Protein AF-A0A2P7YS26-F1 (afdb_monomer)

Structure (mmCIF, N/CA/C/O backbone):
data_AF-A0A2P7YS26-F1
#
_entry.id   AF-A0A2P7YS26-F1
#
loop_
_atom_site.group_PDB
_atom_site.id
_atom_site.type_symbol
_atom_site.label_atom_id
_atom_site.label_alt_id
_atom_site.label_comp_id
_atom_site.label_asym_id
_atom_site.label_entity_id
_atom_site.label_seq_id
_atom_site.pdbx_PDB_ins_code
_atom_site.Cartn_x
_atom_site.Cartn_y
_atom_site.Cartn_z
_atom_site.occupancy
_atom_site.B_iso_or_equiv
_atom_site.auth_seq_id
_atom_site.auth_comp_id
_atom_site.auth_asym_id
_atom_site.auth_atom_id
_atom_site.pdbx_PDB_model_num
ATOM 1 N N . MET A 1 1 ? 27.475 -9.876 -41.219 1.00 90.25 1 MET A N 1
ATOM 2 C CA . MET A 1 1 ? 27.388 -9.195 -39.901 1.00 90.25 1 MET A CA 1
ATOM 3 C C . MET A 1 1 ? 28.555 -8.264 -39.616 1.00 90.25 1 MET A C 1
ATOM 5 O O . MET A 1 1 ? 28.301 -7.140 -39.209 1.00 90.25 1 MET A O 1
ATOM 9 N N . GLU A 1 2 ? 29.809 -8.667 -39.846 1.00 91.75 2 GLU A N 1
ATOM 10 C CA . GLU A 1 2 ? 30.966 -7.761 -39.679 1.00 91.75 2 GLU A CA 1
ATOM 11 C C . GLU A 1 2 ? 30.831 -6.458 -40.487 1.00 91.75 2 GLU A C 1
ATOM 13 O O . GLU A 1 2 ? 31.121 -5.376 -39.980 1.00 91.75 2 GLU A O 1
ATOM 18 N N . ASP A 1 3 ? 30.278 -6.529 -41.701 1.00 93.00 3 ASP A N 1
ATOM 19 C CA . ASP A 1 3 ? 29.995 -5.335 -42.507 1.00 93.00 3 ASP A CA 1
ATOM 20 C C . ASP A 1 3 ? 28.925 -4.424 -41.893 1.00 93.00 3 ASP A C 1
ATOM 22 O O . ASP A 1 3 ? 29.061 -3.208 -41.960 1.00 93.00 3 ASP A O 1
ATOM 26 N N . LEU A 1 4 ? 27.909 -4.983 -41.224 1.00 94.69 4 LEU A N 1
ATOM 27 C CA . LEU A 1 4 ? 26.895 -4.199 -40.513 1.00 94.69 4 LEU A CA 1
ATOM 28 C C . LEU A 1 4 ? 27.519 -3.430 -39.348 1.00 94.69 4 LEU A C 1
ATOM 30 O O . LEU A 1 4 ? 27.274 -2.235 -39.209 1.00 94.69 4 LEU A O 1
ATOM 34 N N . LYS A 1 5 ? 28.352 -4.092 -38.536 1.00 95.00 5 LYS A N 1
ATOM 35 C CA . LYS A 1 5 ? 29.053 -3.449 -37.412 1.00 95.00 5 LYS A CA 1
ATOM 36 C C . LYS A 1 5 ? 29.907 -2.275 -37.891 1.00 95.00 5 LYS A C 1
ATOM 38 O O . LYS A 1 5 ? 29.814 -1.184 -37.332 1.00 95.00 5 LYS A O 1
ATOM 43 N N . ARG A 1 6 ? 30.674 -2.492 -38.962 1.00 94.56 6 ARG A N 1
ATOM 44 C CA . ARG A 1 6 ? 31.517 -1.471 -39.593 1.00 94.56 6 ARG A CA 1
ATOM 45 C C . ARG A 1 6 ? 30.693 -0.314 -40.142 1.00 94.56 6 ARG A C 1
ATOM 47 O O . ARG A 1 6 ? 30.973 0.843 -39.838 1.00 94.56 6 ARG A O 1
ATOM 54 N N . PHE A 1 7 ? 29.621 -0.635 -40.865 1.00 94.56 7 PHE A N 1
ATOM 55 C CA . PHE A 1 7 ? 28.717 0.338 -41.465 1.00 94.56 7 PHE A CA 1
ATOM 56 C C . PHE A 1 7 ? 28.117 1.294 -40.431 1.00 94.56 7 PHE A C 1
ATOM 58 O O . PHE A 1 7 ? 28.030 2.490 -40.689 1.00 94.56 7 PHE A O 1
ATOM 65 N N . LEU A 1 8 ? 27.735 0.807 -39.245 1.00 94.25 8 LEU A N 1
ATOM 66 C CA . LEU A 1 8 ? 27.178 1.665 -38.191 1.00 94.25 8 LEU A CA 1
ATOM 67 C C . LEU A 1 8 ? 28.176 2.721 -37.688 1.00 94.25 8 LEU A C 1
ATOM 69 O O . LEU A 1 8 ? 27.759 3.823 -37.330 1.00 94.25 8 LEU A O 1
ATOM 73 N N . VAL A 1 9 ? 29.478 2.415 -37.698 1.00 92.56 9 VAL A N 1
ATOM 74 C CA . VAL A 1 9 ? 30.546 3.353 -37.310 1.00 92.56 9 VAL A CA 1
ATOM 75 C C . VAL A 1 9 ? 30.916 4.301 -38.458 1.00 92.56 9 VAL A C 1
ATOM 77 O O . VAL A 1 9 ? 31.158 5.481 -38.214 1.00 92.56 9 VAL A O 1
ATOM 80 N N . GLU A 1 10 ? 30.917 3.821 -39.705 1.00 90.69 10 GLU A N 1
ATOM 81 C CA . GLU A 1 10 ? 31.282 4.602 -40.903 1.00 90.69 10 GLU A CA 1
ATOM 82 C C . GLU A 1 10 ? 30.142 5.489 -41.442 1.00 90.69 10 GLU A C 1
ATOM 84 O O . GLU A 1 10 ? 30.386 6.454 -42.174 1.00 90.69 10 GLU A O 1
ATOM 89 N N . LEU A 1 11 ? 28.891 5.205 -41.066 1.00 89.06 11 LEU A N 1
ATOM 90 C CA . LEU A 1 11 ? 27.712 5.932 -41.540 1.00 89.06 11 LEU A CA 1
ATOM 91 C C . LEU A 1 11 ? 27.694 7.419 -41.122 1.00 89.06 11 LEU A C 1
ATOM 93 O O . LEU A 1 11 ? 27.442 8.264 -41.986 1.00 89.06 11 LEU A O 1
ATOM 97 N N . PRO A 1 12 ? 27.945 7.795 -39.850 1.00 85.19 12 PRO A N 1
ATOM 98 C CA . PRO A 1 12 ? 27.931 9.200 -39.442 1.00 85.19 12 PRO A CA 1
ATOM 99 C C . PRO A 1 12 ? 28.948 10.113 -40.162 1.00 85.19 12 PRO A C 1
ATOM 101 O O . PRO A 1 12 ? 28.523 11.184 -40.617 1.00 85.19 12 PRO A O 1
ATOM 104 N N . PRO A 1 13 ? 30.238 9.731 -40.338 1.00 83.50 13 PRO A N 1
ATOM 105 C CA . PRO A 1 13 ? 31.194 10.513 -41.128 1.00 83.50 13 PRO A CA 1
ATOM 106 C C . PRO A 1 13 ? 30.707 10.860 -42.538 1.00 83.50 13 PRO A C 1
ATOM 108 O O . PRO A 1 13 ? 30.924 11.982 -42.996 1.00 83.50 13 PRO A O 1
ATOM 111 N N . HIS A 1 14 ? 30.012 9.934 -43.207 1.00 83.12 14 HIS A N 1
ATOM 112 C CA . HIS A 1 14 ? 29.580 10.101 -44.597 1.00 83.12 14 HIS A CA 1
ATOM 113 C C . HIS A 1 14 ? 28.658 11.311 -44.802 1.00 83.12 14 HIS A C 1
ATOM 115 O O . HIS A 1 14 ? 28.789 12.034 -45.784 1.00 83.12 14 HIS A O 1
ATOM 121 N N . PHE A 1 15 ? 27.763 11.581 -43.849 1.00 80.88 15 PHE A N 1
ATOM 122 C CA . PHE A 1 15 ? 26.837 12.722 -43.901 1.00 80.88 15 PHE A CA 1
ATOM 123 C C . PHE A 1 15 ? 27.327 13.927 -43.090 1.00 80.88 15 PHE A C 1
ATOM 125 O O . PHE A 1 15 ? 26.518 14.743 -42.634 1.00 80.88 15 PHE A O 1
ATOM 132 N N . CYS A 1 16 ? 28.640 14.003 -42.837 1.00 75.94 16 CYS A N 1
ATOM 133 C CA . CYS A 1 16 ? 29.271 14.992 -41.959 1.00 75.94 16 CYS A CA 1
ATOM 134 C C . CYS A 1 16 ? 28.554 15.129 -40.607 1.00 75.94 16 CYS A C 1
ATOM 136 O O . CYS A 1 16 ? 28.551 16.210 -40.012 1.00 75.94 16 CYS A O 1
ATOM 138 N N . TYR A 1 17 ? 27.920 14.047 -40.142 1.00 74.50 17 TYR A N 1
ATOM 139 C CA . TYR A 1 17 ? 27.129 14.008 -38.922 1.00 74.50 17 TYR A CA 1
ATOM 140 C C . TYR A 1 17 ? 25.959 15.029 -38.868 1.00 74.50 17 TYR A C 1
ATOM 142 O O . TYR A 1 17 ? 25.634 15.527 -37.792 1.00 74.50 17 TYR A O 1
ATOM 150 N N . LYS A 1 18 ? 25.328 15.380 -40.005 1.00 74.38 18 LYS A N 1
ATOM 151 C CA . LYS A 1 18 ? 24.234 16.383 -40.065 1.00 74.38 18 LYS A CA 1
ATOM 152 C C . LYS A 1 18 ? 22.886 15.868 -40.576 1.00 74.38 18 LYS A C 1
ATOM 154 O O . LYS A 1 18 ? 21.846 16.382 -40.160 1.00 74.38 18 LYS A O 1
ATOM 159 N N . ASP A 1 19 ? 22.868 14.901 -41.495 1.00 70.44 19 ASP A N 1
ATOM 160 C CA . ASP A 1 19 ? 21.625 14.500 -42.169 1.00 70.44 19 ASP A CA 1
ATOM 161 C C . ASP A 1 19 ? 20.873 13.372 -41.441 1.00 70.44 19 ASP A C 1
ATOM 163 O O . ASP A 1 19 ? 20.936 12.186 -41.772 1.00 70.44 19 ASP A O 1
ATOM 167 N N . ASN A 1 20 ? 20.099 13.785 -40.442 1.00 70.75 20 ASN A N 1
ATOM 168 C CA . ASN A 1 20 ? 19.317 12.918 -39.562 1.00 70.75 20 ASN A CA 1
ATOM 169 C C . ASN A 1 20 ? 18.334 11.994 -40.292 1.00 70.75 20 ASN A C 1
ATOM 171 O O . ASN A 1 20 ? 18.094 10.860 -39.865 1.00 70.75 20 ASN A O 1
ATOM 175 N N . ARG A 1 21 ? 17.728 12.477 -41.382 1.00 79.50 21 ARG A N 1
ATOM 176 C CA . ARG A 1 21 ? 16.767 11.682 -42.152 1.00 79.50 21 ARG A CA 1
ATOM 177 C C . ARG A 1 21 ? 17.502 10.588 -42.916 1.00 79.50 21 ARG A C 1
ATOM 179 O O . ARG A 1 21 ? 17.028 9.451 -42.932 1.00 79.50 21 ARG A O 1
ATOM 186 N N . GLN A 1 22 ? 18.649 10.921 -43.503 1.00 83.25 22 GLN A N 1
ATOM 187 C CA . GLN A 1 22 ? 19.462 9.959 -44.241 1.00 83.25 22 GLN A CA 1
ATOM 188 C C . GLN A 1 22 ? 20.074 8.906 -43.323 1.00 83.25 22 GLN A C 1
ATOM 190 O O . GLN A 1 22 ? 20.073 7.731 -43.689 1.00 83.25 22 GLN A O 1
ATOM 195 N N . VAL A 1 23 ? 20.493 9.276 -42.107 1.00 86.06 23 VAL A N 1
ATOM 196 C CA . VAL A 1 23 ? 20.963 8.308 -41.102 1.00 86.06 23 VAL A CA 1
ATOM 197 C C . VAL A 1 23 ? 19.888 7.256 -40.829 1.00 86.06 23 VAL A C 1
ATOM 199 O O . VAL A 1 23 ? 20.151 6.067 -40.991 1.00 86.06 23 VAL A O 1
ATOM 202 N N . LYS A 1 24 ? 18.648 7.664 -40.512 1.00 87.12 24 LYS A N 1
ATOM 203 C CA . LYS A 1 24 ? 17.555 6.707 -40.253 1.00 87.12 24 LYS A CA 1
ATOM 204 C C . LYS A 1 24 ? 17.304 5.780 -41.446 1.00 87.12 24 LYS A C 1
ATOM 206 O O . LYS A 1 24 ? 17.198 4.572 -41.263 1.00 87.12 24 LYS A O 1
ATOM 211 N N . VAL A 1 25 ? 17.201 6.328 -42.658 1.00 86.88 25 VAL A N 1
ATOM 212 C CA . VAL A 1 25 ? 16.907 5.529 -43.860 1.00 86.88 25 VAL A CA 1
ATOM 213 C C . VAL A 1 25 ? 18.011 4.508 -44.138 1.00 86.88 25 VAL A C 1
ATOM 215 O O . VAL A 1 25 ? 17.705 3.359 -44.447 1.00 86.88 25 VAL A O 1
ATOM 218 N N . ASN A 1 26 ? 19.279 4.896 -44.002 1.00 89.19 26 ASN A N 1
ATOM 219 C CA . ASN A 1 26 ? 20.409 4.003 -44.254 1.00 89.19 26 ASN A CA 1
ATOM 220 C C . ASN A 1 26 ? 20.576 2.942 -43.157 1.00 89.19 26 ASN A C 1
ATOM 222 O O . ASN A 1 26 ? 20.860 1.795 -43.490 1.00 89.19 26 ASN A O 1
ATOM 226 N N . VAL A 1 27 ? 20.314 3.275 -41.885 1.00 92.81 27 VAL A N 1
ATOM 227 C CA . VAL A 1 27 ? 20.227 2.278 -40.799 1.00 92.81 27 VAL A CA 1
ATOM 228 C C . VAL A 1 27 ? 19.171 1.225 -41.144 1.00 92.81 27 VAL A C 1
ATOM 230 O O . VAL A 1 27 ? 19.463 0.035 -41.132 1.00 92.81 27 VAL A O 1
ATOM 233 N N . TYR A 1 28 ? 17.971 1.649 -41.543 1.00 91.38 28 TYR A N 1
ATOM 234 C CA . TYR A 1 28 ? 16.895 0.733 -41.930 1.00 91.38 28 TYR A CA 1
ATOM 235 C C . TYR A 1 28 ? 17.271 -0.154 -43.118 1.00 91.38 28 TYR A C 1
ATOM 237 O O . TYR A 1 28 ? 17.035 -1.357 -43.070 1.00 91.38 28 TYR A O 1
ATOM 245 N N . LYS A 1 29 ? 17.873 0.414 -44.173 1.00 88.94 29 LYS A N 1
ATOM 246 C CA . LYS A 1 29 ? 18.364 -0.370 -45.318 1.00 88.94 29 LYS A CA 1
ATOM 247 C C . LYS A 1 29 ? 19.366 -1.434 -44.873 1.00 88.94 29 LYS A C 1
ATOM 249 O O . LYS A 1 29 ? 19.206 -2.591 -45.242 1.00 88.94 29 LYS A O 1
ATOM 254 N N . ALA A 1 30 ? 20.348 -1.056 -44.054 1.00 92.31 30 ALA A N 1
ATOM 255 C CA . ALA A 1 30 ? 21.383 -1.965 -43.577 1.00 92.31 30 ALA A CA 1
ATOM 256 C C . ALA A 1 30 ? 20.810 -3.110 -42.732 1.00 92.31 30 ALA A C 1
ATOM 258 O O . ALA A 1 30 ? 21.154 -4.267 -42.958 1.00 92.31 30 ALA A O 1
ATOM 259 N N . PHE A 1 31 ? 19.901 -2.809 -41.802 1.00 94.56 31 PHE A N 1
ATOM 260 C CA . PHE A 1 31 ? 19.289 -3.833 -40.959 1.00 94.56 31 PHE A CA 1
ATOM 261 C C . PHE A 1 31 ? 18.305 -4.727 -41.718 1.00 94.56 31 PHE A C 1
ATOM 263 O O . PHE A 1 31 ? 18.340 -5.936 -41.515 1.00 94.56 31 PHE A O 1
ATOM 270 N N . TYR A 1 32 ? 17.479 -4.190 -42.625 1.00 91.31 32 TYR A N 1
ATOM 271 C CA . TYR A 1 32 ? 16.607 -5.030 -43.456 1.00 91.31 32 TYR A CA 1
ATOM 272 C C . TYR A 1 32 ? 17.395 -5.888 -44.453 1.00 91.31 32 TYR A C 1
ATOM 274 O O . TYR A 1 32 ? 17.013 -7.027 -44.698 1.00 91.31 32 TYR A O 1
ATOM 282 N N . TRP A 1 33 ? 18.515 -5.394 -44.984 1.00 90.44 33 TRP A N 1
ATOM 283 C CA . TRP A 1 33 ? 19.430 -6.200 -45.796 1.00 90.44 33 TRP A CA 1
ATOM 284 C C . TRP A 1 33 ? 20.072 -7.329 -44.979 1.00 90.44 33 TRP A C 1
ATOM 286 O O . TRP A 1 33 ? 20.105 -8.477 -45.412 1.00 90.44 33 TRP A O 1
ATOM 296 N N . ALA A 1 34 ? 20.534 -7.019 -43.766 1.00 92.81 34 ALA A N 1
ATOM 297 C CA . ALA A 1 34 ? 21.171 -7.981 -42.874 1.00 92.81 34 ALA A CA 1
ATOM 298 C C . ALA A 1 34 ? 20.199 -9.060 -42.369 1.00 92.81 34 ALA A C 1
ATOM 300 O O . ALA A 1 34 ? 20.526 -10.243 -42.417 1.00 92.81 34 ALA A O 1
ATOM 301 N N . ILE A 1 35 ? 19.008 -8.661 -41.905 1.00 93.06 35 ILE A N 1
ATOM 302 C CA . ILE A 1 35 ? 18.021 -9.579 -41.320 1.00 93.06 35 ILE A CA 1
ATOM 303 C C . ILE A 1 35 ? 17.432 -10.538 -42.357 1.00 93.06 35 ILE A C 1
ATOM 305 O O . ILE A 1 35 ? 17.007 -11.628 -42.000 1.00 93.06 35 ILE A O 1
ATOM 309 N N . THR A 1 36 ? 17.434 -10.153 -43.636 1.00 90.88 36 THR A N 1
ATOM 310 C CA . THR A 1 36 ? 16.919 -10.971 -44.744 1.00 90.88 36 THR A CA 1
ATOM 311 C C . THR A 1 36 ? 17.998 -11.807 -45.430 1.00 90.88 36 THR A C 1
ATOM 313 O O . THR A 1 36 ? 17.754 -12.293 -46.528 1.00 90.88 36 THR A O 1
ATOM 316 N N . GLY A 1 37 ? 19.181 -11.974 -44.828 1.00 88.81 37 GLY A N 1
ATOM 317 C CA . GLY A 1 37 ? 20.246 -12.791 -45.418 1.00 88.81 37 GLY A CA 1
ATOM 318 C C . GLY A 1 37 ? 20.765 -12.219 -46.737 1.00 88.81 37 GLY A C 1
ATOM 319 O O . GLY A 1 37 ? 20.808 -12.916 -47.740 1.00 88.81 37 GLY A O 1
ATOM 320 N N . GLU A 1 38 ? 21.102 -10.926 -46.759 1.00 86.88 38 GLU A N 1
ATOM 321 C CA . GLU A 1 38 ? 21.525 -10.219 -47.981 1.00 86.88 38 GLU A CA 1
ATOM 322 C C . GLU A 1 38 ? 20.430 -10.180 -49.065 1.00 86.88 38 GLU A C 1
ATOM 324 O O . GLU A 1 38 ? 20.694 -10.249 -50.265 1.00 86.88 38 GLU A O 1
ATOM 329 N N . GLY A 1 39 ? 19.175 -10.042 -48.627 1.00 82.50 39 GLY A N 1
ATOM 330 C CA . GLY A 1 39 ? 18.010 -9.903 -49.497 1.00 82.50 39 GLY A CA 1
ATOM 331 C C . GLY A 1 39 ? 17.324 -11.214 -49.894 1.00 82.50 39 GLY A C 1
ATOM 332 O O . GLY A 1 39 ? 16.272 -11.142 -50.529 1.00 82.50 39 GLY A O 1
ATOM 333 N N . GLU A 1 40 ? 17.852 -12.378 -49.498 1.00 86.69 40 GLU A N 1
ATOM 334 C CA . GLU A 1 40 ? 17.263 -13.707 -49.746 1.00 86.69 40 GLU A CA 1
ATOM 335 C C . GLU A 1 40 ? 15.785 -13.775 -49.315 1.00 86.69 40 GLU A C 1
ATOM 337 O O . GLU A 1 40 ? 14.917 -14.115 -50.118 1.00 86.69 40 GLU A O 1
ATOM 342 N N . TYR A 1 41 ? 15.478 -13.334 -48.091 1.00 88.62 41 TYR A N 1
ATOM 343 C CA . TYR A 1 41 ? 14.130 -13.388 -47.499 1.00 88.62 41 TYR A CA 1
ATOM 344 C C . TYR A 1 41 ? 13.321 -12.092 -47.686 1.00 88.62 41 TYR A C 1
ATOM 346 O O . TYR A 1 41 ? 12.280 -11.895 -47.062 1.00 88.62 41 TYR A O 1
ATOM 354 N N . PHE A 1 42 ? 13.770 -11.158 -48.533 1.00 84.31 42 PHE A N 1
ATOM 355 C CA . PHE A 1 42 ? 13.113 -9.848 -48.656 1.00 84.31 42 PHE A CA 1
ATOM 356 C C . PHE A 1 42 ? 11.676 -9.948 -49.192 1.00 84.31 42 PHE A C 1
ATOM 358 O O . PHE A 1 42 ? 10.783 -9.231 -48.735 1.00 84.31 42 PHE A O 1
ATOM 365 N N . SER A 1 43 ? 11.448 -10.880 -50.123 1.00 80.44 43 SER A N 1
ATOM 366 C CA . SER A 1 43 ? 10.127 -11.138 -50.710 1.00 80.44 43 SER A CA 1
ATOM 367 C C . SER A 1 43 ? 9.106 -11.723 -49.724 1.00 80.44 43 SER A C 1
ATOM 369 O O . SER A 1 43 ? 7.907 -11.622 -49.970 1.00 80.44 43 SER A O 1
ATOM 371 N N . GLU A 1 44 ? 9.555 -12.271 -48.588 1.00 82.00 44 GLU A N 1
ATOM 372 C CA . GLU A 1 44 ? 8.673 -12.770 -47.522 1.00 82.00 44 GLU A CA 1
ATOM 373 C C . GLU A 1 44 ? 8.148 -11.658 -46.602 1.00 82.00 44 GLU A C 1
ATOM 375 O O . GLU A 1 44 ? 7.178 -11.859 -45.863 1.00 82.00 44 GLU A O 1
ATOM 380 N N . LEU A 1 45 ? 8.791 -10.485 -46.621 1.00 83.81 45 LEU A N 1
ATOM 381 C CA . LEU A 1 45 ? 8.456 -9.352 -45.754 1.00 83.81 45 LEU A CA 1
ATOM 382 C C . LEU A 1 45 ? 7.719 -8.237 -46.495 1.00 83.81 45 LEU A C 1
ATOM 384 O O . LEU A 1 45 ? 6.814 -7.621 -45.930 1.00 83.81 45 LEU A O 1
ATOM 388 N N . PHE A 1 46 ? 8.095 -7.966 -47.744 1.00 79.38 46 PHE A N 1
ATOM 389 C CA . PHE A 1 46 ? 7.541 -6.869 -48.533 1.00 79.38 46 PHE A CA 1
ATOM 390 C C . PHE A 1 46 ? 6.840 -7.396 -49.786 1.00 79.38 46 PHE A C 1
ATOM 392 O O . PHE A 1 46 ? 7.334 -8.288 -50.472 1.00 79.38 46 PHE A O 1
ATOM 399 N N . THR A 1 47 ? 5.660 -6.839 -50.071 1.00 66.88 47 THR A N 1
ATOM 400 C CA . THR A 1 47 ? 4.849 -7.206 -51.239 1.00 66.88 47 THR A CA 1
ATOM 401 C C . THR A 1 47 ? 5.167 -6.258 -52.399 1.00 66.88 47 THR A C 1
ATOM 403 O O . THR A 1 47 ? 4.991 -5.046 -52.284 1.00 66.88 47 THR A O 1
ATOM 406 N N . GLY A 1 48 ? 5.664 -6.801 -53.512 1.00 63.19 48 GLY A N 1
ATOM 407 C CA . GLY A 1 48 ? 6.126 -6.045 -54.682 1.00 63.19 48 GLY A CA 1
ATOM 408 C C . GLY A 1 48 ? 6.742 -6.967 -55.739 1.00 63.19 48 GLY A C 1
ATOM 409 O O . GLY A 1 48 ? 7.017 -8.137 -55.457 1.00 63.19 48 GLY A O 1
ATOM 410 N N . SER A 1 49 ? 6.924 -6.483 -56.973 1.00 55.53 49 SER A N 1
ATOM 411 C CA . SER A 1 49 ? 7.638 -7.260 -57.995 1.00 55.53 49 SER A CA 1
ATOM 412 C C . SER A 1 49 ? 9.131 -7.367 -57.646 1.00 55.53 49 SER A C 1
ATOM 414 O O . SER A 1 49 ? 9.676 -6.529 -56.926 1.00 55.53 49 SER A O 1
ATOM 416 N N . ALA A 1 50 ? 9.829 -8.384 -58.163 1.00 54.06 50 ALA A N 1
ATOM 417 C CA . ALA A 1 50 ? 11.276 -8.519 -57.956 1.00 54.06 50 ALA A CA 1
ATOM 418 C C . ALA A 1 50 ? 12.067 -7.284 -58.451 1.00 54.06 50 ALA A C 1
ATOM 420 O O . ALA A 1 50 ? 13.123 -6.975 -57.901 1.00 54.06 50 ALA A O 1
ATOM 421 N N . GLU A 1 51 ? 11.536 -6.556 -59.441 1.00 51.97 51 GLU A N 1
ATOM 422 C CA . GLU A 1 51 ? 12.097 -5.300 -59.957 1.00 51.97 51 GLU A CA 1
ATOM 423 C C . GLU A 1 51 ? 11.910 -4.135 -58.967 1.00 51.97 51 GLU A C 1
ATOM 425 O O . GLU A 1 51 ? 12.871 -3.412 -58.713 1.00 51.97 51 GLU A O 1
ATOM 430 N N . ASP A 1 52 ? 10.748 -4.016 -58.309 1.00 58.41 52 ASP A N 1
ATOM 431 C CA . ASP A 1 52 ? 10.512 -3.018 -57.247 1.00 58.41 52 ASP A CA 1
ATOM 432 C C . ASP A 1 52 ? 11.427 -3.259 -56.030 1.00 58.41 52 ASP A C 1
ATOM 434 O O . ASP A 1 52 ? 11.988 -2.330 -55.445 1.00 58.41 52 ASP A O 1
ATOM 438 N N . HIS A 1 53 ? 11.626 -4.527 -55.653 1.00 60.03 53 HIS A N 1
ATOM 439 C CA . HIS A 1 53 ? 12.523 -4.919 -54.560 1.00 60.03 53 HIS A CA 1
ATOM 440 C C . HIS A 1 53 ? 13.995 -4.612 -54.882 1.00 60.03 53 HIS A C 1
ATOM 442 O O . HIS A 1 53 ? 14.737 -4.108 -54.028 1.00 60.03 53 HIS A O 1
ATOM 448 N N . ALA A 1 54 ? 14.401 -4.849 -56.133 1.00 53.66 54 ALA A N 1
ATOM 449 C CA . ALA A 1 54 ? 15.715 -4.487 -56.648 1.00 53.66 54 ALA A CA 1
ATOM 450 C C . ALA A 1 54 ? 15.897 -2.968 -56.828 1.00 53.66 54 ALA A C 1
ATOM 452 O O . ALA A 1 54 ? 17.026 -2.502 -56.806 1.00 53.66 54 ALA A O 1
ATOM 453 N N . GLU A 1 55 ? 14.847 -2.161 -56.955 1.00 57.62 55 GLU A N 1
ATOM 454 C CA . GLU A 1 55 ? 14.971 -0.694 -56.983 1.00 57.62 55 GLU A CA 1
ATOM 455 C C . GLU A 1 55 ? 15.072 -0.095 -55.561 1.00 57.62 55 GLU A C 1
ATOM 457 O O . GLU A 1 55 ? 15.778 0.888 -55.327 1.00 57.62 55 GLU A O 1
ATOM 462 N N . ILE A 1 56 ? 14.419 -0.727 -54.578 1.00 60.81 56 ILE A N 1
ATOM 463 C CA . ILE A 1 56 ? 14.339 -0.270 -53.181 1.00 60.81 56 ILE A CA 1
ATOM 464 C C . ILE A 1 56 ? 15.631 -0.520 -52.378 1.00 60.81 56 ILE A C 1
ATOM 466 O O . ILE A 1 56 ? 16.121 0.387 -51.688 1.00 60.81 56 ILE A O 1
ATOM 470 N N . LEU A 1 57 ? 16.168 -1.746 -52.431 1.00 63.12 57 LEU A N 1
ATOM 471 C CA . LEU A 1 57 ? 17.419 -2.130 -51.755 1.00 63.12 57 LEU A CA 1
ATOM 472 C C . LEU A 1 57 ? 18.597 -2.312 -52.724 1.00 63.12 57 LEU A C 1
ATOM 474 O O . LEU A 1 57 ? 19.734 -2.361 -52.266 1.00 63.12 57 LEU A O 1
ATOM 478 N N . GLY A 1 58 ? 18.329 -2.381 -54.033 1.00 53.38 58 GLY A N 1
ATOM 479 C CA . GLY A 1 58 ? 19.260 -2.342 -55.171 1.00 53.38 58 GLY A CA 1
ATOM 480 C C . GLY A 1 58 ? 20.724 -2.615 -54.924 1.00 53.38 58 GLY A C 1
ATOM 481 O O . GLY A 1 58 ? 21.551 -1.714 -55.054 1.00 53.38 58 GLY A O 1
ATOM 482 N N . GLY A 1 59 ? 21.050 -3.872 -54.614 1.00 60.38 59 GLY A N 1
ATOM 483 C CA . GLY A 1 59 ? 22.434 -4.288 -54.423 1.00 60.38 59 GLY A CA 1
ATOM 484 C C . GLY A 1 59 ? 23.139 -3.419 -53.386 1.00 60.38 59 GLY A C 1
ATOM 485 O O . GLY A 1 59 ? 24.221 -2.901 -53.663 1.00 60.38 59 GLY A O 1
ATOM 486 N N . PHE A 1 60 ? 22.501 -3.204 -52.231 1.00 74.25 60 PHE A N 1
ATOM 487 C CA . PHE A 1 60 ? 23.073 -2.496 -51.094 1.00 74.25 60 PHE A CA 1
ATOM 488 C C . PHE A 1 60 ? 24.447 -3.093 -50.751 1.00 74.25 60 PHE A C 1
ATOM 490 O O . PHE A 1 60 ? 24.563 -4.168 -50.175 1.00 74.25 60 PHE A O 1
ATOM 497 N N . LYS A 1 61 ? 25.513 -2.387 -51.142 1.00 75.56 61 LYS A N 1
ATOM 498 C CA . LYS A 1 61 ? 26.922 -2.790 -50.971 1.00 75.56 61 LYS A CA 1
ATOM 499 C C . LYS A 1 61 ? 27.551 -2.148 -49.736 1.00 75.56 61 LYS A C 1
ATOM 501 O O . LYS A 1 61 ? 28.689 -1.698 -49.810 1.00 75.56 61 LYS A O 1
ATOM 506 N N . TRP A 1 62 ? 26.789 -2.010 -48.649 1.00 86.06 62 TRP A N 1
ATOM 507 C CA . TRP A 1 62 ? 27.262 -1.354 -47.421 1.00 86.06 62 TRP A CA 1
ATOM 508 C C . TRP A 1 62 ? 27.794 0.074 -47.648 1.00 86.06 62 TRP A C 1
ATOM 510 O O . TRP A 1 62 ? 28.659 0.547 -46.924 1.00 86.06 62 TRP A O 1
ATOM 520 N N . ASN A 1 63 ? 27.265 0.778 -48.655 1.00 82.31 63 ASN A N 1
ATOM 521 C CA . ASN A 1 63 ? 27.604 2.171 -48.943 1.00 82.31 63 ASN A CA 1
ATOM 522 C C . ASN A 1 63 ? 26.396 3.061 -48.620 1.00 82.31 63 ASN A C 1
ATOM 524 O O . ASN A 1 63 ? 25.295 2.761 -49.099 1.00 82.31 63 ASN A O 1
ATOM 528 N N . PRO A 1 64 ? 26.561 4.142 -47.836 1.00 80.88 64 PRO A N 1
ATOM 529 C CA . PRO A 1 64 ? 25.468 5.066 -47.574 1.00 80.88 64 PRO A CA 1
ATOM 530 C C . PRO A 1 64 ? 24.967 5.709 -48.872 1.00 80.88 64 PRO A C 1
ATOM 532 O O . PRO A 1 64 ? 25.742 6.022 -49.773 1.00 80.88 64 PRO A O 1
ATOM 535 N N . THR A 1 65 ? 23.654 5.898 -48.973 1.00 77.94 65 THR A N 1
ATOM 536 C CA . THR A 1 65 ? 23.010 6.515 -50.142 1.00 77.94 65 THR A CA 1
ATOM 537 C C . THR A 1 65 ? 22.220 7.747 -49.727 1.00 77.94 65 THR A C 1
ATOM 539 O O . THR A 1 65 ? 21.499 7.715 -48.727 1.00 77.94 65 THR A O 1
ATOM 542 N N . GLU A 1 66 ? 22.318 8.823 -50.508 1.00 73.94 66 GLU A N 1
ATOM 543 C CA . GLU A 1 66 ? 21.425 9.977 -50.390 1.00 73.94 66 GLU A CA 1
ATOM 544 C C . GLU A 1 66 ? 20.055 9.610 -50.972 1.00 73.94 66 GLU A C 1
ATOM 546 O O . GLU A 1 66 ? 19.861 9.492 -52.182 1.00 73.94 66 GLU A O 1
ATOM 551 N N . HIS A 1 67 ? 19.078 9.367 -50.104 1.00 65.62 67 HIS A N 1
ATOM 552 C CA . HIS A 1 67 ? 17.738 8.980 -50.515 1.00 65.62 67 HIS A CA 1
ATOM 553 C C . HIS A 1 67 ? 16.927 10.204 -50.964 1.00 65.62 67 HIS A C 1
ATOM 555 O O . HIS A 1 67 ? 16.549 11.042 -50.143 1.00 65.62 67 HIS A O 1
ATOM 561 N N . LEU A 1 68 ? 16.611 10.274 -52.262 1.00 55.97 68 LEU A N 1
ATOM 562 C CA . LEU A 1 68 ? 15.859 11.372 -52.895 1.00 55.97 68 LEU A CA 1
ATOM 563 C C . LEU A 1 68 ? 14.331 11.145 -52.941 1.00 55.97 68 LEU A C 1
ATOM 565 O O . LEU A 1 68 ? 13.574 12.078 -53.214 1.00 55.97 68 LEU A O 1
ATOM 569 N N . SER A 1 69 ? 13.846 9.925 -52.665 1.00 58.69 69 SER A N 1
ATOM 570 C CA . SER A 1 69 ? 12.406 9.615 -52.695 1.00 58.69 69 SER A CA 1
ATOM 571 C C . SER A 1 69 ? 11.645 10.232 -51.505 1.00 58.69 69 SER A C 1
ATOM 573 O O . SER A 1 69 ? 12.128 10.271 -50.367 1.00 58.69 69 SER A O 1
ATOM 575 N N . LYS A 1 70 ? 10.405 10.688 -51.762 1.00 59.00 70 LYS A N 1
ATOM 576 C CA . LYS A 1 70 ? 9.522 11.297 -50.751 1.00 59.00 70 LYS A CA 1
ATOM 577 C C . LYS A 1 70 ? 9.008 10.298 -49.700 1.00 59.00 70 LYS A C 1
ATOM 579 O O . LYS A 1 70 ? 8.726 10.750 -48.590 1.00 59.00 70 LYS A O 1
ATOM 584 N N . LYS A 1 71 ? 8.919 8.991 -49.997 1.00 66.06 71 LYS A N 1
ATOM 585 C CA . LYS A 1 71 ? 8.408 7.946 -49.081 1.00 66.06 71 LYS A CA 1
ATOM 586 C C . LYS A 1 71 ? 9.413 6.782 -48.930 1.00 66.06 71 LYS A C 1
ATOM 588 O O . LYS A 1 71 ? 9.773 6.187 -49.941 1.00 66.06 71 LYS A O 1
ATOM 593 N N . PRO A 1 72 ? 9.872 6.451 -47.709 1.00 71.25 72 PRO A N 1
ATOM 594 C CA . PRO A 1 72 ? 10.743 5.294 -47.469 1.00 71.25 72 PRO A CA 1
ATOM 595 C C . PRO A 1 72 ? 10.022 3.952 -47.685 1.00 71.25 72 PRO A C 1
ATOM 597 O O . PRO A 1 72 ? 8.821 3.861 -47.434 1.00 71.25 72 PRO A O 1
ATOM 600 N N . PHE A 1 73 ? 10.756 2.904 -48.076 1.00 75.00 73 PHE A N 1
ATOM 601 C CA . PHE A 1 73 ? 10.183 1.581 -48.384 1.00 75.00 73 PHE A CA 1
ATOM 602 C C . PHE A 1 73 ? 9.498 0.897 -47.195 1.00 75.00 73 PHE A C 1
ATOM 604 O O . PHE A 1 73 ? 8.442 0.294 -47.336 1.00 75.00 73 PHE A O 1
ATOM 611 N N . PHE A 1 74 ? 10.058 1.069 -46.001 1.00 76.00 74 PHE A N 1
ATOM 612 C CA . PHE A 1 74 ? 9.568 0.490 -44.749 1.00 76.00 74 PHE A CA 1
ATOM 613 C C . PHE A 1 74 ? 8.294 1.160 -44.202 1.00 76.00 74 PHE A C 1
ATOM 615 O O . PHE A 1 74 ? 7.862 0.839 -43.103 1.00 76.00 74 PHE A O 1
ATOM 622 N N . VAL A 1 75 ? 7.701 2.117 -44.926 1.00 67.44 75 VAL A N 1
ATOM 623 C CA . VAL A 1 75 ? 6.453 2.800 -44.525 1.00 67.44 75 VAL A CA 1
ATOM 624 C C . VAL A 1 75 ? 5.207 2.114 -45.105 1.00 67.44 75 VAL A C 1
ATOM 626 O O . VAL A 1 75 ? 4.097 2.418 -44.683 1.00 67.44 75 VAL A O 1
ATOM 629 N N . ASN A 1 76 ? 5.370 1.190 -46.057 1.00 58.28 76 ASN A N 1
ATOM 630 C CA . ASN A 1 76 ? 4.269 0.574 -46.801 1.00 58.28 76 ASN A CA 1
ATOM 631 C C . ASN A 1 76 ? 4.243 -0.951 -46.592 1.00 58.28 76 ASN A C 1
ATOM 633 O O . ASN A 1 76 ? 4.382 -1.728 -47.532 1.00 58.28 76 ASN A O 1
ATOM 637 N N . THR A 1 77 ? 4.107 -1.390 -45.341 1.00 63.91 77 THR A N 1
ATOM 638 C CA . THR A 1 77 ? 3.853 -2.801 -45.020 1.00 63.91 77 THR A CA 1
ATOM 639 C C . THR A 1 77 ? 2.351 -3.054 -45.152 1.00 63.91 77 THR A C 1
ATOM 641 O O . THR A 1 77 ? 1.548 -2.341 -44.551 1.00 63.91 77 THR A O 1
ATOM 644 N N . GLY A 1 78 ? 1.943 -4.026 -45.970 1.00 63.06 78 GLY A N 1
ATOM 645 C CA . GLY A 1 78 ? 0.531 -4.392 -46.116 1.00 63.06 78 GLY A CA 1
ATOM 646 C C . GLY A 1 78 ? -0.112 -4.814 -44.785 1.00 63.06 78 GLY A C 1
ATOM 647 O O . GLY A 1 78 ? 0.569 -5.134 -43.805 1.00 63.06 78 GLY A O 1
ATOM 648 N N . THR A 1 79 ? -1.439 -4.844 -44.730 1.00 68.56 79 THR A N 1
ATOM 649 C CA . THR A 1 79 ? -2.177 -5.395 -43.584 1.00 68.56 79 THR A CA 1
ATOM 650 C C . THR A 1 79 ? -2.407 -6.889 -43.807 1.00 68.56 79 THR A C 1
ATOM 652 O O . THR A 1 79 ? -3.208 -7.251 -44.668 1.00 68.56 79 THR A O 1
ATOM 655 N N . GLY A 1 80 ? -1.683 -7.744 -43.079 1.00 73.38 80 GLY A N 1
ATOM 656 C CA . GLY A 1 80 ? -1.956 -9.183 -43.018 1.00 73.38 80 GLY A CA 1
ATOM 657 C C . GLY A 1 80 ? -2.962 -9.517 -41.913 1.00 73.38 80 GLY A C 1
ATOM 658 O O . GLY A 1 80 ? -3.235 -8.684 -41.046 1.00 73.38 80 GLY A O 1
ATOM 659 N N . GLU A 1 81 ? -3.511 -10.733 -41.932 1.00 82.75 81 GLU A N 1
ATOM 660 C CA . GLU A 1 81 ? -4.322 -11.239 -40.819 1.00 82.75 81 GLU A CA 1
ATOM 661 C C . GLU A 1 81 ? -3.442 -11.468 -39.578 1.00 82.75 81 GLU A C 1
ATOM 663 O O . GLU A 1 81 ? -2.364 -12.072 -39.647 1.00 82.75 81 GLU A O 1
ATOM 668 N N . TYR A 1 82 ? -3.890 -10.960 -38.427 1.00 89.44 82 TYR A N 1
ATOM 669 C CA . TYR A 1 82 ? -3.190 -11.146 -37.160 1.00 89.44 82 TYR A CA 1
ATOM 670 C C . TYR A 1 82 ? -3.370 -12.583 -36.653 1.00 89.44 82 TYR A C 1
ATOM 672 O O . TYR A 1 82 ? -4.489 -13.083 -36.571 1.00 89.44 82 TYR A O 1
ATOM 680 N N . SER A 1 83 ? -2.268 -13.231 -36.274 1.00 91.50 83 SER A N 1
ATOM 681 C CA . SER A 1 83 ? -2.270 -14.530 -35.594 1.00 91.50 83 SER A CA 1
ATOM 682 C C . SER A 1 83 ? -1.064 -14.677 -34.667 1.00 91.50 83 SER A C 1
ATOM 684 O O . SER A 1 83 ? -0.064 -13.978 -34.847 1.00 91.50 83 SER A O 1
ATOM 686 N N . HIS A 1 84 ? -1.141 -15.580 -33.687 1.00 90.69 84 HIS A N 1
ATOM 687 C CA . HIS A 1 84 ? -0.030 -15.918 -32.784 1.00 90.69 84 HIS A CA 1
ATOM 688 C C . HIS A 1 84 ? 0.029 -17.435 -32.485 1.00 90.69 84 HIS A C 1
ATOM 690 O O . HIS A 1 84 ? -0.937 -18.148 -32.765 1.00 90.69 84 HIS A O 1
ATOM 696 N N . PRO A 1 85 ? 1.139 -17.981 -31.952 1.00 89.06 85 PRO A N 1
ATOM 697 C CA . PRO A 1 85 ? 1.255 -19.412 -31.660 1.00 89.06 85 PRO A CA 1
ATOM 698 C C . PRO A 1 85 ? 0.339 -19.883 -30.520 1.00 89.06 85 PRO A C 1
ATOM 700 O O . PRO A 1 85 ? 0.047 -19.131 -29.592 1.00 89.06 85 PRO A O 1
ATOM 703 N N . LYS A 1 86 ? -0.054 -21.169 -30.549 1.00 82.25 86 LYS A N 1
ATOM 704 C CA . LYS A 1 86 ? -1.008 -21.776 -29.592 1.00 82.25 86 LYS A CA 1
ATOM 705 C C . LYS A 1 86 ? -0.616 -21.713 -28.110 1.00 82.25 86 LYS A C 1
ATOM 707 O O . LYS A 1 86 ? -1.486 -21.726 -27.254 1.00 82.25 86 LYS A O 1
ATOM 712 N N . GLN A 1 87 ? 0.678 -21.698 -27.810 1.00 76.94 87 GLN A N 1
ATOM 713 C CA . GLN A 1 87 ? 1.216 -21.754 -26.440 1.00 76.94 87 GLN A CA 1
ATOM 714 C C . GLN A 1 87 ? 1.929 -20.453 -26.048 1.00 76.94 87 GLN A C 1
ATOM 716 O O . GLN A 1 87 ? 2.840 -20.460 -25.223 1.00 76.94 87 GLN A O 1
ATOM 721 N N . GLN A 1 88 ? 1.581 -19.350 -26.708 1.00 86.88 88 GLN A N 1
ATOM 722 C CA . GLN A 1 88 ? 2.147 -18.039 -26.429 1.00 86.88 88 GLN A CA 1
ATOM 723 C C . GLN A 1 88 ? 1.048 -17.057 -26.055 1.00 86.88 88 GLN A C 1
ATOM 725 O O . GLN A 1 88 ? -0.038 -17.062 -26.643 1.00 86.88 88 GLN A O 1
ATOM 730 N N . ILE A 1 89 ? 1.394 -16.178 -25.122 1.00 89.31 89 ILE A N 1
ATOM 731 C CA . ILE A 1 89 ? 0.635 -14.986 -24.792 1.00 89.31 89 ILE A CA 1
ATOM 732 C C . ILE A 1 89 ? 0.571 -14.124 -26.053 1.00 89.31 89 ILE A C 1
ATOM 734 O O . ILE A 1 89 ? 1.608 -13.758 -26.613 1.00 89.31 89 ILE A O 1
ATOM 738 N N . CYS A 1 90 ? -0.640 -13.783 -26.486 1.00 91.06 90 CYS A N 1
ATOM 739 C CA . CYS A 1 90 ? -0.910 -12.925 -27.634 1.00 91.06 90 CYS A CA 1
ATOM 740 C C . CYS A 1 90 ? -0.085 -11.634 -27.567 1.00 91.06 90 CYS A C 1
ATOM 742 O O . CYS A 1 90 ? 0.603 -11.262 -28.526 1.00 91.06 90 CYS A O 1
ATOM 744 N N . GLY A 1 91 ? -0.145 -10.941 -26.425 1.00 87.00 91 GLY A N 1
ATOM 745 C CA . GLY A 1 91 ? 0.676 -9.764 -26.176 1.00 87.00 91 GLY A CA 1
ATOM 746 C C . GLY A 1 91 ? 0.409 -8.609 -27.146 1.00 87.00 91 GLY A C 1
ATOM 747 O O . GLY A 1 91 ? 1.242 -7.710 -27.278 1.00 87.00 91 GLY A O 1
ATOM 748 N N . TYR A 1 92 ? -0.703 -8.641 -27.891 1.00 88.81 92 TYR A N 1
ATOM 749 C CA . TYR A 1 92 ? -1.034 -7.602 -28.859 1.00 88.81 92 TYR A CA 1
ATOM 750 C C . TYR A 1 92 ? -1.233 -6.275 -28.128 1.00 88.81 92 TYR A C 1
ATOM 752 O O . TYR A 1 92 ? -2.076 -6.166 -27.238 1.00 88.81 92 TYR A O 1
ATOM 760 N N . THR A 1 93 ? -0.433 -5.272 -28.491 1.00 85.12 93 THR A N 1
ATOM 761 C CA . THR A 1 93 ? -0.555 -3.921 -27.942 1.00 85.12 93 THR A CA 1
ATOM 762 C C . THR A 1 93 ? -1.783 -3.247 -28.537 1.00 85.12 93 THR A C 1
ATOM 764 O O . THR A 1 93 ? -1.813 -2.968 -29.738 1.00 85.12 93 THR A O 1
ATOM 767 N N . LEU A 1 94 ? -2.770 -2.982 -27.685 1.00 85.81 94 LEU A N 1
ATOM 768 C CA . LEU A 1 94 ? -4.045 -2.376 -28.047 1.00 85.81 94 LEU A CA 1
ATOM 769 C C . LEU A 1 94 ? -3.826 -0.940 -28.542 1.00 85.81 94 LEU A C 1
ATOM 771 O O . LEU A 1 94 ? -3.100 -0.157 -27.923 1.00 85.81 94 LEU A O 1
ATOM 775 N N . LYS A 1 95 ? -4.447 -0.600 -29.670 1.00 84.94 95 LYS A N 1
ATOM 776 C CA . LYS A 1 95 ? -4.392 0.721 -30.307 1.00 84.94 95 LYS A CA 1
ATOM 777 C C . LYS A 1 95 ? -5.733 1.416 -30.167 1.00 84.94 95 LYS A C 1
ATOM 779 O O . LYS A 1 95 ? -6.760 0.762 -30.051 1.00 84.94 95 LYS A O 1
ATOM 784 N N . GLU A 1 96 ? -5.725 2.743 -30.216 1.00 85.12 96 GLU A N 1
ATOM 785 C CA . GLU A 1 96 ? -6.951 3.543 -30.190 1.00 85.12 96 GLU A CA 1
ATOM 786 C C . GLU A 1 96 ? -7.968 3.041 -31.231 1.00 85.12 96 GLU A C 1
ATOM 788 O O . GLU A 1 96 ? -7.640 2.880 -32.407 1.00 85.12 96 GLU A O 1
ATOM 793 N N . GLY A 1 97 ? -9.196 2.778 -30.778 1.00 86.94 97 GLY A N 1
ATOM 794 C CA . GLY A 1 97 ? -10.274 2.208 -31.584 1.00 86.94 97 GLY A CA 1
ATOM 795 C C . GLY A 1 97 ? -10.329 0.675 -31.634 1.00 86.94 97 GLY A C 1
ATOM 796 O O . GLY A 1 97 ? -11.328 0.147 -32.123 1.00 86.94 97 GLY A O 1
ATOM 797 N N . ASP A 1 98 ? -9.333 -0.048 -31.111 1.00 89.62 98 ASP A N 1
ATOM 798 C CA . ASP A 1 98 ? -9.388 -1.512 -31.022 1.00 89.62 98 ASP A CA 1
ATOM 799 C C . ASP A 1 98 ? -10.497 -1.958 -30.053 1.00 89.62 98 ASP A C 1
ATOM 801 O O . ASP A 1 98 ? -10.715 -1.352 -28.999 1.00 89.62 98 ASP A O 1
ATOM 805 N N . ALA A 1 99 ? -11.196 -3.038 -30.414 1.00 90.62 99 ALA A N 1
ATOM 806 C CA . ALA A 1 99 ? -12.200 -3.672 -29.564 1.00 90.62 99 ALA A CA 1
ATOM 807 C C . ALA A 1 99 ? -11.526 -4.468 -28.436 1.00 90.62 99 ALA A C 1
ATOM 809 O O . ALA A 1 99 ? -10.643 -5.295 -28.697 1.00 90.62 99 ALA A O 1
ATOM 810 N N . ILE A 1 100 ? -11.971 -4.236 -27.200 1.00 91.19 100 ILE A N 1
ATOM 811 C CA . ILE A 1 100 ? -11.476 -4.899 -25.996 1.00 91.19 100 ILE A CA 1
ATOM 812 C C . ILE A 1 100 ? -12.629 -5.599 -25.285 1.00 91.19 100 ILE A C 1
ATOM 814 O O . ILE A 1 100 ? -13.637 -4.979 -24.947 1.00 91.19 100 ILE A O 1
ATOM 818 N N . TYR A 1 101 ? -12.443 -6.887 -25.032 1.00 91.56 101 TYR A N 1
ATOM 819 C CA . TYR A 1 101 ? -13.386 -7.741 -24.331 1.00 91.56 101 TYR A CA 1
ATOM 820 C C . TYR A 1 101 ? -12.868 -8.050 -22.927 1.00 91.56 101 TYR A C 1
ATOM 822 O O . TYR A 1 101 ? -11.686 -8.352 -22.747 1.00 91.56 101 TYR A O 1
ATOM 830 N N . ARG A 1 102 ? -13.765 -8.012 -21.941 1.00 88.44 102 ARG A N 1
ATOM 831 C CA . ARG A 1 102 ? -13.533 -8.485 -20.570 1.00 88.44 102 ARG A CA 1
ATOM 832 C C . ARG A 1 102 ? -14.656 -9.419 -20.168 1.00 88.44 102 ARG A C 1
ATOM 834 O O . ARG A 1 102 ? -15.811 -9.136 -20.464 1.00 88.44 102 ARG A O 1
ATOM 841 N N . CYS A 1 103 ? -14.325 -10.497 -19.473 1.00 85.50 103 CYS A N 1
ATOM 842 C CA . CYS A 1 103 ? -15.297 -11.446 -18.946 1.00 85.50 103 CYS A CA 1
ATOM 843 C C . CYS A 1 103 ? -15.093 -11.569 -17.436 1.00 85.50 103 CYS A C 1
ATOM 845 O O . CYS A 1 103 ? -14.013 -11.984 -17.010 1.00 85.50 103 CYS A O 1
ATOM 847 N N . ALA A 1 104 ? -16.114 -11.208 -16.655 1.00 76.94 104 ALA A N 1
ATOM 848 C CA . ALA A 1 104 ? -16.042 -11.188 -15.191 1.00 76.94 104 ALA A CA 1
ATOM 849 C C . ALA A 1 104 ? -15.827 -12.596 -14.599 1.00 76.94 104 ALA A C 1
ATOM 851 O O . ALA A 1 104 ? -15.169 -12.781 -13.576 1.00 76.94 104 ALA A O 1
ATOM 852 N N . GLU A 1 105 ? -16.344 -13.619 -15.276 1.00 84.50 105 GLU A N 1
ATOM 853 C CA . GLU A 1 105 ? -16.233 -15.008 -14.855 1.00 84.50 105 GLU A CA 1
ATOM 854 C C . GLU A 1 105 ? -14.869 -15.600 -15.217 1.00 84.50 105 GLU A C 1
ATOM 856 O O . GLU A 1 105 ? -14.264 -16.265 -14.376 1.00 84.50 105 GLU A O 1
ATOM 861 N N . CYS A 1 106 ? -14.359 -15.342 -16.428 1.00 86.75 106 CYS A N 1
ATOM 862 C CA . CYS A 1 106 ? -13.100 -15.922 -16.909 1.00 86.75 106 CYS A CA 1
ATOM 863 C C . CYS A 1 106 ? -11.855 -15.227 -16.347 1.00 86.75 106 CYS A C 1
ATOM 865 O O . CYS A 1 106 ? -10.875 -15.909 -16.047 1.00 86.75 106 CYS A O 1
ATOM 867 N N . GLY A 1 107 ? -11.859 -13.894 -16.255 1.00 81.69 107 GLY A N 1
ATOM 868 C CA . GLY A 1 107 ? -10.718 -13.122 -15.760 1.00 81.69 107 GLY A CA 1
ATOM 869 C C . GLY A 1 107 ? -10.512 -13.290 -14.255 1.00 81.69 107 GLY A C 1
ATOM 870 O O . GLY A 1 107 ? -11.465 -13.539 -13.511 1.00 81.69 107 GLY A O 1
ATOM 871 N N . TYR A 1 108 ? -9.267 -13.150 -13.796 1.00 73.94 108 TYR A N 1
ATOM 872 C CA . TYR A 1 108 ? -8.991 -13.003 -12.362 1.00 73.94 108 TYR A CA 1
ATOM 873 C C . TYR A 1 108 ? -9.403 -11.626 -11.821 1.00 73.94 108 TYR A C 1
ATOM 875 O O . TYR A 1 108 ? -9.793 -11.538 -10.660 1.00 73.94 108 TYR A O 1
ATOM 883 N N . ASP A 1 109 ? -9.348 -10.573 -12.645 1.00 69.94 109 ASP A N 1
ATOM 884 C CA . ASP A 1 109 ? -9.806 -9.221 -12.311 1.00 69.94 109 ASP A CA 1
ATOM 885 C C . ASP A 1 109 ? -10.133 -8.376 -13.563 1.00 69.94 109 ASP A C 1
ATOM 887 O O . ASP A 1 109 ? -9.947 -8.808 -14.703 1.00 69.94 109 ASP A O 1
ATOM 891 N N . ASP A 1 110 ? -10.569 -7.132 -13.347 1.00 72.06 110 ASP A N 1
ATOM 892 C CA . ASP A 1 110 ? -10.932 -6.175 -14.400 1.00 72.06 110 ASP A CA 1
ATOM 893 C C . ASP A 1 110 ? -9.755 -5.694 -15.261 1.00 72.06 110 ASP A C 1
ATOM 895 O O . ASP A 1 110 ? -9.954 -4.960 -16.227 1.00 72.06 110 ASP A O 1
ATOM 899 N N . THR A 1 111 ? -8.514 -6.052 -14.936 1.00 76.81 111 THR A N 1
ATOM 900 C CA . THR A 1 111 ? -7.349 -5.732 -15.771 1.00 76.81 111 THR A CA 1
ATOM 901 C C . THR A 1 111 ? -7.110 -6.767 -16.870 1.00 76.81 111 THR A C 1
ATOM 903 O O . THR A 1 111 ? -6.444 -6.435 -17.847 1.00 76.81 111 THR A O 1
ATOM 906 N N . CYS A 1 112 ? -7.724 -7.951 -16.758 1.00 83.88 112 CYS A N 1
ATOM 907 C CA . CYS A 1 112 ? -7.604 -9.063 -17.701 1.00 83.88 112 CYS A CA 1
ATOM 908 C C . CYS A 1 112 ? -8.402 -8.787 -18.984 1.00 83.88 112 CYS A C 1
ATOM 910 O O . CYS A 1 112 ? -9.636 -8.748 -18.967 1.00 83.88 112 CYS A O 1
ATOM 912 N N . VAL A 1 113 ? -7.717 -8.600 -20.115 1.00 89.06 113 VAL A N 1
ATOM 913 C CA . VAL A 1 113 ? -8.337 -8.142 -21.367 1.00 89.06 113 VAL A CA 1
ATOM 914 C C . VAL A 1 113 ? -8.019 -9.025 -22.570 1.00 89.06 113 VAL A C 1
ATOM 916 O O . VAL A 1 113 ? -6.900 -9.492 -22.790 1.00 89.06 113 VAL A O 1
ATOM 919 N N . ILE A 1 114 ? -9.018 -9.197 -23.434 1.00 92.62 114 ILE A N 1
ATOM 920 C CA . ILE A 1 114 ? -8.914 -9.954 -24.683 1.00 92.62 114 ILE A CA 1
ATOM 921 C C . ILE A 1 114 ? -9.122 -8.989 -25.856 1.00 92.62 114 ILE A C 1
ATOM 923 O O . ILE A 1 114 ? -10.107 -8.252 -25.899 1.00 92.62 114 ILE A O 1
ATOM 927 N N . CYS A 1 115 ? -8.199 -8.966 -26.820 1.00 93.19 115 CYS A N 1
ATOM 928 C CA . CYS A 1 115 ? -8.364 -8.150 -28.024 1.00 93.19 115 CYS A CA 1
ATOM 929 C C . CYS A 1 115 ? -9.393 -8.767 -28.979 1.00 93.19 115 CYS A C 1
ATOM 931 O O . CYS A 1 115 ? -9.635 -9.976 -28.964 1.00 93.19 115 CYS A O 1
ATOM 933 N N . GLY A 1 116 ? -9.944 -7.948 -29.875 1.00 92.44 116 GLY A N 1
ATOM 934 C CA . GLY A 1 116 ? -10.918 -8.412 -30.864 1.00 92.44 116 GLY A CA 1
ATOM 935 C C . GLY A 1 116 ? -10.424 -9.488 -31.835 1.00 92.44 116 GLY A C 1
ATOM 936 O O . GLY A 1 116 ? -11.254 -10.161 -32.435 1.00 92.44 116 GLY A O 1
ATOM 937 N N . HIS A 1 117 ? -9.109 -9.694 -31.979 1.00 92.31 117 HIS A N 1
ATOM 938 C CA . HIS A 1 117 ? -8.582 -10.823 -32.754 1.00 92.31 117 HIS A CA 1
ATOM 939 C C . HIS A 1 117 ? -8.709 -12.155 -32.006 1.00 92.31 117 HIS A C 1
ATOM 941 O O . HIS A 1 117 ? -9.024 -13.171 -32.618 1.00 92.31 117 HIS A O 1
ATOM 947 N N . CYS A 1 118 ? -8.470 -12.149 -30.692 1.00 93.69 118 CYS A N 1
ATOM 948 C CA . CYS A 1 118 ? -8.413 -13.362 -29.880 1.00 93.69 118 CYS A CA 1
ATOM 949 C C . CYS A 1 118 ? -9.776 -13.814 -29.354 1.00 93.69 118 CYS A C 1
ATOM 951 O O . CYS A 1 118 ? -9.932 -14.991 -29.034 1.00 93.69 118 CYS A O 1
ATOM 953 N N . PHE A 1 119 ? -10.731 -12.889 -29.218 1.00 94.50 119 PHE A N 1
ATOM 954 C CA . PHE A 1 119 ? -12.017 -13.157 -28.580 1.00 94.50 119 PHE A CA 1
ATOM 955 C C . PHE A 1 119 ? -12.789 -14.278 -29.288 1.00 94.50 119 PHE A C 1
ATOM 957 O O . PHE A 1 119 ? -13.180 -14.148 -30.450 1.00 94.50 119 PHE A O 1
ATOM 964 N N . ASN A 1 120 ? -13.048 -15.361 -28.555 1.00 93.06 120 ASN A N 1
ATOM 965 C CA . ASN A 1 120 ? -13.863 -16.477 -29.004 1.00 93.06 120 ASN A CA 1
ATOM 966 C C . ASN A 1 120 ? -15.175 -16.510 -28.217 1.00 93.06 120 ASN A C 1
ATOM 968 O O . ASN A 1 120 ? -15.205 -16.810 -27.029 1.00 93.06 120 ASN A O 1
ATOM 972 N N . LYS A 1 121 ? -16.289 -16.228 -28.895 1.00 90.62 121 LYS A N 1
ATOM 973 C CA . LYS A 1 121 ? -17.619 -16.192 -28.270 1.00 90.62 121 LYS A CA 1
ATOM 974 C C . LYS A 1 121 ? -18.053 -17.527 -27.643 1.00 90.62 121 LYS A C 1
ATOM 976 O O . LYS A 1 121 ? -18.904 -17.510 -26.760 1.00 90.62 121 LYS A O 1
ATOM 981 N N . GLU A 1 122 ? -17.513 -18.656 -28.107 1.00 91.69 122 GLU A N 1
ATOM 982 C CA . GLU A 1 122 ? -17.902 -19.987 -27.623 1.00 91.69 122 GLU A CA 1
ATOM 983 C C . GLU A 1 122 ? -17.379 -20.263 -26.198 1.00 91.69 122 GLU A C 1
ATOM 985 O O . GLU A 1 122 ? -18.012 -21.015 -25.462 1.00 91.69 122 GLU A O 1
ATOM 990 N N . ASP A 1 123 ? -16.307 -19.587 -25.764 1.00 87.81 123 ASP A N 1
ATOM 991 C CA . ASP A 1 123 ? -15.754 -19.708 -24.401 1.00 87.81 123 ASP A CA 1
ATOM 992 C C . ASP A 1 123 ? -16.572 -18.949 -23.344 1.00 87.81 123 ASP A C 1
ATOM 994 O O . ASP A 1 123 ? -16.369 -19.112 -22.141 1.00 87.81 123 ASP A O 1
ATOM 998 N N . HIS A 1 124 ? -17.490 -18.085 -23.784 1.00 88.00 124 HIS A N 1
ATOM 999 C CA . HIS A 1 124 ? -18.186 -17.127 -22.925 1.00 88.00 124 HIS A CA 1
ATOM 1000 C C . HIS A 1 124 ? -19.711 -17.283 -22.963 1.00 88.00 124 HIS A C 1
ATOM 1002 O O . HIS A 1 124 ? -20.464 -16.333 -22.728 1.00 88.00 124 HIS A O 1
ATOM 1008 N N . VAL A 1 125 ? -20.195 -18.488 -23.268 1.00 85.31 125 VAL A N 1
ATOM 1009 C CA . VAL A 1 125 ? -21.627 -18.792 -23.241 1.00 85.31 125 VAL A CA 1
ATOM 1010 C C . VAL A 1 125 ? -22.124 -18.731 -21.792 1.00 85.31 125 VAL A C 1
ATOM 1012 O O . VAL A 1 125 ? -21.638 -19.457 -20.935 1.00 85.31 125 VAL A O 1
ATOM 1015 N N . HIS A 1 126 ? -23.116 -17.873 -21.529 1.00 84.12 126 HIS A N 1
ATOM 1016 C CA . HIS A 1 126 ? -23.662 -17.579 -20.190 1.00 84.12 126 HIS A CA 1
ATOM 1017 C C . HIS A 1 126 ? -22.733 -16.809 -19.234 1.00 84.12 126 HIS A C 1
ATOM 1019 O O . HIS A 1 126 ? -23.010 -16.771 -18.039 1.00 84.12 126 HIS A O 1
ATOM 1025 N N . HIS A 1 127 ? -21.682 -16.163 -19.741 1.00 83.69 127 HIS A N 1
ATOM 1026 C CA . HIS A 1 127 ? -20.817 -15.280 -18.953 1.00 83.69 127 HIS A CA 1
ATOM 1027 C C . HIS A 1 127 ? -21.183 -13.797 -19.153 1.00 83.69 127 HIS A C 1
ATOM 1029 O O . HIS A 1 127 ? -21.708 -13.406 -20.200 1.00 83.69 127 HIS A O 1
ATOM 1035 N N . ASN A 1 128 ? -20.879 -12.953 -18.170 1.00 80.31 128 ASN A N 1
ATOM 1036 C CA . ASN A 1 128 ? -20.974 -11.504 -18.247 1.00 80.31 128 ASN A CA 1
ATOM 1037 C C . ASN A 1 128 ? -19.736 -10.926 -18.950 1.00 80.31 128 ASN A C 1
ATOM 1039 O O . ASN A 1 128 ? -18.659 -10.756 -18.367 1.00 80.31 128 ASN A O 1
ATOM 1043 N N . VAL A 1 129 ? -19.900 -10.629 -20.240 1.00 85.31 129 VAL A N 1
ATOM 1044 C CA . VAL A 1 129 ? -18.854 -10.044 -21.082 1.00 85.31 129 VAL A CA 1
ATOM 1045 C C . VAL A 1 129 ? -19.145 -8.571 -21.339 1.00 85.31 129 VAL A C 1
ATOM 1047 O O . VAL A 1 129 ? -20.183 -8.221 -21.903 1.00 85.31 129 VAL A O 1
ATOM 1050 N N . SER A 1 130 ? -18.190 -7.708 -21.002 1.00 83.50 130 SER A N 1
ATOM 1051 C CA . SER A 1 130 ? -18.206 -6.294 -21.371 1.00 83.50 130 SER A CA 1
ATOM 1052 C C . SER A 1 130 ? -17.304 -6.032 -22.581 1.00 83.50 130 SER A C 1
ATOM 1054 O O . SER A 1 130 ? -16.230 -6.618 -22.728 1.00 83.50 130 SER A O 1
ATOM 1056 N N . LEU A 1 131 ? -17.766 -5.146 -23.468 1.00 88.62 131 LEU A N 1
ATOM 1057 C CA . LEU A 1 131 ? -17.037 -4.663 -24.639 1.00 88.62 131 LEU A CA 1
ATOM 1058 C C . LEU A 1 131 ? -16.843 -3.157 -24.504 1.00 88.62 131 LEU A C 1
ATOM 1060 O O . LEU A 1 131 ? -17.807 -2.411 -24.333 1.00 88.62 131 LEU A O 1
ATOM 1064 N N . TYR A 1 132 ? -15.608 -2.708 -24.657 1.00 87.69 132 TYR A N 1
ATOM 1065 C CA . TYR A 1 132 ? -15.288 -1.295 -24.801 1.00 87.69 132 TYR A CA 1
ATOM 1066 C C . TYR A 1 132 ? -14.202 -1.108 -25.858 1.00 87.69 132 TYR A C 1
ATOM 1068 O O . TYR A 1 132 ? -13.547 -2.057 -26.288 1.00 87.69 132 TYR A O 1
ATOM 1076 N N . TYR A 1 133 ? -14.032 0.130 -26.307 1.00 86.06 133 TYR A N 1
ATOM 1077 C CA . TYR A 1 133 ? -13.027 0.482 -27.301 1.00 86.06 133 TYR A CA 1
ATOM 1078 C C . TYR A 1 133 ? -11.855 1.176 -26.621 1.00 86.06 133 TYR A C 1
ATOM 1080 O O . TYR A 1 133 ? -12.044 1.996 -25.719 1.00 86.06 133 TYR A O 1
ATOM 1088 N N . ALA A 1 134 ? -10.640 0.853 -27.053 1.00 82.62 134 ALA A N 1
ATOM 1089 C CA . ALA A 1 134 ? -9.440 1.519 -26.571 1.00 82.62 134 ALA A CA 1
ATOM 1090 C C . ALA A 1 134 ? -9.520 3.031 -26.859 1.00 82.62 134 ALA A C 1
ATOM 1092 O O . ALA A 1 134 ? -9.598 3.445 -28.016 1.00 82.62 134 ALA A O 1
ATOM 1093 N N . GLY A 1 135 ? -9.508 3.857 -25.811 1.00 74.88 135 GLY A N 1
ATOM 1094 C CA . GLY A 1 135 ? -9.440 5.317 -25.922 1.00 74.88 135 GLY A CA 1
ATOM 1095 C C . GLY A 1 135 ? -8.001 5.839 -25.937 1.00 74.88 135 GLY A C 1
ATOM 1096 O O . GLY A 1 135 ? -7.057 5.110 -25.620 1.00 74.88 135 GLY A O 1
ATOM 1097 N N . SER A 1 136 ? -7.829 7.126 -26.248 1.00 59.62 136 SER A N 1
ATOM 1098 C CA . SER A 1 136 ? -6.539 7.815 -26.148 1.00 59.62 136 SER A CA 1
ATOM 1099 C C . SER A 1 136 ? -6.022 7.777 -24.699 1.00 59.62 136 SER A C 1
ATOM 1101 O O . SER A 1 136 ? -6.529 8.503 -23.845 1.00 59.62 136 SER A O 1
ATOM 1103 N N . GLY A 1 137 ? -5.038 6.916 -24.416 1.00 52.31 137 GLY A N 1
ATOM 1104 C CA . GLY A 1 137 ? -4.456 6.722 -23.077 1.00 52.31 137 GLY A CA 1
ATOM 1105 C C . GLY A 1 137 ? -4.652 5.327 -22.465 1.00 52.31 137 GLY A C 1
ATOM 1106 O O . GLY A 1 137 ? -3.924 4.987 -21.537 1.00 52.31 137 GLY A O 1
ATOM 1107 N N . ASN A 1 138 ? -5.539 4.486 -23.014 1.00 54.56 138 ASN A N 1
ATOM 1108 C CA . ASN A 1 138 ? -5.767 3.103 -22.556 1.00 54.56 138 ASN A CA 1
ATOM 1109 C C . ASN A 1 138 ? -4.924 2.091 -23.355 1.00 54.56 138 ASN A C 1
ATOM 1111 O O . ASN A 1 138 ? -5.442 1.174 -23.991 1.00 54.56 138 ASN A O 1
ATOM 1115 N N . GLU A 1 139 ? -3.605 2.278 -23.347 1.00 63.91 139 GLU A N 1
ATOM 1116 C CA . GLU A 1 139 ? -2.645 1.414 -24.048 1.00 63.91 139 GLU A CA 1
ATOM 1117 C C . GLU A 1 139 ? -2.334 0.151 -23.216 1.00 63.91 139 GLU A C 1
ATOM 1119 O O . GLU A 1 139 ? -1.340 0.108 -22.485 1.00 63.91 139 GLU A O 1
ATOM 1124 N N . GLY A 1 140 ? -3.205 -0.860 -23.303 1.00 72.75 140 GLY A N 1
ATOM 1125 C CA . GLY A 1 140 ? -3.030 -2.182 -22.682 1.00 72.75 140 GLY A CA 1
ATOM 1126 C C . GLY A 1 140 ? -2.466 -3.249 -23.632 1.00 72.75 140 GLY A C 1
ATOM 1127 O O . GLY A 1 140 ? -2.243 -3.004 -24.821 1.00 72.75 140 GLY A O 1
ATOM 1128 N N . MET A 1 141 ? -2.251 -4.453 -23.105 1.00 86.19 141 MET A N 1
ATOM 1129 C CA . MET A 1 141 ? -1.826 -5.645 -23.845 1.00 86.19 141 MET A CA 1
ATOM 1130 C C . MET A 1 141 ? -2.926 -6.705 -23.763 1.00 86.19 141 MET A C 1
ATOM 1132 O O . MET A 1 141 ? -3.589 -6.806 -22.744 1.00 86.19 141 MET A O 1
ATOM 1136 N N . CYS A 1 142 ? -3.128 -7.483 -24.826 1.00 90.44 142 CYS A N 1
ATOM 1137 C CA . CYS A 1 142 ? -4.008 -8.647 -24.764 1.00 90.44 142 CYS A CA 1
ATOM 1138 C C . CYS A 1 142 ? -3.376 -9.791 -23.960 1.00 90.44 142 CYS A C 1
ATOM 1140 O O . CYS A 1 142 ? -2.292 -10.261 -24.314 1.00 90.44 142 CYS A O 1
ATOM 1142 N N . ASP A 1 143 ? -4.122 -10.301 -22.981 1.00 89.38 143 ASP A N 1
ATOM 1143 C CA . ASP A 1 143 ? -3.694 -11.371 -22.074 1.00 89.38 143 ASP A CA 1
ATOM 1144 C C . ASP A 1 143 ? -4.022 -12.779 -22.590 1.00 89.38 143 ASP A C 1
ATOM 1146 O O . ASP A 1 143 ? -3.769 -13.778 -21.923 1.00 89.38 143 ASP A O 1
ATOM 1150 N N . CYS A 1 144 ? -4.621 -12.904 -23.777 1.00 91.06 144 CYS A N 1
ATOM 1151 C CA . CYS A 1 144 ? -4.992 -14.204 -24.332 1.00 91.06 144 CYS A CA 1
ATOM 1152 C C . CYS A 1 144 ? -3.779 -15.148 -24.400 1.00 91.06 144 CYS A C 1
ATOM 1154 O O . CYS A 1 144 ? -2.742 -14.776 -24.947 1.00 91.06 144 CYS A O 1
ATOM 1156 N N . GLY A 1 145 ? -3.922 -16.371 -23.884 1.00 87.50 145 GLY A N 1
ATOM 1157 C CA . GLY A 1 145 ? -2.830 -17.344 -23.785 1.00 87.50 145 GLY A CA 1
ATOM 1158 C C . GLY A 1 145 ? -1.931 -17.164 -22.557 1.00 87.50 145 GLY A C 1
ATOM 1159 O O . GLY A 1 145 ? -0.973 -17.916 -22.416 1.00 87.50 145 GLY A O 1
ATOM 1160 N N . ASP A 1 146 ? -2.221 -16.197 -21.683 1.00 86.56 146 ASP A N 1
ATOM 1161 C CA . ASP A 1 146 ? -1.585 -16.071 -20.376 1.00 86.56 146 ASP A CA 1
ATOM 1162 C C . ASP A 1 146 ? -2.349 -16.869 -19.317 1.00 86.56 146 ASP A C 1
ATOM 1164 O O . ASP A 1 146 ? -3.403 -16.452 -18.826 1.00 86.56 146 ASP A O 1
ATOM 1168 N N . ASP A 1 147 ? -1.765 -17.995 -18.908 1.00 82.00 147 ASP A N 1
ATOM 1169 C CA . ASP A 1 147 ? -2.295 -18.872 -17.854 1.00 82.00 147 ASP A CA 1
ATOM 1170 C C . ASP A 1 147 ? -2.388 -18.185 -16.477 1.00 82.00 147 ASP A C 1
ATOM 1172 O O . ASP A 1 147 ? -2.843 -18.787 -15.508 1.00 82.00 147 ASP A O 1
ATOM 1176 N N . THR A 1 148 ? -1.893 -16.950 -16.353 1.00 77.38 148 THR A N 1
ATOM 1177 C CA . THR A 1 148 ? -1.956 -16.158 -15.120 1.00 77.38 148 THR A CA 1
ATOM 1178 C C . THR A 1 148 ? -3.011 -15.058 -15.130 1.00 77.38 148 THR A C 1
ATOM 1180 O O . THR A 1 148 ? -3.232 -14.440 -14.092 1.00 77.38 148 THR A O 1
ATOM 1183 N N . ALA A 1 149 ? -3.670 -14.821 -16.266 1.00 81.50 149 ALA A N 1
ATOM 1184 C CA . ALA A 1 149 ? -4.710 -13.800 -16.399 1.00 81.50 149 ALA A CA 1
ATOM 1185 C C . ALA A 1 149 ? -6.137 -14.374 -16.319 1.00 81.50 149 ALA A C 1
ATOM 1187 O O . ALA A 1 149 ? -7.074 -13.663 -15.957 1.00 81.50 149 ALA A O 1
ATOM 1188 N N . PHE A 1 150 ? -6.319 -15.668 -16.595 1.00 86.38 150 PHE A N 1
ATOM 1189 C CA . PHE A 1 150 ? -7.639 -16.303 -16.629 1.00 86.38 150 PHE A CA 1
ATOM 1190 C C . PHE A 1 150 ? -7.714 -17.534 -15.723 1.00 86.38 150 PHE A C 1
ATOM 1192 O O . PHE A 1 150 ? -6.764 -18.308 -15.633 1.00 86.38 150 PHE A O 1
ATOM 1199 N N . LYS A 1 151 ? -8.878 -17.750 -15.093 1.00 82.62 151 LYS A N 1
ATOM 1200 C CA . LYS A 1 151 ? -9.149 -18.883 -14.180 1.00 82.62 151 LYS A CA 1
ATOM 1201 C C . LYS A 1 151 ? -9.109 -20.250 -14.875 1.00 82.62 151 LYS A C 1
ATOM 1203 O O . LYS A 1 151 ? -9.046 -21.284 -14.215 1.00 82.62 151 LYS A O 1
ATOM 1208 N N . GLY A 1 152 ? -9.190 -20.257 -16.202 1.00 83.31 152 GLY A N 1
ATOM 1209 C CA . GLY A 1 152 ? -9.124 -21.440 -17.046 1.00 83.31 152 GLY A CA 1
ATOM 1210 C C . GLY A 1 152 ? -8.560 -21.093 -18.419 1.00 83.31 152 GLY A C 1
ATOM 1211 O O . GLY A 1 152 ? -8.440 -19.922 -18.781 1.00 83.31 152 GLY A O 1
ATOM 1212 N N . GLN A 1 153 ? -8.208 -22.123 -19.183 1.00 84.12 153 GLN A N 1
ATOM 1213 C CA . GLN A 1 153 ? -7.674 -21.955 -20.529 1.00 84.12 153 GLN A CA 1
ATOM 1214 C C . GLN A 1 153 ? -8.779 -21.502 -21.494 1.00 84.12 153 GLN A C 1
ATOM 1216 O O . GLN A 1 153 ? -9.865 -22.078 -21.496 1.00 84.12 153 GLN A O 1
ATOM 1221 N N . LEU A 1 154 ? -8.484 -20.481 -22.304 1.00 87.50 154 LEU A N 1
ATOM 1222 C CA . LEU A 1 154 ? -9.367 -19.970 -23.356 1.00 87.50 154 LEU A CA 1
ATOM 1223 C C . LEU A 1 154 ? -8.922 -20.487 -24.730 1.00 87.50 154 LEU A C 1
ATOM 1225 O O . LEU A 1 154 ? -7.722 -20.517 -25.030 1.00 87.50 154 LEU A O 1
ATOM 1229 N N . ASP A 1 155 ? -9.883 -20.827 -25.583 1.00 89.12 155 ASP A N 1
ATOM 1230 C CA . ASP A 1 155 ? -9.670 -21.274 -26.954 1.00 89.12 155 ASP A CA 1
ATOM 1231 C C . ASP A 1 155 ? -9.618 -20.058 -27.891 1.00 89.12 155 ASP A C 1
ATOM 1233 O O . ASP A 1 155 ? -10.606 -19.637 -28.490 1.00 89.12 155 ASP A O 1
ATOM 1237 N N . CYS A 1 156 ? -8.427 -19.473 -28.031 1.00 90.69 156 CYS A N 1
ATOM 1238 C CA . CYS A 1 156 ? -8.207 -18.276 -28.845 1.00 90.69 156 CYS A CA 1
ATOM 1239 C C . CYS A 1 156 ? -8.662 -18.425 -30.311 1.00 90.69 156 CYS A C 1
ATOM 1241 O O . CYS A 1 156 ? -8.259 -19.356 -31.015 1.00 90.69 156 CYS A O 1
ATOM 1243 N N . ALA A 1 157 ? -9.386 -17.420 -30.816 1.00 90.31 157 ALA A N 1
ATOM 1244 C CA . ALA A 1 157 ? -9.884 -17.383 -32.192 1.00 90.31 157 ALA A CA 1
ATOM 1245 C C . ALA A 1 157 ? -8.799 -17.155 -33.269 1.00 90.31 157 ALA A C 1
ATOM 1247 O O . ALA A 1 157 ? -9.041 -17.439 -34.443 1.00 90.31 157 ALA A O 1
ATOM 1248 N N . CYS A 1 158 ? -7.610 -16.659 -32.903 1.00 88.81 158 CYS A N 1
ATOM 1249 C CA . CYS A 1 158 ? -6.550 -16.285 -33.851 1.00 88.81 158 CYS A CA 1
ATOM 1250 C C . CYS A 1 158 ? -5.217 -17.028 -33.647 1.00 88.81 158 CYS A C 1
ATOM 1252 O O . CYS A 1 158 ? -4.150 -16.521 -34.007 1.00 88.81 158 CYS A O 1
ATOM 1254 N N . GLN A 1 159 ? -5.244 -18.232 -33.072 1.00 87.56 159 GLN A N 1
ATOM 1255 C CA . GLN A 1 159 ? -4.040 -19.057 -32.954 1.00 87.56 159 GLN A CA 1
ATOM 1256 C C . GLN A 1 159 ? -3.702 -19.804 -34.255 1.00 87.56 159 GLN A C 1
ATOM 1258 O O . GLN A 1 159 ? -4.575 -20.373 -34.908 1.00 87.56 159 GLN A O 1
ATOM 1263 N N . GLY A 1 160 ? -2.413 -19.871 -34.603 1.00 86.69 160 GLY A N 1
ATOM 1264 C CA . GLY A 1 160 ? -1.927 -20.553 -35.808 1.00 86.69 160 GLY A CA 1
ATOM 1265 C C . GLY A 1 160 ? -0.584 -21.262 -35.627 1.00 86.69 160 GLY A C 1
ATOM 1266 O O . GLY A 1 160 ? 0.144 -21.028 -34.662 1.00 86.69 160 GLY A O 1
ATOM 1267 N N . THR A 1 161 ? -0.245 -22.145 -36.570 1.00 86.38 161 THR A N 1
ATOM 1268 C CA . THR A 1 161 ? 1.111 -22.699 -36.694 1.00 86.38 161 THR A CA 1
ATOM 1269 C C . THR A 1 161 ? 1.960 -21.699 -37.467 1.00 86.38 161 THR A C 1
ATOM 1271 O O . THR A 1 161 ? 1.785 -21.534 -38.671 1.00 86.38 161 THR A O 1
ATOM 1274 N N . LEU A 1 162 ? 2.848 -21.015 -36.753 1.00 88.56 162 LEU A N 1
ATOM 1275 C CA . LEU A 1 162 ? 3.759 -20.017 -37.297 1.00 88.56 162 LEU A CA 1
ATOM 1276 C C . LEU A 1 162 ? 5.188 -20.536 -37.142 1.00 88.56 162 LEU A C 1
ATOM 1278 O O . LEU A 1 162 ? 5.591 -20.874 -36.031 1.00 88.56 162 LEU A O 1
ATOM 1282 N N . ASP A 1 163 ? 5.932 -20.614 -38.239 1.00 86.38 163 ASP A N 1
ATOM 1283 C CA . ASP A 1 163 ? 7.350 -20.973 -38.233 1.00 86.38 163 ASP A CA 1
ATOM 1284 C C . ASP A 1 163 ? 8.060 -20.239 -39.372 1.00 86.38 163 ASP A C 1
ATOM 1286 O O . ASP A 1 163 ? 7.433 -19.858 -40.364 1.00 86.38 163 ASP A O 1
ATOM 1290 N N . VAL A 1 164 ? 9.362 -20.039 -39.211 1.00 91.31 164 VAL A N 1
ATOM 1291 C CA . VAL A 1 164 ? 10.236 -19.469 -40.237 1.00 91.31 164 VAL A CA 1
ATOM 1292 C C . VAL A 1 164 ? 11.371 -20.439 -40.534 1.00 91.31 164 VAL A C 1
ATOM 1294 O O . VAL A 1 164 ? 11.751 -21.259 -39.693 1.00 91.31 164 VAL A O 1
ATOM 1297 N N . GLU A 1 165 ? 11.951 -20.335 -41.727 1.00 92.81 165 GLU A N 1
ATOM 1298 C CA . GLU A 1 165 ? 13.081 -21.178 -42.102 1.00 92.81 165 GLU A CA 1
ATOM 1299 C C . GLU A 1 165 ? 14.273 -21.010 -41.143 1.00 92.81 165 GLU A C 1
ATOM 1301 O O . GLU A 1 165 ? 14.536 -19.937 -40.594 1.00 92.81 165 GLU A O 1
ATOM 1306 N N . THR A 1 166 ? 15.034 -22.091 -40.937 1.00 92.12 166 THR A N 1
ATOM 1307 C CA . THR A 1 166 ? 16.118 -22.122 -39.935 1.00 92.12 166 THR A CA 1
ATOM 1308 C C . THR A 1 166 ? 17.223 -21.105 -40.235 1.00 92.12 166 THR A C 1
ATOM 1310 O O . THR A 1 166 ? 17.747 -20.483 -39.311 1.00 92.12 166 THR A O 1
ATOM 1313 N N . ASN A 1 167 ? 17.553 -20.897 -41.513 1.00 93.44 167 ASN A N 1
ATOM 1314 C CA . ASN A 1 167 ? 18.533 -19.890 -41.923 1.00 93.44 167 ASN A CA 1
ATOM 1315 C C . ASN A 1 167 ? 18.016 -18.473 -41.645 1.00 93.44 167 ASN A C 1
ATOM 1317 O O . ASN A 1 167 ? 18.741 -17.663 -41.068 1.00 93.44 167 ASN A O 1
ATOM 1321 N N . PHE A 1 168 ? 16.742 -18.201 -41.956 1.00 94.69 168 PHE A N 1
ATOM 1322 C CA . PHE A 1 168 ? 16.118 -16.910 -41.675 1.00 94.69 168 PHE A CA 1
ATOM 1323 C C . PHE A 1 168 ? 16.121 -16.589 -40.175 1.00 94.69 168 PHE A C 1
ATOM 1325 O O . PHE A 1 168 ? 16.529 -15.499 -39.772 1.00 94.69 168 PHE A O 1
ATOM 1332 N N . ARG A 1 169 ? 15.787 -17.571 -39.326 1.00 95.62 169 ARG A N 1
ATOM 1333 C CA . ARG A 1 169 ? 15.918 -17.467 -37.862 1.00 95.62 169 ARG A CA 1
ATOM 1334 C C . ARG A 1 169 ? 17.332 -17.065 -37.428 1.00 95.62 169 ARG A C 1
ATOM 1336 O O . ARG A 1 169 ? 17.477 -16.217 -36.547 1.00 95.62 169 ARG A O 1
ATOM 1343 N N . GLY A 1 170 ? 18.364 -17.650 -38.040 1.00 96.12 170 GLY A N 1
ATOM 1344 C CA . GLY A 1 170 ? 19.763 -17.296 -37.784 1.00 96.12 170 GLY A CA 1
ATOM 1345 C C . GLY A 1 170 ? 20.065 -15.828 -38.102 1.00 96.12 170 GLY A C 1
ATOM 1346 O O . GLY A 1 170 ? 20.610 -15.115 -37.260 1.00 96.12 170 GLY A O 1
ATOM 1347 N N . TYR A 1 171 ? 19.623 -15.340 -39.264 1.00 96.38 171 TYR A N 1
ATOM 1348 C CA . TYR A 1 171 ? 19.794 -13.934 -39.648 1.00 96.38 171 TYR A CA 1
ATOM 1349 C C . TYR A 1 171 ? 19.045 -12.963 -38.721 1.00 96.38 171 TYR A C 1
ATOM 1351 O O . TYR A 1 171 ? 19.581 -11.903 -38.384 1.00 96.38 171 TYR A O 1
ATOM 1359 N N . ILE A 1 172 ? 17.846 -13.334 -38.253 1.00 97.00 172 ILE A N 1
ATOM 1360 C CA . ILE A 1 172 ? 17.088 -12.582 -37.238 1.00 97.00 172 ILE A CA 1
ATOM 1361 C C . ILE A 1 172 ? 17.887 -12.461 -35.939 1.00 97.00 172 ILE A C 1
ATOM 1363 O O . ILE A 1 172 ? 18.053 -11.351 -35.423 1.00 97.00 172 ILE A O 1
ATOM 1367 N N . HIS A 1 173 ? 18.408 -13.581 -35.434 1.00 96.75 173 HIS A N 1
ATOM 1368 C CA . HIS A 1 173 ? 19.209 -13.612 -34.213 1.00 96.75 173 HIS A CA 1
ATOM 1369 C C . HIS A 1 173 ? 20.441 -12.702 -34.314 1.00 96.75 173 HIS A C 1
ATOM 1371 O O . HIS A 1 173 ? 20.660 -11.843 -33.458 1.00 96.75 173 HIS A O 1
ATOM 1377 N N . ASP A 1 174 ? 21.214 -12.842 -35.389 1.00 97.00 174 ASP A N 1
ATOM 1378 C CA . ASP A 1 174 ? 22.470 -12.122 -35.594 1.00 97.00 174 ASP A CA 1
ATOM 1379 C C . ASP A 1 174 ? 22.278 -10.606 -35.779 1.00 97.00 174 ASP A C 1
ATOM 1381 O O . ASP A 1 174 ? 23.058 -9.794 -35.256 1.00 97.00 174 ASP A O 1
ATOM 1385 N N . ALA A 1 175 ? 21.221 -10.204 -36.497 1.00 97.00 175 ALA A N 1
ATOM 1386 C CA . ALA A 1 175 ? 20.873 -8.800 -36.690 1.00 97.00 175 ALA A CA 1
ATOM 1387 C C . ALA A 1 175 ? 20.449 -8.140 -35.367 1.00 97.00 175 ALA A C 1
ATOM 1389 O O . ALA A 1 175 ? 20.932 -7.051 -35.044 1.00 97.00 175 ALA A O 1
ATOM 1390 N N . LEU A 1 176 ? 19.604 -8.810 -34.571 1.00 97.38 176 LEU A N 1
ATOM 1391 C CA . LEU A 1 176 ? 19.205 -8.347 -33.237 1.00 97.38 176 LEU A CA 1
ATOM 1392 C C . LEU A 1 176 ? 20.396 -8.295 -32.271 1.00 97.38 176 LEU A C 1
ATOM 1394 O O . LEU A 1 176 ? 20.541 -7.318 -31.534 1.00 97.38 176 LEU A O 1
ATOM 1398 N N . HIS A 1 177 ? 21.277 -9.298 -32.299 1.00 96.81 177 HIS A N 1
ATOM 1399 C CA . HIS A 1 177 ? 22.491 -9.316 -31.482 1.00 96.81 177 HIS A CA 1
ATOM 1400 C C . HIS A 1 177 ? 23.380 -8.107 -31.792 1.00 96.81 177 HIS A C 1
ATOM 1402 O O . HIS A 1 177 ? 23.807 -7.397 -30.884 1.00 96.81 177 HIS A O 1
ATOM 1408 N N . THR A 1 178 ? 23.625 -7.833 -33.077 1.00 97.12 178 THR A N 1
ATOM 1409 C CA . THR A 1 178 ? 24.416 -6.669 -33.508 1.00 97.12 178 THR A CA 1
ATOM 1410 C C . THR A 1 178 ? 23.743 -5.350 -33.120 1.00 97.12 178 THR A C 1
ATOM 1412 O O . THR A 1 178 ? 24.421 -4.428 -32.665 1.00 97.12 178 THR A O 1
ATOM 1415 N N . ALA A 1 179 ? 22.415 -5.267 -33.256 1.00 97.56 179 ALA A N 1
ATOM 1416 C CA . ALA A 1 179 ? 21.633 -4.100 -32.866 1.00 97.56 179 ALA A CA 1
ATOM 1417 C C . ALA A 1 179 ? 21.810 -3.761 -31.379 1.00 97.56 179 ALA A C 1
ATOM 1419 O O . ALA A 1 179 ? 22.196 -2.639 -31.056 1.00 97.56 179 ALA A O 1
ATOM 1420 N N . PHE A 1 180 ? 21.558 -4.712 -30.474 1.00 97.44 180 PHE A N 1
ATOM 1421 C CA . PHE A 1 180 ? 21.610 -4.440 -29.034 1.00 97.44 180 PHE A CA 1
ATOM 1422 C C . PHE A 1 180 ? 23.028 -4.302 -28.485 1.00 97.44 180 PHE A C 1
ATOM 1424 O O . PHE A 1 180 ? 23.220 -3.526 -27.553 1.00 97.44 180 PHE A O 1
ATOM 1431 N N . ASP A 1 181 ? 24.023 -4.962 -29.081 1.00 95.75 181 ASP A N 1
ATOM 1432 C CA . ASP A 1 181 ? 25.429 -4.703 -28.757 1.00 95.75 181 ASP A CA 1
ATOM 1433 C C . ASP A 1 181 ? 25.811 -3.254 -29.072 1.00 95.75 181 ASP A C 1
ATOM 1435 O O . ASP A 1 181 ? 26.366 -2.574 -28.212 1.00 95.75 181 ASP A O 1
ATOM 1439 N N . TYR A 1 182 ? 25.450 -2.754 -30.261 1.00 96.81 182 TYR A N 1
ATOM 1440 C CA . TYR A 1 182 ? 25.689 -1.356 -30.627 1.00 96.81 182 TYR A CA 1
ATOM 1441 C C . TYR A 1 182 ? 24.925 -0.394 -29.711 1.00 96.81 182 TYR A C 1
ATOM 1443 O O . TYR A 1 182 ? 25.498 0.577 -29.221 1.00 96.81 182 TYR A O 1
ATOM 1451 N N . VAL A 1 183 ? 23.641 -0.668 -29.441 1.00 97.44 183 VAL A N 1
ATOM 1452 C CA . VAL A 1 183 ? 22.820 0.152 -28.536 1.00 97.44 183 VAL A CA 1
ATOM 1453 C C . VAL A 1 183 ? 23.459 0.242 -27.154 1.00 97.44 183 VAL A C 1
ATOM 1455 O O . VAL A 1 183 ? 23.623 1.349 -26.642 1.00 97.44 183 VAL A O 1
ATOM 1458 N N . LEU A 1 184 ? 23.838 -0.885 -26.554 1.00 95.31 184 LEU A N 1
ATOM 1459 C CA . LEU A 1 184 ? 24.403 -0.908 -25.208 1.00 95.31 184 LEU A CA 1
ATOM 1460 C C . LEU A 1 184 ? 25.811 -0.314 -25.162 1.00 95.31 184 LEU A C 1
ATOM 1462 O O . LEU A 1 184 ? 26.077 0.476 -24.263 1.00 95.31 184 LEU A O 1
ATOM 1466 N N . ASP A 1 185 ? 26.684 -0.623 -26.125 1.00 94.56 185 ASP A N 1
ATOM 1467 C CA . ASP A 1 185 ? 28.048 -0.079 -26.167 1.00 94.56 185 ASP A CA 1
ATOM 1468 C C . ASP A 1 185 ? 28.045 1.448 -26.322 1.00 94.56 185 ASP A C 1
ATOM 1470 O O . ASP A 1 185 ? 28.765 2.132 -25.600 1.00 94.56 185 ASP A O 1
ATOM 1474 N N . VAL A 1 186 ? 27.205 2.002 -27.207 1.00 94.62 186 VAL A N 1
ATOM 1475 C CA . VAL A 1 186 ? 27.056 3.461 -27.346 1.00 94.62 186 VAL A CA 1
ATOM 1476 C C . VAL A 1 186 ? 26.484 4.067 -26.066 1.00 94.62 186 VAL A C 1
ATOM 1478 O O . VAL A 1 186 ? 27.038 5.022 -25.522 1.00 94.62 186 VAL A O 1
ATOM 1481 N N . THR A 1 187 ? 25.391 3.500 -25.553 1.00 94.25 187 THR A N 1
ATOM 1482 C CA . THR A 1 187 ? 24.670 4.083 -24.413 1.00 94.25 187 THR A CA 1
ATOM 1483 C C . THR A 1 187 ? 25.457 3.969 -23.105 1.00 94.25 187 THR A C 1
ATOM 1485 O O . THR A 1 187 ? 25.280 4.801 -22.210 1.00 94.25 187 THR A O 1
ATOM 1488 N N . ASN A 1 188 ? 26.379 3.004 -22.994 1.00 92.00 188 ASN A N 1
ATOM 1489 C CA . ASN A 1 188 ? 27.299 2.888 -21.862 1.00 92.00 188 ASN A CA 1
ATOM 1490 C C . ASN A 1 188 ? 28.110 4.179 -21.647 1.00 92.00 188 ASN A C 1
ATOM 1492 O O . ASN A 1 188 ? 28.377 4.542 -20.504 1.00 92.00 188 ASN A O 1
ATOM 1496 N N . PHE A 1 189 ? 28.412 4.906 -22.731 1.00 90.56 189 PHE A N 1
ATOM 1497 C CA . PHE A 1 189 ? 29.164 6.165 -22.721 1.00 90.56 189 PHE A CA 1
ATOM 1498 C C . PHE A 1 189 ? 28.297 7.428 -22.879 1.00 90.56 189 PHE A C 1
ATOM 1500 O O . PHE A 1 189 ? 28.803 8.535 -22.697 1.00 90.56 189 PHE A O 1
ATOM 1507 N N . SER A 1 190 ? 26.988 7.296 -23.122 1.00 90.69 190 SER A N 1
ATOM 1508 C CA . SER A 1 190 ? 26.012 8.404 -23.109 1.00 90.69 190 SER A CA 1
ATOM 1509 C C . SER A 1 190 ? 25.684 8.870 -21.682 1.00 90.69 190 SER A C 1
ATOM 1511 O O . SER A 1 190 ? 24.547 8.788 -21.222 1.00 90.69 190 SER A O 1
ATOM 1513 N N . ILE A 1 191 ? 26.696 9.325 -20.943 1.00 88.38 191 ILE A N 1
ATOM 1514 C CA . ILE A 1 191 ? 26.605 9.601 -19.498 1.00 88.38 191 ILE A CA 1
ATOM 1515 C C . ILE A 1 191 ? 26.538 11.093 -19.159 1.00 88.38 191 ILE A C 1
ATOM 1517 O O . ILE A 1 191 ? 26.310 11.448 -18.006 1.00 88.38 191 ILE A O 1
ATOM 1521 N N . SER A 1 192 ? 26.701 11.978 -20.146 1.00 83.50 192 SER A N 1
ATOM 1522 C CA . SER A 1 192 ? 26.776 13.433 -19.937 1.00 83.50 192 SER A CA 1
ATOM 1523 C C . SER A 1 192 ? 25.514 14.043 -19.322 1.00 83.50 192 SER A C 1
ATOM 1525 O O . SER A 1 192 ? 25.590 15.120 -18.744 1.00 83.50 192 SER A O 1
ATOM 1527 N N . THR A 1 193 ? 24.361 13.379 -19.446 1.00 77.88 193 THR A N 1
ATOM 1528 C CA . THR A 1 193 ? 23.083 13.832 -18.872 1.00 77.88 193 THR A CA 1
ATOM 1529 C C . THR A 1 193 ? 22.842 13.350 -17.445 1.00 77.88 193 THR A C 1
ATOM 1531 O O . THR A 1 193 ? 21.843 13.741 -16.845 1.00 77.88 193 THR A O 1
ATOM 1534 N N . LEU A 1 194 ? 23.682 12.457 -16.913 1.00 86.25 194 LEU A N 1
ATOM 1535 C CA . LEU A 1 194 ? 23.534 11.971 -15.542 1.00 86.25 194 LEU A CA 1
ATOM 1536 C C . LEU A 1 194 ? 23.877 13.115 -14.577 1.00 86.25 194 LEU A C 1
ATOM 1538 O O . LEU A 1 194 ? 24.938 13.717 -14.758 1.00 86.25 194 LEU A O 1
ATOM 1542 N N . PRO A 1 195 ? 23.050 13.415 -13.555 1.00 81.56 195 PRO A N 1
ATOM 1543 C CA . PRO A 1 195 ? 23.238 14.602 -12.714 1.00 81.56 195 PRO A CA 1
ATOM 1544 C C . PRO A 1 195 ? 24.650 14.736 -12.136 1.00 81.56 195 PRO A C 1
ATOM 1546 O O . PRO A 1 195 ? 25.287 15.774 -12.298 1.00 81.56 195 PRO A O 1
ATOM 1549 N N . PHE A 1 196 ? 25.198 13.654 -11.571 1.00 80.06 196 PHE A N 1
ATOM 1550 C CA . PHE A 1 196 ? 26.541 13.684 -10.988 1.00 80.06 196 PHE A CA 1
ATOM 1551 C C . PHE A 1 196 ? 27.647 13.918 -12.034 1.00 80.06 196 PHE A C 1
ATOM 1553 O O . PHE A 1 196 ? 28.657 14.537 -11.710 1.00 80.06 196 PHE A O 1
ATOM 1560 N N . VAL A 1 197 ? 27.490 13.441 -13.278 1.00 83.56 197 VAL A N 1
ATOM 1561 C CA . VAL A 1 197 ? 28.453 13.716 -14.361 1.00 83.56 197 VAL A CA 1
ATOM 1562 C C . VAL A 1 197 ? 28.320 15.172 -14.774 1.00 83.56 197 VAL A C 1
ATOM 1564 O O . VAL A 1 197 ? 29.318 15.887 -14.813 1.00 83.56 197 VAL A O 1
ATOM 1567 N N . HIS A 1 198 ? 27.085 15.611 -15.027 1.00 79.81 198 HIS A N 1
ATOM 1568 C CA . HIS A 1 198 ? 26.757 16.961 -15.476 1.00 79.81 198 HIS A CA 1
ATOM 1569 C C . HIS A 1 198 ? 27.306 18.035 -14.530 1.00 79.81 198 HIS A C 1
ATOM 1571 O O . HIS A 1 198 ? 27.954 18.984 -14.974 1.00 79.81 198 HIS A O 1
ATOM 1577 N N . ASP A 1 199 ? 27.140 17.845 -13.220 1.00 76.81 199 ASP A N 1
ATOM 1578 C CA . ASP A 1 199 ? 27.617 18.786 -12.202 1.00 76.81 199 ASP A CA 1
ATOM 1579 C C . ASP A 1 199 ? 29.148 18.843 -12.064 1.00 76.81 199 ASP A C 1
ATOM 1581 O O . ASP A 1 199 ? 29.679 19.825 -11.546 1.00 76.81 199 ASP A O 1
ATOM 1585 N N . ASN A 1 200 ? 29.868 17.832 -12.560 1.00 76.06 200 ASN A N 1
ATOM 1586 C CA . ASN A 1 200 ? 31.326 17.705 -12.454 1.00 76.06 200 ASN A CA 1
ATOM 1587 C C . ASN A 1 200 ? 32.081 17.960 -13.781 1.00 76.06 200 ASN A C 1
ATOM 1589 O O . ASN A 1 200 ? 33.313 17.861 -13.826 1.00 76.06 200 ASN A O 1
ATOM 1593 N N . LEU A 1 201 ? 31.377 18.316 -14.863 1.00 74.69 201 LEU A N 1
ATOM 1594 C CA . LEU A 1 201 ? 31.984 18.787 -16.118 1.00 74.69 201 LEU A CA 1
ATOM 1595 C C . LEU A 1 201 ? 32.639 20.173 -15.923 1.00 74.69 201 LEU A C 1
ATOM 1597 O O . LEU A 1 201 ? 32.199 20.938 -15.066 1.00 74.69 201 LEU A O 1
ATOM 1601 N N . GLU A 1 202 ? 33.674 20.503 -16.718 1.00 62.50 202 GLU A N 1
ATOM 1602 C CA . GLU A 1 202 ? 34.649 21.630 -16.611 1.00 62.50 202 GLU A CA 1
ATOM 1603 C C . GLU A 1 202 ? 34.171 23.031 -16.114 1.00 62.50 202 GLU A C 1
ATOM 1605 O O . GLU A 1 202 ? 35.003 23.896 -15.826 1.00 62.50 202 GLU A O 1
ATOM 1610 N N . ASN A 1 203 ? 32.872 23.296 -15.966 1.00 58.41 203 ASN A N 1
ATOM 1611 C CA . ASN A 1 203 ? 32.277 24.610 -15.721 1.00 58.41 203 ASN A CA 1
ATOM 1612 C C . ASN A 1 203 ? 31.790 24.925 -14.302 1.00 58.41 203 ASN A C 1
ATOM 1614 O O . ASN A 1 203 ? 31.354 26.061 -14.081 1.00 58.41 203 ASN A O 1
ATOM 1618 N N . ARG A 1 204 ? 31.846 23.989 -13.346 1.00 58.00 204 ARG A N 1
ATOM 1619 C CA . ARG A 1 204 ? 31.141 24.129 -12.052 1.00 58.00 204 ARG A CA 1
ATOM 1620 C C . ARG A 1 204 ? 32.035 24.087 -10.798 1.00 58.00 204 ARG A C 1
ATOM 1622 O O . ARG A 1 204 ? 31.620 23.677 -9.725 1.00 58.00 204 ARG A O 1
ATOM 1629 N N . GLY A 1 205 ? 33.256 24.626 -10.899 1.00 49.22 205 GLY A N 1
ATOM 1630 C CA . GLY A 1 205 ? 34.057 25.064 -9.736 1.00 49.22 205 GLY A CA 1
ATOM 1631 C C . GLY A 1 205 ? 35.035 24.041 -9.144 1.00 49.22 205 GLY A C 1
ATOM 1632 O O . GLY A 1 205 ? 36.036 24.449 -8.557 1.00 49.22 205 GLY A O 1
ATOM 1633 N N . GLN A 1 206 ? 34.843 22.742 -9.377 1.00 52.50 206 GLN A N 1
ATOM 1634 C CA . GLN A 1 206 ? 35.860 21.709 -9.155 1.00 52.50 206 GLN A CA 1
ATOM 1635 C C . GLN A 1 206 ? 36.058 20.967 -10.482 1.00 52.50 206 GLN A C 1
ATOM 1637 O O . GLN A 1 206 ? 35.138 20.346 -10.997 1.00 52.50 206 GLN A O 1
ATOM 1642 N N . ARG A 1 207 ? 37.222 21.132 -11.119 1.00 53.91 207 ARG A N 1
ATOM 1643 C CA . ARG A 1 207 ? 37.506 20.551 -12.442 1.00 53.91 207 ARG A CA 1
ATOM 1644 C C . ARG A 1 207 ? 37.723 19.047 -12.294 1.00 53.91 207 ARG A C 1
ATOM 1646 O O . ARG A 1 207 ? 38.801 18.650 -11.862 1.00 53.91 207 ARG A O 1
ATOM 1653 N N . VAL A 1 208 ? 36.713 18.249 -12.628 1.00 63.47 208 VAL A N 1
ATOM 1654 C CA . VAL A 1 208 ? 36.754 16.793 -12.439 1.00 63.47 208 VAL A CA 1
ATOM 1655 C C . VAL A 1 208 ? 36.727 16.056 -13.784 1.00 63.47 208 VAL A C 1
ATOM 1657 O O . VAL A 1 208 ? 37.580 15.197 -13.984 1.00 63.47 208 VAL A O 1
ATOM 1660 N N . PHE A 1 209 ? 35.862 16.437 -14.739 1.00 73.25 209 PHE A N 1
ATOM 1661 C CA . PHE A 1 209 ? 35.811 15.809 -16.072 1.00 73.25 209 PHE A CA 1
ATOM 1662 C C . PHE A 1 209 ? 35.987 16.792 -17.239 1.00 73.25 209 PHE A C 1
ATOM 1664 O O . PHE A 1 209 ? 35.310 17.822 -17.306 1.00 73.25 209 PHE A O 1
ATOM 1671 N N . ASP A 1 210 ? 36.851 16.434 -18.196 1.00 81.31 210 ASP A N 1
ATOM 1672 C CA . ASP A 1 210 ? 37.008 17.120 -19.484 1.00 81.31 210 ASP A CA 1
ATOM 1673 C C . ASP A 1 210 ? 36.040 16.531 -20.526 1.00 81.31 210 ASP A C 1
ATOM 1675 O O . ASP A 1 210 ? 35.992 15.319 -20.747 1.00 81.31 210 ASP A O 1
ATOM 1679 N N . THR A 1 211 ? 35.248 17.400 -21.164 1.00 85.19 211 THR A N 1
ATOM 1680 C CA . THR A 1 211 ? 34.188 16.985 -22.106 1.00 85.19 211 THR A CA 1
ATOM 1681 C C . THR A 1 211 ? 34.763 16.247 -23.318 1.00 85.19 211 THR A C 1
ATOM 1683 O O . THR A 1 211 ? 34.158 15.294 -23.812 1.00 85.19 211 THR A O 1
ATOM 1686 N N . ARG A 1 212 ? 35.943 16.666 -23.793 1.00 87.69 212 ARG A N 1
ATOM 1687 C CA . ARG A 1 212 ? 36.608 16.049 -24.939 1.00 87.69 212 ARG A CA 1
ATOM 1688 C C . ARG A 1 212 ? 37.179 14.689 -24.565 1.00 87.69 212 ARG A C 1
ATOM 1690 O O . ARG A 1 212 ? 36.904 13.727 -25.267 1.00 87.69 212 ARG A O 1
ATOM 1697 N N . GLN A 1 213 ? 37.853 14.579 -23.423 1.00 86.00 213 GLN A N 1
ATOM 1698 C CA . GLN A 1 213 ? 38.369 13.305 -22.917 1.00 86.00 213 GLN A CA 1
ATOM 1699 C C . GLN A 1 213 ? 37.258 12.276 -22.692 1.00 86.00 213 GLN A C 1
ATOM 1701 O O . GLN A 1 213 ? 37.426 11.120 -23.073 1.00 86.00 213 GLN A O 1
ATOM 1706 N N . LEU A 1 214 ? 36.117 12.680 -22.119 1.00 86.19 214 LEU A N 1
ATOM 1707 C CA . LEU A 1 214 ? 34.962 11.789 -21.960 1.00 86.19 214 LEU A CA 1
ATOM 1708 C C . LEU A 1 214 ? 34.420 11.311 -23.313 1.00 86.19 214 LEU A C 1
ATOM 1710 O O . LEU A 1 214 ? 34.163 10.120 -23.481 1.00 86.19 214 LEU A O 1
ATOM 1714 N N . SER A 1 215 ? 34.292 12.220 -24.285 1.00 89.62 215 SER A N 1
ATOM 1715 C CA . SER A 1 215 ? 33.886 11.871 -25.648 1.00 89.62 215 SER A CA 1
ATOM 1716 C C . SER A 1 215 ? 34.881 10.901 -26.290 1.00 89.62 215 SER A C 1
ATOM 1718 O O . SER A 1 215 ? 34.494 9.828 -26.745 1.00 89.62 215 SER A O 1
ATOM 1720 N N . ASP A 1 216 ? 36.176 11.208 -26.277 1.00 89.19 216 ASP A N 1
ATOM 1721 C CA . ASP A 1 216 ? 37.214 10.366 -26.879 1.00 89.19 216 ASP A CA 1
ATOM 1722 C C . ASP A 1 216 ? 37.277 8.982 -26.210 1.00 89.19 216 ASP A C 1
ATOM 1724 O O . ASP A 1 216 ? 37.424 7.961 -26.887 1.00 89.19 216 ASP A O 1
ATOM 1728 N N . PHE A 1 217 ? 37.058 8.908 -24.894 1.00 87.69 217 PHE A N 1
ATOM 1729 C CA . PHE A 1 217 ? 36.930 7.634 -24.191 1.00 87.69 217 PHE A CA 1
ATOM 1730 C C . PHE A 1 217 ? 35.689 6.842 -24.625 1.00 87.69 217 PHE A C 1
ATOM 1732 O O . PHE A 1 217 ? 35.739 5.615 -24.673 1.00 87.69 217 PHE A O 1
ATOM 1739 N N . GLY A 1 218 ? 34.608 7.511 -25.021 1.00 89.44 218 GLY A N 1
ATOM 1740 C CA . GLY A 1 218 ? 33.420 6.891 -25.611 1.00 89.44 218 GLY A CA 1
ATOM 1741 C C . GLY A 1 218 ? 33.607 6.336 -27.030 1.00 89.44 218 GLY A C 1
ATOM 1742 O O . GLY A 1 218 ? 32.641 5.849 -27.616 1.00 89.44 218 GLY A O 1
ATOM 1743 N N . ALA A 1 219 ? 34.816 6.390 -27.604 1.00 91.81 219 ALA A N 1
ATOM 1744 C CA . ALA A 1 219 ? 35.106 5.747 -28.882 1.00 91.81 219 ALA A CA 1
ATOM 1745 C C . ALA A 1 219 ? 34.907 4.219 -28.808 1.00 91.81 219 ALA A C 1
ATOM 1747 O O . ALA A 1 219 ? 35.509 3.530 -27.969 1.00 91.81 219 ALA A O 1
ATOM 1748 N N . LEU A 1 220 ? 34.084 3.710 -29.723 1.00 93.31 220 LEU A N 1
ATOM 1749 C CA . LEU A 1 220 ? 33.776 2.310 -29.955 1.00 93.31 220 LEU A CA 1
ATOM 1750 C C . LEU A 1 220 ? 35.042 1.536 -30.356 1.00 93.31 220 LEU A C 1
ATOM 1752 O O . LEU A 1 220 ? 35.856 2.017 -31.150 1.00 93.31 220 LEU A O 1
ATOM 1756 N N . PRO A 1 221 ? 35.236 0.320 -29.823 1.00 92.00 221 PRO A N 1
ATOM 1757 C CA . PRO A 1 221 ? 36.468 -0.421 -30.036 1.00 92.00 221 PRO A CA 1
ATOM 1758 C C . PRO A 1 221 ? 36.596 -0.971 -31.463 1.00 92.00 221 PRO A C 1
ATOM 1760 O O . PRO A 1 221 ? 35.759 -1.753 -31.923 1.00 92.00 221 PRO A O 1
ATOM 1763 N N . PHE A 1 222 ? 37.724 -0.667 -32.118 1.00 92.94 222 PHE A N 1
ATOM 1764 C CA . PHE A 1 222 ? 38.054 -1.162 -33.462 1.00 92.94 222 PHE A CA 1
ATOM 1765 C C . PHE A 1 222 ? 37.953 -2.690 -33.572 1.00 92.94 222 PHE A C 1
ATOM 1767 O O . PHE A 1 222 ? 37.426 -3.203 -34.549 1.00 92.94 222 PHE A O 1
ATOM 1774 N N . HIS A 1 223 ? 38.412 -3.433 -32.560 1.00 92.69 223 HIS A N 1
ATOM 1775 C CA . HIS A 1 223 ? 38.404 -4.899 -32.599 1.00 92.69 223 HIS A CA 1
ATOM 1776 C C . HIS A 1 223 ? 36.990 -5.507 -32.655 1.00 92.69 223 HIS A C 1
ATOM 1778 O O . HIS A 1 223 ? 36.848 -6.635 -33.114 1.00 92.69 223 HIS A O 1
ATOM 1784 N N . LYS A 1 224 ? 35.955 -4.786 -32.191 1.00 92.81 224 LYS A N 1
ATOM 1785 C CA . LYS A 1 224 ? 34.559 -5.247 -32.239 1.00 92.81 224 LYS A CA 1
ATOM 1786 C C . LYS A 1 224 ? 33.836 -4.768 -33.494 1.00 92.81 224 LYS A C 1
ATOM 1788 O O . LYS A 1 224 ? 33.024 -5.516 -34.028 1.00 92.81 224 LYS A O 1
ATOM 1793 N N . TYR A 1 225 ? 34.106 -3.539 -33.937 1.00 94.31 225 TYR A N 1
ATOM 1794 C CA . TYR A 1 225 ? 33.349 -2.893 -35.016 1.00 94.31 225 TYR A CA 1
ATOM 1795 C C . TYR A 1 225 ? 34.078 -2.830 -36.364 1.00 94.31 225 TYR A C 1
ATOM 1797 O O . TYR A 1 225 ? 33.456 -2.516 -37.371 1.00 94.31 225 TYR A O 1
ATOM 1805 N N . GLY A 1 226 ? 35.379 -3.116 -36.414 1.00 91.94 226 GLY A N 1
ATOM 1806 C CA . GLY A 1 226 ? 36.169 -3.152 -37.649 1.00 91.94 226 GLY A CA 1
ATOM 1807 C C . GLY A 1 226 ? 36.427 -1.790 -38.307 1.00 91.94 226 GLY A C 1
ATOM 1808 O O . GLY A 1 226 ? 36.986 -1.755 -39.400 1.00 91.94 226 GLY A O 1
ATOM 1809 N N . SER A 1 227 ? 36.040 -0.682 -37.666 1.00 91.44 227 SER A N 1
ATOM 1810 C CA . SER A 1 227 ? 36.282 0.692 -38.124 1.00 91.44 227 SER A CA 1
ATOM 1811 C C . SER A 1 227 ? 36.795 1.560 -36.980 1.00 91.44 227 SER A C 1
ATOM 1813 O O . SER A 1 227 ? 36.470 1.329 -35.813 1.00 91.44 227 SER A O 1
ATOM 1815 N N . VAL A 1 228 ? 37.614 2.555 -37.324 1.00 89.88 228 VAL A N 1
ATOM 1816 C CA . VAL A 1 228 ? 38.118 3.554 -36.379 1.00 89.88 228 VAL A CA 1
ATOM 1817 C C . VAL A 1 228 ? 37.010 4.554 -36.073 1.00 89.88 228 VAL A C 1
ATOM 1819 O O . VAL A 1 228 ? 36.312 5.034 -36.965 1.00 89.88 228 VAL A O 1
ATOM 1822 N N . ASP A 1 229 ? 36.862 4.851 -34.792 1.00 89.50 229 ASP A N 1
ATOM 1823 C CA . ASP A 1 229 ? 35.878 5.771 -34.261 1.00 89.50 229 ASP A CA 1
ATOM 1824 C C . ASP A 1 229 ? 36.579 7.007 -33.687 1.00 89.50 229 ASP A C 1
ATOM 1826 O O . ASP A 1 229 ? 37.016 7.017 -32.536 1.00 89.50 229 ASP A O 1
ATOM 1830 N N . GLU A 1 230 ? 36.657 8.068 -34.485 1.00 81.56 230 GLU A N 1
ATOM 1831 C CA . GLU A 1 230 ? 37.334 9.308 -34.108 1.00 81.56 230 GLU A CA 1
ATOM 1832 C C . GLU A 1 230 ? 36.440 10.540 -34.300 1.00 81.56 230 GLU A C 1
ATOM 1834 O O . GLU A 1 230 ? 35.563 10.593 -35.167 1.00 81.56 230 GLU A O 1
ATOM 1839 N N . ASN A 1 231 ? 36.689 11.568 -33.488 1.00 80.19 231 ASN A N 1
ATOM 1840 C CA . ASN A 1 231 ? 36.051 12.882 -33.570 1.00 80.19 231 ASN A CA 1
ATOM 1841 C C . ASN A 1 231 ? 36.626 13.714 -34.742 1.00 80.19 231 ASN A C 1
ATOM 1843 O O . ASN A 1 231 ? 37.281 14.731 -34.545 1.00 80.19 231 ASN A O 1
ATOM 1847 N N . THR A 1 232 ? 36.377 13.299 -35.988 1.00 71.69 232 THR A N 1
ATOM 1848 C CA . THR A 1 232 ? 37.077 13.808 -37.190 1.00 71.69 232 THR A CA 1
ATOM 1849 C C . THR A 1 232 ? 36.783 15.256 -37.613 1.00 71.69 232 THR A C 1
ATOM 1851 O O . THR A 1 232 ? 37.497 15.787 -38.459 1.00 71.69 232 THR A O 1
ATOM 1854 N N . TYR A 1 233 ? 35.732 15.901 -37.092 1.00 69.06 233 TYR A N 1
ATOM 1855 C CA . TYR A 1 233 ? 35.277 17.224 -37.561 1.00 69.06 233 TYR A CA 1
ATOM 1856 C C . TYR A 1 233 ? 35.416 18.352 -36.532 1.00 69.06 233 TYR A C 1
ATOM 1858 O O . TYR A 1 233 ? 34.886 19.428 -36.804 1.00 69.06 233 TYR A O 1
ATOM 1866 N N . ASP A 1 234 ? 36.052 18.101 -35.374 1.00 80.38 234 ASP A N 1
ATOM 1867 C CA . ASP A 1 234 ? 36.189 19.052 -34.252 1.00 80.38 234 ASP A CA 1
ATOM 1868 C C . ASP A 1 234 ? 34.947 19.940 -34.105 1.00 80.38 234 ASP A C 1
ATOM 1870 O O . ASP A 1 234 ? 34.977 21.140 -34.354 1.00 80.38 234 ASP A O 1
ATOM 1874 N N . SER A 1 235 ? 33.798 19.325 -33.817 1.00 89.88 235 SER A N 1
ATOM 1875 C CA . SER A 1 235 ? 32.525 20.038 -33.751 1.00 89.88 235 SER A CA 1
ATOM 1876 C C . SER A 1 235 ? 31.690 19.571 -32.577 1.00 89.88 235 SER A C 1
ATOM 1878 O O . SER A 1 235 ? 31.515 18.372 -32.347 1.00 89.88 235 SER A O 1
ATOM 1880 N N . TRP A 1 236 ? 31.166 20.554 -31.855 1.00 92.19 236 TRP A N 1
ATOM 1881 C CA . TRP A 1 236 ? 30.541 20.399 -30.556 1.00 92.19 236 TRP A CA 1
ATOM 1882 C C . TRP A 1 236 ? 29.177 21.068 -30.554 1.00 92.19 236 TRP A C 1
ATOM 1884 O O . TRP A 1 236 ? 29.010 22.171 -31.080 1.00 92.19 236 TRP A O 1
ATOM 1894 N N . TYR A 1 237 ? 28.209 20.396 -29.943 1.00 93.62 237 TYR A N 1
ATOM 1895 C CA . TYR A 1 237 ? 26.851 20.875 -29.772 1.00 93.62 237 TYR A CA 1
ATOM 1896 C C . TYR A 1 237 ? 26.578 21.267 -28.336 1.00 93.62 237 TYR A C 1
ATOM 1898 O O . TYR A 1 237 ? 26.875 20.515 -27.412 1.00 93.62 237 TYR A O 1
ATOM 1906 N N . LEU A 1 238 ? 25.930 22.418 -28.174 1.00 93.88 238 LEU A N 1
ATOM 1907 C CA . LEU A 1 238 ? 25.174 22.742 -26.976 1.00 93.88 238 LEU A CA 1
ATOM 1908 C C . LEU A 1 238 ? 23.755 22.210 -27.164 1.00 93.88 238 LEU A C 1
ATOM 1910 O O . LEU A 1 238 ? 23.020 22.702 -28.023 1.00 93.88 238 LEU A O 1
ATOM 1914 N N . VAL A 1 239 ? 23.384 21.205 -26.378 1.00 93.69 239 VAL A N 1
ATOM 1915 C CA . VAL A 1 239 ? 22.085 20.531 -26.450 1.00 93.69 239 VAL A CA 1
ATOM 1916 C C . VAL A 1 239 ? 21.269 20.893 -25.220 1.00 93.69 239 VAL A C 1
ATOM 1918 O O . VAL A 1 239 ? 21.718 20.658 -24.102 1.00 93.69 239 VAL A O 1
ATOM 1921 N N . LEU A 1 240 ? 20.072 21.435 -25.434 1.00 92.19 240 LEU A N 1
ATOM 1922 C CA . LEU A 1 240 ? 19.087 21.672 -24.381 1.00 92.19 240 LEU A CA 1
ATOM 1923 C C . LEU A 1 240 ? 18.133 20.481 -24.302 1.00 92.19 240 LEU A C 1
ATOM 1925 O O . LEU A 1 240 ? 17.635 20.013 -25.334 1.00 92.19 240 LEU A O 1
ATOM 1929 N N . TRP A 1 241 ? 17.892 20.009 -23.083 1.00 89.44 241 TRP A N 1
ATOM 1930 C CA . TRP A 1 241 ? 17.038 18.862 -22.789 1.00 89.44 241 TRP A CA 1
ATOM 1931 C C . TRP A 1 241 ? 15.685 19.306 -22.250 1.00 89.44 241 TRP A C 1
ATOM 1933 O O . TRP A 1 241 ? 15.577 20.341 -21.596 1.00 89.44 241 TRP A O 1
ATOM 1943 N N . ASN A 1 242 ? 14.657 18.514 -22.541 1.00 86.81 242 ASN A N 1
ATOM 1944 C CA . ASN A 1 242 ? 13.364 18.651 -21.895 1.00 86.81 242 ASN A CA 1
ATOM 1945 C C . ASN A 1 242 ? 13.458 18.129 -20.457 1.00 86.81 242 ASN A C 1
ATOM 1947 O O . ASN A 1 242 ? 14.073 17.088 -20.215 1.00 86.81 242 ASN A O 1
ATOM 1951 N N . ASP A 1 243 ? 12.843 18.847 -19.528 1.00 77.50 243 ASP A N 1
ATOM 1952 C CA . ASP A 1 243 ? 12.735 18.455 -18.127 1.00 77.50 243 ASP A CA 1
ATOM 1953 C C . ASP A 1 243 ? 11.284 18.365 -17.636 1.00 77.50 243 ASP A C 1
ATOM 1955 O O . ASP A 1 243 ? 11.084 18.137 -16.447 1.00 77.50 243 ASP A O 1
ATOM 1959 N N . GLU A 1 244 ? 10.293 18.562 -18.521 1.00 77.94 244 GLU A N 1
ATOM 1960 C CA . GLU A 1 244 ? 8.843 18.549 -18.237 1.00 77.94 244 GLU A CA 1
ATOM 1961 C C . GLU A 1 244 ? 8.385 19.531 -17.132 1.00 77.94 244 GLU A C 1
ATOM 1963 O O . GLU A 1 244 ? 7.226 19.509 -16.720 1.00 77.94 244 GLU A O 1
ATOM 1968 N N . ASN A 1 245 ? 9.269 20.416 -16.657 1.00 75.81 245 ASN A N 1
ATOM 1969 C CA . ASN A 1 245 ? 8.998 21.334 -15.550 1.00 75.81 245 ASN A CA 1
ATOM 1970 C C . ASN A 1 245 ? 8.851 22.777 -16.027 1.00 75.81 245 ASN A C 1
ATOM 1972 O O . ASN A 1 245 ? 7.946 23.485 -15.581 1.00 75.81 245 ASN A O 1
ATOM 1976 N N . HIS A 1 246 ? 9.738 23.215 -16.920 1.00 84.56 246 HIS A N 1
ATOM 1977 C CA . HIS A 1 246 ? 9.695 24.572 -17.450 1.00 84.56 246 HIS A CA 1
ATOM 1978 C C . HIS A 1 246 ? 8.620 24.711 -18.526 1.00 84.56 246 HIS A C 1
ATOM 1980 O O . HIS A 1 246 ? 8.465 23.860 -19.407 1.00 84.56 246 HIS A O 1
ATOM 1986 N N . ASN A 1 247 ? 7.887 25.822 -18.491 1.00 88.19 247 ASN A N 1
ATOM 1987 C CA . ASN A 1 247 ? 6.892 26.114 -19.517 1.00 88.19 247 ASN A CA 1
ATOM 1988 C C . ASN A 1 247 ? 7.547 26.617 -20.821 1.00 88.19 247 ASN A C 1
ATOM 1990 O O . ASN A 1 247 ? 8.742 26.918 -20.892 1.00 88.19 247 ASN A O 1
ATOM 1994 N N . TYR A 1 248 ? 6.742 26.732 -21.883 1.00 90.12 248 TYR A N 1
ATOM 1995 C CA . TYR A 1 248 ? 7.227 27.169 -23.193 1.00 90.12 248 TYR A CA 1
ATOM 1996 C C . TYR A 1 248 ? 7.908 28.542 -23.166 1.00 90.12 248 TYR A C 1
ATOM 1998 O O . TYR A 1 248 ? 8.844 28.745 -23.938 1.00 90.12 248 TYR A O 1
ATOM 2006 N N . ASP A 1 249 ? 7.458 29.484 -22.340 1.00 89.69 249 ASP A N 1
ATOM 2007 C CA . ASP A 1 249 ? 7.985 30.852 -22.321 1.00 89.69 249 ASP A CA 1
ATOM 2008 C C . ASP A 1 249 ? 9.339 30.927 -21.602 1.00 89.69 249 ASP A C 1
ATOM 2010 O O . ASP A 1 249 ? 10.256 31.615 -22.064 1.00 89.69 249 ASP A O 1
ATOM 2014 N N . GLU A 1 250 ? 9.503 30.158 -20.526 1.00 89.81 250 GLU A N 1
ATOM 2015 C CA . GLU A 1 250 ? 10.780 29.969 -19.827 1.00 89.81 250 GLU A CA 1
ATOM 2016 C C . GLU A 1 250 ? 11.814 29.327 -20.762 1.00 89.81 250 GLU A C 1
ATOM 2018 O O . GLU A 1 250 ? 12.900 29.877 -20.972 1.00 89.81 250 GLU A O 1
ATOM 2023 N N . ALA A 1 251 ? 11.441 28.234 -21.440 1.00 90.31 251 ALA A N 1
ATOM 2024 C CA . ALA A 1 251 ? 12.302 27.578 -22.421 1.00 90.31 251 ALA A CA 1
ATOM 2025 C C . ALA A 1 251 ? 12.688 28.519 -23.576 1.00 90.31 251 ALA A C 1
ATOM 2027 O O . ALA A 1 251 ? 13.857 28.600 -23.961 1.00 90.31 251 ALA A O 1
ATOM 2028 N N . GLN A 1 252 ? 11.734 29.280 -24.123 1.00 93.69 252 GLN A N 1
ATOM 2029 C CA . GLN A 1 252 ? 12.008 30.273 -25.166 1.00 93.69 252 GLN A CA 1
ATOM 2030 C C . GLN A 1 252 ? 12.979 31.358 -24.690 1.00 93.69 252 GLN A C 1
ATOM 2032 O O . GLN A 1 252 ? 13.862 31.765 -25.448 1.00 93.69 252 GLN A O 1
ATOM 2037 N N . THR A 1 253 ? 12.833 31.825 -23.451 1.00 92.94 253 THR A N 1
ATOM 2038 C CA . THR A 1 253 ? 13.708 32.841 -22.858 1.00 92.94 253 THR A CA 1
ATOM 2039 C C . THR A 1 253 ? 15.140 32.329 -22.752 1.00 92.94 253 THR A C 1
ATOM 2041 O O . THR A 1 253 ? 16.056 32.989 -23.251 1.00 92.94 253 THR A O 1
ATOM 2044 N N . ALA A 1 254 ? 15.327 31.116 -22.231 1.00 91.56 254 ALA A N 1
ATOM 2045 C CA . ALA A 1 254 ? 16.630 30.465 -22.144 1.00 91.56 254 ALA A CA 1
ATOM 2046 C C . ALA A 1 254 ? 17.274 30.233 -23.521 1.00 91.56 254 ALA A C 1
ATOM 2048 O O . ALA A 1 254 ? 18.444 30.562 -23.731 1.00 91.56 254 ALA A O 1
ATOM 2049 N N . ILE A 1 255 ? 16.503 29.747 -24.503 1.00 94.75 255 ILE A N 1
ATOM 2050 C CA . ILE A 1 255 ? 16.984 29.552 -25.881 1.00 94.75 255 ILE A CA 1
ATOM 2051 C C . ILE A 1 255 ? 17.482 30.878 -26.460 1.00 94.75 255 ILE A C 1
ATOM 2053 O O . ILE A 1 255 ? 18.564 30.935 -27.048 1.00 94.75 255 ILE A O 1
ATOM 2057 N N . ARG A 1 256 ? 16.720 31.963 -26.290 1.00 95.50 256 ARG A N 1
ATOM 2058 C CA . ARG A 1 256 ? 17.101 33.291 -26.790 1.00 95.50 256 ARG A CA 1
ATOM 2059 C C . ARG A 1 256 ? 18.338 33.830 -26.087 1.00 95.50 256 ARG A C 1
ATOM 2061 O O . ARG A 1 256 ? 19.211 34.362 -26.768 1.00 95.50 256 ARG A O 1
ATOM 2068 N N . ALA A 1 257 ? 18.433 33.669 -24.770 1.00 92.94 257 ALA A N 1
ATOM 2069 C CA . ALA A 1 257 ? 19.602 34.082 -24.001 1.00 92.94 257 ALA A CA 1
ATOM 2070 C C . ALA A 1 257 ? 20.871 33.355 -24.474 1.00 92.94 257 ALA A C 1
ATOM 2072 O O . ALA A 1 257 ? 21.909 33.980 -24.670 1.00 92.94 257 ALA A O 1
ATOM 2073 N N . ALA A 1 258 ? 20.773 32.052 -24.739 1.00 93.06 258 ALA A N 1
ATOM 2074 C CA . ALA A 1 258 ? 21.905 31.225 -25.145 1.00 93.06 258 ALA A CA 1
ATOM 2075 C C . ALA A 1 258 ? 22.354 31.435 -26.602 1.00 93.06 258 ALA A C 1
ATOM 2077 O O . ALA A 1 258 ? 23.541 31.278 -26.910 1.00 93.06 258 ALA A O 1
ATOM 2078 N N . THR A 1 259 ? 21.417 31.758 -27.502 1.00 93.81 259 THR A N 1
ATOM 2079 C CA . THR A 1 259 ? 21.642 31.745 -28.963 1.00 93.81 259 THR A CA 1
ATOM 2080 C C . THR A 1 259 ? 21.561 33.112 -29.643 1.00 93.81 259 THR A C 1
ATOM 2082 O O . THR A 1 259 ? 22.080 33.269 -30.744 1.00 93.81 259 THR A O 1
ATOM 2085 N N . GLY A 1 260 ? 20.892 34.098 -29.036 1.00 91.75 260 GLY A N 1
ATOM 2086 C CA . GLY A 1 260 ? 20.582 35.386 -29.668 1.00 91.75 260 GLY A CA 1
ATOM 2087 C C . GLY A 1 260 ? 19.502 35.325 -30.762 1.00 91.75 260 GLY A C 1
ATOM 2088 O O . GLY A 1 260 ? 19.301 36.309 -31.473 1.00 91.75 260 GLY A O 1
ATOM 2089 N N . LEU A 1 261 ? 18.808 34.192 -30.924 1.00 93.38 261 LEU A N 1
ATOM 2090 C CA . LEU A 1 261 ? 17.788 34.002 -31.960 1.00 93.38 261 LEU A CA 1
ATOM 2091 C C . LEU A 1 261 ? 16.507 34.837 -31.718 1.00 93.38 261 LEU A C 1
ATOM 2093 O O . LEU A 1 261 ? 16.175 35.167 -30.575 1.00 93.38 261 LEU A O 1
ATOM 2097 N N . PRO A 1 262 ? 15.734 35.157 -32.778 1.00 93.19 262 PRO A N 1
ATOM 2098 C CA . PRO A 1 262 ? 14.422 35.790 -32.633 1.00 93.19 262 PRO A CA 1
ATOM 2099 C C . PRO A 1 262 ? 13.398 34.837 -31.993 1.00 93.19 262 PRO A C 1
ATOM 2101 O O . PRO A 1 262 ? 13.506 33.616 -32.125 1.00 93.19 262 PRO A O 1
ATOM 2104 N N . ILE A 1 263 ? 12.356 35.399 -31.362 1.00 92.44 263 ILE A N 1
ATOM 2105 C CA . ILE A 1 263 ? 11.297 34.649 -30.653 1.00 92.44 263 ILE A CA 1
ATOM 2106 C C . ILE A 1 263 ? 10.684 33.534 -31.516 1.00 92.44 263 ILE A C 1
ATOM 2108 O O . ILE A 1 263 ? 10.620 32.392 -31.084 1.00 92.44 263 ILE A O 1
ATOM 2112 N N . SER A 1 264 ? 10.397 33.804 -32.793 1.00 92.31 264 SER A N 1
ATOM 2113 C CA . SER A 1 264 ? 9.811 32.825 -33.718 1.00 92.31 264 SER A CA 1
ATOM 2114 C C . SER A 1 264 ? 10.701 31.605 -33.989 1.00 92.31 264 SER A C 1
ATOM 2116 O O . SER A 1 264 ? 10.209 30.544 -34.367 1.00 92.31 264 SER A O 1
ATOM 2118 N N . ALA A 1 265 ? 12.026 31.756 -33.882 1.00 92.19 265 ALA A N 1
ATOM 2119 C CA . ALA A 1 265 ? 12.962 30.640 -34.007 1.00 92.19 265 ALA A CA 1
ATOM 2120 C C . ALA A 1 265 ? 13.076 29.878 -32.679 1.00 92.19 265 ALA A C 1
ATOM 2122 O O . ALA A 1 265 ? 13.070 28.648 -32.690 1.00 92.19 265 ALA A O 1
ATOM 2123 N N . ALA A 1 266 ? 13.089 30.593 -31.550 1.00 93.75 266 ALA A N 1
ATOM 2124 C CA . ALA A 1 266 ? 13.064 29.992 -30.220 1.00 93.75 266 ALA A CA 1
ATOM 2125 C C . ALA A 1 266 ? 11.790 29.163 -29.980 1.00 93.75 266 ALA A C 1
ATOM 2127 O O . ALA A 1 266 ? 11.889 28.036 -29.509 1.00 93.75 266 ALA A O 1
ATOM 2128 N N . GLU A 1 267 ? 10.618 29.646 -30.405 1.00 93.44 267 GLU A N 1
ATOM 2129 C CA . GLU A 1 267 ? 9.351 28.900 -30.365 1.00 93.44 267 GLU A CA 1
ATOM 2130 C C . GLU A 1 267 ? 9.438 27.563 -31.115 1.00 93.44 267 GLU A C 1
ATOM 2132 O O . GLU A 1 267 ? 8.975 26.530 -30.629 1.00 93.44 267 GLU A O 1
ATOM 2137 N N . LYS A 1 268 ? 10.051 27.554 -32.307 1.00 93.69 268 LYS A N 1
ATOM 2138 C CA . LYS A 1 268 ? 10.232 26.325 -33.098 1.00 93.69 268 LYS A CA 1
ATOM 2139 C C . LYS A 1 268 ? 11.154 25.333 -32.394 1.00 93.69 268 LYS A C 1
ATOM 2141 O O . LYS A 1 268 ? 10.863 24.139 -32.404 1.00 93.69 268 LYS A O 1
ATOM 2146 N N . ILE A 1 269 ? 12.238 25.820 -31.789 1.00 92.88 269 ILE A N 1
ATOM 2147 C CA . ILE A 1 269 ? 13.177 24.991 -31.024 1.00 92.88 269 ILE A CA 1
ATOM 2148 C C . ILE A 1 269 ? 12.490 24.435 -29.771 1.00 92.88 269 ILE A C 1
ATOM 2150 O O . ILE A 1 269 ? 12.563 23.234 -29.542 1.00 92.88 269 ILE A O 1
ATOM 2154 N N . ALA A 1 270 ? 11.749 25.253 -29.020 1.00 92.75 270 ALA A N 1
ATOM 2155 C CA . ALA A 1 270 ? 11.004 24.811 -27.840 1.00 92.75 270 ALA A CA 1
ATOM 2156 C C . ALA A 1 270 ? 9.971 23.720 -28.186 1.00 92.75 270 ALA A C 1
ATOM 2158 O O . ALA A 1 270 ? 9.918 22.681 -27.531 1.00 92.75 270 ALA A O 1
ATOM 2159 N N . ARG A 1 271 ? 9.216 23.880 -29.285 1.00 92.06 271 ARG A N 1
ATOM 2160 C CA . ARG A 1 271 ? 8.308 22.828 -29.790 1.00 92.06 271 ARG A CA 1
ATOM 2161 C C . ARG A 1 271 ? 9.047 21.554 -30.193 1.00 92.06 271 ARG A C 1
ATOM 2163 O O . ARG A 1 271 ? 8.527 20.459 -29.985 1.00 92.06 271 ARG A O 1
ATOM 2170 N N . LEU A 1 272 ? 10.242 21.673 -30.774 1.00 90.69 272 LEU A N 1
ATOM 2171 C CA . LEU A 1 272 ? 11.068 20.516 -31.115 1.00 90.69 272 LEU A CA 1
ATOM 2172 C C . LEU A 1 272 ? 11.566 19.791 -29.858 1.00 90.69 272 LEU A C 1
ATOM 2174 O O . LEU A 1 272 ? 11.515 18.562 -29.834 1.00 90.69 272 LEU A O 1
ATOM 2178 N N . ILE A 1 273 ? 11.992 20.524 -28.825 1.00 90.88 273 ILE A N 1
ATOM 2179 C CA . ILE A 1 273 ? 12.401 19.966 -27.527 1.00 90.88 273 ILE A CA 1
ATOM 2180 C C . ILE A 1 273 ? 11.237 19.193 -26.913 1.00 90.88 273 ILE A C 1
ATOM 2182 O O . ILE A 1 273 ? 11.390 18.004 -26.663 1.00 90.88 273 ILE A O 1
ATOM 2186 N N . ASN A 1 274 ? 10.052 19.795 -26.810 1.00 89.06 274 ASN A N 1
ATOM 2187 C CA . ASN A 1 274 ? 8.858 19.108 -26.310 1.00 89.06 274 ASN A CA 1
ATOM 2188 C C . ASN A 1 274 ? 8.511 17.851 -27.139 1.00 89.06 274 ASN A C 1
ATOM 2190 O O . ASN A 1 274 ? 8.144 16.811 -26.607 1.00 89.06 274 ASN A O 1
ATOM 2194 N N . ALA A 1 275 ? 8.645 17.906 -28.470 1.00 87.50 275 ALA A N 1
ATOM 2195 C CA . ALA A 1 275 ? 8.282 16.787 -29.347 1.00 87.50 275 ALA A CA 1
ATOM 2196 C C . ALA A 1 275 ? 9.339 15.668 -29.445 1.00 87.50 275 ALA A C 1
ATOM 2198 O O . ALA A 1 275 ? 9.029 14.579 -29.945 1.00 87.50 275 ALA A O 1
ATOM 2199 N N . SER A 1 276 ? 10.598 15.930 -29.088 1.00 86.12 276 SER A N 1
ATOM 2200 C CA . SER A 1 276 ? 11.714 14.987 -29.278 1.00 86.12 276 SER A CA 1
ATOM 2201 C C . SER A 1 276 ? 12.524 14.687 -28.015 1.00 86.12 276 SER A C 1
ATOM 2203 O O . SER A 1 276 ? 13.266 13.707 -28.012 1.00 86.12 276 SER A O 1
ATOM 2205 N N . GLY A 1 277 ? 12.339 15.469 -26.952 1.00 88.94 277 GLY A N 1
ATOM 2206 C CA . GLY A 1 277 ? 13.061 15.412 -25.680 1.00 88.94 277 GLY A CA 1
ATOM 2207 C C . GLY A 1 277 ? 14.308 16.300 -25.627 1.00 88.94 277 GLY A C 1
ATOM 2208 O O . GLY A 1 277 ? 14.858 16.496 -24.550 1.00 88.94 277 GLY A O 1
ATOM 2209 N N . ARG A 1 278 ? 14.789 16.828 -26.765 1.00 91.75 278 ARG A N 1
ATOM 2210 C CA . ARG A 1 278 ? 16.008 17.657 -26.827 1.00 91.75 278 ARG A CA 1
ATOM 2211 C C . ARG A 1 278 ? 16.166 18.419 -28.140 1.00 91.75 278 ARG A C 1
ATOM 2213 O O . ARG A 1 278 ? 15.628 18.005 -29.162 1.00 91.75 278 ARG A O 1
ATOM 2220 N N . ALA A 1 279 ? 16.993 19.462 -28.162 1.00 92.94 279 ALA A N 1
ATOM 2221 C CA . ALA A 1 279 ? 17.416 20.114 -29.403 1.00 92.94 279 ALA A CA 1
ATOM 2222 C C . ALA A 1 279 ? 18.812 20.737 -29.294 1.00 92.94 279 ALA A C 1
ATOM 2224 O O . ALA A 1 279 ? 19.247 21.149 -28.221 1.00 92.94 279 ALA A O 1
ATOM 2225 N N . VAL A 1 280 ? 19.498 20.840 -30.434 1.00 93.50 280 VAL A N 1
ATOM 2226 C CA . VAL A 1 280 ? 20.756 21.588 -30.547 1.00 93.50 280 VAL A CA 1
ATOM 2227 C C . VAL A 1 280 ? 20.439 23.083 -30.558 1.00 93.50 280 VAL A C 1
ATOM 2229 O O . VAL A 1 280 ? 19.682 23.551 -31.407 1.00 93.50 280 VAL A O 1
ATOM 2232 N N . LEU A 1 281 ? 21.033 23.828 -29.629 1.00 94.25 281 LEU A N 1
ATOM 2233 C CA . LEU A 1 281 ? 20.928 25.285 -29.557 1.00 94.25 281 LEU A CA 1
ATOM 2234 C C . LEU A 1 281 ? 22.020 25.977 -30.365 1.00 94.25 281 LEU A C 1
ATOM 2236 O O . LEU A 1 281 ? 21.765 26.974 -31.039 1.00 94.25 281 LEU A O 1
ATOM 2240 N N . LYS A 1 282 ? 23.251 25.469 -30.263 1.00 93.81 282 LYS A N 1
ATOM 2241 C CA . LYS A 1 282 ? 24.435 26.098 -30.846 1.00 93.81 282 LYS A CA 1
ATOM 2242 C C . LYS A 1 282 ? 25.489 25.053 -31.210 1.00 93.81 282 LYS A C 1
ATOM 2244 O O . LYS A 1 282 ? 25.582 24.013 -30.563 1.00 93.81 282 LYS A O 1
ATOM 2249 N N . GLU A 1 283 ? 26.267 25.349 -32.244 1.00 93.56 283 GLU A N 1
ATOM 2250 C CA . GLU A 1 283 ? 27.365 24.531 -32.763 1.00 93.56 283 GLU A CA 1
ATOM 2251 C C . GLU A 1 283 ? 28.649 25.368 -32.776 1.00 93.56 283 GLU A C 1
ATOM 2253 O O . GLU A 1 283 ? 28.613 26.516 -33.214 1.00 93.56 283 GLU A O 1
ATOM 2258 N N . GLU A 1 284 ? 29.760 24.810 -32.301 1.00 94.25 284 GLU A N 1
ATOM 2259 C CA . GLU A 1 284 ? 31.088 25.449 -32.303 1.00 94.25 284 GLU A CA 1
ATOM 2260 C C . GLU A 1 284 ? 32.182 24.408 -32.589 1.00 94.25 284 GLU A C 1
ATOM 2262 O O . GLU A 1 284 ? 31.917 23.202 -32.577 1.00 94.25 284 GLU A O 1
ATOM 2267 N N . THR A 1 285 ? 33.417 24.857 -32.836 1.00 91.12 285 THR A N 1
ATOM 2268 C CA . THR A 1 285 ? 34.557 23.956 -33.089 1.00 91.12 285 THR A CA 1
ATOM 2269 C C . THR A 1 285 ? 35.272 23.477 -31.824 1.00 91.12 285 THR A C 1
ATOM 2271 O O . THR A 1 285 ? 35.977 22.476 -31.842 1.00 91.12 285 THR A O 1
ATOM 2274 N N . GLU A 1 286 ? 35.067 24.161 -30.696 1.00 87.81 286 GLU A N 1
ATOM 2275 C CA . GLU A 1 286 ? 35.657 23.799 -29.405 1.00 87.81 286 GLU A CA 1
ATOM 2276 C C . GLU A 1 286 ? 34.596 23.789 -28.296 1.00 87.81 286 GLU A C 1
ATOM 2278 O O . GLU A 1 286 ? 33.797 24.731 -28.226 1.00 87.81 286 GLU A O 1
ATOM 2283 N N . PRO A 1 287 ? 34.614 22.812 -27.362 1.00 88.50 287 PRO A N 1
ATOM 2284 C CA . PRO A 1 287 ? 33.639 22.748 -26.268 1.00 88.50 287 PRO A CA 1
ATOM 2285 C C . PRO A 1 287 ? 33.637 24.033 -25.431 1.00 88.50 287 PRO A C 1
ATOM 2287 O O . PRO A 1 287 ? 32.591 24.540 -25.027 1.00 88.50 287 PRO A O 1
ATOM 2290 N N . ARG A 1 288 ? 34.826 24.616 -25.221 1.00 86.69 288 ARG A N 1
ATOM 2291 C CA . ARG A 1 288 ? 35.016 25.815 -24.394 1.00 86.69 288 ARG A CA 1
ATOM 2292 C C . ARG A 1 288 ? 34.341 27.071 -24.952 1.00 86.69 288 ARG A C 1
ATOM 2294 O O . ARG A 1 288 ? 34.057 27.996 -24.193 1.00 86.69 288 ARG A O 1
ATOM 2301 N N . ALA A 1 289 ? 34.049 27.113 -26.251 1.00 90.62 289 ALA A N 1
ATOM 2302 C CA . ALA A 1 289 ? 33.341 28.235 -26.868 1.00 90.62 289 ALA A CA 1
ATOM 2303 C C . ALA A 1 289 ? 31.837 28.250 -26.526 1.00 90.62 289 ALA A C 1
ATOM 2305 O O . ALA A 1 289 ? 31.185 29.288 -26.637 1.00 90.62 289 ALA A O 1
ATOM 2306 N N . LEU A 1 290 ? 31.284 27.119 -26.073 1.00 92.00 290 LEU A N 1
ATOM 2307 C CA . LEU A 1 290 ? 29.862 26.965 -25.752 1.00 92.00 290 LEU A CA 1
ATOM 2308 C C . LEU A 1 290 ? 29.531 27.265 -24.282 1.00 92.00 290 LEU A C 1
ATOM 2310 O O . LEU A 1 290 ? 28.359 27.404 -23.943 1.00 92.00 290 LEU A O 1
ATOM 2314 N N . LEU A 1 291 ? 30.538 27.404 -23.413 1.00 88.31 291 LEU A N 1
ATOM 2315 C CA . LEU A 1 291 ? 30.360 27.523 -21.956 1.00 88.31 291 LEU A CA 1
ATOM 2316 C C . LEU A 1 291 ? 29.579 28.784 -21.554 1.00 88.31 291 LEU A C 1
ATOM 2318 O O . LEU A 1 291 ? 28.814 28.762 -20.593 1.00 88.31 291 LEU A O 1
ATOM 2322 N N . SER A 1 292 ? 29.762 29.895 -22.275 1.00 89.44 292 SER A N 1
ATOM 2323 C CA . SER A 1 292 ? 29.015 31.135 -22.027 1.00 89.44 292 SER A CA 1
ATOM 2324 C C . SER A 1 292 ? 27.537 30.974 -22.382 1.00 89.44 292 SER A C 1
ATOM 2326 O O . SER A 1 292 ? 26.678 31.310 -21.572 1.00 89.44 292 SER A O 1
ATOM 2328 N N . SER A 1 293 ? 27.241 30.396 -23.550 1.00 93.00 293 SER A N 1
ATOM 2329 C CA . SER A 1 293 ? 25.879 30.075 -23.987 1.00 93.00 293 SER A CA 1
ATOM 2330 C C . SER A 1 293 ? 25.202 29.058 -23.064 1.00 93.00 293 SER A C 1
ATOM 2332 O O . SER A 1 293 ? 24.029 29.231 -22.751 1.00 93.00 293 SER A O 1
ATOM 2334 N N . GLN A 1 294 ? 25.930 28.045 -22.582 1.00 90.12 294 GLN A N 1
ATOM 2335 C CA . GLN A 1 294 ? 25.427 27.076 -21.603 1.00 90.12 294 GLN A CA 1
ATOM 2336 C C . GLN A 1 294 ? 24.992 27.780 -20.312 1.00 90.12 294 GLN A C 1
ATOM 2338 O O . GLN A 1 294 ? 23.847 27.641 -19.904 1.00 90.12 294 GLN A O 1
ATOM 2343 N N . LYS A 1 295 ? 25.857 28.617 -19.718 1.00 88.62 295 LYS A N 1
ATOM 2344 C CA . LYS A 1 295 ? 25.524 29.370 -18.494 1.00 88.62 295 LYS A CA 1
ATOM 2345 C C . LYS A 1 295 ? 24.289 30.260 -18.650 1.00 88.62 295 LYS A C 1
ATOM 2347 O O . LYS A 1 295 ? 23.549 30.431 -17.690 1.00 88.62 295 LYS A O 1
ATOM 2352 N N . LEU A 1 296 ? 24.082 30.834 -19.835 1.00 91.62 296 LEU A N 1
ATOM 2353 C CA . LEU A 1 296 ? 22.902 31.648 -20.135 1.00 91.62 296 LEU A CA 1
ATOM 2354 C C . LEU A 1 296 ? 21.634 30.799 -20.287 1.00 91.62 296 LEU A C 1
ATOM 2356 O O . LEU A 1 296 ? 20.580 31.219 -19.825 1.00 91.62 296 LEU A O 1
ATOM 2360 N N . ALA A 1 297 ? 21.732 29.619 -20.906 1.00 89.44 297 ALA A N 1
ATOM 2361 C CA . ALA A 1 297 ? 20.606 28.695 -21.042 1.00 89.44 297 ALA A CA 1
ATOM 2362 C C . ALA A 1 297 ? 20.152 28.125 -19.687 1.00 89.44 297 ALA A C 1
ATOM 2364 O O . ALA A 1 297 ? 18.962 27.956 -19.455 1.00 89.44 297 ALA A O 1
ATOM 2365 N N . GLU A 1 298 ? 21.101 27.830 -18.798 1.00 87.06 298 GLU A N 1
ATOM 2366 C CA . GLU A 1 298 ? 20.848 27.192 -17.499 1.00 87.06 298 GLU A CA 1
ATOM 2367 C C . GLU A 1 298 ? 20.543 28.197 -16.372 1.00 87.06 298 GLU A C 1
ATOM 2369 O O . GLU A 1 298 ? 20.369 27.789 -15.225 1.00 87.06 298 GLU A O 1
ATOM 2374 N N . ALA A 1 299 ? 20.494 29.504 -16.662 1.00 84.81 299 ALA A N 1
ATOM 2375 C CA . ALA A 1 299 ? 20.346 30.557 -15.650 1.00 84.81 299 ALA A CA 1
ATOM 2376 C C . ALA A 1 299 ? 19.097 30.381 -14.765 1.00 84.81 299 ALA A C 1
ATOM 2378 O O . ALA A 1 299 ? 19.150 30.686 -13.572 1.00 84.81 299 ALA A O 1
ATOM 2379 N N . ASP A 1 300 ? 18.025 29.832 -15.340 1.00 78.94 300 ASP A N 1
ATOM 2380 C CA . ASP A 1 300 ? 16.749 29.576 -14.666 1.00 78.94 300 ASP A CA 1
ATOM 2381 C C . ASP A 1 300 ? 16.573 28.107 -14.219 1.00 78.94 300 ASP A C 1
ATOM 2383 O O . ASP A 1 300 ? 15.531 27.755 -13.680 1.00 78.94 300 ASP A O 1
ATOM 2387 N N . GLY A 1 301 ? 17.598 27.254 -14.368 1.00 77.38 301 GLY A N 1
ATOM 2388 C CA . GLY A 1 301 ? 17.590 25.864 -13.880 1.00 77.38 301 GLY A CA 1
ATOM 2389 C C . GLY A 1 301 ? 17.378 24.774 -14.938 1.00 77.38 301 GLY A C 1
ATOM 2390 O O . GLY A 1 301 ? 17.376 23.595 -14.589 1.00 77.38 301 GLY A O 1
ATOM 2391 N N . LEU A 1 302 ? 17.249 25.134 -16.219 1.00 82.75 302 LEU A N 1
ATOM 2392 C CA . LEU A 1 302 ? 17.246 24.182 -17.339 1.00 82.75 302 LEU A CA 1
ATOM 2393 C C . LEU A 1 302 ? 18.578 23.423 -17.453 1.00 82.75 302 LEU A C 1
ATOM 2395 O O . LEU A 1 302 ? 19.627 23.925 -17.052 1.00 82.75 302 LEU A O 1
ATOM 2399 N N . VAL A 1 303 ? 18.550 22.233 -18.062 1.00 83.88 303 VAL A N 1
ATOM 2400 C CA . VAL A 1 303 ? 19.735 21.372 -18.230 1.00 83.88 303 VAL A CA 1
ATOM 2401 C C . VAL A 1 303 ? 20.252 21.421 -19.667 1.00 83.88 303 VAL A C 1
ATOM 2403 O O . VAL A 1 303 ? 19.555 21.027 -20.607 1.00 83.88 303 VAL A O 1
ATOM 2406 N N . CYS A 1 304 ? 21.504 21.851 -19.847 1.00 88.81 304 CYS A N 1
ATOM 2407 C CA . CYS A 1 304 ? 22.176 21.869 -21.146 1.00 88.81 304 CYS A CA 1
ATOM 2408 C C . CYS A 1 304 ? 23.482 21.082 -21.120 1.00 88.81 304 CYS A C 1
ATOM 2410 O O . CYS A 1 304 ? 24.378 21.414 -20.358 1.00 88.81 304 CYS A O 1
ATOM 2412 N N . THR A 1 305 ? 23.679 20.139 -22.034 1.00 89.44 305 THR A N 1
ATOM 2413 C CA . THR A 1 305 ? 24.947 19.397 -22.144 1.00 89.44 305 THR A CA 1
ATOM 2414 C C . THR A 1 305 ? 25.750 19.852 -23.352 1.00 89.44 305 THR A C 1
ATOM 2416 O O . THR A 1 305 ? 25.185 20.071 -24.427 1.00 89.44 305 THR A O 1
ATOM 2419 N N . ILE A 1 306 ? 27.073 19.918 -23.206 1.00 89.94 306 ILE A N 1
ATOM 2420 C CA . ILE A 1 306 ? 27.990 20.041 -24.340 1.00 89.94 306 ILE A CA 1
ATOM 2421 C C . ILE A 1 306 ? 28.447 18.637 -24.727 1.00 89.94 306 ILE A C 1
ATOM 2423 O O . ILE A 1 306 ? 28.923 17.891 -23.878 1.00 89.94 306 ILE A O 1
ATOM 2427 N N . MET A 1 307 ? 28.290 18.268 -25.994 1.00 90.88 307 MET A N 1
ATOM 2428 C CA . MET A 1 307 ? 28.690 16.954 -26.505 1.00 90.88 307 MET A CA 1
ATOM 2429 C C . MET A 1 307 ? 29.225 17.054 -27.927 1.00 90.88 307 MET A C 1
ATOM 2431 O O . MET A 1 307 ? 28.933 18.017 -28.640 1.00 90.88 307 MET A O 1
ATOM 2435 N N . SER A 1 308 ? 30.026 16.076 -28.345 1.00 91.94 308 SER A N 1
ATOM 2436 C CA . SER A 1 308 ? 30.535 16.054 -29.713 1.00 91.94 308 SER A CA 1
ATOM 2437 C C . SER A 1 308 ? 29.388 15.810 -30.699 1.00 91.94 308 SER A C 1
ATOM 2439 O O . SER A 1 308 ? 28.408 15.115 -30.403 1.00 91.94 308 SER A O 1
ATOM 2441 N N . ARG A 1 309 ? 29.519 16.349 -31.915 1.00 91.06 309 ARG A N 1
ATOM 2442 C CA . ARG A 1 309 ? 28.588 16.052 -33.012 1.00 91.06 309 ARG A CA 1
ATOM 2443 C C . ARG A 1 309 ? 28.522 14.540 -33.288 1.00 91.06 309 ARG A C 1
ATOM 2445 O O . ARG A 1 309 ? 27.460 14.016 -33.618 1.00 91.06 309 ARG A O 1
ATOM 2452 N N . ARG A 1 310 ? 29.647 13.839 -33.111 1.00 90.94 310 ARG A N 1
ATOM 2453 C CA . ARG A 1 310 ? 29.768 12.386 -33.266 1.00 90.94 310 ARG A CA 1
ATOM 2454 C C . ARG A 1 310 ? 28.852 11.636 -32.302 1.00 90.94 310 ARG A C 1
ATOM 2456 O O . ARG A 1 310 ? 28.037 10.831 -32.751 1.00 90.94 310 ARG A O 1
ATOM 2463 N N . ASP A 1 311 ? 28.941 11.939 -31.009 1.00 92.00 311 ASP A N 1
ATOM 2464 C CA . ASP A 1 311 ? 28.163 11.255 -29.968 1.00 92.00 311 ASP A CA 1
ATOM 2465 C C . ASP A 1 311 ? 26.664 11.551 -30.120 1.00 92.00 311 ASP A C 1
ATOM 2467 O O . ASP A 1 311 ? 25.840 10.637 -30.049 1.00 92.00 311 ASP A O 1
ATOM 2471 N N . TYR A 1 312 ? 26.307 12.795 -30.471 1.00 91.69 312 TYR A N 1
ATOM 2472 C CA . TYR A 1 312 ? 24.917 13.162 -30.759 1.00 91.69 312 TYR A CA 1
ATOM 2473 C C . TYR A 1 312 ? 24.310 12.295 -31.874 1.00 91.69 312 TYR A C 1
ATOM 2475 O O . TYR A 1 312 ? 23.201 11.778 -31.725 1.00 91.69 312 TYR A O 1
ATOM 2483 N N . VAL A 1 313 ? 25.030 12.095 -32.986 1.00 91.25 313 VAL A N 1
ATOM 2484 C CA . VAL A 1 313 ? 24.545 11.272 -34.109 1.00 91.25 313 VAL A CA 1
ATOM 2485 C C . VAL A 1 313 ? 24.542 9.781 -33.778 1.00 91.25 313 VAL A C 1
ATOM 2487 O O . VAL A 1 313 ? 23.657 9.064 -34.248 1.00 91.25 313 VAL A O 1
ATOM 2490 N N . ARG A 1 314 ? 25.450 9.288 -32.931 1.00 91.81 314 ARG A N 1
ATOM 2491 C CA . ARG A 1 314 ? 25.380 7.898 -32.455 1.00 91.81 314 ARG A CA 1
ATOM 2492 C C . ARG A 1 314 ? 24.105 7.603 -31.699 1.00 91.81 314 ARG A C 1
ATOM 2494 O O . ARG A 1 314 ? 23.455 6.599 -31.973 1.00 91.81 314 ARG A O 1
ATOM 2501 N N . GLU A 1 315 ? 23.719 8.489 -30.794 1.00 92.62 315 GLU A N 1
ATOM 2502 C CA . GLU A 1 315 ? 22.463 8.356 -30.059 1.00 92.62 315 GLU A CA 1
ATOM 2503 C C . GLU A 1 315 ? 21.250 8.414 -30.999 1.00 92.62 315 GLU A C 1
ATOM 2505 O O . GLU A 1 315 ? 20.227 7.773 -30.754 1.00 92.62 315 GLU A O 1
ATOM 2510 N N . MET A 1 316 ? 21.365 9.123 -32.127 1.00 90.88 316 MET A N 1
ATOM 2511 C CA . MET A 1 316 ? 20.353 9.080 -33.182 1.00 90.88 316 MET A CA 1
ATOM 2512 C C . MET A 1 316 ? 20.315 7.743 -33.923 1.00 90.88 316 MET A C 1
ATOM 2514 O O . MET A 1 316 ? 19.220 7.265 -34.223 1.00 90.88 316 MET A O 1
ATOM 2518 N N . ILE A 1 317 ? 21.470 7.124 -34.198 1.00 95.06 317 ILE A N 1
ATOM 2519 C CA . ILE A 1 317 ? 21.532 5.755 -34.731 1.00 95.06 317 ILE A CA 1
ATOM 2520 C C . ILE A 1 317 ? 20.873 4.792 -33.746 1.00 95.06 317 ILE A C 1
ATOM 2522 O O . ILE A 1 317 ? 20.030 4.007 -34.166 1.00 95.06 317 ILE A O 1
ATOM 2526 N N . VAL A 1 318 ? 21.170 4.896 -32.448 1.00 96.31 318 VAL A N 1
ATOM 2527 C CA . VAL A 1 318 ? 20.514 4.097 -31.399 1.00 96.31 318 VAL A CA 1
ATOM 2528 C C . VAL A 1 318 ? 18.993 4.259 -31.452 1.00 96.31 318 VAL A C 1
ATOM 2530 O O . VAL A 1 318 ? 18.269 3.266 -31.502 1.00 96.31 318 VAL A O 1
ATOM 2533 N N . GLY A 1 319 ? 18.493 5.495 -31.542 1.00 94.31 319 GLY A N 1
ATOM 2534 C CA . GLY A 1 319 ? 17.062 5.753 -31.718 1.00 94.31 319 GLY A CA 1
ATOM 2535 C C . GLY A 1 319 ? 16.482 5.146 -33.005 1.00 94.31 319 GLY A C 1
ATOM 2536 O O . GLY A 1 319 ? 15.366 4.630 -32.991 1.00 94.31 319 GLY A O 1
ATOM 2537 N N . ALA A 1 320 ? 17.225 5.166 -34.117 1.00 94.75 320 ALA A N 1
ATOM 2538 C CA . ALA A 1 320 ? 16.806 4.543 -35.373 1.00 94.75 320 ALA A CA 1
ATOM 2539 C C . ALA A 1 320 ? 16.775 3.007 -35.283 1.00 94.75 320 ALA A C 1
ATOM 2541 O O . ALA A 1 320 ? 15.823 2.407 -35.776 1.00 94.75 320 ALA A O 1
ATOM 2542 N N . ILE A 1 321 ? 17.760 2.391 -34.621 1.00 97.56 321 ILE A N 1
ATOM 2543 C CA . ILE A 1 321 ? 17.821 0.946 -34.367 1.00 97.56 321 ILE A CA 1
ATOM 2544 C C . ILE A 1 321 ? 16.629 0.508 -33.523 1.00 97.56 321 ILE A C 1
ATOM 2546 O O . ILE A 1 321 ? 15.901 -0.393 -33.922 1.00 97.56 321 ILE A O 1
ATOM 2550 N N . LEU A 1 322 ? 16.376 1.170 -32.392 1.00 96.88 322 LEU A N 1
ATOM 2551 C CA . LEU A 1 322 ? 15.254 0.816 -31.518 1.00 96.88 322 LEU A CA 1
ATOM 2552 C C . LEU A 1 322 ? 13.899 1.037 -32.205 1.00 96.88 322 LEU A C 1
ATOM 2554 O O . LEU A 1 322 ? 12.957 0.285 -31.957 1.00 96.88 322 LEU A O 1
ATOM 2558 N N . ASN A 1 323 ? 13.799 2.018 -33.111 1.00 94.50 323 ASN A N 1
ATOM 2559 C CA . ASN A 1 323 ? 12.593 2.204 -33.919 1.00 94.50 323 ASN A CA 1
ATOM 2560 C C . ASN A 1 323 ? 12.415 1.051 -34.913 1.00 94.50 323 ASN A C 1
ATOM 2562 O O . ASN A 1 323 ? 11.308 0.545 -35.053 1.00 94.50 323 ASN A O 1
ATOM 2566 N N . TRP A 1 324 ? 13.498 0.603 -35.554 1.00 95.38 324 TRP A N 1
ATOM 2567 C CA . TRP A 1 324 ? 13.472 -0.560 -36.440 1.00 95.38 324 TRP A CA 1
ATOM 2568 C C . TRP A 1 324 ? 13.093 -1.839 -35.683 1.00 95.38 324 TRP A C 1
ATOM 2570 O O . TRP A 1 324 ? 12.240 -2.582 -36.158 1.00 95.38 324 TRP A O 1
ATOM 2580 N N . VAL A 1 325 ? 13.635 -2.046 -34.475 1.00 96.75 325 VAL A N 1
ATOM 2581 C CA . VAL A 1 325 ? 13.254 -3.166 -33.596 1.00 96.75 325 VAL A CA 1
ATOM 2582 C C . VAL A 1 325 ? 11.755 -3.127 -33.279 1.00 96.75 325 VAL A C 1
ATOM 2584 O O . VAL A 1 325 ? 11.083 -4.148 -33.389 1.00 96.75 325 VAL A O 1
ATOM 2587 N N . CYS A 1 326 ? 11.203 -1.956 -32.941 1.00 93.25 326 CYS A N 1
ATOM 2588 C CA . CYS A 1 326 ? 9.761 -1.806 -32.718 1.00 93.25 326 CYS A CA 1
ATOM 2589 C C . CYS A 1 326 ? 8.934 -2.167 -33.962 1.00 93.25 326 CYS A C 1
ATOM 2591 O O . CYS A 1 326 ? 7.884 -2.799 -33.832 1.00 93.25 326 CYS A O 1
ATOM 2593 N N . ASP A 1 327 ? 9.397 -1.785 -35.154 1.00 91.25 327 ASP A N 1
ATOM 2594 C CA . ASP A 1 327 ? 8.697 -2.072 -36.408 1.00 91.25 327 ASP A CA 1
ATOM 2595 C C . ASP A 1 327 ? 8.662 -3.588 -36.697 1.00 91.25 327 ASP A C 1
ATOM 2597 O O . ASP A 1 327 ? 7.624 -4.106 -37.104 1.00 91.25 327 ASP A O 1
ATOM 2601 N N . ILE A 1 328 ? 9.746 -4.331 -36.428 1.00 92.69 328 ILE A N 1
ATOM 2602 C CA . ILE A 1 328 ? 9.810 -5.783 -36.705 1.00 92.69 328 ILE A CA 1
ATOM 2603 C C . ILE A 1 328 ? 9.041 -6.625 -35.669 1.00 92.69 328 ILE A C 1
ATOM 2605 O O . ILE A 1 328 ? 8.416 -7.617 -36.030 1.00 92.69 328 ILE A O 1
ATOM 2609 N N . ILE A 1 329 ? 8.984 -6.213 -34.395 1.00 91.38 329 ILE A N 1
ATOM 2610 C CA . ILE A 1 329 ? 8.199 -6.924 -33.358 1.00 91.38 329 ILE A CA 1
ATOM 2611 C C . ILE A 1 329 ? 6.700 -6.598 -33.406 1.00 91.38 329 ILE A C 1
ATOM 2613 O O . ILE A 1 329 ? 5.894 -7.269 -32.761 1.00 91.38 329 ILE A O 1
ATOM 2617 N N . THR A 1 330 ? 6.312 -5.582 -34.181 1.00 88.38 330 THR A N 1
ATOM 2618 C CA . THR A 1 330 ? 4.909 -5.234 -34.461 1.00 88.38 330 THR A CA 1
ATOM 2619 C C . THR A 1 330 ? 4.544 -5.421 -35.935 1.00 88.38 330 THR A C 1
ATOM 2621 O O . THR A 1 330 ? 3.510 -4.927 -36.386 1.00 88.38 330 THR A O 1
ATOM 2624 N N . PHE A 1 331 ? 5.368 -6.166 -36.680 1.00 89.44 331 PHE A N 1
ATOM 2625 C CA . PHE A 1 331 ? 5.248 -6.310 -38.126 1.00 89.44 331 PHE A CA 1
ATOM 2626 C C . PHE A 1 331 ? 3.886 -6.899 -38.526 1.00 89.44 331 PHE A C 1
ATOM 2628 O O . PHE A 1 331 ? 3.530 -8.024 -38.161 1.00 89.44 331 PHE A O 1
ATOM 2635 N N . SER A 1 332 ? 3.095 -6.114 -39.260 1.00 84.06 332 SER A N 1
ATOM 2636 C CA . SER A 1 332 ? 1.688 -6.426 -39.546 1.00 84.06 332 SER A CA 1
ATOM 2637 C C . SER A 1 332 ? 1.486 -7.360 -40.735 1.00 84.06 332 SER A C 1
ATOM 2639 O O . SER A 1 332 ? 0.435 -7.981 -40.842 1.00 84.06 332 SER A O 1
ATOM 2641 N N . SER A 1 333 ? 2.446 -7.432 -41.659 1.00 84.19 333 SER A N 1
ATOM 2642 C CA . SER A 1 333 ? 2.277 -8.186 -42.909 1.00 84.19 333 SER A CA 1
ATOM 2643 C C . SER A 1 333 ? 2.609 -9.672 -42.775 1.00 84.19 333 SER A C 1
ATOM 2645 O O . SER A 1 333 ? 2.129 -10.464 -43.576 1.00 84.19 333 SER A O 1
ATOM 2647 N N . ASN A 1 334 ? 3.422 -10.056 -41.784 1.00 88.94 334 ASN A N 1
ATOM 2648 C CA . ASN A 1 334 ? 3.894 -11.428 -41.604 1.00 88.94 334 ASN A CA 1
ATOM 2649 C C . ASN A 1 334 ? 3.977 -11.770 -40.107 1.00 88.94 334 ASN A C 1
ATOM 2651 O O . ASN A 1 334 ? 4.895 -11.340 -39.405 1.00 88.94 334 ASN A O 1
ATOM 2655 N N . SER A 1 335 ? 2.998 -12.539 -39.618 1.00 90.88 335 SER A N 1
ATOM 2656 C CA . SER A 1 335 ? 2.928 -12.938 -38.208 1.00 90.88 335 SER A CA 1
ATOM 2657 C C . SER A 1 335 ? 4.034 -13.920 -37.809 1.00 90.88 335 SER A C 1
ATOM 2659 O O . SER A 1 335 ? 4.526 -13.820 -36.692 1.00 90.88 335 SER A O 1
ATOM 2661 N N . ALA A 1 336 ? 4.489 -14.807 -38.701 1.00 91.56 336 ALA A N 1
ATOM 2662 C CA . ALA A 1 336 ? 5.571 -15.744 -38.383 1.00 91.56 336 ALA A CA 1
ATOM 2663 C C . ALA A 1 336 ? 6.901 -15.020 -38.133 1.00 91.56 336 ALA A C 1
ATOM 2665 O O . ALA A 1 336 ? 7.543 -15.246 -37.108 1.00 91.56 336 ALA A O 1
ATOM 2666 N N . PHE A 1 337 ? 7.258 -14.075 -39.007 1.00 92.44 337 PHE A N 1
ATOM 2667 C CA . PHE A 1 337 ? 8.429 -13.219 -38.819 1.00 92.44 337 PHE A CA 1
ATOM 2668 C C . PHE A 1 337 ? 8.340 -12.401 -37.525 1.00 92.44 337 PHE A C 1
ATOM 2670 O O . PHE A 1 337 ? 9.280 -12.391 -36.734 1.00 92.44 337 PHE A O 1
ATOM 2677 N N . ARG A 1 338 ? 7.191 -11.757 -37.273 1.00 92.06 338 ARG A N 1
ATOM 2678 C CA . ARG A 1 338 ? 6.971 -10.936 -36.074 1.00 92.06 338 ARG A CA 1
ATOM 2679 C C . ARG A 1 338 ? 7.195 -11.725 -34.782 1.00 92.06 338 ARG A C 1
ATOM 2681 O O . ARG A 1 338 ? 7.899 -11.254 -33.888 1.00 92.06 338 ARG A O 1
ATOM 2688 N N . GLU A 1 339 ? 6.580 -12.900 -34.669 1.00 91.19 339 GLU A N 1
ATOM 2689 C CA . GLU A 1 339 ? 6.663 -13.720 -33.456 1.00 91.19 339 GLU A CA 1
ATOM 2690 C C . GLU A 1 339 ? 8.054 -14.358 -33.295 1.00 91.19 339 GLU A C 1
ATOM 2692 O O . GLU A 1 339 ? 8.568 -14.413 -32.177 1.00 91.19 339 GLU A O 1
ATOM 2697 N N . GLU A 1 340 ? 8.739 -14.729 -34.387 1.00 93.25 340 GLU A N 1
ATOM 2698 C CA . GLU A 1 340 ? 10.145 -15.153 -34.310 1.00 93.25 340 GLU A CA 1
ATOM 2699 C C . GLU A 1 340 ? 11.059 -14.002 -33.852 1.00 93.25 340 GLU A C 1
ATOM 2701 O O . GLU A 1 340 ? 11.922 -14.209 -32.998 1.00 93.25 340 GLU A O 1
ATOM 2706 N N . CYS A 1 341 ? 10.856 -12.771 -34.340 1.00 94.06 341 CYS A N 1
ATOM 2707 C CA . CYS A 1 341 ? 11.608 -11.607 -33.864 1.00 94.06 341 CYS A CA 1
ATOM 2708 C C . CYS A 1 341 ? 11.427 -11.385 -32.357 1.00 94.06 341 CYS A C 1
ATOM 2710 O O . CYS A 1 341 ? 12.421 -11.178 -31.660 1.00 94.06 341 CYS A O 1
ATOM 2712 N N . LYS A 1 342 ? 10.195 -11.467 -31.832 1.00 92.12 342 LYS A N 1
ATOM 2713 C CA . LYS A 1 342 ? 9.937 -11.374 -30.382 1.00 92.12 342 LYS A CA 1
ATOM 2714 C C . LYS A 1 342 ? 10.643 -12.485 -29.605 1.00 92.12 342 LYS A C 1
ATOM 2716 O O . LYS A 1 342 ? 11.275 -12.216 -28.584 1.00 92.12 342 LYS A O 1
ATOM 2721 N N . LYS A 1 343 ? 10.596 -13.721 -30.108 1.00 91.69 343 LYS A N 1
ATOM 2722 C CA . LYS A 1 343 ? 11.262 -14.874 -29.491 1.00 91.69 343 LYS A CA 1
ATOM 2723 C C . LYS A 1 343 ? 12.779 -14.692 -29.412 1.00 91.69 343 LYS A C 1
ATOM 2725 O O . LYS A 1 343 ? 13.361 -14.832 -28.336 1.00 91.69 343 LYS A O 1
ATOM 2730 N N . GLN A 1 344 ? 13.425 -14.342 -30.526 1.00 94.56 344 GLN A N 1
ATOM 2731 C CA . GLN A 1 344 ? 14.874 -14.111 -30.561 1.00 94.56 344 GLN A CA 1
ATOM 2732 C C . GLN A 1 344 ? 15.287 -12.925 -29.688 1.00 94.56 344 GLN A C 1
ATOM 2734 O O . GLN A 1 344 ? 16.319 -12.975 -29.017 1.00 94.56 344 GLN A O 1
ATOM 2739 N N . LEU A 1 345 ? 14.455 -11.885 -29.643 1.00 94.12 345 LEU A N 1
ATOM 2740 C CA . LEU A 1 345 ? 14.645 -10.744 -28.759 1.00 94.12 345 LEU A CA 1
ATOM 2741 C C . LEU A 1 345 ? 14.618 -11.159 -27.279 1.00 94.12 345 LEU A C 1
ATOM 2743 O O . LEU A 1 345 ? 15.501 -10.751 -26.526 1.00 94.12 345 LEU A O 1
ATOM 2747 N N . GLY A 1 346 ? 13.667 -12.009 -26.877 1.00 93.44 346 GLY A N 1
ATOM 2748 C CA . GLY A 1 346 ? 13.601 -12.580 -25.529 1.00 93.44 346 GLY A CA 1
ATOM 2749 C C . GLY A 1 346 ? 14.847 -13.379 -25.165 1.00 93.44 346 GLY A C 1
ATOM 2750 O O . GLY A 1 346 ? 15.468 -13.107 -24.138 1.00 93.44 346 GLY A O 1
ATOM 2751 N N . ILE A 1 347 ? 15.274 -14.290 -26.044 1.00 93.69 347 ILE A N 1
ATOM 2752 C CA . ILE A 1 347 ? 16.498 -15.087 -25.857 1.00 93.69 347 ILE A CA 1
ATOM 2753 C C . ILE A 1 347 ? 17.723 -14.182 -25.669 1.00 93.69 347 ILE A C 1
ATOM 2755 O O . ILE A 1 347 ? 18.546 -14.425 -24.787 1.00 93.69 347 ILE A O 1
ATOM 2759 N N . LEU A 1 348 ? 17.854 -13.138 -26.489 1.00 95.62 348 LEU A N 1
ATOM 2760 C CA . LEU A 1 348 ? 19.000 -12.233 -26.465 1.00 95.62 348 LEU A CA 1
ATOM 2761 C C . LEU A 1 348 ? 19.025 -11.345 -25.215 1.00 95.62 348 LEU A C 1
ATOM 2763 O O . LEU A 1 348 ? 20.081 -11.191 -24.594 1.00 95.62 348 LEU A O 1
ATOM 2767 N N . LEU A 1 349 ? 17.890 -10.725 -24.878 1.00 96.12 349 LEU A N 1
ATOM 2768 C CA . LEU A 1 349 ? 17.820 -9.723 -23.816 1.00 96.12 349 LEU A CA 1
ATOM 2769 C C . LEU A 1 349 ? 17.827 -10.338 -22.418 1.00 96.12 349 LEU A C 1
ATOM 2771 O O . LEU A 1 349 ? 18.430 -9.756 -21.518 1.00 96.12 349 LEU A O 1
ATOM 2775 N N . LEU A 1 350 ? 17.225 -11.518 -22.249 1.00 95.50 350 LEU A N 1
ATOM 2776 C CA . LEU A 1 350 ? 17.177 -12.234 -20.971 1.00 95.50 350 LEU A CA 1
ATOM 2777 C C . LEU A 1 350 ? 18.440 -13.063 -20.699 1.00 95.50 350 LEU A C 1
ATOM 2779 O O . LEU A 1 350 ? 18.607 -13.569 -19.589 1.00 95.50 350 LEU A O 1
ATOM 2783 N N . LYS A 1 351 ? 19.350 -13.207 -21.673 1.00 95.38 351 LYS A N 1
ATOM 2784 C CA . LYS A 1 351 ? 20.600 -13.954 -21.484 1.00 95.38 351 LYS A CA 1
ATOM 2785 C C . LYS A 1 351 ? 21.463 -13.299 -20.388 1.00 95.38 351 LYS A C 1
ATOM 2787 O O . LYS A 1 351 ? 21.798 -12.119 -20.530 1.00 95.38 351 LYS A O 1
ATOM 2792 N N . PRO A 1 352 ? 21.846 -14.037 -19.328 1.00 92.88 352 PRO A N 1
ATOM 2793 C CA . PRO A 1 352 ? 22.683 -13.505 -18.257 1.00 92.88 352 PRO A CA 1
ATOM 2794 C C . PRO A 1 352 ? 24.136 -13.292 -18.695 1.00 92.88 352 PRO A C 1
ATOM 2796 O O . PRO A 1 352 ? 24.581 -13.842 -19.706 1.00 92.88 352 PRO A O 1
ATOM 2799 N N . SER A 1 353 ? 24.871 -12.553 -17.865 1.00 90.25 353 SER A N 1
ATOM 2800 C CA . SER A 1 353 ? 26.313 -12.321 -17.944 1.00 90.25 353 SER A CA 1
ATOM 2801 C C . SER A 1 353 ? 26.728 -11.642 -19.249 1.00 90.25 353 SER A C 1
ATOM 2803 O O . SER A 1 353 ? 27.587 -12.134 -19.980 1.00 90.25 353 SER A O 1
ATOM 2805 N N . TYR A 1 354 ? 26.078 -10.523 -19.570 1.00 92.12 354 TYR A N 1
ATOM 2806 C CA . TYR A 1 354 ? 26.492 -9.666 -20.673 1.00 92.12 354 TYR A CA 1
ATOM 2807 C C . TYR A 1 354 ? 27.775 -8.909 -20.316 1.00 92.12 354 TYR A C 1
ATOM 2809 O O . TYR A 1 354 ? 27.876 -8.309 -19.250 1.00 92.12 354 TYR A O 1
ATOM 2817 N N . GLU A 1 355 ? 28.727 -8.887 -21.245 1.00 90.25 355 GLU A N 1
ATOM 2818 C CA . GLU A 1 355 ? 29.975 -8.142 -21.113 1.00 90.25 355 GLU A CA 1
ATOM 2819 C C . GLU A 1 355 ? 30.025 -7.021 -22.152 1.00 90.25 355 GLU A C 1
ATOM 2821 O O . GLU A 1 355 ? 29.802 -7.236 -23.349 1.00 90.25 355 GLU A O 1
ATOM 2826 N N . PHE A 1 356 ? 30.334 -5.809 -21.693 1.00 90.62 356 PHE A N 1
ATOM 2827 C CA . PHE A 1 356 ? 30.550 -4.673 -22.580 1.00 90.62 356 PHE A CA 1
ATOM 2828 C C . PHE A 1 356 ? 31.851 -4.833 -23.360 1.00 90.62 356 PHE A C 1
ATOM 2830 O O . PHE A 1 356 ? 32.848 -5.349 -22.861 1.00 90.62 356 PHE A O 1
ATOM 2837 N N . SER A 1 357 ? 31.870 -4.303 -24.582 1.00 89.25 357 SER A N 1
ATOM 2838 C CA . SER A 1 357 ? 33.083 -4.298 -25.409 1.00 89.25 357 SER A CA 1
ATOM 2839 C C . SER A 1 357 ? 34.202 -3.414 -24.856 1.00 89.25 357 SER A C 1
ATOM 2841 O O . SER A 1 357 ? 35.379 -3.596 -25.173 1.00 89.25 357 SER A O 1
ATOM 2843 N N . LYS A 1 358 ? 33.813 -2.422 -24.055 1.00 90.38 358 LYS A N 1
ATOM 2844 C CA . LYS A 1 358 ? 34.674 -1.456 -23.392 1.00 90.38 358 LYS A CA 1
ATOM 2845 C C . LYS A 1 358 ? 33.957 -0.945 -22.145 1.00 90.38 358 LYS A C 1
ATOM 2847 O O . LYS A 1 358 ? 32.779 -0.594 -22.214 1.00 90.38 358 LYS A O 1
ATOM 2852 N N . SER A 1 359 ? 34.685 -0.849 -21.038 1.00 85.62 359 SER A N 1
ATOM 2853 C CA . SER A 1 359 ? 34.173 -0.353 -19.756 1.00 85.62 359 SER A CA 1
ATOM 2854 C C . SER A 1 359 ? 34.770 1.009 -19.405 1.00 85.62 359 SER A C 1
ATOM 2856 O O . SER A 1 359 ? 35.894 1.315 -19.804 1.00 85.62 359 SER A O 1
ATOM 2858 N N . LEU A 1 360 ? 34.028 1.821 -18.645 1.00 84.44 360 LEU A N 1
ATOM 2859 C CA . LEU A 1 360 ? 34.563 3.024 -17.998 1.00 84.44 360 LEU A CA 1
ATOM 2860 C C . LEU A 1 360 ? 35.567 2.612 -16.921 1.00 84.44 360 LEU A C 1
ATOM 2862 O O . LEU A 1 360 ? 35.238 1.762 -16.103 1.00 84.44 360 LEU A O 1
ATOM 2866 N N . SER A 1 361 ? 36.763 3.202 -16.919 1.00 84.12 361 SER A N 1
ATOM 2867 C CA . SER A 1 361 ? 37.774 2.913 -15.894 1.00 84.12 361 SER A CA 1
ATOM 2868 C C . SER A 1 361 ? 37.526 3.756 -14.645 1.00 84.12 361 SER A C 1
ATOM 2870 O O . SER A 1 361 ? 37.309 4.966 -14.760 1.00 84.12 361 SER A O 1
ATOM 2872 N N . SER A 1 362 ? 37.609 3.155 -13.455 1.00 82.12 362 SER A N 1
ATOM 2873 C CA . SER A 1 362 ? 37.562 3.907 -12.190 1.00 82.12 362 SER A CA 1
ATOM 2874 C C . SER A 1 362 ? 38.680 4.949 -12.081 1.00 82.12 362 SER A C 1
ATOM 2876 O O . SER A 1 362 ? 38.486 5.981 -11.444 1.00 82.12 362 SER A O 1
ATOM 2878 N N . GLU A 1 363 ? 39.807 4.757 -12.775 1.00 80.56 363 GLU A N 1
ATOM 2879 C CA . GLU A 1 363 ? 40.920 5.717 -12.832 1.00 80.56 363 GLU A CA 1
ATOM 2880 C C . GLU A 1 363 ? 40.540 7.048 -13.500 1.00 80.56 363 GLU A C 1
ATOM 2882 O O . GLU A 1 363 ? 41.200 8.064 -13.281 1.00 80.56 363 GLU A O 1
ATOM 2887 N N . MET A 1 364 ? 39.472 7.067 -14.307 1.00 75.25 364 MET A N 1
ATOM 2888 C CA . MET A 1 364 ? 38.963 8.294 -14.930 1.00 75.25 364 MET A CA 1
ATOM 2889 C C . MET A 1 364 ? 38.274 9.223 -13.930 1.00 75.25 364 MET A C 1
ATOM 2891 O O . MET A 1 364 ? 38.070 10.400 -14.224 1.00 75.25 364 MET A O 1
ATOM 2895 N N . PHE A 1 365 ? 37.879 8.695 -12.772 1.00 76.88 365 PHE A N 1
ATOM 2896 C CA . PHE A 1 365 ? 37.181 9.426 -11.729 1.00 76.88 365 PHE A CA 1
ATOM 2897 C C . PHE A 1 365 ? 38.219 9.955 -10.731 1.00 76.88 365 PHE A C 1
ATOM 2899 O O . PHE A 1 365 ? 38.920 9.168 -10.094 1.00 76.88 365 PHE A O 1
ATOM 2906 N N . PRO A 1 366 ? 38.350 11.283 -10.563 1.00 69.81 366 PRO A N 1
ATOM 2907 C CA . PRO A 1 366 ? 39.287 11.852 -9.604 1.00 69.81 366 PRO A CA 1
ATOM 2908 C C . PRO A 1 366 ? 39.052 11.321 -8.192 1.00 69.81 366 PRO A C 1
ATOM 2910 O O . PRO A 1 366 ? 37.912 11.198 -7.745 1.00 69.81 366 PRO A O 1
ATOM 2913 N N . SER A 1 367 ? 40.133 11.118 -7.435 1.00 69.75 367 SER A N 1
ATOM 2914 C CA . SER A 1 367 ? 40.072 10.650 -6.041 1.00 69.75 367 SER A CA 1
ATOM 2915 C C . SER A 1 367 ? 39.307 11.592 -5.097 1.00 69.75 367 SER A C 1
ATOM 2917 O O . SER A 1 367 ? 39.051 11.238 -3.950 1.00 69.75 367 SER A O 1
ATOM 2919 N N . SER A 1 368 ? 38.967 12.804 -5.551 1.00 68.25 368 SER A N 1
ATOM 2920 C CA . SER A 1 368 ? 38.107 13.753 -4.840 1.00 68.25 368 SER A CA 1
ATOM 2921 C C . SER A 1 368 ? 36.621 13.378 -4.866 1.00 68.25 368 SER A C 1
ATOM 2923 O O . SER A 1 368 ? 35.875 13.886 -4.031 1.00 68.25 368 SER A O 1
ATOM 2925 N N . ILE A 1 369 ? 36.176 12.514 -5.788 1.00 71.19 369 ILE A N 1
ATOM 2926 C CA . ILE A 1 369 ? 34.801 12.000 -5.806 1.00 71.19 369 ILE A CA 1
ATOM 2927 C C . ILE A 1 369 ? 34.653 10.994 -4.662 1.00 71.19 369 ILE A C 1
ATOM 2929 O O . ILE A 1 369 ? 35.109 9.852 -4.736 1.00 71.19 369 ILE A O 1
ATOM 2933 N N . THR A 1 370 ? 34.012 11.419 -3.577 1.00 68.69 370 THR A N 1
ATOM 2934 C CA . THR A 1 370 ? 33.694 10.534 -2.456 1.00 68.69 370 THR A CA 1
ATOM 2935 C C . THR A 1 370 ? 32.524 9.619 -2.821 1.00 68.69 370 THR A C 1
ATOM 2937 O O . THR A 1 370 ? 31.587 10.031 -3.496 1.00 68.69 370 THR A O 1
ATOM 2940 N N . GLN A 1 371 ? 32.572 8.361 -2.367 1.00 76.00 371 GLN A N 1
ATOM 2941 C CA . GLN A 1 371 ? 31.489 7.383 -2.562 1.00 76.00 371 GLN A CA 1
ATOM 2942 C C . GLN A 1 371 ? 31.136 7.129 -4.046 1.00 76.00 371 GLN A C 1
ATOM 2944 O O . GLN A 1 371 ? 29.965 7.013 -4.390 1.00 76.00 371 GLN A O 1
ATOM 2949 N N . LEU A 1 372 ? 32.140 6.997 -4.926 1.00 78.31 372 LEU A N 1
ATOM 2950 C CA . LEU A 1 372 ? 31.941 6.725 -6.361 1.00 78.31 372 LEU A CA 1
ATOM 2951 C C . LEU A 1 372 ? 30.969 5.562 -6.629 1.00 78.31 372 LEU A C 1
ATOM 2953 O O . LEU A 1 372 ? 30.095 5.693 -7.481 1.00 78.31 372 LEU A O 1
ATOM 2957 N N . ALA A 1 373 ? 31.064 4.472 -5.864 1.00 77.69 373 ALA A N 1
ATOM 2958 C CA . ALA A 1 373 ? 30.145 3.337 -5.965 1.00 77.69 373 ALA A CA 1
ATOM 2959 C C . ALA A 1 373 ? 28.668 3.746 -5.766 1.00 77.69 373 ALA A C 1
ATOM 2961 O O . ALA A 1 373 ? 27.802 3.318 -6.523 1.00 77.69 373 ALA A O 1
ATOM 2962 N N . ASP A 1 374 ? 28.373 4.623 -4.795 1.00 76.75 374 ASP A N 1
ATOM 2963 C CA . ASP A 1 374 ? 27.019 5.138 -4.514 1.00 76.75 374 ASP A CA 1
ATOM 2964 C C . ASP A 1 374 ? 26.490 5.994 -5.671 1.00 76.75 374 ASP A C 1
ATOM 2966 O O . ASP A 1 374 ? 25.348 5.825 -6.097 1.00 76.75 374 ASP A O 1
ATOM 2970 N N . GLN A 1 375 ? 27.344 6.837 -6.254 1.00 79.75 375 GLN A N 1
ATOM 2971 C CA . GLN A 1 375 ? 26.999 7.617 -7.448 1.00 79.75 375 GLN A CA 1
ATOM 2972 C C . GLN A 1 375 ? 26.737 6.718 -8.663 1.00 79.75 375 GLN A C 1
ATOM 2974 O O . GLN A 1 375 ? 25.778 6.939 -9.410 1.00 79.75 375 GLN A O 1
ATOM 2979 N N . CYS A 1 376 ? 27.549 5.671 -8.832 1.00 82.94 376 CYS A N 1
ATOM 2980 C CA . CYS A 1 376 ? 27.380 4.694 -9.901 1.00 82.94 376 CYS A CA 1
ATOM 2981 C C . CYS A 1 376 ? 26.068 3.926 -9.750 1.00 82.94 376 CYS A C 1
ATOM 2983 O O . CYS A 1 376 ? 25.310 3.811 -10.712 1.00 82.94 376 CYS A O 1
ATOM 2985 N N . PHE A 1 377 ? 25.745 3.484 -8.534 1.00 82.19 377 PHE A N 1
ATOM 2986 C CA . PHE A 1 377 ? 24.485 2.814 -8.249 1.00 82.19 377 PHE A CA 1
ATOM 2987 C C . PHE A 1 377 ? 23.279 3.711 -8.550 1.00 82.19 377 PHE A C 1
ATOM 2989 O O . PHE A 1 377 ? 22.408 3.307 -9.322 1.00 82.19 377 PHE A O 1
ATOM 2996 N N . ARG A 1 378 ? 23.263 4.947 -8.030 1.00 83.12 378 ARG A N 1
ATOM 2997 C CA . ARG A 1 378 ? 22.163 5.912 -8.236 1.00 83.12 378 ARG A CA 1
ATOM 2998 C C . ARG A 1 378 ? 21.921 6.268 -9.697 1.00 83.12 378 ARG A C 1
ATOM 3000 O O . ARG A 1 378 ? 20.804 6.624 -10.040 1.00 83.12 378 ARG A O 1
ATOM 3007 N N . SER A 1 379 ? 22.944 6.146 -10.539 1.00 84.44 379 SER A N 1
ATOM 3008 C CA . SER A 1 379 ? 22.910 6.598 -11.935 1.00 84.44 379 SER A CA 1
ATOM 3009 C C . SER A 1 379 ? 22.976 5.458 -12.957 1.00 84.44 379 SER A C 1
ATOM 3011 O O . SER A 1 379 ? 23.079 5.705 -14.162 1.00 84.44 379 SER A O 1
ATOM 3013 N N . GLY A 1 380 ? 22.987 4.204 -12.492 1.00 87.50 380 GLY A N 1
ATOM 3014 C CA . GLY A 1 380 ? 23.160 3.035 -13.356 1.00 87.50 380 GLY A CA 1
ATOM 3015 C C . GLY A 1 380 ? 24.501 3.008 -14.098 1.00 87.50 380 GLY A C 1
ATOM 3016 O O . GLY A 1 380 ? 24.560 2.501 -15.214 1.00 87.50 380 GLY A O 1
ATOM 3017 N N . LEU A 1 381 ? 25.559 3.622 -13.560 1.00 87.94 381 LEU A N 1
ATOM 3018 C CA . LEU A 1 381 ? 26.867 3.715 -14.215 1.00 87.94 381 LEU A CA 1
ATOM 3019 C C . LEU A 1 381 ? 27.671 2.425 -14.023 1.00 87.94 381 LEU A C 1
ATOM 3021 O O . LEU A 1 381 ? 27.866 1.986 -12.894 1.00 87.94 381 LEU A O 1
ATOM 3025 N N . VAL A 1 382 ? 28.169 1.850 -15.118 1.00 87.75 382 VAL A N 1
ATOM 3026 C CA . VAL A 1 382 ? 29.000 0.638 -15.097 1.00 87.75 382 VAL A CA 1
ATOM 3027 C C . VAL A 1 382 ? 30.469 1.052 -15.116 1.00 87.75 382 VAL A C 1
ATOM 3029 O O . VAL A 1 382 ? 30.915 1.668 -16.085 1.00 87.75 382 VAL A O 1
ATOM 3032 N N . VAL A 1 383 ? 31.219 0.710 -14.068 1.00 85.50 383 VAL A N 1
ATOM 3033 C CA . VAL A 1 383 ? 32.645 1.047 -13.915 1.00 85.50 383 VAL A CA 1
ATOM 3034 C C . VAL A 1 383 ? 33.446 -0.237 -13.739 1.00 85.50 383 VAL A C 1
ATOM 3036 O O . VAL A 1 383 ? 33.015 -1.160 -13.059 1.00 85.50 383 VAL A O 1
ATOM 3039 N N . ASP A 1 384 ? 34.583 -0.336 -14.422 1.00 85.00 384 ASP A N 1
ATOM 3040 C CA . ASP A 1 384 ? 35.453 -1.518 -14.457 1.00 85.00 384 ASP A CA 1
ATOM 3041 C C . ASP A 1 384 ? 34.714 -2.815 -14.844 1.00 85.00 384 ASP A C 1
ATOM 3043 O O . ASP A 1 384 ? 35.080 -3.917 -14.446 1.00 85.00 384 ASP A O 1
ATOM 3047 N N . GLY A 1 385 ? 33.654 -2.684 -15.652 1.00 78.31 385 GLY A N 1
ATOM 3048 C CA . GLY A 1 385 ? 32.818 -3.799 -16.108 1.00 78.31 385 GLY A CA 1
ATOM 3049 C C . GLY A 1 385 ? 31.835 -4.320 -15.062 1.00 78.31 385 GLY A C 1
ATOM 3050 O O . GLY A 1 385 ? 31.148 -5.302 -15.324 1.00 78.31 385 GLY A O 1
ATOM 3051 N N . VAL A 1 386 ? 31.738 -3.665 -13.906 1.00 72.19 386 VAL A N 1
ATOM 3052 C CA . VAL A 1 386 ? 30.852 -4.059 -12.814 1.00 72.19 386 VAL A CA 1
ATOM 3053 C C . VAL A 1 386 ? 29.848 -2.943 -12.549 1.00 72.19 386 VAL A C 1
ATOM 3055 O O . VAL A 1 386 ? 30.166 -1.754 -12.565 1.00 72.19 386 VAL A O 1
ATOM 3058 N N . LEU A 1 387 ? 28.598 -3.334 -12.320 1.00 75.12 387 LEU A N 1
ATOM 3059 C CA . LEU A 1 387 ? 27.587 -2.445 -11.773 1.00 75.12 387 LEU A CA 1
ATOM 3060 C C . LEU A 1 387 ? 27.427 -2.795 -10.300 1.00 75.12 387 LEU A C 1
ATOM 3062 O O . LEU A 1 387 ? 26.803 -3.805 -9.970 1.00 75.12 387 LEU A O 1
ATOM 3066 N N . ASP A 1 388 ? 28.025 -1.982 -9.430 1.00 68.56 388 ASP A N 1
ATOM 3067 C CA . ASP A 1 388 ? 27.988 -2.226 -7.990 1.00 68.56 388 ASP A CA 1
ATOM 3068 C C . ASP A 1 388 ? 26.538 -2.392 -7.518 1.00 68.56 388 ASP A C 1
ATOM 3070 O O . ASP A 1 388 ? 25.691 -1.514 -7.699 1.00 68.56 388 ASP A O 1
ATOM 3074 N N . ASP A 1 389 ? 26.238 -3.548 -6.922 1.00 65.00 389 ASP A N 1
ATOM 3075 C CA . ASP A 1 389 ? 24.961 -3.794 -6.261 1.00 65.00 389 ASP A CA 1
ATOM 3076 C C . ASP A 1 389 ? 25.009 -3.182 -4.864 1.00 65.00 389 ASP A C 1
ATOM 3078 O O . ASP A 1 389 ? 25.293 -3.830 -3.848 1.00 65.00 389 ASP A O 1
ATOM 3082 N N . LEU A 1 390 ? 24.734 -1.885 -4.835 1.00 57.41 390 LEU A N 1
ATOM 3083 C CA . LEU A 1 390 ? 24.404 -1.199 -3.608 1.00 57.41 390 LEU A CA 1
ATOM 3084 C C . LEU A 1 390 ? 22.904 -1.290 -3.352 1.00 57.41 390 LEU A C 1
ATOM 3086 O O . LEU A 1 390 ? 22.289 -0.309 -2.980 1.00 57.41 390 LEU A O 1
ATOM 3090 N N . SER A 1 391 ? 22.255 -2.438 -3.526 1.00 54.56 391 SER A N 1
ATOM 3091 C CA . SER A 1 391 ? 20.958 -2.640 -2.883 1.00 54.56 391 SER A CA 1
ATOM 3092 C C . SER A 1 391 ? 21.070 -2.262 -1.393 1.00 54.56 391 SER A C 1
ATOM 3094 O O . SER A 1 391 ? 22.145 -2.315 -0.804 1.00 54.56 391 SER A O 1
ATOM 3096 N N . PRO A 1 392 ? 19.994 -1.834 -0.733 1.00 49.00 392 PRO A N 1
ATOM 3097 C CA . PRO A 1 392 ? 20.031 -1.367 0.661 1.00 49.00 392 PRO A CA 1
ATOM 3098 C C . PRO A 1 392 ? 20.440 -2.422 1.697 1.00 49.00 392 PRO A C 1
ATOM 3100 O O . PRO A 1 392 ? 20.626 -2.088 2.861 1.00 49.00 392 PRO A O 1
ATOM 3103 N N . LEU A 1 393 ? 20.662 -3.671 1.280 1.00 48.66 393 LEU A N 1
ATOM 3104 C CA . LEU A 1 393 ? 21.417 -4.659 2.056 1.00 48.66 393 LEU A CA 1
ATOM 3105 C C . LEU A 1 393 ? 22.915 -4.273 2.188 1.00 48.66 393 LEU A C 1
ATOM 3107 O O . LEU A 1 393 ? 23.588 -4.719 3.113 1.00 48.66 393 LEU A O 1
ATOM 3111 N N . SER A 1 394 ? 23.413 -3.413 1.294 1.00 40.66 394 SER A N 1
ATOM 3112 C CA . SER A 1 394 ? 24.774 -2.868 1.179 1.00 40.66 394 SER A CA 1
ATOM 3113 C C . SER A 1 394 ? 24.876 -1.357 1.493 1.00 40.66 394 SER A C 1
ATOM 3115 O O . SER A 1 394 ? 25.945 -0.921 1.913 1.00 40.66 394 SER A O 1
ATOM 3117 N N . ILE A 1 395 ? 23.812 -0.541 1.317 1.00 41.25 395 ILE A N 1
ATOM 3118 C CA . ILE A 1 395 ? 23.809 0.932 1.604 1.00 41.25 395 ILE A CA 1
ATOM 3119 C C . ILE A 1 395 ? 23.616 1.252 3.099 1.00 41.25 395 ILE A C 1
ATOM 3121 O O . ILE A 1 395 ? 23.279 2.367 3.501 1.00 41.25 395 ILE A O 1
ATOM 3125 N N . VAL A 1 396 ? 23.873 0.291 3.976 1.00 43.16 396 VAL A N 1
ATOM 3126 C CA . VAL A 1 396 ? 24.077 0.584 5.392 1.00 43.16 396 VAL A CA 1
ATOM 3127 C C . VAL A 1 396 ? 25.434 1.294 5.496 1.00 43.16 396 VAL A C 1
ATOM 3129 O O . VAL A 1 396 ? 26.488 0.659 5.479 1.00 43.16 396 VAL A O 1
ATOM 3132 N N . LYS A 1 397 ? 25.439 2.637 5.552 1.00 37.06 397 LYS A N 1
ATOM 3133 C CA . LYS A 1 397 ? 26.627 3.402 5.978 1.00 37.06 397 LYS A CA 1
ATOM 3134 C C . LYS A 1 397 ? 27.126 2.835 7.321 1.00 37.06 397 LYS A C 1
ATOM 3136 O O . LYS A 1 397 ? 26.302 2.364 8.099 1.00 37.06 397 LYS A O 1
ATOM 3141 N N . PRO A 1 398 ? 28.417 2.975 7.675 1.00 36.38 398 PRO A N 1
ATOM 3142 C CA . PRO A 1 398 ? 28.895 2.679 9.033 1.00 36.38 398 PRO A CA 1
ATOM 3143 C C . PRO A 1 398 ? 28.073 3.371 10.141 1.00 36.38 398 PRO A C 1
ATOM 3145 O O . PRO A 1 398 ? 28.034 2.885 11.267 1.00 36.38 398 PRO A O 1
ATOM 3148 N N . ASP A 1 399 ? 27.393 4.472 9.789 1.00 37.34 399 ASP A N 1
ATOM 3149 C CA . ASP A 1 399 ? 26.542 5.288 10.660 1.00 37.34 399 ASP A CA 1
ATOM 3150 C C . ASP A 1 399 ? 25.033 5.187 10.340 1.00 37.34 399 ASP A C 1
ATOM 3152 O O . ASP A 1 399 ? 24.238 5.956 10.881 1.00 37.34 399 ASP A O 1
ATOM 3156 N N . PHE A 1 400 ? 24.617 4.274 9.452 1.00 39.44 400 PHE A N 1
ATOM 3157 C CA . PHE A 1 400 ? 23.207 3.901 9.321 1.00 39.44 400 PHE A CA 1
ATOM 3158 C C . PHE A 1 400 ? 22.812 3.218 10.631 1.00 39.44 400 PHE A C 1
ATOM 3160 O O . PHE A 1 400 ? 23.316 2.149 10.961 1.00 39.44 400 PHE A O 1
ATOM 3167 N N . SER A 1 401 ? 22.006 3.906 11.433 1.00 37.97 401 SER A N 1
ATOM 3168 C CA . SER A 1 401 ? 21.675 3.501 12.796 1.00 37.97 401 SER A CA 1
ATOM 3169 C C . SER A 1 401 ? 20.175 3.295 12.871 1.00 37.97 401 SER A C 1
ATOM 3171 O O . SER A 1 401 ? 19.432 4.229 13.190 1.00 37.97 401 SER A O 1
ATOM 3173 N N . LEU A 1 402 ? 19.734 2.056 12.674 1.00 44.94 402 LEU A N 1
ATOM 3174 C CA . LEU A 1 402 ? 18.334 1.678 12.816 1.00 44.94 402 LEU A CA 1
ATOM 3175 C C . LEU A 1 402 ? 17.959 1.478 14.299 1.00 44.94 402 LEU A C 1
ATOM 3177 O O . LEU A 1 402 ? 17.303 0.510 14.648 1.00 44.94 402 LEU A O 1
ATOM 3181 N N . ASP A 1 403 ? 18.380 2.370 15.201 1.00 42.03 403 ASP A N 1
ATOM 3182 C CA . ASP A 1 403 ? 18.660 2.054 16.614 1.00 42.03 403 ASP A CA 1
ATOM 3183 C C . ASP A 1 403 ? 19.624 0.850 16.735 1.00 42.03 403 ASP A C 1
ATOM 3185 O O . ASP A 1 403 ? 19.347 -0.243 16.249 1.00 42.03 403 ASP A O 1
ATOM 3189 N N . ARG A 1 404 ? 20.729 0.994 17.481 1.00 41.38 404 ARG A N 1
ATOM 3190 C CA . ARG A 1 404 ? 21.804 -0.023 17.663 1.00 41.38 404 ARG A CA 1
ATOM 3191 C C . ARG A 1 404 ? 21.357 -1.449 18.071 1.00 41.38 404 ARG A C 1
ATOM 3193 O O . ARG A 1 404 ? 22.191 -2.345 18.211 1.00 41.38 404 ARG A O 1
ATOM 3200 N N . LEU A 1 405 ? 20.070 -1.657 18.344 1.00 41.16 405 LEU A N 1
ATOM 3201 C CA . LEU A 1 405 ? 19.441 -2.929 18.679 1.00 41.16 405 LEU A CA 1
ATOM 3202 C C . LEU A 1 405 ? 18.911 -3.698 17.454 1.00 41.16 405 LEU A C 1
ATOM 3204 O O . LEU A 1 405 ? 18.934 -4.921 17.525 1.00 41.16 405 LEU A O 1
ATOM 3208 N N . ILE A 1 406 ? 18.494 -3.056 16.350 1.00 40.47 406 ILE A N 1
ATOM 3209 C CA . ILE A 1 406 ? 18.013 -3.758 15.133 1.00 40.47 406 ILE A CA 1
ATOM 3210 C C . ILE A 1 406 ? 19.171 -4.128 14.194 1.00 40.47 406 ILE A C 1
ATOM 3212 O O . ILE A 1 406 ? 19.140 -5.198 13.585 1.00 40.47 406 ILE A O 1
ATOM 3216 N N . ASP A 1 407 ? 20.253 -3.345 14.200 1.00 39.41 407 ASP A N 1
ATOM 3217 C CA . ASP A 1 407 ? 21.478 -3.598 13.419 1.00 39.41 407 ASP A CA 1
ATOM 3218 C C . ASP A 1 407 ? 22.151 -4.953 13.743 1.00 39.41 407 ASP A C 1
ATOM 3220 O O . ASP A 1 407 ? 22.975 -5.447 12.980 1.00 39.41 407 ASP A O 1
ATOM 3224 N N . ARG A 1 408 ? 21.805 -5.584 14.879 1.00 38.25 408 ARG A N 1
ATOM 3225 C CA . ARG A 1 408 ? 22.266 -6.938 15.255 1.00 38.25 408 ARG A CA 1
ATOM 3226 C C . ARG A 1 408 ? 21.334 -8.068 14.799 1.00 38.25 408 ARG A C 1
ATOM 3228 O O . ARG A 1 408 ? 21.734 -9.226 14.876 1.00 38.25 408 ARG A O 1
ATOM 3235 N N . PHE A 1 409 ? 20.102 -7.754 14.389 1.00 36.66 409 PHE A N 1
ATOM 3236 C CA . PHE A 1 409 ? 19.115 -8.719 13.879 1.00 36.66 409 PHE A CA 1
ATOM 3237 C C . PHE A 1 409 ? 19.073 -8.771 12.356 1.00 36.66 409 PHE A C 1
ATOM 3239 O O . PHE A 1 409 ? 18.703 -9.802 11.807 1.00 36.66 409 PHE A O 1
ATOM 3246 N N . VAL A 1 410 ? 19.488 -7.694 11.694 1.00 39.72 410 VAL A N 1
ATOM 3247 C CA . VAL A 1 410 ? 19.671 -7.641 10.246 1.00 39.72 410 VAL A CA 1
ATOM 3248 C C . VAL A 1 410 ? 21.152 -7.863 9.974 1.00 39.72 410 VAL A C 1
ATOM 3250 O O . VAL A 1 410 ? 21.945 -6.928 9.946 1.00 39.72 410 VAL A O 1
ATOM 3253 N N . THR A 1 411 ? 21.546 -9.127 9.825 1.00 35.72 411 THR A N 1
ATOM 3254 C CA . THR A 1 411 ? 22.798 -9.421 9.121 1.00 35.72 411 THR A CA 1
ATOM 3255 C C . THR A 1 411 ? 22.383 -9.613 7.670 1.00 35.72 411 THR A C 1
ATOM 3257 O O . THR A 1 411 ? 21.808 -10.660 7.386 1.00 35.72 411 THR A O 1
ATOM 3260 N N . PRO A 1 412 ? 22.581 -8.629 6.776 1.00 40.31 412 PRO A N 1
ATOM 3261 C CA . PRO A 1 412 ? 22.114 -8.750 5.405 1.00 40.31 412 PRO A CA 1
ATOM 3262 C C . PRO A 1 412 ? 22.699 -10.024 4.802 1.00 40.31 412 PRO A C 1
ATOM 3264 O O . PRO A 1 412 ? 23.925 -10.186 4.728 1.00 40.31 412 PRO A O 1
ATOM 3267 N N . TYR A 1 413 ? 21.836 -10.946 4.374 1.00 39.56 413 TYR A N 1
ATOM 3268 C CA . TYR A 1 413 ? 22.300 -11.990 3.477 1.00 39.56 413 TYR A CA 1
ATOM 3269 C C . TYR A 1 413 ? 22.758 -11.273 2.205 1.00 39.56 413 TYR A C 1
ATOM 3271 O O . TYR A 1 413 ? 21.971 -10.584 1.560 1.00 39.56 413 TYR A O 1
ATOM 3279 N N . LYS A 1 414 ? 24.044 -11.382 1.846 1.00 44.72 414 LYS A N 1
ATOM 3280 C CA . LYS A 1 414 ? 24.522 -10.910 0.541 1.00 44.72 414 LYS A CA 1
ATOM 3281 C C . LYS A 1 414 ? 23.749 -11.683 -0.520 1.00 44.72 414 LYS A C 1
ATOM 3283 O O . LYS A 1 414 ? 24.110 -12.824 -0.816 1.00 44.72 414 LYS A O 1
ATOM 3288 N N . VAL A 1 415 ? 22.698 -11.089 -1.081 1.00 49.78 415 VAL A N 1
ATOM 3289 C CA . VAL A 1 415 ? 21.961 -11.680 -2.196 1.00 49.78 415 VAL A CA 1
ATOM 3290 C C . VAL A 1 415 ? 22.870 -11.614 -3.421 1.00 49.78 415 VAL A C 1
ATOM 3292 O O . VAL A 1 415 ? 22.848 -10.691 -4.221 1.00 49.78 415 VAL A O 1
ATOM 3295 N N . LYS A 1 416 ? 23.746 -12.614 -3.533 1.00 52.00 416 LYS A N 1
ATOM 3296 C CA . LYS A 1 416 ? 24.529 -12.899 -4.728 1.00 52.00 416 LYS A CA 1
ATOM 3297 C C . LYS A 1 416 ? 23.584 -13.498 -5.759 1.00 52.00 416 LYS A C 1
ATOM 3299 O O . LYS A 1 416 ? 23.367 -14.706 -5.715 1.00 52.00 416 LYS A O 1
ATOM 3304 N N . ARG A 1 417 ? 23.058 -12.678 -6.667 1.00 59.00 417 ARG A N 1
ATOM 3305 C CA . ARG A 1 417 ? 22.861 -12.996 -8.096 1.00 59.00 417 ARG A CA 1
ATOM 3306 C C . ARG A 1 417 ? 22.023 -11.888 -8.721 1.00 59.00 417 ARG A C 1
ATOM 3308 O O . ARG A 1 417 ? 20.808 -11.864 -8.560 1.00 59.00 417 ARG A O 1
ATOM 3315 N N . ARG A 1 418 ? 22.710 -10.979 -9.406 1.00 73.50 418 ARG A N 1
ATOM 3316 C CA . ARG A 1 418 ? 22.156 -10.279 -10.561 1.00 73.50 418 ARG A CA 1
ATOM 3317 C C . ARG A 1 418 ? 22.436 -11.154 -11.773 1.00 73.50 418 ARG A C 1
ATOM 3319 O O . ARG A 1 418 ? 23.464 -11.837 -11.811 1.00 73.50 418 ARG A O 1
ATOM 3326 N N . HIS A 1 419 ? 21.524 -11.163 -12.731 1.00 88.06 419 HIS A N 1
ATOM 3327 C CA . HIS A 1 419 ? 21.779 -11.823 -14.005 1.00 88.06 419 HIS A CA 1
ATOM 3328 C C . HIS A 1 419 ? 22.768 -11.039 -14.871 1.00 88.06 419 HIS A C 1
ATOM 3330 O O . HIS A 1 419 ? 23.411 -11.653 -15.713 1.00 88.06 419 HIS A O 1
ATOM 3336 N N . ASP A 1 420 ? 22.895 -9.725 -14.676 1.00 88.94 420 ASP A N 1
ATOM 3337 C CA . ASP A 1 420 ? 23.696 -8.813 -15.500 1.00 88.94 420 ASP A CA 1
ATOM 3338 C C . ASP A 1 420 ? 23.398 -9.007 -16.993 1.00 88.94 420 ASP A C 1
ATOM 3340 O O . ASP A 1 420 ? 24.278 -9.179 -17.835 1.00 88.94 420 ASP A O 1
ATOM 3344 N N . SER A 1 421 ? 22.106 -9.073 -17.315 1.00 94.25 421 SER A N 1
ATOM 3345 C CA . SER A 1 421 ? 21.618 -9.286 -18.674 1.00 94.25 421 SER A CA 1
ATOM 3346 C C . SER A 1 421 ? 21.547 -7.980 -19.466 1.00 94.25 421 SER A C 1
ATOM 3348 O O . SER A 1 421 ? 21.516 -6.876 -18.912 1.00 94.25 421 SER A O 1
ATOM 3350 N N . ARG A 1 422 ? 21.436 -8.095 -20.796 1.00 95.31 422 ARG A N 1
ATOM 3351 C CA . ARG A 1 422 ? 21.184 -6.935 -21.668 1.00 95.31 422 ARG A CA 1
ATOM 3352 C C . ARG A 1 422 ? 19.892 -6.206 -21.286 1.00 95.31 422 ARG A C 1
ATOM 3354 O O . ARG A 1 422 ? 19.859 -4.981 -21.364 1.00 95.31 422 ARG A O 1
ATOM 3361 N N . LEU A 1 423 ? 18.859 -6.937 -20.849 1.00 95.69 423 LEU A N 1
ATOM 3362 C CA . LEU A 1 423 ? 17.622 -6.359 -20.320 1.00 95.69 423 LEU A CA 1
ATOM 3363 C C . LEU A 1 423 ? 17.906 -5.446 -19.122 1.00 95.69 423 LEU A C 1
ATOM 3365 O O . LEU A 1 423 ? 17.475 -4.295 -19.129 1.00 95.69 423 LEU A O 1
ATOM 3369 N N . GLN A 1 424 ? 18.635 -5.938 -18.116 1.00 93.44 424 GLN A N 1
ATOM 3370 C CA . GLN A 1 424 ? 18.917 -5.169 -16.902 1.00 93.44 424 GLN A CA 1
ATOM 3371 C C . GLN A 1 424 ? 19.698 -3.890 -17.228 1.00 93.44 424 GLN A C 1
ATOM 3373 O O . GLN A 1 424 ? 19.288 -2.807 -16.812 1.00 93.44 424 GLN A O 1
ATOM 3378 N N . TYR A 1 425 ? 20.743 -3.974 -18.059 1.00 94.06 425 TYR A N 1
ATOM 3379 C CA . TYR A 1 425 ? 21.474 -2.783 -18.504 1.00 94.06 425 TYR A CA 1
ATOM 3380 C C . TYR A 1 425 ? 20.603 -1.803 -19.292 1.00 94.06 425 TYR A C 1
ATOM 3382 O O . TYR A 1 425 ? 20.685 -0.599 -19.057 1.00 94.06 425 TYR A O 1
ATOM 3390 N N . LEU A 1 426 ? 19.735 -2.292 -20.182 1.00 95.06 426 LEU A N 1
ATOM 3391 C CA . LEU A 1 426 ? 18.829 -1.433 -20.943 1.00 95.06 426 LEU A CA 1
ATOM 3392 C C . LEU A 1 426 ? 17.819 -0.707 -20.038 1.00 95.06 426 LEU A C 1
ATOM 3394 O O . LEU A 1 426 ? 17.523 0.459 -20.291 1.00 95.06 426 LEU A O 1
ATOM 3398 N N . LEU A 1 427 ? 17.334 -1.364 -18.976 1.00 94.62 427 LEU A N 1
ATOM 3399 C CA . LEU A 1 427 ? 16.474 -0.747 -17.961 1.00 94.62 427 LEU A CA 1
ATOM 3400 C C . LEU A 1 427 ? 17.217 0.366 -17.201 1.00 94.62 427 LEU A C 1
ATOM 3402 O O . LEU A 1 427 ? 16.689 1.465 -17.068 1.00 94.62 427 LEU A O 1
ATOM 3406 N N . TYR A 1 428 ? 18.461 0.137 -16.759 1.00 92.25 428 TYR A N 1
ATOM 3407 C CA . TYR A 1 428 ? 19.243 1.182 -16.074 1.00 92.25 428 TYR A CA 1
ATOM 3408 C C . TYR A 1 428 ? 19.612 2.347 -16.992 1.00 92.25 428 TYR A C 1
ATOM 3410 O O . TYR A 1 428 ? 19.687 3.493 -16.555 1.00 92.25 428 TYR A O 1
ATOM 3418 N N . PHE A 1 429 ? 19.867 2.061 -18.268 1.00 92.94 429 PHE A N 1
ATOM 3419 C CA . PHE A 1 429 ? 20.278 3.059 -19.250 1.00 92.94 429 PHE A CA 1
ATOM 3420 C C . PHE A 1 429 ? 19.105 3.857 -19.820 1.00 92.94 429 PHE A C 1
ATOM 3422 O O . PHE A 1 429 ? 19.340 4.850 -20.507 1.00 92.94 429 PHE A O 1
ATOM 3429 N N . GLU A 1 430 ? 17.861 3.482 -19.509 1.00 92.69 430 GLU A N 1
ATOM 3430 C CA . GLU A 1 430 ? 16.658 4.150 -20.008 1.00 92.69 430 GLU A CA 1
ATOM 3431 C C . GLU A 1 430 ? 16.698 5.671 -19.780 1.00 92.69 430 GLU A C 1
ATOM 3433 O O . GLU A 1 430 ? 16.376 6.448 -20.681 1.00 92.69 430 GLU A O 1
ATOM 3438 N N . ILE A 1 431 ? 17.197 6.103 -18.617 1.00 90.44 431 ILE A N 1
ATOM 3439 C CA . ILE A 1 431 ? 17.317 7.519 -18.243 1.00 90.44 431 ILE A CA 1
ATOM 3440 C C . ILE A 1 431 ? 18.243 8.328 -19.160 1.00 90.44 431 ILE A C 1
ATOM 3442 O O . ILE A 1 431 ? 18.172 9.554 -19.182 1.00 90.44 431 ILE A O 1
ATOM 3446 N N . ARG A 1 432 ? 19.127 7.679 -19.924 1.00 91.00 432 ARG A N 1
ATOM 3447 C CA . ARG A 1 432 ? 20.082 8.333 -20.838 1.00 91.00 432 ARG A CA 1
ATOM 3448 C C . ARG A 1 432 ? 19.445 8.651 -22.189 1.00 91.00 432 ARG A C 1
ATOM 3450 O O . ARG A 1 432 ? 19.949 9.480 -22.942 1.00 91.00 432 ARG A O 1
ATOM 3457 N N . PHE A 1 433 ? 18.315 8.022 -22.503 1.00 91.56 433 PHE A N 1
ATOM 3458 C CA . PHE A 1 433 ? 17.633 8.198 -23.776 1.00 91.56 433 PHE A CA 1
ATOM 3459 C C . PHE A 1 433 ? 16.738 9.442 -23.799 1.00 91.56 433 PHE A C 1
ATOM 3461 O O . PHE A 1 433 ? 16.130 9.778 -22.784 1.00 91.56 433 PHE A O 1
ATOM 3468 N N . PRO A 1 434 ? 16.586 10.113 -24.957 1.00 89.25 434 PRO A N 1
ATOM 3469 C CA . PRO A 1 434 ? 15.597 11.175 -25.124 1.00 89.25 434 PRO A CA 1
ATOM 3470 C C . PRO A 1 434 ? 14.162 10.617 -25.172 1.00 89.25 434 PRO A C 1
ATOM 3472 O O . PRO A 1 434 ? 13.959 9.456 -25.539 1.00 89.25 434 PRO A O 1
ATOM 3475 N N . LEU A 1 435 ? 13.165 11.471 -24.902 1.00 89.25 435 LEU A N 1
ATOM 3476 C CA . LEU A 1 435 ? 11.718 11.180 -24.902 1.00 89.25 435 LEU A CA 1
ATOM 3477 C C . LEU A 1 435 ? 11.266 10.150 -25.953 1.00 89.25 435 LEU A C 1
ATOM 3479 O O . LEU A 1 435 ? 10.610 9.161 -25.626 1.00 89.25 435 LEU A O 1
ATOM 3483 N N . ARG A 1 436 ? 11.600 10.364 -27.235 1.00 87.31 436 ARG A N 1
ATOM 3484 C CA . ARG A 1 436 ? 11.165 9.458 -28.318 1.00 87.31 436 ARG A CA 1
ATOM 3485 C C . ARG A 1 436 ? 11.736 8.056 -28.173 1.00 87.31 436 ARG A C 1
ATOM 3487 O O . ARG A 1 436 ? 11.024 7.094 -28.427 1.00 87.31 436 ARG A O 1
ATOM 3494 N N . THR A 1 437 ? 12.996 7.948 -27.775 1.00 90.94 437 THR A N 1
ATOM 3495 C CA . THR A 1 437 ? 13.681 6.666 -27.624 1.00 90.94 437 THR A CA 1
ATOM 3496 C C . THR A 1 437 ? 13.183 5.923 -26.384 1.00 90.94 437 THR A C 1
ATOM 3498 O O . THR A 1 437 ? 12.938 4.724 -26.472 1.00 90.94 437 THR A O 1
ATOM 3501 N N . ARG A 1 438 ? 12.892 6.623 -25.277 1.00 91.19 438 ARG A N 1
ATOM 3502 C CA . ARG A 1 438 ? 12.253 6.016 -24.089 1.00 91.19 438 ARG A CA 1
ATOM 3503 C C . ARG A 1 438 ? 10.899 5.380 -24.417 1.00 91.19 438 ARG A C 1
ATOM 3505 O O . ARG A 1 438 ? 10.637 4.238 -24.046 1.00 91.19 438 ARG A O 1
ATOM 3512 N N . LYS A 1 439 ? 10.077 6.063 -25.227 1.00 88.25 439 LYS A N 1
ATOM 3513 C CA . LYS A 1 439 ? 8.802 5.512 -25.728 1.00 88.25 439 LYS A CA 1
ATOM 3514 C C . LYS A 1 439 ? 8.980 4.234 -26.560 1.00 88.25 439 LYS A C 1
ATOM 3516 O O . LYS A 1 439 ? 8.084 3.394 -26.563 1.00 88.25 439 LYS A O 1
ATOM 3521 N N . LEU A 1 440 ? 10.108 4.072 -27.256 1.00 91.31 440 LEU A N 1
ATOM 3522 C CA . LEU A 1 440 ? 10.430 2.842 -27.991 1.00 91.31 440 LEU A CA 1
ATOM 3523 C C . LEU A 1 440 ? 10.852 1.717 -27.038 1.00 91.31 440 LEU A C 1
ATOM 3525 O O . LEU A 1 440 ? 10.365 0.599 -27.185 1.00 91.31 440 LEU A O 1
ATOM 3529 N N . CYS A 1 441 ? 11.671 2.013 -26.020 1.00 91.75 441 CYS A N 1
ATOM 3530 C CA . CYS A 1 441 ? 12.043 1.038 -24.987 1.00 91.75 441 CYS A CA 1
ATOM 3531 C C . CYS A 1 441 ? 10.808 0.434 -24.311 1.00 91.75 441 CYS A C 1
ATOM 3533 O O . CYS A 1 441 ? 10.719 -0.784 -24.187 1.00 91.75 441 CYS A O 1
ATOM 3535 N N . ARG A 1 442 ? 9.805 1.259 -23.976 1.00 88.44 442 ARG A N 1
ATOM 3536 C CA . ARG A 1 442 ? 8.520 0.779 -23.443 1.00 88.44 442 ARG A CA 1
ATOM 3537 C C . ARG A 1 442 ? 7.889 -0.302 -24.331 1.00 88.44 442 ARG A C 1
ATOM 3539 O O . ARG A 1 442 ? 7.497 -1.345 -23.821 1.00 88.44 442 ARG A O 1
ATOM 3546 N N . LYS A 1 443 ? 7.803 -0.077 -25.647 1.00 86.81 443 LYS A N 1
ATOM 3547 C CA . LYS A 1 443 ? 7.224 -1.054 -26.590 1.00 86.81 443 LYS A CA 1
ATOM 3548 C C . LYS A 1 443 ? 8.025 -2.353 -26.632 1.00 86.81 443 LYS A C 1
ATOM 3550 O O . LYS A 1 443 ? 7.437 -3.427 -26.662 1.00 86.81 443 LYS A O 1
ATOM 3555 N N . ILE A 1 444 ? 9.353 -2.245 -26.601 1.00 91.69 444 ILE A N 1
ATOM 3556 C CA . ILE A 1 444 ? 10.268 -3.391 -26.577 1.00 91.69 444 ILE A CA 1
ATOM 3557 C C . ILE A 1 444 ? 10.070 -4.219 -25.303 1.00 91.69 444 ILE A C 1
ATOM 3559 O O . ILE A 1 444 ? 9.914 -5.431 -25.398 1.00 91.69 444 ILE A O 1
ATOM 3563 N N . PHE A 1 445 ? 10.015 -3.587 -24.126 1.00 91.38 445 PHE A N 1
ATOM 3564 C CA . PHE A 1 445 ? 9.806 -4.296 -22.861 1.00 91.38 445 PHE A CA 1
ATOM 3565 C C . PHE A 1 445 ? 8.442 -4.986 -22.799 1.00 91.38 445 PHE A C 1
ATOM 3567 O O . PHE A 1 445 ? 8.368 -6.146 -22.410 1.00 91.38 445 PHE A O 1
ATOM 3574 N N . LEU A 1 446 ? 7.373 -4.318 -23.241 1.00 85.75 446 LEU A N 1
ATOM 3575 C CA . LEU A 1 446 ? 6.043 -4.932 -23.286 1.00 85.75 446 LEU A CA 1
ATOM 3576 C C . LEU A 1 446 ? 6.002 -6.134 -24.241 1.00 85.75 446 LEU A C 1
ATOM 3578 O O . LEU A 1 446 ? 5.408 -7.155 -23.913 1.00 85.75 446 LEU A O 1
ATOM 3582 N N . ALA A 1 447 ? 6.690 -6.066 -25.382 1.00 85.06 447 ALA A N 1
ATOM 3583 C CA . ALA A 1 447 ? 6.769 -7.184 -26.319 1.00 85.06 447 ALA A CA 1
ATOM 3584 C C . ALA A 1 447 ? 7.542 -8.405 -25.787 1.00 85.06 447 ALA A C 1
ATOM 3586 O O . ALA A 1 447 ? 7.380 -9.476 -26.355 1.00 85.06 447 ALA A O 1
ATOM 3587 N N . LEU A 1 448 ? 8.373 -8.253 -24.745 1.00 85.06 448 LEU A N 1
ATOM 3588 C CA . LEU A 1 448 ? 9.048 -9.364 -24.053 1.00 85.06 448 LEU A CA 1
ATOM 3589 C C . LEU A 1 448 ? 8.154 -10.055 -23.020 1.00 85.06 448 LEU A C 1
ATOM 3591 O O . LEU A 1 448 ? 8.370 -11.220 -22.694 1.00 85.06 448 LEU A O 1
ATOM 3595 N N . ILE A 1 449 ? 7.204 -9.302 -22.461 1.00 84.50 449 ILE A N 1
ATOM 3596 C CA . ILE A 1 449 ? 6.202 -9.816 -21.524 1.00 84.50 449 ILE A CA 1
ATOM 3597 C C . ILE A 1 449 ? 5.152 -10.626 -22.297 1.00 84.50 449 ILE A C 1
ATOM 3599 O O . ILE A 1 449 ? 4.715 -11.668 -21.819 1.00 84.50 449 ILE A O 1
ATOM 3603 N N . GLY A 1 450 ? 4.801 -10.182 -23.510 1.00 73.69 450 GLY A N 1
ATOM 3604 C CA . GLY A 1 450 ? 4.053 -10.983 -24.482 1.00 73.69 450 GLY A CA 1
ATOM 3605 C C . GLY A 1 450 ? 4.937 -12.051 -25.140 1.00 73.69 450 GLY A C 1
ATOM 3606 O O . GLY A 1 450 ? 6.127 -11.834 -25.338 1.00 73.69 450 GLY A O 1
ATOM 3607 N N . GLY A 1 451 ? 4.378 -13.205 -25.508 1.00 80.44 451 GLY A N 1
ATOM 3608 C CA . GLY A 1 451 ? 5.133 -14.330 -26.073 1.00 80.44 451 GLY A CA 1
ATOM 3609 C C . GLY A 1 451 ? 5.170 -15.560 -25.161 1.00 80.44 451 GLY A C 1
ATOM 3610 O O . GLY A 1 451 ? 4.138 -16.005 -24.670 1.00 80.44 451 GLY A O 1
ATOM 3611 N N . GLU A 1 452 ? 6.339 -16.184 -24.980 1.00 82.94 452 GLU A N 1
ATOM 3612 C CA . GLU A 1 452 ? 6.455 -17.436 -24.211 1.00 82.94 452 GLU A CA 1
ATOM 3613 C C . GLU A 1 452 ? 6.303 -17.199 -22.696 1.00 82.94 452 GLU A C 1
ATOM 3615 O O . GLU A 1 452 ? 6.974 -16.339 -22.121 1.00 82.94 452 GLU A O 1
ATOM 3620 N N . GLN A 1 453 ? 5.507 -18.034 -22.013 1.00 82.06 453 GLN A N 1
ATOM 3621 C CA . GLN A 1 453 ? 5.289 -17.942 -20.557 1.00 82.06 453 GLN A CA 1
ATOM 3622 C C . GLN A 1 453 ? 6.605 -17.963 -19.757 1.00 82.06 453 GLN A C 1
ATOM 3624 O O . GLN A 1 453 ? 6.766 -17.260 -18.757 1.00 82.06 453 GLN A O 1
ATOM 3629 N N . ALA A 1 454 ? 7.577 -18.758 -20.217 1.00 85.31 454 ALA A N 1
ATOM 3630 C CA . ALA A 1 454 ? 8.902 -18.840 -19.612 1.00 85.31 454 ALA A CA 1
ATOM 3631 C C . ALA A 1 454 ? 9.668 -17.509 -19.706 1.00 85.31 454 ALA A C 1
ATOM 3633 O O . ALA A 1 454 ? 10.349 -17.131 -18.751 1.00 85.31 454 ALA A O 1
ATOM 3634 N N . SER A 1 455 ? 9.527 -16.780 -20.817 1.00 87.50 455 SER A N 1
ATOM 3635 C CA . SER A 1 455 ? 10.145 -15.465 -21.006 1.00 87.50 455 SER A CA 1
ATOM 3636 C C . SER A 1 455 ? 9.535 -14.420 -20.077 1.00 87.50 455 SER A C 1
ATOM 3638 O O . SER A 1 455 ? 10.293 -13.694 -19.438 1.00 87.50 455 SER A O 1
ATOM 3640 N N . LYS A 1 456 ? 8.202 -14.402 -19.902 1.00 87.88 456 LYS A N 1
ATOM 3641 C CA . LYS A 1 456 ? 7.529 -13.524 -18.923 1.00 87.88 456 LYS A CA 1
ATOM 3642 C C . LYS A 1 456 ? 8.051 -13.763 -17.504 1.00 87.88 456 LYS A C 1
ATOM 3644 O O . LYS A 1 456 ? 8.398 -12.818 -16.798 1.00 87.88 456 LYS A O 1
ATOM 3649 N N . ALA A 1 457 ? 8.166 -15.028 -17.101 1.00 88.12 457 ALA A N 1
ATOM 3650 C CA . ALA A 1 457 ? 8.672 -15.399 -15.783 1.00 88.12 457 ALA A CA 1
ATOM 3651 C C . ALA A 1 457 ? 10.144 -14.991 -15.565 1.00 88.12 457 ALA A C 1
ATOM 3653 O O . ALA A 1 457 ? 10.483 -14.441 -14.520 1.00 88.12 457 ALA A O 1
ATOM 3654 N N . GLN A 1 458 ? 11.014 -15.218 -16.556 1.00 91.44 458 GLN A N 1
ATOM 3655 C CA . GLN A 1 458 ? 12.419 -14.789 -16.508 1.00 91.44 458 GLN A CA 1
ATOM 3656 C C . GLN A 1 458 ? 12.561 -13.263 -16.495 1.00 91.44 458 GLN A C 1
ATOM 3658 O O . GLN A 1 458 ? 13.401 -12.729 -15.770 1.00 91.44 458 GLN A O 1
ATOM 3663 N N . PHE A 1 459 ? 11.736 -12.561 -17.277 1.00 93.62 459 PHE A N 1
ATOM 3664 C CA . PHE A 1 459 ? 11.674 -11.103 -17.271 1.00 93.62 459 PHE A CA 1
ATOM 3665 C C . PHE A 1 459 ? 11.305 -10.595 -15.876 1.00 93.62 459 PHE A C 1
ATOM 3667 O O . PHE A 1 459 ? 11.976 -9.703 -15.362 1.00 93.62 459 PHE A O 1
ATOM 3674 N N . ALA A 1 460 ? 10.281 -11.180 -15.244 1.00 92.12 460 ALA A N 1
ATOM 3675 C CA . ALA A 1 460 ? 9.856 -10.802 -13.902 1.00 92.12 460 ALA A CA 1
ATOM 3676 C C . ALA A 1 460 ? 10.980 -10.983 -12.869 1.00 92.12 460 ALA A C 1
ATOM 3678 O O . ALA A 1 460 ? 11.268 -10.044 -12.130 1.00 92.12 460 ALA A O 1
ATOM 3679 N N . ASP A 1 461 ? 11.676 -12.125 -12.865 1.00 90.31 461 ASP A N 1
ATOM 3680 C CA . ASP A 1 461 ? 12.799 -12.357 -11.945 1.00 90.31 461 ASP A CA 1
ATOM 3681 C C . ASP A 1 461 ? 13.906 -11.299 -12.116 1.00 90.31 461 ASP A C 1
ATOM 3683 O O . ASP A 1 461 ? 14.341 -10.676 -11.145 1.00 90.31 461 ASP A O 1
ATOM 3687 N N . GLN A 1 462 ? 14.329 -11.038 -13.358 1.00 92.56 462 GLN A N 1
ATOM 3688 C CA . GLN A 1 462 ? 15.386 -10.062 -13.645 1.00 92.56 462 GLN A CA 1
ATOM 3689 C C . GLN A 1 462 ? 14.956 -8.615 -13.380 1.00 92.56 462 GLN A C 1
ATOM 3691 O O . GLN A 1 462 ? 15.785 -7.795 -12.973 1.00 92.56 462 GLN A O 1
ATOM 3696 N N . TYR A 1 463 ? 13.678 -8.290 -13.588 1.00 93.88 463 TYR A N 1
ATOM 3697 C CA . TYR A 1 463 ? 13.110 -6.987 -13.251 1.00 93.88 463 TYR A CA 1
ATOM 3698 C C . TYR A 1 463 ? 13.100 -6.765 -11.735 1.00 93.88 463 TYR A C 1
ATOM 3700 O O . TYR A 1 463 ? 13.534 -5.712 -11.272 1.00 93.88 463 TYR A O 1
ATOM 3708 N N . ILE A 1 464 ? 12.689 -7.767 -10.951 1.00 90.88 464 ILE A N 1
ATOM 3709 C CA . ILE A 1 464 ? 12.682 -7.700 -9.482 1.00 90.88 464 ILE A CA 1
ATOM 3710 C C . ILE A 1 464 ? 14.107 -7.608 -8.922 1.00 90.88 464 ILE A C 1
ATOM 3712 O O . ILE A 1 464 ? 14.349 -6.874 -7.964 1.00 90.88 464 ILE A O 1
ATOM 3716 N N . GLU A 1 465 ? 15.080 -8.276 -9.546 1.00 88.25 465 GLU A N 1
ATOM 3717 C CA . GLU A 1 465 ? 16.505 -8.074 -9.253 1.00 88.25 465 GLU A CA 1
ATOM 3718 C C . GLU A 1 465 ? 16.971 -6.640 -9.519 1.00 88.25 465 GLU A C 1
ATOM 3720 O O . GLU A 1 465 ? 17.741 -6.086 -8.737 1.00 88.25 465 GLU A O 1
ATOM 3725 N N . ALA A 1 466 ? 16.496 -6.028 -10.605 1.00 89.69 466 ALA A N 1
ATOM 3726 C CA . ALA A 1 466 ? 16.852 -4.666 -10.979 1.00 89.69 466 ALA A CA 1
ATOM 3727 C C . ALA A 1 466 ? 16.107 -3.587 -10.181 1.00 89.69 466 ALA A C 1
ATOM 3729 O O . ALA A 1 466 ? 16.568 -2.443 -10.131 1.00 89.69 466 ALA A O 1
ATOM 3730 N N . TYR A 1 467 ? 14.986 -3.943 -9.554 1.00 90.81 467 TYR A N 1
ATOM 3731 C CA . TYR A 1 467 ? 14.017 -3.011 -8.986 1.00 90.81 467 TYR A CA 1
ATOM 3732 C C . TYR A 1 467 ? 14.640 -2.030 -7.992 1.00 90.81 467 TYR A C 1
ATOM 3734 O O . TYR A 1 467 ? 14.354 -0.836 -8.059 1.00 90.81 467 TYR A O 1
ATOM 3742 N N . SER A 1 468 ? 15.540 -2.492 -7.112 1.00 85.81 468 SER A N 1
ATOM 3743 C CA . SER A 1 468 ? 16.165 -1.607 -6.123 1.00 85.81 468 SER A CA 1
ATOM 3744 C C . SER A 1 468 ? 16.916 -0.451 -6.770 1.00 85.81 468 SER A C 1
ATOM 3746 O O . SER A 1 468 ? 16.770 0.690 -6.345 1.00 85.81 468 SER A O 1
ATOM 3748 N N . GLN A 1 469 ? 17.690 -0.732 -7.816 1.00 87.06 469 GLN A N 1
ATOM 3749 C CA . GLN A 1 469 ? 18.452 0.293 -8.514 1.00 87.06 469 GLN A CA 1
ATOM 3750 C C . GLN A 1 469 ? 17.543 1.182 -9.367 1.00 87.06 469 GLN A C 1
ATOM 3752 O O . GLN A 1 469 ? 17.720 2.397 -9.372 1.00 87.06 469 GLN A O 1
ATOM 3757 N N . LEU A 1 470 ? 16.533 0.604 -10.027 1.00 91.75 470 LEU A N 1
ATOM 3758 C CA . LEU A 1 470 ? 15.562 1.360 -10.824 1.00 91.75 470 LEU A CA 1
ATOM 3759 C C . LEU A 1 470 ? 14.763 2.352 -9.972 1.00 91.75 470 LEU A C 1
ATOM 3761 O O . LEU A 1 470 ? 14.592 3.499 -10.378 1.00 91.75 470 LEU A O 1
ATOM 3765 N N . LEU A 1 471 ? 14.346 1.952 -8.767 1.00 90.25 471 LEU A N 1
ATOM 3766 C CA . LEU A 1 471 ? 13.633 2.833 -7.843 1.00 90.25 471 LEU A CA 1
ATOM 3767 C C . LEU A 1 471 ? 14.498 4.030 -7.421 1.00 90.25 471 LEU A C 1
ATOM 3769 O O . LEU A 1 471 ? 14.020 5.163 -7.403 1.00 90.25 471 LEU A O 1
ATOM 3773 N N . ILE A 1 472 ? 15.777 3.795 -7.113 1.00 88.06 472 ILE A N 1
ATOM 3774 C CA . ILE A 1 472 ? 16.709 4.858 -6.712 1.00 88.06 472 ILE A CA 1
ATOM 3775 C C . ILE A 1 472 ? 17.064 5.771 -7.890 1.00 88.06 472 ILE A C 1
ATOM 3777 O O . ILE A 1 472 ? 17.075 6.990 -7.720 1.00 88.06 472 ILE A O 1
ATOM 3781 N N . ILE A 1 473 ? 17.280 5.206 -9.082 1.00 89.44 473 ILE A N 1
ATOM 3782 C CA . ILE A 1 473 ? 17.450 5.971 -10.322 1.00 89.44 473 ILE A CA 1
ATOM 3783 C C . ILE A 1 473 ? 16.235 6.879 -10.548 1.00 89.44 473 ILE A C 1
ATOM 3785 O O . ILE A 1 473 ? 16.398 8.084 -10.734 1.00 89.44 473 ILE A O 1
ATOM 3789 N N . SER A 1 474 ? 15.020 6.327 -10.476 1.00 89.88 474 SER A N 1
ATOM 3790 C CA . SER A 1 474 ? 13.781 7.084 -10.672 1.00 89.88 474 SER A CA 1
ATOM 3791 C C . SER A 1 474 ? 13.600 8.194 -9.637 1.00 89.88 474 SER A C 1
ATOM 3793 O O . SER A 1 474 ? 13.026 9.228 -9.963 1.00 89.88 474 SER A O 1
ATOM 3795 N N . ALA A 1 475 ? 14.056 7.984 -8.401 1.00 87.31 475 ALA A N 1
ATOM 3796 C CA . ALA A 1 475 ? 13.918 8.960 -7.329 1.00 87.31 475 ALA A CA 1
ATOM 3797 C C . ALA A 1 475 ? 14.944 10.100 -7.422 1.00 87.31 475 ALA A C 1
ATOM 3799 O O . ALA A 1 475 ? 14.612 11.233 -7.088 1.00 87.31 475 ALA A O 1
ATOM 3800 N N . LEU A 1 476 ? 16.189 9.806 -7.820 1.00 85.44 476 LEU A N 1
ATOM 3801 C CA . LEU A 1 476 ? 17.327 10.711 -7.605 1.00 85.44 476 LEU A CA 1
ATOM 3802 C C . LEU A 1 476 ? 18.118 11.080 -8.862 1.00 85.44 476 LEU A C 1
ATOM 3804 O O . LEU A 1 476 ? 19.000 11.931 -8.790 1.00 85.44 476 LEU A O 1
ATOM 3808 N N . SER A 1 477 ? 17.895 10.413 -9.993 1.00 86.19 477 SER A N 1
ATOM 3809 C CA . SER A 1 477 ? 18.712 10.608 -11.201 1.00 86.19 477 SER A CA 1
ATOM 3810 C C . SER A 1 477 ? 17.909 10.781 -12.483 1.00 86.19 477 SER A C 1
ATOM 3812 O O . SER A 1 477 ? 18.408 11.405 -13.421 1.00 86.19 477 SER A O 1
ATOM 3814 N N . ASP A 1 478 ? 16.673 10.285 -12.540 1.00 87.19 478 ASP A N 1
ATOM 3815 C CA . ASP A 1 478 ? 15.811 10.471 -13.702 1.00 87.19 478 ASP A CA 1
ATOM 3816 C C . ASP A 1 478 ? 15.346 11.931 -13.828 1.00 87.19 478 ASP A C 1
ATOM 3818 O O . ASP A 1 478 ? 14.996 12.592 -12.848 1.00 87.19 478 ASP A O 1
ATOM 3822 N N . ARG A 1 479 ? 15.390 12.449 -15.058 1.00 80.50 479 ARG A N 1
ATOM 3823 C CA . ARG A 1 479 ? 14.962 13.808 -15.423 1.00 80.50 479 ARG A CA 1
ATOM 3824 C C . ARG A 1 479 ? 13.568 13.930 -15.975 1.00 80.50 479 ARG A C 1
ATOM 3826 O O . ARG A 1 479 ? 13.030 15.029 -16.001 1.00 80.50 479 ARG A O 1
ATOM 3833 N N . GLU A 1 480 ? 13.030 12.809 -16.411 1.00 81.19 480 GLU A N 1
ATOM 3834 C CA . GLU A 1 480 ? 11.713 12.715 -16.996 1.00 81.19 480 GLU A CA 1
ATOM 3835 C C . GLU A 1 480 ? 11.049 11.483 -16.359 1.00 81.19 480 GLU A C 1
ATOM 3837 O O . GLU A 1 480 ? 10.699 10.531 -17.051 1.00 81.19 480 GLU A O 1
ATOM 3842 N N . GLU A 1 481 ? 10.905 11.456 -15.025 1.00 80.81 481 GLU A N 1
ATOM 3843 C CA . GLU A 1 481 ? 10.405 10.293 -14.266 1.00 80.81 481 GLU A CA 1
ATOM 3844 C C . GLU A 1 481 ? 8.962 9.899 -14.630 1.00 80.81 481 GLU A C 1
ATOM 3846 O O . GLU A 1 481 ? 8.505 8.785 -14.359 1.00 80.81 481 GLU A O 1
ATOM 3851 N N . ALA A 1 482 ? 8.218 10.808 -15.264 1.00 79.69 482 ALA A N 1
ATOM 3852 C CA . ALA A 1 482 ? 6.913 10.532 -15.857 1.00 79.69 482 ALA A CA 1
ATOM 3853 C C . ALA A 1 482 ? 6.991 9.595 -17.078 1.00 79.69 482 ALA A C 1
ATOM 3855 O O . ALA A 1 482 ? 5.986 8.996 -17.448 1.00 79.69 482 ALA A O 1
ATOM 3856 N N . LEU A 1 483 ? 8.168 9.456 -17.694 1.00 82.31 483 LEU A N 1
ATOM 3857 C CA . LEU A 1 483 ? 8.419 8.594 -18.851 1.00 82.31 483 LEU A CA 1
ATOM 3858 C C . LEU A 1 483 ? 9.018 7.236 -18.483 1.00 82.31 483 LEU A C 1
ATOM 3860 O O . LEU A 1 483 ? 9.254 6.437 -19.391 1.00 82.31 483 LEU A O 1
ATOM 3864 N N . SER A 1 484 ? 9.293 6.991 -17.198 1.00 86.38 484 SER A N 1
ATOM 3865 C CA . SER A 1 484 ? 9.863 5.729 -16.724 1.00 86.38 484 SER A CA 1
ATOM 3866 C C . SER A 1 484 ? 9.039 4.540 -17.207 1.00 86.38 484 SER A C 1
ATOM 3868 O O . SER A 1 484 ? 7.818 4.488 -17.034 1.00 86.38 484 SER A O 1
ATOM 3870 N N . CYS A 1 485 ? 9.708 3.539 -17.782 1.00 88.31 485 CYS A N 1
ATOM 3871 C CA . CYS A 1 485 ? 9.025 2.332 -18.238 1.00 88.31 485 CYS A CA 1
ATOM 3872 C C . CYS A 1 485 ? 8.470 1.478 -17.084 1.00 88.31 485 CYS A C 1
ATOM 3874 O O . CYS A 1 485 ? 7.621 0.615 -17.326 1.00 88.31 485 CYS A O 1
ATOM 3876 N N . MET A 1 486 ? 8.902 1.737 -15.840 1.00 90.38 486 MET A N 1
ATOM 3877 C CA . MET A 1 486 ? 8.446 1.017 -14.647 1.00 90.38 486 MET A CA 1
ATOM 3878 C C . MET A 1 486 ? 6.925 1.055 -14.504 1.00 90.38 486 MET A C 1
ATOM 3880 O O . MET A 1 486 ? 6.334 0.023 -14.197 1.00 90.38 486 MET A O 1
ATOM 3884 N N . ASP A 1 487 ? 6.297 2.203 -14.793 1.00 83.19 487 ASP A N 1
ATOM 3885 C CA . ASP A 1 487 ? 4.848 2.388 -14.662 1.00 83.19 487 ASP A CA 1
ATOM 3886 C C . ASP A 1 487 ? 4.054 1.398 -15.526 1.00 83.19 487 ASP A C 1
ATOM 3888 O O . ASP A 1 487 ? 3.008 0.907 -15.112 1.00 83.19 487 ASP A O 1
ATOM 3892 N N . HIS A 1 488 ? 4.589 1.035 -16.691 1.00 83.38 488 HIS A N 1
ATOM 3893 C CA . HIS A 1 488 ? 3.955 0.084 -17.597 1.00 83.38 488 HIS A CA 1
ATOM 3894 C C . HIS A 1 488 ? 4.329 -1.361 -17.283 1.00 83.38 488 HIS A C 1
ATOM 3896 O O . HIS A 1 488 ? 3.473 -2.234 -17.359 1.00 83.38 488 HIS A O 1
ATOM 3902 N N . ILE A 1 489 ? 5.582 -1.620 -16.905 1.00 89.62 489 ILE A N 1
ATOM 3903 C CA . ILE A 1 489 ? 6.045 -2.970 -16.565 1.00 89.62 489 ILE A CA 1
ATOM 3904 C C . ILE A 1 489 ? 5.301 -3.501 -15.334 1.00 89.62 489 ILE A C 1
ATOM 3906 O O . ILE A 1 489 ? 4.775 -4.612 -15.360 1.00 89.62 489 ILE A O 1
ATOM 3910 N N . ARG A 1 490 ? 5.206 -2.703 -14.265 1.00 86.75 490 ARG A N 1
ATOM 3911 C CA . ARG A 1 490 ? 4.592 -3.132 -13.000 1.00 86.75 490 ARG A CA 1
ATOM 3912 C C . ARG A 1 490 ? 3.112 -3.483 -13.142 1.00 86.75 490 ARG A C 1
ATOM 3914 O O . ARG A 1 490 ? 2.676 -4.456 -12.546 1.00 86.75 490 ARG A O 1
ATOM 3921 N N . VAL A 1 491 ? 2.364 -2.768 -13.986 1.00 79.56 491 VAL A N 1
ATOM 3922 C CA . VAL A 1 491 ? 0.940 -3.051 -14.248 1.00 79.56 491 VAL A CA 1
ATOM 3923 C C . VAL A 1 491 ? 0.747 -4.369 -15.003 1.00 79.56 491 VAL A C 1
ATOM 3925 O O . VAL A 1 491 ? -0.314 -4.964 -14.899 1.00 79.56 491 VAL A O 1
ATOM 3928 N N . GLN A 1 492 ? 1.746 -4.842 -15.750 1.00 80.06 492 GLN A N 1
ATOM 3929 C CA . GLN A 1 492 ? 1.675 -6.121 -16.471 1.00 80.06 492 GLN A CA 1
ATOM 3930 C C . GLN A 1 492 ? 2.214 -7.304 -15.651 1.00 80.06 492 GLN A C 1
ATOM 3932 O O . GLN A 1 492 ? 1.903 -8.461 -15.933 1.00 80.06 492 GLN A O 1
ATOM 3937 N N . LEU A 1 493 ? 3.062 -7.027 -14.654 1.00 86.19 493 LEU A N 1
ATOM 3938 C CA . LEU A 1 493 ? 3.708 -8.057 -13.840 1.00 86.19 493 LEU A CA 1
ATOM 3939 C C . LEU A 1 493 ? 3.087 -8.208 -12.454 1.00 86.19 493 LEU A C 1
ATOM 3941 O O . LEU A 1 493 ? 2.802 -9.328 -12.053 1.00 86.19 493 LEU A O 1
ATOM 3945 N N . LEU A 1 494 ? 2.888 -7.109 -11.726 1.00 86.56 494 LEU A N 1
ATOM 3946 C CA . LEU A 1 494 ? 2.474 -7.123 -10.319 1.00 86.56 494 LEU A CA 1
ATOM 3947 C C . LEU A 1 494 ? 0.955 -7.140 -10.136 1.00 86.56 494 LEU A C 1
ATOM 3949 O O . LEU A 1 494 ? 0.468 -7.280 -9.024 1.00 86.56 494 LEU A O 1
ATOM 3953 N N . THR A 1 495 ? 0.178 -7.017 -11.206 1.00 78.75 495 THR A N 1
ATOM 3954 C CA . THR A 1 495 ? -1.263 -7.317 -11.177 1.00 78.75 495 THR A CA 1
ATOM 3955 C C . THR A 1 495 ? -1.531 -8.819 -11.235 1.00 78.75 495 THR A C 1
ATOM 3957 O O . THR A 1 495 ? -2.580 -9.256 -10.782 1.00 78.75 495 THR A O 1
ATOM 3960 N N . CYS A 1 496 ? -0.569 -9.604 -11.732 1.00 79.50 496 CYS A N 1
ATOM 3961 C CA . CYS A 1 496 ? -0.659 -11.051 -11.872 1.00 79.50 496 CYS A CA 1
ATOM 3962 C C . CYS A 1 496 ? -0.410 -11.765 -10.523 1.00 79.50 496 CYS A C 1
ATOM 3964 O O . CYS A 1 496 ? 0.723 -11.737 -10.016 1.00 79.50 496 CYS A O 1
ATOM 3966 N N . PRO A 1 497 ? -1.416 -12.478 -9.972 1.00 82.69 497 PRO A N 1
ATOM 3967 C CA . PRO A 1 497 ? -1.302 -13.165 -8.685 1.00 82.69 497 PRO A CA 1
ATOM 3968 C C . PRO A 1 497 ? -0.159 -14.178 -8.595 1.00 82.69 497 PRO A C 1
ATOM 3970 O O . PRO A 1 497 ? 0.544 -14.251 -7.583 1.00 82.69 497 PRO A O 1
ATOM 3973 N N . ARG A 1 498 ? 0.094 -14.908 -9.685 1.00 84.00 498 ARG A N 1
ATOM 3974 C CA . ARG A 1 498 ? 1.151 -15.922 -9.754 1.00 84.00 498 ARG A CA 1
ATOM 3975 C C . ARG A 1 498 ? 2.558 -15.326 -9.794 1.00 84.00 498 ARG A C 1
ATOM 3977 O O . ARG A 1 498 ? 3.483 -15.889 -9.208 1.00 84.00 498 ARG A O 1
ATOM 3984 N N . THR A 1 499 ? 2.742 -14.188 -10.468 1.00 86.31 499 THR A N 1
ATOM 3985 C CA . THR A 1 499 ? 4.018 -13.453 -10.438 1.00 86.31 499 THR A CA 1
ATOM 3986 C C . THR A 1 499 ? 4.309 -12.981 -9.017 1.00 86.31 499 THR A C 1
ATOM 3988 O O . THR A 1 499 ? 5.428 -13.139 -8.534 1.00 86.31 499 THR A O 1
ATOM 3991 N N . ASN A 1 500 ? 3.297 -12.468 -8.317 1.00 89.81 500 ASN A N 1
ATOM 3992 C CA . ASN A 1 500 ? 3.431 -12.009 -6.938 1.00 89.81 500 ASN A CA 1
ATOM 3993 C C . ASN A 1 500 ? 3.728 -13.153 -5.960 1.00 89.81 500 ASN A C 1
ATOM 3995 O O . ASN A 1 500 ? 4.593 -12.999 -5.094 1.00 89.81 500 ASN A O 1
ATOM 3999 N N . ALA A 1 501 ? 3.092 -14.317 -6.130 1.00 88.69 501 ALA A N 1
ATOM 4000 C CA . ALA A 1 501 ? 3.428 -15.529 -5.381 1.00 88.69 501 ALA A CA 1
ATOM 4001 C C . ALA A 1 501 ? 4.908 -15.899 -5.571 1.00 88.69 501 ALA A C 1
ATOM 4003 O O . ALA A 1 501 ? 5.650 -16.036 -4.597 1.00 88.69 501 ALA A O 1
ATOM 4004 N N . ARG A 1 502 ? 5.385 -15.912 -6.824 1.00 87.56 502 ARG A N 1
ATOM 4005 C CA . ARG A 1 502 ? 6.791 -16.184 -7.161 1.00 87.56 502 ARG A CA 1
ATOM 4006 C C . ARG A 1 502 ? 7.763 -15.198 -6.503 1.00 87.56 502 ARG A C 1
ATOM 4008 O O . ARG A 1 502 ? 8.834 -15.614 -6.069 1.00 87.56 502 ARG A O 1
ATOM 4015 N N . VAL A 1 503 ? 7.423 -13.907 -6.394 1.00 88.94 503 VAL A N 1
ATOM 4016 C CA . VAL A 1 503 ? 8.266 -12.908 -5.697 1.00 88.94 503 VAL A CA 1
ATOM 4017 C C . VAL A 1 503 ? 8.473 -13.278 -4.223 1.00 88.94 503 VAL A C 1
ATOM 4019 O O . VAL A 1 503 ? 9.591 -13.135 -3.708 1.00 88.94 503 VAL A O 1
ATOM 4022 N N . LEU A 1 504 ? 7.424 -13.767 -3.555 1.00 88.31 504 LEU A N 1
ATOM 4023 C CA . LEU A 1 504 ? 7.481 -14.208 -2.160 1.00 88.31 504 LEU A CA 1
ATOM 4024 C C . LEU A 1 504 ? 8.231 -15.540 -2.014 1.00 88.31 504 LEU A C 1
ATOM 4026 O O . LEU A 1 504 ? 9.146 -15.635 -1.197 1.00 88.31 504 LEU A O 1
ATOM 4030 N N . GLU A 1 505 ? 7.912 -16.532 -2.847 1.00 85.56 505 GLU A N 1
ATOM 4031 C CA . GLU A 1 505 ? 8.560 -17.853 -2.861 1.00 85.56 505 GLU A CA 1
ATOM 4032 C C . GLU A 1 505 ? 10.072 -17.750 -3.122 1.00 85.56 505 GLU A C 1
ATOM 4034 O O . GLU A 1 505 ? 10.879 -18.404 -2.456 1.00 85.56 505 GLU A O 1
ATOM 4039 N N . ASN A 1 506 ? 10.475 -16.857 -4.036 1.00 83.38 506 ASN A N 1
ATOM 4040 C CA . ASN A 1 506 ? 11.875 -16.574 -4.358 1.00 83.38 506 ASN A CA 1
ATOM 4041 C C . ASN A 1 506 ? 12.574 -15.673 -3.324 1.00 83.38 506 ASN A C 1
ATOM 4043 O O . ASN A 1 506 ? 13.695 -15.223 -3.584 1.00 83.38 506 ASN A O 1
ATOM 4047 N N . ARG A 1 507 ? 11.942 -15.354 -2.182 1.00 81.88 507 ARG A N 1
ATOM 4048 C CA . ARG A 1 507 ? 12.518 -14.516 -1.104 1.00 81.88 507 ARG A CA 1
ATOM 4049 C C . ARG A 1 507 ? 13.049 -13.174 -1.610 1.00 81.88 507 ARG A C 1
ATOM 4051 O O . ARG A 1 507 ? 14.112 -12.693 -1.220 1.00 81.88 507 ARG A O 1
ATOM 4058 N N . SER A 1 508 ? 12.335 -12.598 -2.575 1.00 82.69 508 SER A N 1
ATOM 4059 C CA . SER A 1 508 ? 12.789 -11.425 -3.324 1.00 82.69 508 SER A CA 1
ATOM 4060 C C . SER A 1 508 ? 12.132 -10.125 -2.860 1.00 82.69 508 SER A C 1
ATOM 4062 O O . SER A 1 508 ? 12.552 -9.051 -3.289 1.00 82.69 508 SER A O 1
ATOM 4064 N N . LEU A 1 509 ? 11.168 -10.199 -1.935 1.00 86.44 509 LEU A N 1
ATOM 4065 C CA . LEU A 1 509 ? 10.429 -9.049 -1.406 1.00 86.44 509 LEU A CA 1
ATOM 4066 C C . LEU A 1 509 ? 11.343 -7.980 -0.773 1.00 86.44 509 LEU A C 1
ATOM 4068 O O . LEU A 1 509 ? 11.102 -6.781 -0.927 1.00 86.44 509 LEU A O 1
ATOM 4072 N N . GLY A 1 510 ? 12.445 -8.389 -0.133 1.00 80.94 510 GLY A N 1
ATOM 4073 C CA . GLY A 1 510 ? 13.458 -7.470 0.399 1.00 80.94 510 GLY A CA 1
ATOM 4074 C C . GLY A 1 510 ? 14.050 -6.505 -0.643 1.00 80.94 510 GLY A C 1
ATOM 4075 O O . GLY A 1 510 ? 14.426 -5.388 -0.282 1.00 80.94 510 GLY A O 1
ATOM 4076 N N . ARG A 1 511 ? 14.065 -6.871 -1.938 1.00 82.31 511 ARG A N 1
ATOM 4077 C CA . ARG A 1 511 ? 14.531 -5.996 -3.034 1.00 82.31 511 ARG A CA 1
ATOM 4078 C C . ARG A 1 511 ? 13.601 -4.807 -3.299 1.00 82.31 511 ARG A C 1
ATOM 4080 O O . ARG A 1 511 ? 14.043 -3.822 -3.889 1.00 82.31 511 ARG A O 1
ATOM 4087 N N . LEU A 1 512 ? 12.351 -4.871 -2.842 1.00 88.69 512 LEU A N 1
ATOM 4088 C CA . LEU A 1 512 ? 11.391 -3.767 -2.907 1.00 88.69 512 LEU A CA 1
ATOM 4089 C C . LEU A 1 512 ? 11.330 -3.012 -1.575 1.00 88.69 512 LEU A C 1
ATOM 4091 O O . LEU A 1 512 ? 11.426 -1.785 -1.559 1.00 88.69 512 LEU A O 1
ATOM 4095 N N . LEU A 1 513 ? 11.243 -3.739 -0.452 1.00 86.50 513 LEU A N 1
ATOM 4096 C CA . LEU A 1 513 ? 11.105 -3.135 0.877 1.00 86.50 513 LEU A CA 1
ATOM 4097 C C . LEU A 1 513 ? 12.349 -2.344 1.309 1.00 86.50 513 LEU A C 1
ATOM 4099 O O . LEU A 1 513 ? 12.226 -1.253 1.862 1.00 86.50 513 LEU A O 1
ATOM 4103 N N . GLY A 1 514 ? 13.550 -2.862 1.053 1.00 81.06 514 GLY A N 1
ATOM 4104 C CA . GLY A 1 514 ? 14.789 -2.189 1.431 1.00 81.06 514 GLY A CA 1
ATOM 4105 C C . GLY A 1 514 ? 14.940 -0.778 0.830 1.00 81.06 514 GLY A C 1
ATOM 4106 O O . GLY A 1 514 ? 15.162 0.170 1.586 1.00 81.06 514 GLY A O 1
ATOM 4107 N N . PRO A 1 515 ? 14.830 -0.582 -0.502 1.00 82.25 515 PRO A N 1
ATOM 4108 C CA . PRO A 1 515 ? 15.077 0.726 -1.128 1.00 82.25 515 PRO A CA 1
ATOM 4109 C C . PRO A 1 515 ? 14.009 1.755 -0.802 1.00 82.25 515 PRO A C 1
ATOM 4111 O O . PRO A 1 515 ? 14.349 2.924 -0.624 1.00 82.25 515 PRO A O 1
ATOM 4114 N N . VAL A 1 516 ? 12.752 1.343 -0.618 1.00 87.44 516 VAL A N 1
ATOM 4115 C CA . VAL A 1 516 ? 11.723 2.268 -0.131 1.00 87.44 516 VAL A CA 1
ATOM 4116 C C . VAL A 1 516 ? 11.966 2.670 1.325 1.00 87.44 516 VAL A C 1
ATOM 4118 O O . VAL A 1 516 ? 11.858 3.852 1.640 1.00 87.44 516 VAL A O 1
ATOM 4121 N N . CYS A 1 517 ? 12.382 1.742 2.200 1.00 84.62 517 CYS A N 1
ATOM 4122 C CA . CYS A 1 517 ? 12.772 2.078 3.574 1.00 84.62 517 CYS A CA 1
ATOM 4123 C C . CYS A 1 517 ? 13.930 3.083 3.590 1.00 84.62 517 CYS A C 1
ATOM 4125 O O . CYS A 1 517 ? 13.871 4.081 4.305 1.00 84.62 517 CYS A O 1
ATOM 4127 N N . TRP A 1 518 ? 14.949 2.856 2.757 1.00 81.88 518 TRP A N 1
ATOM 4128 C CA . TRP A 1 518 ? 16.102 3.745 2.641 1.00 81.88 518 TRP A CA 1
ATOM 4129 C C . TRP A 1 518 ? 15.704 5.153 2.166 1.00 81.88 518 TRP A C 1
ATOM 4131 O O . TRP A 1 518 ? 16.129 6.139 2.775 1.00 81.88 518 TRP A O 1
ATOM 4141 N N . LEU A 1 519 ? 14.848 5.263 1.138 1.00 82.50 519 LEU A N 1
ATOM 4142 C CA . LEU A 1 519 ? 14.326 6.549 0.655 1.00 82.50 519 LEU A CA 1
ATOM 4143 C C . LEU A 1 519 ? 13.528 7.285 1.738 1.00 82.50 519 LEU A C 1
ATOM 4145 O O . LEU A 1 519 ? 13.731 8.484 1.945 1.00 82.50 519 LEU A O 1
ATOM 4149 N N . ILE A 1 520 ? 12.646 6.570 2.446 1.00 83.88 520 ILE A N 1
ATOM 4150 C CA . ILE A 1 520 ? 11.844 7.154 3.524 1.00 83.88 520 ILE A CA 1
ATOM 4151 C C . ILE A 1 520 ? 12.758 7.683 4.627 1.00 83.88 520 ILE A C 1
ATOM 4153 O O . ILE A 1 520 ? 12.610 8.830 5.038 1.00 83.88 520 ILE A O 1
ATOM 4157 N N . GLU A 1 521 ? 13.729 6.891 5.073 1.00 80.56 521 GLU A N 1
ATOM 4158 C CA . GLU A 1 521 ? 14.639 7.281 6.147 1.00 80.56 521 GLU A CA 1
ATOM 4159 C C . GLU A 1 521 ? 15.435 8.545 5.803 1.00 80.56 521 GLU A C 1
ATOM 4161 O O . GLU A 1 521 ? 15.464 9.489 6.595 1.00 80.56 521 GLU A O 1
ATOM 4166 N N . HIS A 1 522 ? 16.032 8.597 4.610 1.00 78.19 522 HIS A N 1
ATOM 4167 C CA . HIS A 1 522 ? 16.966 9.661 4.235 1.00 78.19 522 HIS A CA 1
ATOM 4168 C C . HIS A 1 522 ? 16.277 10.963 3.821 1.00 78.19 522 HIS A C 1
ATOM 4170 O O . HIS A 1 522 ? 16.825 12.040 4.061 1.00 78.19 522 HIS A O 1
ATOM 4176 N N . PHE A 1 523 ? 15.094 10.882 3.206 1.00 80.31 523 PHE A N 1
ATOM 4177 C CA . PHE A 1 523 ? 14.454 12.046 2.583 1.00 80.31 523 PHE A CA 1
ATOM 4178 C C . PHE A 1 523 ? 13.090 12.389 3.171 1.00 80.31 523 PHE A C 1
ATOM 4180 O O . PHE A 1 523 ? 12.679 13.551 3.141 1.00 80.31 523 PHE A O 1
ATOM 4187 N N . ALA A 1 524 ? 12.392 11.406 3.737 1.00 80.75 524 ALA A N 1
ATOM 4188 C CA . ALA A 1 524 ? 11.017 11.564 4.184 1.00 80.75 524 ALA A CA 1
ATOM 4189 C C . ALA A 1 524 ? 10.826 11.294 5.678 1.00 80.75 524 ALA A C 1
ATOM 4191 O O . ALA A 1 524 ? 9.682 11.164 6.088 1.00 80.75 524 ALA A O 1
ATOM 4192 N N . SER A 1 525 ? 11.876 11.235 6.505 1.00 80.31 525 SER A N 1
ATOM 4193 C CA . SER A 1 525 ? 11.736 10.958 7.941 1.00 80.31 525 SER A CA 1
ATOM 4194 C C . SER A 1 525 ? 12.211 12.106 8.840 1.00 80.31 525 SER A C 1
ATOM 4196 O O . SER A 1 525 ? 13.070 12.914 8.478 1.00 80.31 525 SER A O 1
ATOM 4198 N N . LEU A 1 526 ? 11.615 12.218 10.029 1.00 78.12 526 LEU A N 1
ATOM 4199 C CA . LEU A 1 526 ? 12.138 12.999 11.153 1.00 78.12 526 LEU A CA 1
ATOM 4200 C C . LEU A 1 526 ? 11.970 12.225 12.446 1.00 78.12 526 LEU A C 1
ATOM 4202 O O . LEU A 1 526 ? 10.998 11.495 12.632 1.00 78.12 526 LEU A O 1
ATOM 4206 N N . LYS A 1 527 ? 12.884 12.469 13.386 1.00 75.25 527 LYS A N 1
ATOM 4207 C CA . LYS A 1 527 ? 12.751 11.942 14.737 1.00 75.25 527 LYS A CA 1
ATOM 4208 C C . LYS A 1 527 ? 11.545 12.582 15.424 1.00 75.25 527 LYS A C 1
ATOM 4210 O O . LYS A 1 527 ? 11.521 13.788 15.665 1.00 75.25 527 LYS A O 1
ATOM 4215 N N . ASN A 1 528 ? 10.555 11.764 15.740 1.00 68.31 528 ASN A N 1
ATOM 4216 C CA . ASN A 1 528 ? 9.380 12.132 16.501 1.00 68.31 528 ASN A CA 1
ATOM 4217 C C . ASN A 1 528 ? 9.798 12.434 17.946 1.00 68.31 528 ASN A C 1
ATOM 4219 O O . ASN A 1 528 ? 10.449 11.631 18.618 1.00 68.31 528 ASN A O 1
ATOM 4223 N N . SER A 1 529 ? 9.442 13.622 18.425 1.00 67.25 529 SER A N 1
ATOM 4224 C CA . SER A 1 529 ? 9.800 14.107 19.759 1.00 67.25 529 SER A CA 1
ATOM 4225 C C . SER A 1 529 ? 9.122 13.330 20.894 1.00 67.25 529 SER A C 1
ATOM 4227 O O . SER A 1 529 ? 9.645 13.309 22.011 1.00 67.25 529 SER A O 1
ATOM 4229 N N . THR A 1 530 ? 7.986 12.682 20.622 1.00 62.75 530 THR A N 1
ATOM 4230 C CA . THR A 1 530 ? 7.168 11.969 21.609 1.00 62.75 530 THR A CA 1
ATOM 4231 C C . THR A 1 530 ? 7.677 10.550 21.857 1.00 62.75 530 THR A C 1
ATOM 4233 O O . THR A 1 530 ? 7.906 10.184 23.009 1.00 62.75 530 THR A O 1
ATOM 4236 N N . ASN A 1 531 ? 7.878 9.757 20.799 1.00 63.69 531 ASN A N 1
ATOM 4237 C CA . ASN A 1 531 ? 8.268 8.341 20.903 1.00 63.69 531 ASN A CA 1
ATOM 4238 C C . ASN A 1 531 ? 9.734 8.068 20.506 1.00 63.69 531 ASN A C 1
ATOM 4240 O O . ASN A 1 531 ? 10.223 6.962 20.701 1.00 63.69 531 ASN A O 1
ATOM 4244 N N . GLY A 1 532 ? 10.450 9.062 19.970 1.00 66.38 532 GLY A N 1
ATOM 4245 C CA . GLY A 1 532 ? 11.844 8.925 19.546 1.00 66.38 532 GLY A CA 1
ATOM 4246 C C . GLY A 1 532 ? 12.052 8.184 18.221 1.00 66.38 532 GLY A C 1
ATOM 4247 O O . GLY A 1 532 ? 13.200 8.085 17.790 1.00 66.38 532 GLY A O 1
ATOM 4248 N N . LEU A 1 533 ? 10.988 7.702 17.571 1.00 69.50 533 LEU A N 1
ATOM 4249 C CA . LEU A 1 533 ? 11.043 6.995 16.290 1.00 69.50 533 LEU A CA 1
ATOM 4250 C C . LEU A 1 533 ? 11.304 7.951 15.127 1.00 69.50 533 LEU A C 1
ATOM 4252 O O . LEU A 1 533 ? 10.889 9.106 15.160 1.00 69.50 533 LEU A O 1
ATOM 4256 N N . LEU A 1 534 ? 11.963 7.467 14.074 1.00 74.06 534 LEU A N 1
ATOM 4257 C CA . LEU A 1 534 ? 11.954 8.150 12.783 1.00 74.06 534 LEU A CA 1
ATOM 4258 C C . LEU A 1 534 ? 10.593 7.915 12.133 1.00 74.06 534 LEU A C 1
ATOM 4260 O O . LEU A 1 534 ? 10.287 6.788 11.759 1.00 74.06 534 LEU A O 1
ATOM 4264 N N . ASN A 1 535 ? 9.798 8.973 12.004 1.00 79.00 535 ASN A N 1
ATOM 4265 C CA . ASN A 1 535 ? 8.473 8.910 11.401 1.00 79.00 535 ASN A CA 1
ATOM 4266 C C . ASN A 1 535 ? 8.454 9.630 10.063 1.00 79.00 535 ASN A C 1
ATOM 4268 O O . ASN A 1 535 ? 9.141 10.641 9.886 1.00 79.00 535 ASN A O 1
ATOM 4272 N N . ILE A 1 536 ? 7.627 9.126 9.150 1.00 81.38 536 ILE A N 1
ATOM 4273 C CA . ILE A 1 536 ? 7.425 9.730 7.844 1.00 81.38 536 ILE A CA 1
ATOM 4274 C C . ILE A 1 536 ? 6.854 11.151 7.988 1.00 81.38 536 ILE A C 1
ATOM 4276 O O . ILE A 1 536 ? 5.985 11.419 8.823 1.00 81.38 536 ILE A O 1
ATOM 4280 N N . LYS A 1 537 ? 7.353 12.072 7.167 1.00 78.00 537 LYS A N 1
ATOM 4281 C CA . LYS A 1 537 ? 6.937 13.471 7.059 1.00 78.00 537 LYS A CA 1
ATOM 4282 C C . LYS A 1 537 ? 6.823 13.886 5.593 1.00 78.00 537 LYS A C 1
ATOM 4284 O O . LYS A 1 537 ? 7.257 13.176 4.686 1.00 78.00 537 LYS A O 1
ATOM 4289 N N . GLU A 1 538 ? 6.264 15.070 5.366 1.00 72.44 538 GLU A N 1
ATOM 4290 C CA . GLU A 1 538 ? 6.324 15.709 4.054 1.00 72.44 538 GLU A CA 1
ATOM 4291 C C . GLU A 1 538 ? 7.786 15.990 3.681 1.00 72.44 538 GLU A C 1
ATOM 4293 O O . GLU A 1 538 ? 8.580 16.462 4.505 1.00 72.44 538 GLU A O 1
ATOM 4298 N N . ILE A 1 539 ? 8.143 15.701 2.434 1.00 72.19 539 ILE A N 1
ATOM 4299 C CA . ILE A 1 539 ? 9.461 16.028 1.916 1.00 72.19 539 ILE A CA 1
ATOM 4300 C C . ILE A 1 539 ? 9.481 17.546 1.669 1.00 72.19 539 ILE A C 1
ATOM 4302 O O . ILE A 1 539 ? 8.738 18.069 0.838 1.00 72.19 539 ILE A O 1
ATOM 4306 N N . VAL A 1 540 ? 10.284 18.283 2.440 1.00 61.78 540 VAL A N 1
ATOM 4307 C CA . VAL A 1 540 ? 10.396 19.748 2.337 1.00 61.78 540 VAL A CA 1
ATOM 4308 C C . VAL A 1 540 ? 11.724 20.088 1.674 1.00 61.78 540 VAL A C 1
ATOM 4310 O O . VAL A 1 540 ? 12.779 19.802 2.234 1.00 61.78 540 VAL A O 1
ATOM 4313 N N . TYR A 1 541 ? 11.654 20.713 0.501 1.00 60.62 541 TYR A N 1
ATOM 4314 C CA . TYR A 1 541 ? 12.798 21.145 -0.301 1.00 60.62 541 TYR A CA 1
ATOM 4315 C C . TYR A 1 541 ? 12.679 22.634 -0.661 1.00 60.62 541 TYR A C 1
ATOM 4317 O O . TYR A 1 541 ? 11.578 23.191 -0.651 1.00 60.62 541 TYR A O 1
ATOM 4325 N N . ASP A 1 542 ? 13.811 23.278 -0.963 1.00 53.53 542 ASP A N 1
ATOM 4326 C CA . ASP A 1 542 ? 13.854 24.647 -1.496 1.00 53.53 542 ASP A CA 1
ATOM 4327 C C . ASP A 1 542 ? 13.107 24.715 -2.848 1.00 53.53 542 ASP A C 1
ATOM 4329 O O . ASP A 1 542 ? 13.020 23.733 -3.585 1.00 53.53 542 ASP A O 1
ATOM 4333 N N . VAL A 1 543 ? 12.570 25.884 -3.206 1.00 46.56 543 VAL A N 1
ATOM 4334 C CA . VAL A 1 543 ? 11.804 26.143 -4.440 1.00 46.56 543 VAL A CA 1
ATOM 4335 C C . VAL A 1 543 ? 12.579 25.718 -5.698 1.00 46.56 543 VAL A C 1
ATOM 4337 O O . VAL A 1 543 ? 11.959 25.361 -6.698 1.00 46.56 543 VAL A O 1
ATOM 4340 N N . ARG A 1 544 ? 13.917 25.705 -5.631 1.00 48.09 544 ARG A N 1
ATOM 4341 C CA . ARG A 1 544 ? 14.834 25.297 -6.708 1.00 48.09 544 ARG A CA 1
ATOM 4342 C C . ARG A 1 544 ? 14.959 23.779 -6.913 1.00 48.09 544 ARG A C 1
ATOM 4344 O O . ARG A 1 544 ? 15.501 23.378 -7.934 1.00 48.09 544 ARG A O 1
ATOM 4351 N N . SER A 1 545 ? 14.448 22.941 -6.005 1.00 61.06 545 SER A N 1
ATOM 4352 C CA . SER A 1 545 ? 14.493 21.468 -6.107 1.00 61.06 545 SER A CA 1
ATOM 4353 C C . SER A 1 545 ? 13.112 20.803 -5.997 1.00 61.06 545 SER A C 1
ATOM 4355 O O . SER A 1 545 ? 12.979 19.652 -5.579 1.00 61.06 545 SER A O 1
ATOM 4357 N N . LYS A 1 546 ? 12.056 21.506 -6.443 1.00 67.25 546 LYS A N 1
ATOM 4358 C CA . LYS A 1 546 ? 10.685 20.961 -6.561 1.00 67.25 546 LYS A CA 1
ATOM 4359 C C . LYS A 1 546 ? 10.626 19.625 -7.311 1.00 67.25 546 LYS A C 1
ATOM 4361 O O . LYS A 1 546 ? 9.819 18.774 -6.944 1.00 67.25 546 LYS A O 1
ATOM 4366 N N . ARG A 1 547 ? 11.479 19.441 -8.325 1.00 74.06 547 ARG A N 1
ATOM 4367 C CA . ARG A 1 547 ? 11.570 18.188 -9.082 1.00 74.06 547 ARG A CA 1
ATOM 4368 C C . ARG A 1 547 ? 12.036 17.032 -8.204 1.00 74.06 547 ARG A C 1
ATOM 4370 O O . ARG A 1 547 ? 11.301 16.067 -8.086 1.00 74.06 547 ARG A O 1
ATOM 4377 N N . GLU A 1 548 ? 13.181 17.154 -7.528 1.00 76.94 548 GLU A N 1
ATOM 4378 C CA . GLU A 1 548 ? 13.694 16.093 -6.643 1.00 76.94 548 GLU A CA 1
ATOM 4379 C C . GLU A 1 548 ? 12.659 15.688 -5.588 1.00 76.94 548 GLU A C 1
ATOM 4381 O O . GLU A 1 548 ? 12.443 14.501 -5.356 1.00 76.94 548 GLU A O 1
ATOM 4386 N N . LYS A 1 549 ? 11.947 16.668 -5.008 1.00 80.31 549 LYS A N 1
ATOM 4387 C CA . LYS A 1 549 ? 10.803 16.391 -4.130 1.00 80.31 549 LYS A CA 1
ATOM 4388 C C . LYS A 1 549 ? 9.778 15.487 -4.825 1.00 80.31 549 LYS A C 1
ATOM 4390 O O . LYS A 1 549 ? 9.449 14.430 -4.295 1.00 80.31 549 LYS A O 1
ATOM 4395 N N . SER A 1 550 ? 9.278 15.914 -5.984 1.00 81.38 550 SER A N 1
ATOM 4396 C CA . SER A 1 550 ? 8.257 15.197 -6.757 1.00 81.38 550 SER A CA 1
ATOM 4397 C C . SER A 1 550 ? 8.703 13.779 -7.123 1.00 81.38 550 SER A C 1
ATOM 4399 O O . SER A 1 550 ? 7.959 12.825 -6.896 1.00 81.38 550 SER A O 1
ATOM 4401 N N . SER A 1 551 ? 9.932 13.616 -7.617 1.00 84.81 551 SER A N 1
ATOM 4402 C CA . SER A 1 551 ? 10.468 12.322 -8.043 1.00 84.81 551 SER A CA 1
ATOM 4403 C C . SER A 1 551 ? 10.601 11.345 -6.867 1.00 84.81 551 SER A C 1
ATOM 4405 O O . SER A 1 551 ? 10.184 10.190 -6.979 1.00 84.81 551 SER A O 1
ATOM 4407 N N . ILE A 1 552 ? 11.094 11.802 -5.706 1.00 86.44 552 ILE A N 1
ATOM 4408 C CA . ILE A 1 552 ? 11.192 10.970 -4.494 1.00 86.44 552 ILE A CA 1
ATOM 4409 C C . ILE A 1 552 ? 9.798 10.602 -3.968 1.00 86.44 552 ILE A C 1
ATOM 4411 O O . ILE A 1 552 ? 9.560 9.442 -3.627 1.00 86.44 552 ILE A O 1
ATOM 4415 N N . GLU A 1 553 ? 8.858 11.553 -3.916 1.00 84.31 553 GLU A N 1
ATOM 4416 C CA . GLU A 1 553 ? 7.483 11.278 -3.476 1.00 84.31 553 GLU A CA 1
ATOM 4417 C C . GLU A 1 553 ? 6.782 10.275 -4.404 1.00 84.31 553 GLU A C 1
ATOM 4419 O O . GLU A 1 553 ? 6.162 9.326 -3.913 1.00 84.31 553 GLU A O 1
ATOM 4424 N N . LYS A 1 554 ? 6.938 10.429 -5.728 1.00 84.75 554 LYS A N 1
ATOM 4425 C CA . LYS A 1 554 ? 6.403 9.493 -6.727 1.00 84.75 554 LYS A CA 1
ATOM 4426 C C . LYS A 1 554 ? 7.018 8.103 -6.572 1.00 84.75 554 LYS A C 1
ATOM 4428 O O . LYS A 1 554 ? 6.276 7.122 -6.622 1.00 84.75 554 LYS A O 1
ATOM 4433 N N . ALA A 1 555 ? 8.332 8.004 -6.356 1.00 88.81 555 ALA A N 1
ATOM 4434 C CA . ALA A 1 555 ? 9.028 6.733 -6.162 1.00 88.81 555 ALA A CA 1
ATOM 4435 C C . ALA A 1 555 ? 8.553 6.004 -4.892 1.00 88.81 555 ALA A C 1
ATOM 4437 O O . ALA A 1 555 ? 8.183 4.832 -4.960 1.00 88.81 555 ALA A O 1
ATOM 4438 N N . ILE A 1 556 ? 8.485 6.700 -3.747 1.00 87.75 556 ILE A N 1
ATOM 4439 C CA . ILE A 1 556 ? 7.993 6.123 -2.484 1.00 87.75 556 ILE A CA 1
ATOM 4440 C C . ILE A 1 556 ? 6.546 5.645 -2.638 1.00 87.75 556 ILE A C 1
ATOM 4442 O O . ILE A 1 556 ? 6.249 4.495 -2.316 1.00 87.75 556 ILE A O 1
ATOM 4446 N N . GLY A 1 557 ? 5.655 6.501 -3.153 1.00 85.31 557 GLY A N 1
ATOM 4447 C CA . GLY A 1 557 ? 4.246 6.150 -3.344 1.00 85.31 557 GLY A CA 1
ATOM 4448 C C . GLY A 1 557 ? 4.070 4.968 -4.297 1.00 85.31 557 GLY A C 1
ATOM 4449 O O . GLY A 1 557 ? 3.358 4.018 -3.985 1.00 85.31 557 GLY A O 1
ATOM 4450 N N . SER A 1 558 ? 4.785 4.979 -5.425 1.00 85.75 558 SER A N 1
ATOM 4451 C CA . SER A 1 558 ? 4.739 3.906 -6.421 1.00 85.75 558 SER A CA 1
ATOM 4452 C C . SER A 1 558 ? 5.199 2.563 -5.859 1.00 85.75 558 SER A C 1
ATOM 4454 O O . SER A 1 558 ? 4.502 1.576 -6.061 1.00 85.75 558 SER A O 1
ATOM 4456 N N . CYS A 1 559 ? 6.301 2.524 -5.104 1.00 89.94 559 CYS A N 1
ATOM 4457 C CA . CYS A 1 559 ? 6.791 1.284 -4.500 1.00 89.94 559 CYS A CA 1
ATOM 4458 C C . CYS A 1 559 ? 5.846 0.744 -3.413 1.00 89.94 559 CYS A C 1
ATOM 4460 O O . CYS A 1 559 ? 5.616 -0.460 -3.343 1.00 89.94 559 CYS A O 1
ATOM 4462 N N . ILE A 1 560 ? 5.239 1.613 -2.592 1.00 88.62 560 ILE A N 1
ATOM 4463 C CA . ILE A 1 560 ? 4.224 1.184 -1.611 1.00 88.62 560 ILE A CA 1
ATOM 4464 C C . ILE A 1 560 ? 3.033 0.526 -2.317 1.00 88.62 560 ILE A C 1
ATOM 4466 O O . ILE A 1 560 ? 2.543 -0.503 -1.850 1.00 88.62 560 ILE A O 1
ATOM 4470 N N . ASN A 1 561 ? 2.596 1.069 -3.454 1.00 84.12 561 ASN A N 1
ATOM 4471 C CA . ASN A 1 561 ? 1.525 0.465 -4.248 1.00 84.12 561 ASN A CA 1
ATOM 4472 C C . ASN A 1 561 ? 1.946 -0.881 -4.840 1.00 84.12 561 ASN A C 1
ATOM 4474 O O . ASN A 1 561 ? 1.185 -1.837 -4.760 1.00 84.12 561 ASN A O 1
ATOM 4478 N N . ASP A 1 562 ? 3.166 -0.986 -5.362 1.00 89.19 562 ASP A N 1
ATOM 4479 C CA . ASP A 1 562 ? 3.712 -2.237 -5.898 1.00 89.19 562 ASP A CA 1
ATOM 4480 C C . ASP A 1 562 ? 3.776 -3.332 -4.816 1.00 89.19 562 ASP A C 1
ATOM 4482 O O . ASP A 1 562 ? 3.352 -4.463 -5.045 1.00 89.19 562 ASP A O 1
ATOM 4486 N N . ILE A 1 563 ? 4.219 -2.988 -3.601 1.00 91.00 563 ILE A N 1
ATOM 4487 C CA . ILE A 1 563 ? 4.189 -3.890 -2.438 1.00 91.00 563 ILE A CA 1
ATOM 4488 C C . ILE A 1 563 ? 2.745 -4.261 -2.085 1.00 91.00 563 ILE A C 1
ATOM 4490 O O . ILE A 1 563 ? 2.458 -5.423 -1.805 1.00 91.00 563 ILE A O 1
ATOM 4494 N N . THR A 1 564 ? 1.830 -3.291 -2.119 1.00 86.88 564 THR A N 1
ATOM 4495 C CA . THR A 1 564 ? 0.407 -3.528 -1.856 1.00 86.88 564 THR A CA 1
ATOM 4496 C C . THR A 1 564 ? -0.157 -4.547 -2.841 1.00 86.88 564 THR A C 1
ATOM 4498 O O . THR A 1 564 ? -0.758 -5.515 -2.396 1.00 86.88 564 THR A O 1
ATOM 4501 N N . TYR A 1 565 ? 0.109 -4.406 -4.143 1.00 84.19 565 TYR A N 1
ATOM 4502 C CA . TYR A 1 565 ? -0.282 -5.382 -5.163 1.00 84.19 565 TYR A CA 1
ATOM 4503 C C . TYR A 1 565 ? 0.284 -6.779 -4.893 1.00 84.19 565 TYR A C 1
ATOM 4505 O O . TYR A 1 565 ? -0.472 -7.746 -4.939 1.00 84.19 565 TYR A O 1
ATOM 4513 N N . ILE A 1 566 ? 1.575 -6.879 -4.549 1.00 88.94 566 ILE A N 1
ATOM 4514 C CA . ILE A 1 566 ? 2.226 -8.164 -4.249 1.00 88.94 566 ILE A CA 1
ATOM 4515 C C . ILE A 1 566 ? 1.522 -8.904 -3.112 1.00 88.94 566 ILE A C 1
ATOM 4517 O O . ILE A 1 566 ? 1.410 -10.127 -3.152 1.00 88.94 566 ILE A O 1
ATOM 4521 N N . PHE A 1 567 ? 1.055 -8.181 -2.098 1.00 86.94 567 PHE A N 1
ATOM 4522 C CA . PHE A 1 567 ? 0.333 -8.768 -0.975 1.00 86.94 567 PHE A CA 1
ATOM 4523 C C . PHE A 1 567 ? -1.159 -8.996 -1.266 1.00 86.94 567 PHE A C 1
ATOM 4525 O O . PHE A 1 567 ? -1.711 -9.992 -0.810 1.00 86.94 567 PHE A O 1
ATOM 4532 N N . ALA A 1 568 ? -1.805 -8.083 -1.993 1.00 79.50 568 ALA A N 1
ATOM 4533 C CA . ALA A 1 568 ? -3.246 -8.072 -2.248 1.00 79.50 568 ALA A CA 1
ATOM 4534 C C . ALA A 1 568 ? -3.677 -9.105 -3.290 1.00 79.50 568 ALA A C 1
ATOM 4536 O O . ALA A 1 568 ? -4.650 -9.828 -3.104 1.00 79.50 568 ALA A O 1
ATOM 4537 N N . LYS A 1 569 ? -2.952 -9.136 -4.410 1.00 79.88 569 LYS A N 1
ATOM 4538 C CA . LYS A 1 569 ? -3.216 -9.994 -5.560 1.00 79.88 569 LYS A CA 1
ATOM 4539 C C . LYS A 1 569 ? -2.176 -11.095 -5.537 1.00 79.88 569 LYS A C 1
ATOM 4541 O O . LYS A 1 569 ? -1.150 -10.977 -6.193 1.00 79.88 569 LYS A O 1
ATOM 4546 N N . ASN A 1 570 ? -2.379 -12.119 -4.720 1.00 83.44 570 ASN A N 1
ATOM 4547 C CA . ASN A 1 570 ? -1.413 -13.200 -4.560 1.00 83.44 570 ASN A CA 1
ATOM 4548 C C . ASN A 1 570 ? -2.129 -14.550 -4.522 1.00 83.44 570 ASN A C 1
ATOM 4550 O O . ASN A 1 570 ? -3.086 -14.705 -3.770 1.00 83.44 570 ASN A O 1
ATOM 4554 N N . ASP A 1 571 ? -1.645 -15.516 -5.304 1.00 80.75 571 ASP A N 1
ATOM 4555 C CA . ASP A 1 571 ? -2.186 -16.884 -5.297 1.00 80.75 571 ASP A CA 1
ATOM 4556 C C . ASP A 1 571 ? -1.751 -17.687 -4.062 1.00 80.75 571 ASP A C 1
ATOM 4558 O O . ASP A 1 571 ? -2.338 -18.726 -3.753 1.00 80.75 571 ASP A O 1
ATOM 4562 N N . SER A 1 572 ? -0.712 -17.239 -3.350 1.00 81.12 572 SER A N 1
ATOM 4563 C CA . SER A 1 572 ? -0.273 -17.898 -2.125 1.00 81.12 572 SER A CA 1
ATOM 4564 C C . SER A 1 572 ? -1.292 -17.683 -1.011 1.00 81.12 572 SER A C 1
ATOM 4566 O O . SER A 1 572 ? -1.548 -16.561 -0.574 1.00 81.12 572 SER A O 1
ATOM 4568 N N . THR A 1 573 ? -1.818 -18.787 -0.490 1.00 77.31 573 THR A N 1
ATOM 4569 C CA . THR A 1 573 ? -2.691 -18.801 0.689 1.00 77.31 573 THR A CA 1
ATOM 4570 C C . THR A 1 573 ? -1.914 -18.656 2.003 1.00 77.31 573 THR A C 1
ATOM 4572 O O . THR A 1 573 ? -2.524 -18.483 3.056 1.00 77.31 573 THR A O 1
ATOM 4575 N N . ASP A 1 574 ? -0.578 -18.722 1.957 1.00 83.88 574 ASP A N 1
ATOM 4576 C CA . ASP A 1 574 ? 0.319 -18.680 3.115 1.00 83.88 574 ASP A CA 1
ATOM 4577 C C . ASP A 1 574 ? 1.477 -17.697 2.890 1.00 83.88 574 ASP A C 1
ATOM 4579 O O . ASP A 1 574 ? 2.637 -18.042 2.654 1.00 83.88 574 ASP A O 1
ATOM 4583 N N . ILE A 1 575 ? 1.135 -16.415 2.946 1.00 88.44 575 ILE A N 1
ATOM 4584 C CA . ILE A 1 575 ? 2.077 -15.308 2.790 1.00 88.44 575 ILE A CA 1
ATOM 4585 C C . ILE A 1 575 ? 3.003 -15.201 4.007 1.00 88.44 575 ILE A C 1
ATOM 4587 O O . ILE A 1 575 ? 4.197 -14.910 3.861 1.00 88.44 575 ILE A O 1
ATOM 4591 N N . LEU A 1 576 ? 2.469 -15.425 5.212 1.00 88.38 576 LEU A N 1
ATOM 4592 C CA . LEU A 1 576 ? 3.192 -15.233 6.464 1.00 88.38 576 LEU A CA 1
ATOM 4593 C C . LEU A 1 576 ? 4.424 -16.140 6.546 1.00 88.38 576 LEU A C 1
ATOM 4595 O O . LEU A 1 576 ? 5.480 -15.685 6.995 1.00 88.38 576 LEU A O 1
ATOM 4599 N N . SER A 1 577 ? 4.330 -17.397 6.103 1.00 84.25 577 SER A N 1
ATOM 4600 C CA . SER A 1 577 ? 5.477 -18.311 6.117 1.00 84.25 577 SER A CA 1
ATOM 4601 C C . SER A 1 577 ? 6.597 -17.857 5.180 1.00 84.25 577 SER A C 1
ATOM 4603 O O . SER A 1 577 ? 7.769 -17.864 5.576 1.00 84.25 577 SER A O 1
ATOM 4605 N N . CYS A 1 578 ? 6.245 -17.369 3.986 1.00 83.12 578 CYS A N 1
ATOM 4606 C CA . CYS A 1 578 ? 7.199 -16.858 3.007 1.00 83.12 578 CYS A CA 1
ATOM 4607 C C . CYS A 1 578 ? 8.006 -15.699 3.594 1.00 83.12 578 CYS A C 1
ATOM 4609 O O . CYS A 1 578 ? 9.238 -15.758 3.617 1.00 83.12 578 CYS A O 1
ATOM 4611 N N . ILE A 1 579 ? 7.321 -14.701 4.166 1.00 83.94 579 ILE A N 1
ATOM 4612 C CA . ILE A 1 579 ? 7.984 -13.513 4.721 1.00 83.94 579 ILE A CA 1
ATOM 4613 C C . ILE A 1 579 ? 8.723 -13.790 6.033 1.00 83.94 579 ILE A C 1
ATOM 4615 O O . ILE A 1 579 ? 9.671 -13.084 6.352 1.00 83.94 579 ILE A O 1
ATOM 4619 N N . SER A 1 580 ? 8.307 -14.789 6.821 1.00 79.12 580 SER A N 1
ATOM 4620 C CA . SER A 1 580 ? 8.900 -15.061 8.142 1.00 79.12 580 SER A CA 1
ATOM 4621 C C . SER A 1 580 ? 10.277 -15.725 8.065 1.00 79.12 580 SER A C 1
ATOM 4623 O O . SER A 1 580 ? 11.057 -15.648 9.026 1.00 79.12 580 SER A O 1
ATOM 4625 N N . SER A 1 581 ? 10.564 -16.375 6.934 1.00 65.19 581 SER A N 1
ATOM 4626 C CA . SER A 1 581 ? 11.731 -17.233 6.713 1.00 65.19 581 SER A CA 1
ATOM 4627 C C . SER A 1 581 ? 13.012 -16.503 6.269 1.00 65.19 581 SER A C 1
ATOM 4629 O O . SER A 1 581 ? 14.063 -17.142 6.160 1.00 65.19 581 SER A O 1
ATOM 4631 N N . ASP A 1 582 ? 12.955 -15.187 6.033 1.00 65.75 582 ASP A N 1
ATOM 4632 C CA . ASP A 1 582 ? 14.044 -14.379 5.467 1.00 65.75 582 ASP A CA 1
ATOM 4633 C C . ASP A 1 582 ? 14.143 -12.954 6.082 1.00 65.75 582 ASP A C 1
ATOM 4635 O O . ASP A 1 582 ? 13.537 -12.649 7.117 1.00 65.75 582 ASP A O 1
ATOM 4639 N N . ASP A 1 583 ? 14.951 -12.080 5.462 1.00 68.06 583 ASP A N 1
ATOM 4640 C CA . ASP A 1 583 ? 15.125 -10.675 5.865 1.00 68.06 583 ASP A CA 1
ATOM 4641 C C . ASP A 1 583 ? 13.863 -9.817 5.610 1.00 68.06 583 ASP A C 1
ATOM 4643 O O . ASP A 1 583 ? 13.743 -8.707 6.139 1.00 68.06 583 ASP A O 1
ATOM 4647 N N . SER A 1 584 ? 12.895 -10.312 4.826 1.00 78.12 584 SER A N 1
ATOM 4648 C CA . SER A 1 584 ? 11.707 -9.559 4.412 1.00 78.12 584 SER A CA 1
ATOM 4649 C C . SER A 1 584 ? 10.805 -9.223 5.599 1.00 78.12 584 SER A C 1
ATOM 4651 O O . SER A 1 584 ? 10.272 -8.115 5.650 1.00 78.12 584 SER A O 1
ATOM 4653 N N . PHE A 1 585 ? 10.703 -10.104 6.606 1.00 80.00 585 PHE A N 1
ATOM 4654 C CA . PHE A 1 585 ? 9.994 -9.809 7.860 1.00 80.00 585 PHE A CA 1
ATOM 4655 C C . PHE A 1 585 ? 10.528 -8.545 8.548 1.00 80.00 585 PHE A C 1
ATOM 4657 O O . PHE A 1 585 ? 9.762 -7.714 9.035 1.00 80.00 585 PHE A O 1
ATOM 4664 N N . TYR A 1 586 ? 11.853 -8.379 8.578 1.00 78.44 586 TYR A N 1
ATOM 4665 C CA . TYR A 1 586 ? 12.495 -7.238 9.228 1.00 78.44 586 TYR A CA 1
ATOM 4666 C C . TYR A 1 586 ? 12.269 -5.958 8.440 1.00 78.44 586 TYR A C 1
ATOM 4668 O O . TYR A 1 586 ? 11.890 -4.945 9.022 1.00 78.44 586 TYR A O 1
ATOM 4676 N N . TRP A 1 587 ? 12.445 -6.006 7.119 1.00 81.25 587 TRP A N 1
ATOM 4677 C CA . TRP A 1 587 ? 12.177 -4.855 6.264 1.00 81.25 587 TRP A CA 1
ATOM 4678 C C . TRP A 1 587 ? 10.711 -4.427 6.305 1.00 81.25 587 TRP A C 1
ATOM 4680 O O . TRP A 1 587 ? 10.423 -3.232 6.296 1.00 81.25 587 TRP A O 1
ATOM 4690 N N . LEU A 1 588 ? 9.789 -5.381 6.428 1.00 86.88 588 LEU A N 1
ATOM 4691 C CA . LEU A 1 588 ? 8.369 -5.097 6.569 1.00 86.88 588 LEU A CA 1
ATOM 4692 C C . LEU A 1 588 ? 8.070 -4.383 7.900 1.00 86.88 588 LEU A C 1
ATOM 4694 O O . LEU A 1 588 ? 7.357 -3.379 7.916 1.00 86.88 588 LEU A O 1
ATOM 4698 N N . LEU A 1 589 ? 8.663 -4.839 9.010 1.00 82.88 589 LEU A N 1
ATOM 4699 C CA . LEU A 1 589 ? 8.564 -4.146 10.300 1.00 82.88 589 LEU A CA 1
ATOM 4700 C C . LEU A 1 589 ? 9.215 -2.756 10.267 1.00 82.88 589 LEU A C 1
ATOM 4702 O O . LEU A 1 589 ? 8.673 -1.820 10.854 1.00 82.88 589 LEU A O 1
ATOM 4706 N N . THR A 1 590 ? 10.339 -2.594 9.564 1.00 81.12 590 THR A N 1
ATOM 4707 C CA . THR A 1 590 ? 10.994 -1.292 9.359 1.00 81.12 590 THR A CA 1
ATOM 4708 C C . THR A 1 590 ? 10.102 -0.339 8.571 1.00 81.12 590 THR A C 1
ATOM 4710 O O . THR A 1 590 ? 9.937 0.810 8.978 1.00 81.12 590 THR A O 1
ATOM 4713 N N . LEU A 1 591 ? 9.456 -0.815 7.503 1.00 87.00 591 LEU A N 1
ATOM 4714 C CA . LEU A 1 591 ? 8.487 -0.019 6.758 1.00 87.00 591 LEU A CA 1
ATOM 4715 C C . LEU A 1 591 ? 7.358 0.454 7.682 1.00 87.00 591 LEU A C 1
ATOM 4717 O O . LEU A 1 591 ? 7.091 1.651 7.746 1.00 87.00 591 LEU A O 1
ATOM 4721 N N . MET A 1 592 ? 6.754 -0.449 8.464 1.00 87.56 592 MET A N 1
ATOM 4722 C CA . MET A 1 592 ? 5.712 -0.093 9.439 1.00 87.56 592 MET A CA 1
ATOM 4723 C C . MET A 1 592 ? 6.210 0.882 10.520 1.00 87.56 592 MET A C 1
ATOM 4725 O O . MET A 1 592 ? 5.453 1.759 10.940 1.00 87.56 592 MET A O 1
ATOM 4729 N N . LYS A 1 593 ? 7.476 0.773 10.953 1.00 83.62 593 LYS A N 1
ATOM 4730 C CA . LYS A 1 593 ? 8.096 1.656 11.961 1.00 83.62 593 LYS A CA 1
ATOM 4731 C C . LYS A 1 593 ? 8.036 3.123 11.542 1.00 83.62 593 LYS A C 1
ATOM 4733 O O . LYS A 1 593 ? 7.711 3.949 12.387 1.00 83.62 593 LYS A O 1
ATOM 4738 N N . PHE A 1 594 ? 8.257 3.444 10.263 1.00 83.62 5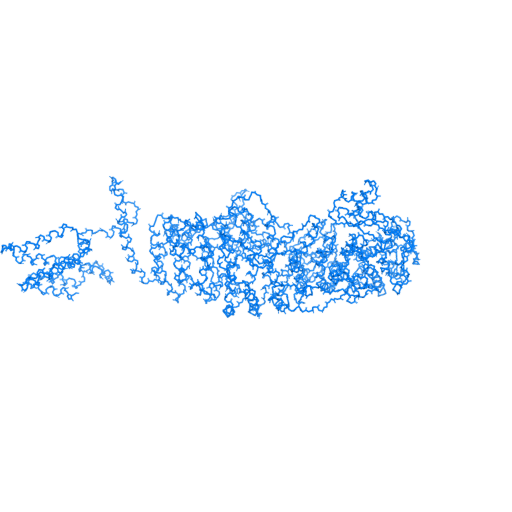94 PHE A N 1
ATOM 4739 C CA . PHE A 1 594 ? 8.164 4.828 9.774 1.00 83.62 594 PHE A CA 1
ATOM 4740 C C . PHE A 1 594 ? 6.757 5.425 9.893 1.00 83.62 594 PHE A C 1
ATOM 4742 O O . PHE A 1 594 ? 6.599 6.644 9.960 1.00 83.62 594 PHE A O 1
ATOM 4749 N N . TYR A 1 595 ? 5.727 4.584 9.935 1.00 86.94 595 TYR A N 1
ATOM 4750 C CA . TYR A 1 595 ? 4.340 5.017 10.076 1.00 86.94 595 TYR A CA 1
ATOM 4751 C C . TYR A 1 595 ? 3.852 4.973 11.526 1.00 86.94 595 TYR A C 1
ATOM 4753 O O . TYR A 1 595 ? 2.898 5.675 11.858 1.00 86.94 595 TYR A O 1
ATOM 4761 N N . GLN A 1 596 ? 4.515 4.212 12.400 1.00 87.00 596 GLN A N 1
ATOM 4762 C CA . GLN A 1 596 ? 4.127 4.043 13.797 1.00 87.00 596 GLN A CA 1
ATOM 4763 C C . GLN A 1 596 ? 4.162 5.372 14.571 1.00 87.00 596 GLN A C 1
ATOM 4765 O O . GLN A 1 596 ? 5.211 5.954 14.857 1.00 87.00 596 GLN A O 1
ATOM 4770 N N . GLY A 1 597 ? 2.988 5.859 14.961 1.00 82.88 597 GLY A N 1
ATOM 4771 C CA . GLY A 1 597 ? 2.830 7.136 15.645 1.00 82.88 597 GLY A CA 1
ATOM 4772 C C . GLY A 1 597 ? 3.070 8.361 14.750 1.00 82.88 597 GLY A C 1
ATOM 4773 O O . GLY A 1 597 ? 3.423 9.427 15.261 1.00 82.88 597 GLY A O 1
ATOM 4774 N N . SER A 1 598 ? 2.987 8.223 13.421 1.00 83.69 598 SER A N 1
ATOM 4775 C CA . SER A 1 598 ? 3.194 9.323 12.459 1.00 83.69 598 SER A CA 1
ATOM 4776 C C . SER A 1 598 ? 2.024 10.317 12.446 1.00 83.69 598 SER A C 1
ATOM 4778 O O . SER A 1 598 ? 0.935 10.000 12.912 1.00 83.69 598 SER A O 1
ATOM 4780 N N . LEU A 1 599 ? 2.261 11.545 11.969 1.00 82.00 599 LEU A N 1
ATOM 4781 C CA . LEU A 1 599 ? 1.273 12.642 11.956 1.00 82.00 599 LEU A CA 1
ATOM 4782 C C . LEU A 1 599 ? 0.533 12.839 13.304 1.00 82.00 599 LEU A C 1
ATOM 4784 O O . LEU A 1 599 ? -0.697 12.799 13.344 1.00 82.00 599 LEU A O 1
ATOM 4788 N N . PRO A 1 600 ? 1.249 13.025 14.431 1.00 86.38 600 PRO A N 1
ATOM 4789 C CA . PRO A 1 600 ? 0.593 13.202 15.719 1.00 86.38 600 PRO A CA 1
ATOM 4790 C C . PRO A 1 600 ? -0.223 14.504 15.754 1.00 86.38 600 PRO A C 1
ATOM 4792 O O . PRO A 1 600 ? 0.233 15.564 15.323 1.00 86.38 600 PRO A O 1
ATOM 4795 N N . ILE A 1 601 ? -1.427 14.419 16.310 1.00 87.25 601 ILE A N 1
ATOM 4796 C CA . ILE A 1 601 ? -2.388 15.507 16.444 1.00 87.25 601 ILE A CA 1
ATOM 4797 C C . ILE A 1 601 ? -2.156 16.209 17.783 1.00 87.25 601 ILE A C 1
ATOM 4799 O O . ILE A 1 601 ? -2.167 15.580 18.839 1.00 87.25 601 ILE A O 1
ATOM 4803 N N . THR A 1 602 ? -1.976 17.530 17.737 1.00 88.88 602 THR A N 1
ATOM 4804 C CA . THR A 1 602 ? -1.822 18.387 18.924 1.00 88.88 602 THR A CA 1
ATOM 4805 C C . THR A 1 602 ? -3.050 19.272 19.093 1.00 88.88 602 THR A C 1
ATOM 4807 O O . THR A 1 602 ? -3.483 19.923 18.137 1.00 88.88 602 THR A O 1
ATOM 4810 N N . ARG A 1 603 ? -3.611 19.327 20.305 1.00 89.94 603 ARG A N 1
ATOM 4811 C CA . ARG A 1 603 ? -4.845 20.075 20.579 1.00 89.94 603 ARG A CA 1
ATOM 4812 C C . ARG A 1 603 ? -4.620 21.577 20.440 1.00 89.94 603 ARG A C 1
ATOM 4814 O O . ARG A 1 603 ? -3.651 22.125 20.967 1.00 89.94 603 ARG A O 1
ATOM 4821 N N . LYS A 1 604 ? -5.529 22.268 19.751 1.00 86.88 604 LYS A N 1
ATOM 4822 C CA . LYS A 1 604 ? -5.534 23.733 19.663 1.00 86.88 604 LYS A CA 1
ATOM 4823 C C . LYS A 1 604 ? -6.359 24.317 20.806 1.00 86.88 604 LYS A C 1
ATOM 4825 O O . LYS A 1 604 ? -7.560 24.089 20.896 1.00 86.88 604 LYS A O 1
ATOM 4830 N N . VAL A 1 605 ? -5.708 25.096 21.669 1.00 81.88 605 VAL A N 1
ATOM 4831 C CA . VAL A 1 605 ? -6.348 25.762 22.819 1.00 81.88 605 VAL A CA 1
ATOM 4832 C C . VAL A 1 605 ? -6.627 27.254 22.586 1.00 81.88 605 VAL A C 1
ATOM 4834 O O . VAL A 1 605 ? -7.416 27.825 23.327 1.00 81.88 605 VAL A O 1
ATOM 4837 N N . GLY A 1 606 ? -6.034 27.874 21.558 1.00 78.69 606 GLY A N 1
ATOM 4838 C CA . GLY A 1 606 ? -6.179 29.302 21.226 1.00 78.69 606 GLY A CA 1
ATOM 4839 C C . GLY A 1 606 ? -7.178 29.584 20.096 1.00 78.69 606 GLY A C 1
ATOM 4840 O O . GLY A 1 606 ? -8.314 29.117 20.142 1.00 78.69 606 GLY A O 1
ATOM 4841 N N . GLU A 1 607 ? -6.755 30.356 19.089 1.00 73.50 607 GLU A N 1
ATOM 4842 C CA . GLU A 1 607 ? -7.584 30.726 17.930 1.00 73.50 607 GLU A CA 1
ATOM 4843 C C . GLU A 1 607 ? -8.030 29.515 17.092 1.00 73.50 607 GLU A C 1
ATOM 4845 O O . GLU A 1 607 ? -7.320 28.511 16.975 1.00 73.50 607 GLU A O 1
ATOM 4850 N N . HIS A 1 608 ? -9.222 29.629 16.499 1.00 75.31 608 HIS A N 1
ATOM 4851 C CA . HIS A 1 608 ? -9.789 28.624 15.603 1.00 75.31 608 HIS A CA 1
ATOM 4852 C C . HIS A 1 608 ? -9.091 28.648 14.236 1.00 75.31 608 HIS A C 1
ATOM 4854 O O . HIS A 1 608 ? -8.845 29.716 13.675 1.00 75.31 608 HIS A O 1
ATOM 4860 N N . VAL A 1 609 ? -8.810 27.472 13.671 1.00 70.81 609 VAL A N 1
ATOM 4861 C CA . VAL A 1 609 ? -8.234 27.353 12.324 1.00 70.81 609 VAL A CA 1
ATOM 4862 C C . VAL A 1 609 ? -9.342 27.532 11.281 1.00 70.81 609 VAL A C 1
ATOM 4864 O O . VAL A 1 609 ? -10.170 26.648 11.104 1.00 70.81 609 VAL A O 1
ATOM 4867 N N . SER A 1 610 ? -9.359 28.679 10.595 1.00 51.16 610 SER A N 1
ATOM 4868 C CA . SER A 1 610 ? -10.412 29.063 9.638 1.00 51.16 610 SER A CA 1
ATOM 4869 C C . SER A 1 610 ? -10.227 28.531 8.209 1.00 51.16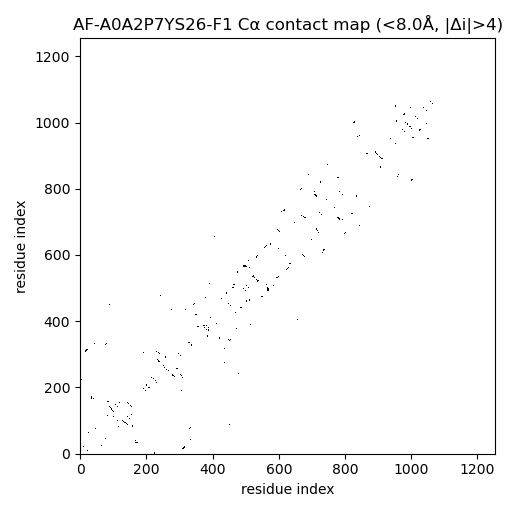 610 SER A C 1
ATOM 4871 O O . SER A 1 610 ? -11.180 28.566 7.432 1.00 51.16 610 SER A O 1
ATOM 4873 N N . GLN A 1 611 ? -9.034 28.041 7.841 1.00 54.91 611 GLN A N 1
ATOM 4874 C CA . GLN A 1 611 ? -8.747 27.472 6.517 1.00 54.91 611 GLN A CA 1
ATOM 4875 C C . GLN A 1 611 ? -8.152 26.065 6.607 1.00 54.91 611 GLN A C 1
ATOM 4877 O O . GLN A 1 611 ? -7.194 25.817 7.341 1.00 54.91 611 GLN A O 1
ATOM 4882 N N . GLU A 1 612 ? -8.737 25.156 5.826 1.00 60.53 612 GLU A N 1
ATOM 4883 C CA . GLU A 1 612 ? -8.350 23.750 5.744 1.00 60.53 612 GLU A CA 1
ATOM 4884 C C .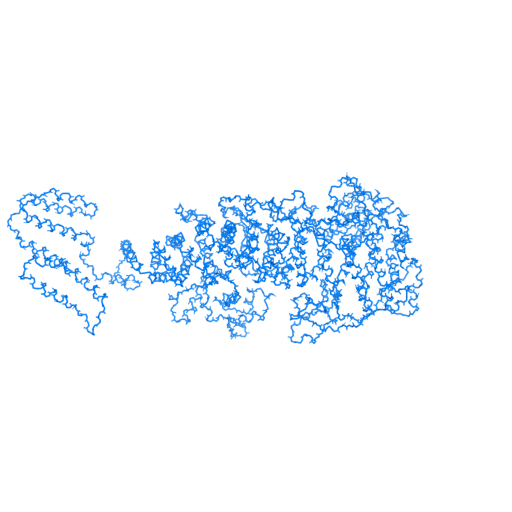 GLU A 1 612 ? -7.043 23.555 4.965 1.00 60.53 612 GLU A C 1
ATOM 4886 O O . GLU A 1 612 ? -6.801 24.179 3.932 1.00 60.53 612 GLU A O 1
ATOM 4891 N N . LEU A 1 613 ? -6.245 22.582 5.398 1.00 57.91 613 LEU A N 1
ATOM 4892 C CA . LEU A 1 613 ? -5.187 21.983 4.596 1.00 57.91 613 LEU A CA 1
ATOM 4893 C C . LEU A 1 613 ? -5.640 20.566 4.224 1.00 57.91 613 LEU A C 1
ATOM 4895 O O . LEU A 1 613 ? -5.295 19.598 4.897 1.00 57.91 613 LEU A O 1
ATOM 4899 N N . LEU A 1 614 ? -6.425 20.440 3.142 1.00 63.50 614 LEU A N 1
ATOM 4900 C CA . LEU A 1 614 ? -6.900 19.148 2.604 1.00 63.50 614 LEU A CA 1
ATOM 4901 C C . LEU A 1 614 ? -5.747 18.137 2.423 1.00 63.50 614 LEU A C 1
ATOM 4903 O O . LEU A 1 614 ? -5.934 16.927 2.537 1.00 63.50 614 LEU A O 1
ATOM 4907 N N . LYS A 1 615 ? -4.533 18.659 2.208 1.00 64.69 615 LYS A N 1
ATOM 4908 C CA . LYS A 1 615 ? -3.287 17.900 2.108 1.00 64.69 615 LYS A CA 1
ATOM 4909 C C . LYS A 1 615 ? -3.029 16.966 3.298 1.00 64.69 615 LYS A C 1
ATOM 4911 O O . LYS A 1 615 ? -2.537 15.872 3.070 1.00 64.69 615 LYS A O 1
ATOM 4916 N N . ASP A 1 616 ? -3.370 17.336 4.534 1.00 64.31 616 ASP A N 1
ATOM 4917 C CA . ASP A 1 616 ? -3.011 16.521 5.708 1.00 64.31 616 ASP A CA 1
ATOM 4918 C C . ASP A 1 616 ? -3.867 15.247 5.768 1.00 64.31 616 ASP A C 1
ATOM 4920 O O . ASP A 1 616 ? -3.377 14.163 6.083 1.00 64.31 616 ASP A O 1
ATOM 4924 N N . VAL A 1 617 ? -5.141 15.368 5.381 1.00 68.06 617 VAL A N 1
ATOM 4925 C CA . VAL A 1 617 ? -6.070 14.239 5.233 1.00 68.06 617 VAL A CA 1
ATOM 4926 C C . VAL A 1 617 ? -5.668 13.368 4.041 1.00 68.06 617 VAL A C 1
ATOM 4928 O O . VAL A 1 617 ? -5.648 12.145 4.147 1.00 68.06 617 VAL A O 1
ATOM 4931 N N . LEU A 1 618 ? -5.286 13.985 2.922 1.00 66.19 618 LEU A N 1
ATOM 4932 C CA . LEU A 1 618 ? -4.804 13.272 1.738 1.00 66.19 618 LEU A CA 1
ATOM 4933 C C . LEU A 1 618 ? -3.530 12.468 2.011 1.00 66.19 618 LEU A C 1
ATOM 4935 O O . LEU A 1 618 ? -3.453 11.309 1.618 1.00 66.19 618 LEU A O 1
ATOM 4939 N N . ILE A 1 619 ? -2.554 13.044 2.718 1.00 65.56 619 ILE A N 1
ATOM 4940 C CA . ILE A 1 619 ? -1.316 12.349 3.099 1.00 65.56 619 ILE A CA 1
ATOM 4941 C C . ILE A 1 619 ? -1.633 11.172 4.029 1.00 65.56 619 ILE A C 1
ATOM 4943 O O . ILE A 1 619 ? -1.085 10.085 3.837 1.00 65.56 619 ILE A O 1
ATOM 4947 N N . PHE A 1 620 ? -2.533 11.369 5.001 1.00 68.94 620 PHE A N 1
ATOM 4948 C CA . PHE A 1 620 ? -3.017 10.299 5.875 1.00 68.94 620 PHE A CA 1
ATOM 4949 C C . PHE A 1 620 ? -3.606 9.135 5.060 1.00 68.94 620 PHE A C 1
ATOM 4951 O O . PHE A 1 620 ? -3.212 7.988 5.264 1.00 68.94 620 PHE A O 1
ATOM 4958 N N . LEU A 1 621 ? -4.487 9.421 4.096 1.00 68.69 621 LEU A N 1
ATOM 4959 C CA . LEU A 1 621 ? -5.142 8.398 3.276 1.00 68.69 621 LEU A CA 1
ATOM 4960 C C . LEU A 1 621 ? -4.169 7.706 2.311 1.00 68.69 621 LEU A C 1
ATOM 4962 O O . LEU A 1 621 ? -4.072 6.481 2.307 1.00 68.69 621 LEU A O 1
ATOM 4966 N N . GLN A 1 622 ? -3.412 8.477 1.528 1.00 67.12 622 GLN A N 1
ATOM 4967 C CA . GLN A 1 622 ? -2.551 7.957 0.460 1.00 67.12 622 GLN A CA 1
ATOM 4968 C C . GLN A 1 622 ? -1.362 7.146 0.974 1.00 67.12 622 GLN A C 1
ATOM 4970 O O . GLN A 1 622 ? -0.856 6.294 0.249 1.00 67.12 622 GLN A O 1
ATOM 4975 N N . ARG A 1 623 ? -0.880 7.420 2.193 1.00 70.12 623 ARG A N 1
ATOM 4976 C CA . ARG A 1 623 ? 0.338 6.781 2.708 1.00 70.12 623 ARG A CA 1
ATOM 4977 C C . ARG A 1 623 ? 0.070 5.770 3.820 1.00 70.12 623 ARG A C 1
ATOM 4979 O O . ARG A 1 623 ? 0.793 4.786 3.894 1.00 70.12 623 ARG A O 1
ATOM 4986 N N . SER A 1 624 ? -0.955 5.953 4.656 1.00 77.19 624 SER A N 1
ATOM 4987 C CA . SER A 1 624 ? -1.181 5.070 5.814 1.00 77.19 624 SER A CA 1
ATOM 4988 C C . SER A 1 624 ? -2.118 3.900 5.517 1.00 77.19 624 SER A C 1
ATOM 4990 O O . SER A 1 624 ? -1.878 2.798 6.010 1.00 77.19 624 SER A O 1
ATOM 4992 N N . VAL A 1 625 ? -3.168 4.104 4.710 1.00 78.56 625 VAL A N 1
ATOM 4993 C CA . VAL A 1 625 ? -4.147 3.047 4.382 1.00 78.56 625 VAL A CA 1
ATOM 4994 C C . VAL A 1 625 ? -3.485 1.840 3.703 1.00 78.56 625 VAL A C 1
ATOM 4996 O O . VAL A 1 625 ? -3.711 0.724 4.181 1.00 78.56 625 VAL A O 1
ATOM 4999 N N . PRO A 1 626 ? -2.609 2.013 2.687 1.00 81.38 626 PRO A N 1
ATOM 5000 C CA . PRO A 1 626 ? -1.932 0.876 2.063 1.00 81.38 626 PRO A CA 1
ATOM 5001 C C . PRO A 1 626 ? -1.101 0.069 3.065 1.00 81.38 626 PRO A C 1
ATOM 5003 O O . PRO A 1 626 ? -1.111 -1.156 3.033 1.00 81.38 626 PRO A O 1
ATOM 5006 N N . ILE A 1 627 ? -0.445 0.733 4.023 1.00 87.56 627 ILE A N 1
ATOM 5007 C CA . ILE A 1 627 ? 0.366 0.064 5.051 1.00 87.56 627 ILE A CA 1
ATOM 5008 C C . ILE A 1 627 ? -0.508 -0.795 5.967 1.00 87.56 627 ILE A C 1
ATOM 5010 O O . ILE A 1 627 ? -0.172 -1.949 6.226 1.00 87.56 627 ILE A O 1
ATOM 5014 N N . TYR A 1 628 ? -1.651 -0.276 6.421 1.00 85.88 628 TYR A N 1
ATOM 5015 C CA . TYR A 1 628 ? -2.618 -1.058 7.194 1.00 85.88 628 TYR A CA 1
ATOM 5016 C C . TYR A 1 628 ? -3.145 -2.265 6.414 1.00 85.88 628 TYR A C 1
ATOM 5018 O O . TYR A 1 628 ? -3.287 -3.351 6.981 1.00 85.88 628 TYR A O 1
ATOM 5026 N N . PHE A 1 629 ? -3.400 -2.100 5.120 1.00 82.44 629 PHE A N 1
ATOM 5027 C CA . PHE A 1 629 ? -3.851 -3.194 4.274 1.00 82.44 629 PHE A CA 1
ATOM 5028 C C . PHE A 1 629 ? -2.762 -4.252 4.043 1.00 82.44 629 PHE A C 1
ATOM 5030 O O . PHE A 1 629 ? -3.033 -5.447 4.169 1.00 82.44 629 PHE A O 1
ATOM 5037 N N . ILE A 1 630 ? -1.508 -3.832 3.845 1.00 87.81 630 ILE A N 1
ATOM 5038 C CA . ILE A 1 630 ? -0.348 -4.731 3.828 1.00 87.81 630 ILE A CA 1
ATOM 5039 C C . ILE A 1 630 ? -0.299 -5.549 5.125 1.00 87.81 630 ILE A C 1
ATOM 5041 O O . ILE A 1 630 ? -0.095 -6.756 5.056 1.00 87.81 630 ILE A O 1
ATOM 5045 N N . THR A 1 631 ? -0.568 -4.958 6.302 1.00 88.00 631 THR A N 1
ATOM 5046 C CA . THR A 1 631 ? -0.598 -5.737 7.560 1.00 88.00 631 THR A CA 1
ATOM 5047 C C . THR A 1 631 ? -1.671 -6.827 7.580 1.00 88.00 631 THR A C 1
ATOM 5049 O O . THR A 1 631 ? -1.462 -7.845 8.230 1.00 88.00 631 THR A O 1
ATOM 5052 N N . LYS A 1 632 ? -2.803 -6.636 6.882 1.00 85.31 632 LYS A N 1
ATOM 5053 C CA . LYS A 1 632 ? -3.874 -7.639 6.754 1.00 85.31 632 LYS A CA 1
ATOM 5054 C C . LYS A 1 632 ? -3.423 -8.820 5.909 1.00 85.31 632 LYS A C 1
ATOM 5056 O O . LYS A 1 632 ? -3.532 -9.961 6.348 1.00 85.31 632 LYS A O 1
ATOM 5061 N N . CYS A 1 633 ? -2.891 -8.528 4.732 1.00 85.69 633 CYS A N 1
ATOM 5062 C CA . CYS A 1 633 ? -2.481 -9.544 3.774 1.00 85.69 633 CYS A CA 1
ATOM 5063 C C . CYS A 1 633 ? -1.214 -10.285 4.230 1.00 85.69 633 CYS A C 1
ATOM 5065 O O . CYS A 1 633 ? -1.128 -11.501 4.111 1.00 85.69 633 CYS A O 1
ATOM 5067 N N . ALA A 1 634 ? -0.254 -9.580 4.839 1.00 88.69 634 ALA A N 1
ATOM 5068 C CA . ALA A 1 634 ? 0.999 -10.162 5.321 1.00 88.69 634 ALA A CA 1
ATOM 5069 C C . ALA A 1 634 ? 0.815 -11.230 6.414 1.00 88.69 634 ALA A C 1
ATOM 5071 O O . ALA A 1 634 ? 1.723 -12.024 6.641 1.00 88.69 634 ALA A O 1
ATOM 5072 N N . THR A 1 635 ? -0.332 -11.250 7.099 1.00 86.25 635 THR A N 1
ATOM 5073 C CA . THR A 1 635 ? -0.661 -12.249 8.129 1.00 86.25 635 THR A CA 1
ATOM 5074 C C . THR A 1 635 ? -1.518 -13.407 7.621 1.00 86.25 635 THR A C 1
ATOM 5076 O O . THR A 1 635 ? -1.941 -14.225 8.432 1.00 86.25 635 THR A O 1
ATOM 5079 N N . LEU A 1 636 ? -1.795 -13.488 6.313 1.00 81.81 636 LEU A N 1
ATOM 5080 C CA . LEU A 1 636 ? -2.435 -14.665 5.722 1.00 81.81 636 LEU A CA 1
ATOM 5081 C C . LEU A 1 636 ? -1.487 -15.859 5.856 1.00 81.81 636 LEU A C 1
ATOM 5083 O O . LEU A 1 636 ? -0.354 -15.798 5.379 1.00 81.81 636 LEU A O 1
ATOM 5087 N N . ALA A 1 637 ? -1.935 -16.904 6.544 1.00 76.81 637 ALA A N 1
ATOM 5088 C CA . ALA A 1 637 ? -1.132 -18.075 6.863 1.00 76.81 637 ALA A CA 1
ATOM 5089 C C . ALA A 1 637 ? -1.948 -19.358 6.692 1.00 76.81 637 ALA A C 1
ATOM 5091 O O . ALA A 1 637 ? -3.152 -19.366 6.966 1.00 76.81 637 ALA A O 1
ATOM 5092 N N . ASP A 1 638 ? -1.285 -20.451 6.314 1.00 70.69 638 ASP A N 1
ATOM 5093 C CA . ASP A 1 638 ? -1.885 -21.784 6.408 1.00 70.69 638 ASP A CA 1
ATOM 5094 C C . ASP A 1 638 ? -2.067 -22.147 7.903 1.00 70.69 638 ASP A C 1
ATOM 5096 O O . ASP A 1 638 ? -1.124 -21.988 8.689 1.00 70.69 638 ASP A O 1
ATOM 5100 N N . PRO A 1 639 ? -3.249 -22.641 8.331 1.00 62.59 639 PRO A N 1
ATOM 5101 C CA . PRO A 1 639 ? -3.517 -23.030 9.720 1.00 62.59 639 PRO A CA 1
ATOM 5102 C C . PRO A 1 639 ? -2.524 -24.036 10.330 1.00 62.59 639 PRO A C 1
ATOM 5104 O O . PRO A 1 639 ? -2.471 -24.180 11.550 1.00 62.59 639 PRO A O 1
ATOM 5107 N N . SER A 1 640 ? -1.763 -24.761 9.505 1.00 57.75 640 SER A N 1
ATOM 5108 C CA . SER A 1 640 ? -0.767 -25.757 9.921 1.00 57.75 640 SER A CA 1
ATOM 5109 C C . SER A 1 640 ? 0.619 -25.183 10.263 1.00 57.75 640 SER A C 1
ATOM 5111 O O . SER A 1 640 ? 1.494 -25.923 10.723 1.00 57.75 640 SER A O 1
ATOM 5113 N N . VAL A 1 641 ? 0.842 -23.880 10.061 1.00 62.56 641 VAL A N 1
ATOM 5114 C CA . VAL A 1 641 ? 2.161 -23.235 10.160 1.00 62.56 641 VAL A CA 1
ATOM 5115 C C . VAL A 1 641 ? 2.433 -22.688 11.565 1.00 62.56 641 VAL A C 1
ATOM 5117 O O . VAL A 1 641 ? 1.528 -22.244 12.266 1.00 62.56 641 VAL A O 1
ATOM 5120 N N . GLY A 1 642 ? 3.711 -22.688 11.975 1.00 71.56 642 GLY A N 1
ATOM 5121 C CA . GLY A 1 642 ? 4.219 -22.211 13.273 1.00 71.56 642 GLY A CA 1
ATOM 5122 C C . GLY A 1 642 ? 4.077 -20.701 13.519 1.00 71.56 642 GLY A C 1
ATOM 5123 O O . GLY A 1 642 ? 5.056 -20.013 13.802 1.00 71.56 642 GLY A O 1
ATOM 5124 N N . ILE A 1 643 ? 2.859 -20.165 13.438 1.00 84.44 643 ILE A N 1
ATOM 5125 C CA . ILE A 1 643 ? 2.535 -18.758 13.699 1.00 84.44 643 ILE A CA 1
ATOM 5126 C C . ILE A 1 643 ? 2.947 -18.309 15.104 1.00 84.44 643 ILE A C 1
ATOM 5128 O O . ILE A 1 643 ? 3.396 -17.177 15.293 1.00 84.44 643 ILE A O 1
ATOM 5132 N N . SER A 1 644 ? 2.910 -19.230 16.068 1.00 87.00 644 SER A N 1
ATOM 5133 C CA . SER A 1 644 ? 3.400 -19.031 17.430 1.00 87.00 644 SER A CA 1
ATOM 5134 C C . SER A 1 644 ? 4.882 -18.637 17.454 1.00 87.00 644 SER A C 1
ATOM 5136 O O . SER A 1 644 ? 5.269 -17.755 18.222 1.00 87.00 644 SER A O 1
ATOM 5138 N N . ASP A 1 645 ? 5.718 -19.210 16.581 1.00 87.06 645 ASP A N 1
ATOM 5139 C CA . ASP A 1 645 ? 7.141 -18.854 16.484 1.00 87.06 645 ASP A CA 1
ATOM 5140 C C . ASP A 1 645 ? 7.332 -17.454 15.894 1.00 87.06 645 ASP A C 1
ATOM 5142 O O . ASP A 1 645 ? 8.194 -16.692 16.345 1.00 87.06 645 ASP A O 1
ATOM 5146 N N . VAL A 1 646 ? 6.494 -17.077 14.925 1.00 87.75 646 VAL A N 1
ATOM 5147 C CA . VAL A 1 646 ? 6.497 -15.731 14.336 1.00 87.75 646 VAL A CA 1
ATOM 5148 C C . VAL A 1 646 ? 6.065 -14.690 15.369 1.00 87.75 646 VAL A C 1
ATOM 5150 O O . VAL A 1 646 ? 6.708 -13.645 15.489 1.00 87.75 646 VAL A O 1
ATOM 5153 N N . LEU A 1 647 ? 5.041 -14.985 16.174 1.00 90.12 647 LEU A N 1
ATOM 5154 C CA . LEU A 1 647 ? 4.597 -14.124 17.270 1.00 90.12 647 LEU A CA 1
ATOM 5155 C C . LEU A 1 647 ? 5.687 -13.970 18.344 1.00 90.12 647 LEU A C 1
ATOM 5157 O O . LEU A 1 647 ? 5.986 -12.848 18.764 1.00 90.12 647 LEU A O 1
ATOM 5161 N N . LYS A 1 648 ? 6.336 -15.073 18.747 1.00 88.69 648 LYS A N 1
ATOM 5162 C CA . LYS A 1 648 ? 7.493 -15.062 19.663 1.00 88.69 648 LYS A CA 1
ATOM 5163 C C . LYS A 1 648 ? 8.626 -14.197 19.099 1.00 88.69 648 LYS A C 1
ATOM 5165 O O . LYS A 1 648 ? 9.164 -13.343 19.808 1.00 88.69 648 LYS A O 1
ATOM 5170 N N . LYS A 1 649 ? 8.954 -14.349 17.808 1.00 85.31 649 LYS A N 1
ATOM 5171 C CA . LYS A 1 649 ? 9.952 -13.525 17.099 1.00 85.31 649 LYS A CA 1
ATOM 5172 C C . LYS A 1 649 ? 9.559 -12.044 17.101 1.00 85.31 649 LYS A C 1
ATOM 5174 O O . LYS A 1 649 ? 10.402 -11.205 17.421 1.00 85.31 649 LYS A O 1
ATOM 5179 N N . PHE A 1 650 ? 8.300 -11.716 16.804 1.00 88.06 650 PHE A N 1
ATOM 5180 C CA . PHE A 1 650 ? 7.777 -10.349 16.830 1.00 88.06 650 PHE A CA 1
ATOM 5181 C C . PHE A 1 650 ? 7.937 -9.706 18.213 1.00 88.06 650 PHE A C 1
ATOM 5183 O O . PHE A 1 650 ? 8.583 -8.662 18.329 1.00 88.06 650 PHE A O 1
ATOM 5190 N N . PHE A 1 651 ? 7.420 -10.337 19.272 1.00 87.06 651 PHE A N 1
ATOM 5191 C CA . PHE A 1 651 ? 7.512 -9.783 20.624 1.00 87.06 651 PHE A CA 1
ATOM 5192 C C . PHE A 1 651 ? 8.959 -9.679 21.105 1.00 87.06 651 PHE A C 1
ATOM 5194 O O . PHE A 1 651 ? 9.324 -8.669 21.704 1.00 87.06 651 PHE A O 1
ATOM 5201 N N . ALA A 1 652 ? 9.821 -10.645 20.780 1.00 82.88 652 ALA A N 1
ATOM 5202 C CA . ALA A 1 652 ? 11.242 -10.565 21.102 1.00 82.88 652 ALA A CA 1
ATOM 5203 C C . ALA A 1 652 ? 11.941 -9.363 20.439 1.00 82.88 652 ALA A C 1
ATOM 5205 O O . ALA A 1 652 ? 12.831 -8.763 21.048 1.00 82.88 652 ALA A O 1
ATOM 5206 N N . LEU A 1 653 ? 11.562 -8.998 19.209 1.00 78.12 653 LEU A N 1
ATOM 5207 C CA . LEU A 1 653 ? 12.071 -7.802 18.526 1.00 78.12 653 LEU A CA 1
ATOM 5208 C C . LEU A 1 653 ? 11.483 -6.521 19.128 1.00 78.12 653 LEU A C 1
ATOM 5210 O O . LEU A 1 653 ? 12.220 -5.583 19.438 1.00 78.12 653 LEU A O 1
ATOM 5214 N N . TYR A 1 654 ? 10.174 -6.506 19.362 1.00 80.12 654 TYR A N 1
ATOM 5215 C CA . TYR A 1 654 ? 9.457 -5.349 19.887 1.00 80.12 654 TYR A CA 1
ATOM 5216 C C . TYR A 1 654 ? 9.872 -5.007 21.333 1.00 80.12 654 TYR A C 1
ATOM 5218 O O . TYR A 1 654 ? 10.131 -3.846 21.651 1.00 80.12 654 TYR A O 1
ATOM 5226 N N . SER A 1 655 ? 10.057 -6.009 22.204 1.00 77.75 655 SER A N 1
ATOM 5227 C CA . SER A 1 655 ? 10.565 -5.819 23.573 1.00 77.75 655 SER A CA 1
ATOM 5228 C C . SER A 1 655 ? 11.974 -5.221 23.603 1.00 77.75 655 SER A C 1
ATOM 5230 O O . SER A 1 655 ? 12.271 -4.381 24.452 1.00 77.75 655 SER A O 1
ATOM 5232 N N . LYS A 1 656 ? 12.857 -5.618 22.675 1.00 71.25 656 LYS A N 1
ATOM 5233 C CA . LYS A 1 656 ? 14.217 -5.059 22.596 1.00 71.25 656 LYS A CA 1
ATOM 5234 C C . LYS A 1 656 ? 14.192 -3.578 22.253 1.00 71.25 656 LYS A C 1
ATOM 5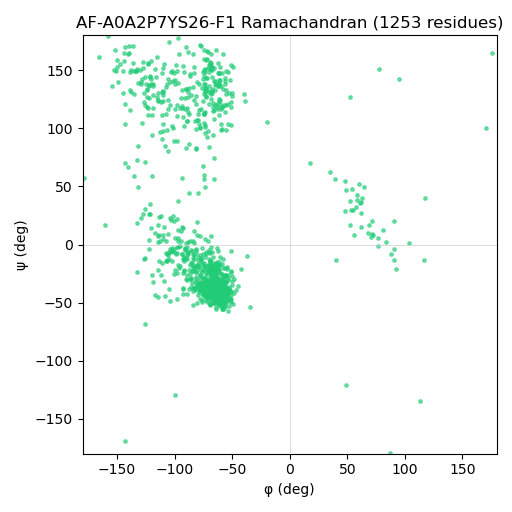236 O O . LYS A 1 656 ? 14.950 -2.820 22.847 1.00 71.25 656 LYS A O 1
ATOM 5241 N N . HIS A 1 657 ? 13.297 -3.162 21.359 1.00 65.38 657 HIS A N 1
ATOM 5242 C CA . HIS A 1 657 ? 13.099 -1.752 21.040 1.00 65.38 657 HIS A CA 1
ATOM 5243 C C . HIS A 1 657 ? 12.685 -0.937 22.282 1.00 65.38 657 HIS A C 1
ATOM 5245 O O . HIS A 1 657 ? 13.288 0.101 22.566 1.00 65.38 657 HIS A O 1
ATOM 5251 N N . MET A 1 658 ? 11.756 -1.457 23.094 1.00 62.19 658 MET A N 1
ATOM 5252 C CA . MET A 1 658 ? 11.309 -0.781 24.322 1.00 62.19 658 MET A CA 1
ATOM 5253 C C . MET A 1 658 ? 12.367 -0.639 25.405 1.00 62.19 658 MET A C 1
ATOM 5255 O O . MET A 1 658 ? 12.308 0.313 26.177 1.00 62.19 658 MET A O 1
ATOM 5259 N N . GLY A 1 659 ? 13.342 -1.552 25.479 1.00 51.59 659 GLY A N 1
ATOM 5260 C CA . GLY A 1 659 ? 14.421 -1.484 26.474 1.00 51.59 659 GLY A CA 1
ATOM 5261 C C . GLY A 1 659 ? 15.251 -0.189 26.415 1.00 51.59 659 GLY A C 1
ATOM 5262 O O . GLY A 1 659 ? 16.009 0.094 27.339 1.00 51.59 659 GLY A O 1
ATOM 5263 N N . SER A 1 660 ? 15.091 0.608 25.350 1.00 47.50 660 SER A N 1
ATOM 5264 C CA . SER A 1 660 ? 15.701 1.930 25.155 1.00 47.50 660 SER A CA 1
ATOM 5265 C C . SER A 1 660 ? 14.809 3.119 25.557 1.00 47.50 660 SER A C 1
ATOM 5267 O O . SER A 1 660 ? 15.313 4.218 25.794 1.00 47.50 660 SER A O 1
ATOM 5269 N N . THR A 1 661 ? 13.497 2.911 25.680 1.00 49.97 661 THR A N 1
ATOM 5270 C CA . THR A 1 661 ? 12.501 3.934 26.016 1.00 49.97 661 THR A CA 1
ATOM 5271 C C . THR A 1 661 ? 11.972 3.669 27.423 1.00 49.97 661 THR A C 1
ATOM 5273 O O . THR A 1 661 ? 11.091 2.832 27.617 1.00 49.97 661 THR A O 1
ATOM 5276 N N . SER A 1 662 ? 12.497 4.366 28.437 1.00 45.94 662 SER A N 1
ATOM 5277 C CA . SER A 1 662 ? 11.862 4.334 29.758 1.00 45.94 662 SER A CA 1
ATOM 5278 C C . SER A 1 662 ? 10.419 4.824 29.620 1.00 45.94 662 SER A C 1
ATOM 5280 O O . SER A 1 662 ? 10.162 5.823 28.943 1.00 45.94 662 SER A O 1
ATOM 5282 N N . ARG A 1 663 ? 9.467 4.103 30.226 1.00 49.53 663 ARG A N 1
ATOM 5283 C CA . ARG A 1 663 ? 8.053 4.492 30.275 1.00 49.53 663 ARG A CA 1
ATOM 5284 C C . ARG A 1 663 ? 7.987 5.895 30.887 1.00 49.53 663 ARG A C 1
ATOM 5286 O O . ARG A 1 663 ? 8.111 6.042 32.102 1.00 49.53 663 ARG A O 1
ATOM 5293 N N . LYS A 1 664 ? 7.886 6.938 30.054 1.00 49.56 664 LYS A N 1
ATOM 5294 C CA . LYS A 1 664 ? 7.649 8.294 30.556 1.00 49.56 664 LYS A CA 1
ATOM 5295 C C . LYS A 1 664 ? 6.309 8.274 31.307 1.00 49.56 664 LYS A C 1
ATOM 5297 O O . LYS A 1 664 ? 5.395 7.578 30.858 1.00 49.56 664 LYS A O 1
ATOM 5302 N N . PRO A 1 665 ? 6.182 8.998 32.432 1.00 42.09 665 PRO A N 1
ATOM 5303 C CA . PRO A 1 665 ? 4.923 9.096 33.163 1.00 42.09 665 PRO A CA 1
ATOM 5304 C C . PRO A 1 665 ? 3.778 9.544 32.245 1.00 42.09 665 PRO A C 1
ATOM 5306 O O . PRO A 1 665 ? 4.012 10.279 31.283 1.00 42.09 665 PRO A O 1
ATOM 5309 N N . SER A 1 666 ? 2.570 9.063 32.554 1.00 53.62 666 SER A N 1
ATOM 5310 C CA . SER A 1 666 ? 1.282 9.282 31.876 1.00 53.62 666 SER A CA 1
ATOM 5311 C C . SER A 1 666 ? 1.232 10.519 30.967 1.00 53.62 666 SER A C 1
ATOM 5313 O O . SER A 1 666 ? 1.138 11.662 31.423 1.00 53.62 666 SER A O 1
ATOM 5315 N N . SER A 1 667 ? 1.267 10.293 29.655 1.00 69.56 667 SER A N 1
ATOM 5316 C CA . SER A 1 667 ? 1.047 11.348 28.665 1.00 69.56 667 SER A CA 1
ATOM 5317 C C . SER A 1 667 ? -0.459 11.612 28.577 1.00 69.56 667 SER A C 1
ATOM 5319 O O . SER A 1 667 ? -1.164 10.837 27.940 1.00 69.56 667 SER A O 1
ATOM 5321 N N . LYS A 1 668 ? -0.950 12.685 29.217 1.00 88.19 668 LYS A N 1
ATOM 5322 C CA . LYS A 1 668 ? -2.339 13.167 29.067 1.00 88.19 668 LYS A CA 1
ATOM 5323 C C . LYS A 1 668 ? -2.685 13.327 27.580 1.00 88.19 668 LYS A C 1
ATOM 5325 O O . LYS A 1 668 ? -1.965 14.047 26.880 1.00 88.19 668 LYS A O 1
ATOM 5330 N N . VAL A 1 669 ? -3.733 12.660 27.098 1.00 92.50 669 VAL A N 1
ATOM 5331 C CA . VAL A 1 669 ? -4.142 12.645 25.678 1.00 92.50 669 VAL A CA 1
ATOM 5332 C C . VAL A 1 669 ? -4.604 14.030 25.230 1.00 92.50 669 VAL A C 1
ATOM 5334 O O . VAL A 1 669 ? -4.280 14.465 24.130 1.00 92.50 669 VAL A O 1
ATOM 5337 N N . SER A 1 670 ? -5.264 14.767 26.120 1.00 92.38 670 SER A N 1
ATOM 5338 C CA . SER A 1 670 ? -5.764 16.125 25.902 1.00 92.38 670 SER A CA 1
ATOM 5339 C C . SER A 1 670 ? -4.662 17.173 25.672 1.00 92.38 670 SER A C 1
ATOM 5341 O O . SER A 1 670 ? -4.946 18.266 25.172 1.00 92.38 670 SER A O 1
ATOM 5343 N N . VAL A 1 671 ? -3.413 16.858 26.041 1.00 89.62 671 VAL A N 1
ATOM 5344 C CA . VAL A 1 671 ? -2.262 17.779 26.008 1.00 89.62 671 VAL A CA 1
ATOM 5345 C C . VAL A 1 671 ? -1.178 17.312 25.041 1.00 89.62 671 VAL A C 1
ATOM 5347 O O . VAL A 1 671 ? -0.592 18.124 24.325 1.00 89.62 671 VAL A O 1
ATOM 5350 N N . ASN A 1 672 ? -0.858 16.018 25.045 1.00 88.38 672 ASN A N 1
ATOM 5351 C CA . ASN A 1 672 ? 0.285 15.499 24.305 1.00 88.38 672 ASN A CA 1
ATOM 5352 C C . ASN A 1 672 ? -0.064 15.241 22.831 1.00 88.38 672 ASN A C 1
ATOM 5354 O O . ASN A 1 672 ? -1.212 14.940 22.520 1.00 88.38 672 ASN A O 1
ATOM 5358 N N . PRO A 1 673 ? 0.915 15.305 21.912 1.00 89.00 673 PRO A N 1
ATOM 5359 C CA . PRO A 1 673 ? 0.692 14.924 20.521 1.00 89.00 673 PRO A CA 1
ATOM 5360 C C . PRO A 1 673 ? 0.415 13.418 20.402 1.00 89.00 673 PRO A C 1
ATOM 5362 O O . PRO A 1 673 ? 1.291 12.612 20.732 1.00 89.00 673 PRO A O 1
ATOM 5365 N N . ILE A 1 674 ? -0.769 13.037 19.910 1.00 89.81 674 ILE A N 1
ATOM 5366 C CA . ILE A 1 674 ? -1.207 11.636 19.772 1.00 89.81 674 ILE A CA 1
ATOM 5367 C C . ILE A 1 674 ? -1.527 11.311 18.312 1.00 89.81 674 ILE A C 1
ATOM 5369 O O . ILE A 1 674 ? -2.140 12.105 17.609 1.00 89.81 674 ILE A O 1
ATOM 5373 N N . SER A 1 675 ? -1.112 10.136 17.846 1.00 88.25 675 SER A N 1
ATOM 5374 C CA . SER A 1 675 ? -1.351 9.674 16.476 1.00 88.25 675 SER A CA 1
ATOM 5375 C C . SER A 1 675 ? -2.486 8.648 16.411 1.00 88.25 675 SER A C 1
ATOM 5377 O O . SER A 1 675 ? -2.683 7.865 17.343 1.00 88.25 675 SER A O 1
ATOM 5379 N N . LEU A 1 676 ? -3.197 8.632 15.282 1.00 89.19 676 LEU A N 1
ATOM 5380 C CA . LEU A 1 676 ? -4.166 7.594 14.908 1.00 89.19 676 LEU A CA 1
ATOM 5381 C C . LEU A 1 676 ? -3.563 6.531 13.961 1.00 89.19 676 LEU A C 1
ATOM 5383 O O . LEU A 1 676 ? -4.279 5.644 13.512 1.00 89.19 676 LEU A O 1
ATOM 5387 N N . ILE A 1 677 ? -2.264 6.616 13.638 1.00 87.56 677 ILE A N 1
ATOM 5388 C CA . ILE A 1 677 ? -1.568 5.726 12.694 1.00 87.56 677 ILE A CA 1
ATOM 5389 C C . ILE A 1 677 ? -0.590 4.827 13.457 1.00 87.56 677 ILE A C 1
ATOM 5391 O O . ILE A 1 677 ? 0.499 5.249 13.838 1.00 87.56 677 ILE A O 1
ATOM 5395 N N . ASN A 1 678 ? -0.963 3.565 13.646 1.00 88.88 678 ASN A N 1
ATOM 5396 C CA . ASN A 1 678 ? -0.223 2.557 14.406 1.00 88.88 678 ASN A CA 1
ATOM 5397 C C . ASN A 1 678 ? -0.265 1.169 13.721 1.00 88.88 678 ASN A C 1
ATOM 5399 O O . ASN A 1 678 ? -0.868 0.230 14.248 1.00 88.88 678 ASN A O 1
ATOM 5403 N N . PRO A 1 679 ? 0.351 0.995 12.537 1.00 90.62 679 PRO A N 1
ATOM 5404 C CA . PRO A 1 679 ? 0.299 -0.271 11.805 1.00 90.62 679 PRO A CA 1
ATOM 5405 C C . PRO A 1 679 ? 0.990 -1.436 12.530 1.00 90.62 679 PRO A C 1
ATOM 5407 O O . PRO A 1 679 ? 0.572 -2.576 12.351 1.00 90.62 679 PRO A O 1
ATOM 5410 N N . ILE A 1 680 ? 1.982 -1.190 13.400 1.00 91.12 680 ILE A N 1
ATOM 5411 C CA . ILE A 1 680 ? 2.602 -2.266 14.198 1.00 91.12 680 ILE A CA 1
ATOM 5412 C C . ILE A 1 680 ? 1.580 -2.868 15.171 1.00 91.12 680 ILE A C 1
ATOM 5414 O O . ILE A 1 680 ? 1.553 -4.085 15.347 1.00 91.12 680 ILE A O 1
ATOM 5418 N N . ASN A 1 681 ? 0.704 -2.047 15.761 1.00 92.25 681 ASN A N 1
ATOM 5419 C CA . ASN A 1 681 ? -0.382 -2.521 16.624 1.00 92.25 681 ASN A CA 1
ATOM 5420 C C . ASN A 1 681 ? -1.372 -3.387 15.839 1.00 92.25 681 ASN A C 1
ATOM 5422 O O . ASN A 1 681 ? -1.758 -4.461 16.299 1.00 92.25 681 ASN A O 1
ATOM 5426 N N . ALA A 1 682 ? -1.732 -2.958 14.628 1.00 91.94 682 ALA A N 1
ATOM 5427 C CA . ALA A 1 682 ? -2.627 -3.714 13.761 1.00 91.94 682 ALA A CA 1
ATOM 5428 C C . ALA A 1 682 ? -2.017 -5.044 13.286 1.00 91.94 682 ALA A C 1
ATOM 5430 O O . ALA A 1 682 ? -2.720 -6.053 13.238 1.00 91.94 682 ALA A O 1
ATOM 5431 N N . PHE A 1 683 ? -0.717 -5.068 12.986 1.00 92.69 683 PHE A N 1
ATOM 5432 C CA . PHE A 1 683 ? 0.012 -6.292 12.653 1.00 92.69 683 PHE A CA 1
ATOM 5433 C C . PHE A 1 683 ? 0.095 -7.249 13.851 1.00 92.69 683 PHE A C 1
ATOM 5435 O O . PHE A 1 683 ? -0.248 -8.422 13.725 1.00 92.69 683 PHE A O 1
ATOM 5442 N N . ALA A 1 684 ? 0.452 -6.742 15.038 1.00 92.56 684 ALA A N 1
ATOM 5443 C CA . ALA A 1 684 ? 0.485 -7.528 16.273 1.00 92.56 684 ALA A CA 1
ATOM 5444 C C . ALA A 1 684 ? -0.882 -8.148 16.593 1.00 92.56 684 ALA A C 1
ATOM 5446 O O . ALA A 1 684 ? -0.969 -9.332 16.898 1.00 92.56 684 ALA A O 1
ATOM 5447 N N . SER A 1 685 ? -1.952 -7.360 16.466 1.00 93.38 685 SER A N 1
ATOM 5448 C CA . SER A 1 685 ? -3.336 -7.792 16.679 1.00 93.38 685 SER A CA 1
ATOM 5449 C C . SER A 1 685 ? -3.722 -8.974 15.786 1.00 93.38 685 SER A C 1
ATOM 5451 O O . SER A 1 685 ? -4.396 -9.897 16.240 1.00 93.38 685 SER A O 1
ATOM 5453 N N . ARG A 1 686 ? -3.264 -8.980 14.529 1.00 91.00 686 ARG A N 1
ATOM 5454 C CA . ARG A 1 686 ? -3.523 -10.065 13.573 1.00 91.00 686 ARG A CA 1
ATOM 5455 C C . ARG A 1 686 ? -2.701 -11.314 13.854 1.00 91.00 686 ARG A C 1
ATOM 5457 O O . ARG A 1 686 ? -3.252 -12.408 13.818 1.00 91.00 686 ARG A O 1
ATOM 5464 N N . LEU A 1 687 ? -1.423 -11.159 14.207 1.00 90.56 687 LEU A N 1
ATOM 5465 C CA . LEU A 1 687 ? -0.614 -12.291 14.667 1.00 90.56 687 LEU A CA 1
ATOM 5466 C C . LEU A 1 687 ? -1.218 -12.926 15.927 1.00 90.56 687 LEU A C 1
ATOM 5468 O O . LEU A 1 687 ? -1.273 -14.148 16.021 1.00 90.56 687 LEU A O 1
ATOM 5472 N N . ILE A 1 688 ? -1.715 -12.112 16.868 1.00 91.25 688 ILE A N 1
ATOM 5473 C CA . ILE A 1 688 ? -2.412 -12.595 18.067 1.00 91.25 688 ILE A CA 1
ATOM 5474 C C . ILE A 1 688 ? -3.683 -13.354 17.678 1.00 91.25 688 ILE A C 1
ATOM 5476 O O . ILE A 1 688 ? -3.861 -14.477 18.132 1.00 91.25 688 ILE A O 1
ATOM 5480 N N . GLN A 1 689 ? -4.527 -12.773 16.817 1.00 88.62 689 GLN A N 1
ATOM 5481 C CA . GLN A 1 689 ? -5.777 -13.399 16.365 1.00 88.62 689 GLN A CA 1
ATOM 5482 C C . GLN A 1 689 ? -5.533 -14.780 15.750 1.00 88.62 689 GLN A C 1
ATOM 5484 O O . GLN A 1 689 ? -6.291 -15.713 15.993 1.00 88.62 689 GLN A O 1
ATOM 5489 N N . ALA A 1 690 ? -4.486 -14.903 14.938 1.00 85.19 690 ALA A N 1
ATOM 5490 C CA . ALA A 1 690 ? -4.192 -16.131 14.218 1.00 85.19 690 ALA A CA 1
ATOM 5491 C C . ALA A 1 690 ? -3.404 -17.161 15.060 1.00 85.19 690 ALA A C 1
ATOM 5493 O O . ALA A 1 690 ? -3.249 -18.302 14.633 1.00 85.19 690 ALA A O 1
ATOM 5494 N N . THR A 1 691 ? -2.933 -16.798 16.261 1.00 86.94 691 THR A N 1
ATOM 5495 C CA . THR A 1 691 ? -2.198 -17.708 17.153 1.00 86.94 691 THR A CA 1
ATOM 5496 C C . THR A 1 691 ? -3.150 -18.452 18.102 1.00 86.94 691 THR A C 1
ATOM 5498 O O . THR A 1 691 ? -3.992 -17.821 18.744 1.00 86.94 691 THR A O 1
ATOM 5501 N N . PRO A 1 692 ? -3.006 -19.782 18.278 1.00 86.06 692 PRO A N 1
ATOM 5502 C CA . PRO A 1 692 ? -3.801 -20.541 19.240 1.00 86.06 692 PRO A CA 1
ATOM 5503 C C . PRO A 1 692 ? -3.699 -20.002 20.675 1.00 86.06 692 PRO A C 1
ATOM 5505 O O . PRO A 1 692 ? -2.623 -19.655 21.161 1.00 86.06 692 PRO A O 1
ATOM 5508 N N . VAL A 1 693 ? -4.822 -20.003 21.402 1.00 84.69 693 VAL A N 1
ATOM 5509 C CA . VAL A 1 693 ? -4.922 -19.425 22.758 1.00 84.69 693 VAL A CA 1
ATOM 5510 C C . VAL A 1 693 ? -3.939 -20.041 23.767 1.00 84.69 693 VAL A C 1
ATOM 5512 O O . VAL A 1 693 ? -3.444 -19.328 24.643 1.00 84.69 693 VAL A O 1
ATOM 5515 N N . SER A 1 694 ? -3.627 -21.337 23.653 1.00 83.50 694 SER A N 1
ATOM 5516 C CA . SER A 1 694 ? -2.630 -22.004 24.508 1.00 83.50 694 SER A CA 1
ATOM 5517 C C . SER A 1 694 ? -1.249 -21.360 24.389 1.00 83.50 694 SER A C 1
ATOM 5519 O O . SER A 1 694 ? -0.591 -21.093 25.395 1.00 83.50 694 SER A O 1
ATOM 5521 N N . ASP A 1 695 ? -0.846 -21.057 23.159 1.00 86.19 695 ASP A N 1
ATOM 5522 C CA . ASP A 1 695 ? 0.481 -20.549 22.823 1.00 86.19 695 ASP A CA 1
ATOM 5523 C C . ASP A 1 695 ? 0.570 -19.042 23.084 1.00 86.19 695 ASP A C 1
ATOM 5525 O O . ASP A 1 695 ? 1.634 -18.527 23.447 1.00 86.19 695 ASP A O 1
ATOM 5529 N N . LEU A 1 696 ? -0.564 -18.336 22.964 1.00 87.81 696 LEU A N 1
ATOM 5530 C CA . LEU A 1 696 ? -0.706 -16.944 23.387 1.00 87.81 696 LEU A CA 1
ATOM 5531 C C . LEU A 1 696 ? -0.396 -16.779 24.873 1.00 87.81 696 LEU A C 1
ATOM 5533 O O . LEU A 1 696 ? 0.380 -15.893 25.229 1.00 87.81 696 LEU A O 1
ATOM 5537 N N . ALA A 1 697 ? -0.965 -17.627 25.737 1.00 86.25 697 ALA A N 1
ATOM 5538 C CA . ALA A 1 697 ? -0.767 -17.527 27.182 1.00 86.25 697 ALA A CA 1
ATOM 5539 C C . ALA A 1 697 ? 0.712 -17.678 27.574 1.00 86.25 697 ALA A C 1
ATOM 5541 O O . ALA A 1 697 ? 1.215 -16.902 28.388 1.00 86.25 697 ALA A O 1
ATOM 5542 N N . GLU A 1 698 ? 1.417 -18.636 26.965 1.00 87.81 698 GLU A N 1
ATOM 5543 C CA . GLU A 1 698 ? 2.857 -18.823 27.163 1.00 87.81 698 GLU A CA 1
ATOM 5544 C C . GLU A 1 698 ? 3.646 -17.609 26.647 1.00 87.81 698 GLU A C 1
ATOM 5546 O O . GLU A 1 698 ? 4.425 -17.004 27.385 1.00 87.81 698 GLU A O 1
ATOM 5551 N N . THR A 1 699 ? 3.423 -17.223 25.387 1.00 87.88 699 THR A N 1
ATOM 5552 C CA . THR A 1 699 ? 4.190 -16.164 24.714 1.00 87.88 699 THR A CA 1
ATOM 5553 C C . THR A 1 699 ? 4.005 -14.810 25.394 1.00 87.88 699 THR A C 1
ATOM 5555 O O . THR A 1 699 ? 4.982 -14.120 25.683 1.00 87.88 699 THR A O 1
ATOM 5558 N N . ILE A 1 700 ? 2.760 -14.430 25.693 1.00 87.50 700 ILE A N 1
ATOM 5559 C CA . ILE A 1 700 ? 2.448 -13.163 26.359 1.00 87.50 700 ILE A CA 1
ATOM 5560 C C . ILE A 1 700 ? 2.980 -13.162 27.793 1.00 87.50 700 ILE A C 1
ATOM 5562 O O . ILE A 1 700 ? 3.476 -12.128 28.232 1.00 87.50 700 ILE A O 1
ATOM 5566 N N . GLY A 1 701 ? 2.967 -14.296 28.502 1.00 85.31 701 GLY A N 1
ATOM 5567 C CA . GLY A 1 701 ? 3.529 -14.392 29.853 1.00 85.31 701 GLY A CA 1
ATOM 5568 C C . GLY A 1 701 ? 4.996 -13.944 29.933 1.00 85.31 701 GLY A C 1
ATOM 5569 O O . GLY A 1 701 ? 5.382 -13.260 30.878 1.00 85.31 701 GLY A O 1
ATOM 5570 N N . PHE A 1 702 ? 5.807 -14.241 28.910 1.00 85.44 702 PHE A N 1
ATOM 5571 C CA . PHE A 1 702 ? 7.199 -13.771 28.822 1.00 85.44 702 PHE A CA 1
ATOM 5572 C C . PHE A 1 702 ? 7.343 -12.316 28.343 1.00 85.44 702 PHE A C 1
ATOM 5574 O O . PHE A 1 702 ? 8.400 -11.707 28.525 1.00 85.44 702 PHE A O 1
ATOM 5581 N N . HIS A 1 703 ? 6.299 -11.748 27.737 1.00 86.75 703 HIS A N 1
ATOM 5582 C CA . HIS A 1 703 ? 6.320 -10.453 27.054 1.00 86.75 703 HIS A CA 1
ATOM 5583 C C . HIS A 1 703 ? 5.215 -9.486 27.531 1.00 86.75 703 HIS A C 1
ATOM 5585 O O . HIS A 1 703 ? 4.840 -8.571 26.797 1.00 86.75 703 HIS A O 1
ATOM 5591 N N . GLU A 1 704 ? 4.724 -9.623 28.770 1.00 89.69 704 GLU A N 1
ATOM 5592 C CA . GLU A 1 704 ? 3.589 -8.844 29.303 1.00 89.69 704 GLU A CA 1
ATOM 5593 C C . GLU A 1 704 ? 3.803 -7.324 29.173 1.00 89.69 704 GLU A C 1
ATOM 5595 O O . GLU A 1 704 ? 2.924 -6.598 28.709 1.00 89.69 704 GLU A O 1
ATOM 5600 N N . LEU A 1 705 ? 5.005 -6.826 29.492 1.00 87.31 705 LEU A N 1
ATOM 5601 C CA . LEU A 1 705 ? 5.343 -5.402 29.349 1.00 87.31 705 LEU A CA 1
ATOM 5602 C C . LEU A 1 705 ? 5.203 -4.898 27.908 1.00 87.31 705 LEU A C 1
ATOM 5604 O O . LEU A 1 705 ? 4.810 -3.752 27.688 1.00 87.31 705 LEU A O 1
ATOM 5608 N N . ALA A 1 706 ? 5.516 -5.748 26.929 1.00 86.56 706 ALA A N 1
ATOM 5609 C CA . ALA A 1 706 ? 5.412 -5.382 25.529 1.00 86.56 706 ALA A CA 1
ATOM 5610 C C . ALA A 1 706 ? 3.947 -5.271 25.085 1.00 86.56 706 ALA A C 1
ATOM 5612 O O . ALA A 1 706 ? 3.587 -4.320 24.388 1.00 86.56 706 ALA A O 1
ATOM 5613 N N . LEU A 1 707 ? 3.093 -6.185 25.557 1.00 91.62 707 LEU A N 1
ATOM 5614 C CA . LEU A 1 707 ? 1.645 -6.104 25.368 1.00 91.62 707 LEU A CA 1
ATOM 5615 C C . LEU A 1 707 ? 1.063 -4.838 26.012 1.00 91.62 707 LEU A C 1
ATOM 5617 O O . LEU A 1 707 ? 0.270 -4.140 25.382 1.00 91.62 707 LEU A O 1
ATOM 5621 N N . LEU A 1 708 ? 1.490 -4.486 27.229 1.00 91.12 708 LEU A N 1
ATOM 5622 C CA . LEU A 1 708 ? 1.028 -3.269 27.905 1.00 91.12 708 LEU A CA 1
ATOM 5623 C C . LEU A 1 708 ? 1.413 -1.990 27.146 1.00 91.12 708 LEU A C 1
ATOM 5625 O O . LEU A 1 708 ? 0.642 -1.038 27.127 1.00 91.12 708 LEU A O 1
ATOM 5629 N N . HIS A 1 709 ? 2.564 -1.946 26.479 1.00 87.50 709 HIS A N 1
ATOM 5630 C CA . HIS A 1 709 ? 2.946 -0.785 25.667 1.00 87.50 709 HIS A CA 1
ATOM 5631 C C . HIS A 1 709 ? 2.186 -0.704 24.330 1.00 87.50 709 HIS A C 1
ATOM 5633 O O . HIS A 1 709 ? 1.815 0.394 23.904 1.00 87.50 709 HIS A O 1
ATOM 5639 N N . LEU A 1 710 ? 1.896 -1.844 23.682 1.00 90.69 710 LEU A N 1
ATOM 5640 C CA . LEU A 1 710 ? 0.947 -1.865 22.557 1.00 90.69 710 LEU A CA 1
ATOM 5641 C C . LEU A 1 710 ? -0.409 -1.325 23.017 1.00 90.69 710 LEU A C 1
ATOM 5643 O O . LEU A 1 710 ? -0.967 -0.439 22.379 1.00 90.69 710 LEU A O 1
ATOM 5647 N N . THR A 1 711 ? -0.878 -1.793 24.174 1.00 94.00 711 THR A N 1
ATOM 5648 C CA . THR A 1 711 ? -2.150 -1.381 24.778 1.00 94.00 711 THR A CA 1
ATOM 5649 C C . THR A 1 711 ? -2.186 0.111 25.085 1.00 94.00 711 THR A C 1
ATOM 5651 O O . THR A 1 711 ? -3.167 0.764 24.755 1.00 94.00 711 THR A O 1
ATOM 5654 N N . ASP A 1 712 ? -1.118 0.676 25.653 1.00 91.19 712 ASP A N 1
ATOM 5655 C CA . ASP A 1 712 ? -0.987 2.120 25.893 1.00 91.19 712 ASP A CA 1
ATOM 5656 C C . ASP A 1 712 ? -1.148 2.926 24.595 1.00 91.19 712 ASP A C 1
ATOM 5658 O O . ASP A 1 712 ? -1.880 3.913 24.554 1.00 91.19 712 ASP A O 1
ATOM 5662 N N . THR A 1 713 ? -0.516 2.464 23.512 1.00 89.94 713 THR A N 1
ATOM 5663 C CA . THR A 1 713 ? -0.595 3.113 22.197 1.00 89.94 713 THR A CA 1
ATOM 5664 C C . THR A 1 713 ? -2.007 3.029 21.611 1.00 89.94 713 THR A C 1
ATOM 5666 O O . THR A 1 713 ? -2.567 4.055 21.230 1.00 89.94 713 THR A O 1
ATOM 5669 N N . SER A 1 714 ? -2.601 1.832 21.587 1.00 94.62 714 SER A N 1
ATOM 5670 C CA . SER A 1 714 ? -3.965 1.606 21.089 1.00 94.62 714 SER A CA 1
ATOM 5671 C C . SER A 1 714 ? -4.994 2.412 21.888 1.00 94.62 714 SER A C 1
ATOM 5673 O O . SER A 1 714 ? -5.859 3.073 21.316 1.00 94.62 714 SER A O 1
ATOM 5675 N N . LEU A 1 715 ? -4.862 2.437 23.216 1.00 95.12 715 LEU A N 1
ATOM 5676 C CA . LEU A 1 715 ? -5.764 3.171 24.097 1.00 95.12 715 LEU A CA 1
ATOM 5677 C C . LEU A 1 715 ? -5.649 4.689 23.907 1.00 95.12 715 LEU A C 1
ATOM 5679 O O . LEU A 1 715 ? -6.672 5.364 23.884 1.00 95.12 715 LEU A O 1
ATOM 5683 N N . LYS A 1 716 ? -4.449 5.238 23.678 1.00 94.38 716 LYS A N 1
ATOM 5684 C CA . LYS A 1 716 ? -4.278 6.659 23.320 1.00 94.38 716 LYS A CA 1
ATOM 5685 C C . LYS A 1 716 ? -5.032 7.034 22.044 1.00 94.38 716 LYS A C 1
ATOM 5687 O O . LYS A 1 716 ? -5.680 8.078 22.022 1.00 94.38 716 LYS A O 1
ATOM 5692 N N . SER A 1 717 ? -4.977 6.202 21.002 1.00 94.56 717 SER A N 1
ATOM 5693 C CA . SER A 1 717 ? -5.714 6.441 19.752 1.00 94.56 717 SER A CA 1
ATOM 5694 C C . SER A 1 717 ? -7.228 6.345 19.947 1.00 94.56 717 SER A C 1
ATOM 5696 O O . SER A 1 717 ? -7.958 7.213 19.466 1.00 94.56 717 SER A O 1
ATOM 5698 N N . ILE A 1 718 ? -7.697 5.359 20.720 1.00 96.31 718 ILE A N 1
ATOM 5699 C CA . ILE A 1 718 ? -9.115 5.216 21.081 1.00 96.31 718 ILE A CA 1
ATOM 5700 C C . ILE A 1 718 ? -9.604 6.441 21.866 1.00 96.31 718 ILE A C 1
ATOM 5702 O O . ILE A 1 718 ? -10.630 7.018 21.510 1.00 96.31 718 ILE A O 1
ATOM 5706 N N . VAL A 1 719 ? -8.870 6.872 22.898 1.00 96.75 719 VAL A N 1
ATOM 5707 C CA . VAL A 1 719 ? -9.238 8.044 23.708 1.00 96.75 719 VAL A CA 1
ATOM 5708 C C . VAL A 1 719 ? -9.215 9.311 22.861 1.00 96.75 719 VAL A C 1
ATOM 5710 O O . VAL A 1 719 ? -10.172 10.074 22.918 1.00 96.75 719 VAL A O 1
ATOM 5713 N N . LEU A 1 720 ? -8.188 9.529 22.030 1.00 96.06 720 LEU A N 1
ATOM 5714 C CA . LEU A 1 720 ? -8.142 10.678 21.120 1.00 96.06 720 LEU A CA 1
ATOM 5715 C C . LEU A 1 720 ? -9.388 10.718 20.226 1.00 96.06 720 LEU A C 1
ATOM 5717 O O . LEU A 1 720 ? -10.043 11.755 20.139 1.00 96.06 720 LEU A O 1
ATOM 5721 N N . ASN A 1 721 ? -9.744 9.591 19.603 1.00 95.06 721 ASN A N 1
ATOM 5722 C CA . ASN A 1 721 ? -10.945 9.482 18.780 1.00 95.06 721 ASN A CA 1
ATOM 5723 C C . ASN A 1 721 ? -12.215 9.849 19.568 1.00 95.06 721 ASN A C 1
ATOM 5725 O O . ASN A 1 721 ? -13.009 10.671 19.111 1.00 95.06 721 ASN A O 1
ATOM 5729 N N . SER A 1 722 ? -12.373 9.311 20.780 1.00 95.44 722 SER A N 1
ATOM 5730 C CA . SER A 1 722 ? -13.498 9.632 21.664 1.00 95.44 722 SER A CA 1
ATOM 5731 C C . SER A 1 722 ? -13.547 11.114 22.045 1.00 95.44 722 SER A C 1
ATOM 5733 O O . SER A 1 722 ? -14.603 11.739 21.969 1.00 95.44 722 SER A O 1
ATOM 5735 N N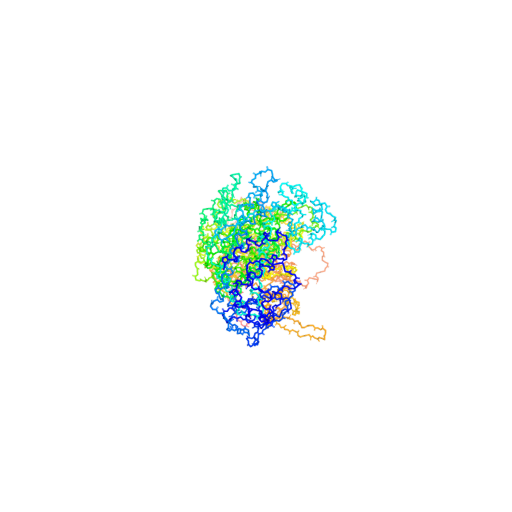 . GLN A 1 723 ? -12.405 11.712 22.395 1.00 95.75 723 GLN A N 1
ATOM 5736 C CA . GLN A 1 723 ? -12.307 13.135 22.722 1.00 95.75 723 GLN A CA 1
ATOM 5737 C C . GLN A 1 723 ? -12.672 14.029 21.525 1.00 95.75 723 GLN A C 1
ATOM 5739 O O . GLN A 1 723 ? -13.282 15.087 21.698 1.00 95.75 723 GLN A O 1
ATOM 5744 N N . VAL A 1 724 ? -12.300 13.628 20.304 1.00 94.19 724 VAL A N 1
ATOM 5745 C CA . VAL A 1 724 ? -12.683 14.333 19.072 1.00 94.19 724 VAL A CA 1
ATOM 5746 C C . VAL A 1 724 ? -14.194 14.247 18.855 1.00 94.19 724 VAL A C 1
ATOM 5748 O O . VAL A 1 724 ? -14.810 15.283 18.605 1.00 94.19 724 VAL A O 1
ATOM 5751 N N . LYS A 1 725 ? -14.802 13.060 19.018 1.00 91.88 725 LYS A N 1
ATOM 5752 C CA . LYS A 1 725 ? -16.252 12.851 18.843 1.00 91.88 725 LYS A CA 1
ATOM 5753 C C . LYS A 1 725 ? -17.110 13.692 19.793 1.00 91.88 725 LYS A C 1
ATOM 5755 O O . LYS A 1 725 ? -18.157 14.172 19.380 1.00 91.88 725 LYS A O 1
ATOM 5760 N N . ILE A 1 726 ? -16.645 13.949 21.018 1.00 93.69 726 ILE A N 1
ATOM 5761 C CA . ILE A 1 726 ? -17.353 14.821 21.980 1.00 93.69 726 ILE A CA 1
ATOM 5762 C C . ILE A 1 726 ? -17.055 16.320 21.784 1.00 93.69 726 ILE A C 1
ATOM 5764 O O . ILE A 1 726 ? -17.492 17.158 22.568 1.00 93.69 726 ILE A O 1
ATOM 5768 N N . GLY A 1 727 ? -16.272 16.690 20.766 1.00 92.38 727 GLY A N 1
ATOM 5769 C CA . GLY A 1 727 ? -15.981 18.086 20.437 1.00 92.38 727 GLY A CA 1
ATOM 5770 C C . GLY A 1 727 ? -14.885 18.747 21.281 1.00 92.38 727 GLY A C 1
ATOM 5771 O O . GLY A 1 727 ? -14.697 19.961 21.175 1.00 92.38 727 GLY A O 1
ATOM 5772 N N . LEU A 1 728 ? -14.100 17.995 22.066 1.00 93.12 728 LEU A N 1
ATOM 5773 C CA . LEU A 1 728 ? -12.986 18.554 22.858 1.00 93.12 728 LEU A CA 1
ATOM 5774 C C . LEU A 1 728 ? -11.883 19.177 21.969 1.00 93.12 728 LEU A C 1
ATOM 5776 O O . LEU A 1 728 ? -11.126 20.051 22.407 1.00 93.12 728 LEU A O 1
ATOM 5780 N N . TRP A 1 729 ? -11.828 18.749 20.704 1.00 92.38 729 TRP A N 1
ATOM 5781 C CA . TRP A 1 729 ? -10.845 19.136 19.686 1.00 92.38 729 TRP A CA 1
ATOM 5782 C C . TRP A 1 729 ? -11.433 20.025 18.578 1.00 92.38 729 TRP A C 1
ATOM 5784 O O . TRP A 1 729 ? -10.798 20.219 17.546 1.00 92.38 729 TRP A O 1
ATOM 5794 N N . ILE A 1 730 ? -12.623 20.606 18.773 1.00 88.25 730 ILE A N 1
ATOM 5795 C CA . ILE A 1 730 ? -13.340 21.377 17.735 1.00 88.25 730 ILE A CA 1
ATOM 5796 C C . ILE A 1 730 ? -12.521 22.543 17.144 1.00 88.25 730 ILE A C 1
ATOM 5798 O O . ILE A 1 730 ? -12.674 22.904 15.978 1.00 88.25 730 ILE A O 1
ATOM 5802 N N . ARG A 1 731 ? -11.590 23.114 17.922 1.00 86.31 731 ARG A N 1
ATOM 5803 C CA . ARG A 1 731 ? -10.695 24.200 17.480 1.00 86.31 731 ARG A CA 1
ATOM 5804 C C . ARG A 1 731 ? -9.652 23.760 16.447 1.00 86.31 731 ARG A C 1
ATOM 5806 O O . ARG A 1 731 ? -9.100 24.619 15.762 1.00 86.31 731 ARG A O 1
ATOM 5813 N N . ASN A 1 732 ? -9.391 22.458 16.319 1.00 87.88 732 ASN A N 1
ATOM 5814 C CA . ASN A 1 732 ? -8.466 21.909 15.328 1.00 87.88 732 ASN A CA 1
ATOM 5815 C C . ASN A 1 732 ? -9.031 21.921 13.894 1.00 87.88 732 ASN A C 1
ATOM 5817 O O . ASN A 1 732 ? -8.251 21.783 12.955 1.00 87.88 732 ASN A O 1
ATOM 5821 N N . GLY A 1 733 ? -10.345 22.104 13.725 1.00 84.00 733 GLY A N 1
ATOM 5822 C CA . GLY A 1 733 ? -11.010 22.105 12.421 1.00 84.00 733 GLY A CA 1
ATOM 5823 C C . GLY A 1 733 ? -11.442 20.714 11.936 1.00 84.00 733 GLY A C 1
ATOM 5824 O O . GLY A 1 733 ? -11.256 19.698 12.610 1.00 84.00 733 GLY A O 1
ATOM 5825 N N . SER A 1 734 ? -12.036 20.677 10.742 1.00 79.12 734 SER A N 1
ATOM 5826 C CA . SER A 1 734 ? -12.639 19.483 10.127 1.00 79.12 734 SER A CA 1
ATOM 5827 C C . SER A 1 734 ? -11.633 18.372 9.809 1.00 79.12 734 SER A C 1
ATOM 5829 O O . SER A 1 734 ? -12.008 17.205 9.810 1.00 79.12 734 SER A O 1
ATOM 5831 N N . SER A 1 735 ? -10.353 18.688 9.580 1.00 79.50 735 SER A N 1
ATOM 5832 C CA . SER A 1 735 ? -9.328 17.692 9.225 1.00 79.50 735 SER A CA 1
ATOM 5833 C C . SER A 1 735 ? -9.133 16.627 10.309 1.00 79.50 735 SER A C 1
ATOM 5835 O O . SER A 1 735 ? -9.045 15.442 9.991 1.00 79.50 735 SER A O 1
ATOM 5837 N N . VAL A 1 736 ? -9.120 17.031 11.583 1.00 85.75 736 VAL A N 1
ATOM 5838 C CA . VAL A 1 736 ? -9.023 16.110 12.728 1.00 85.75 736 VAL A CA 1
ATOM 5839 C C . VAL A 1 736 ? -10.301 15.291 12.875 1.00 85.75 736 VAL A C 1
ATOM 5841 O O . VAL A 1 736 ? -10.231 14.084 13.091 1.00 85.75 736 VAL A O 1
ATOM 5844 N N . SER A 1 737 ? -11.463 15.924 12.699 1.00 85.06 737 SER A N 1
ATOM 5845 C CA . SER A 1 737 ? -12.755 15.230 12.726 1.00 85.06 737 SER A CA 1
ATOM 5846 C C . SER A 1 737 ? -12.862 14.178 11.612 1.00 85.06 737 SER A C 1
ATOM 5848 O O . SER A 1 737 ? -13.255 13.048 11.894 1.00 85.06 737 SER A O 1
ATOM 5850 N N . ARG A 1 738 ? -12.414 14.487 10.385 1.00 81.25 738 ARG A N 1
ATOM 5851 C CA . ARG A 1 738 ? -12.355 13.532 9.264 1.00 81.25 738 ARG A CA 1
ATOM 5852 C C . ARG A 1 738 ? -11.395 12.376 9.549 1.00 81.25 738 ARG A C 1
ATOM 5854 O O . ARG A 1 738 ? -11.782 11.228 9.380 1.00 81.25 738 ARG A O 1
ATOM 5861 N N . GLN A 1 739 ? -10.179 12.641 10.041 1.00 82.75 739 GLN A N 1
ATOM 5862 C CA . GLN A 1 739 ? -9.223 11.576 10.397 1.00 82.75 739 GLN A CA 1
ATOM 5863 C C . GLN A 1 739 ? -9.768 10.629 11.479 1.00 82.75 739 GLN A C 1
ATOM 5865 O O . GLN A 1 739 ? -9.635 9.414 11.348 1.00 82.75 739 GLN A O 1
ATOM 5870 N N . ALA A 1 740 ? -10.412 11.167 12.519 1.00 86.69 740 ALA A N 1
ATOM 5871 C CA . ALA A 1 740 ? -11.066 10.379 13.567 1.00 86.69 740 ALA A CA 1
ATOM 5872 C C . ALA A 1 740 ? -12.238 9.540 13.017 1.00 86.69 740 ALA A C 1
ATOM 5874 O O . ALA A 1 740 ? -12.383 8.357 13.343 1.00 86.69 740 ALA A O 1
ATOM 5875 N N . SER A 1 741 ? -13.031 10.126 12.115 1.00 81.56 741 SER A N 1
ATOM 5876 C CA . SER A 1 741 ? -14.124 9.422 11.433 1.00 81.56 741 SER A CA 1
ATOM 5877 C C . SER A 1 741 ? -13.578 8.273 10.585 1.00 81.56 741 SER A C 1
ATOM 5879 O O . SER A 1 741 ? -14.000 7.139 10.770 1.00 81.56 741 SER A O 1
ATOM 5881 N N . TYR A 1 742 ? -12.546 8.498 9.762 1.00 78.56 742 TYR A N 1
ATOM 5882 C CA . TYR A 1 742 ? -11.915 7.421 8.992 1.00 78.56 742 TYR A CA 1
ATOM 5883 C C . TYR A 1 742 ? -11.328 6.326 9.883 1.00 78.56 742 TYR A C 1
ATOM 5885 O O . TYR A 1 742 ? -11.510 5.151 9.589 1.00 78.56 742 TYR A O 1
ATOM 5893 N N . TYR A 1 743 ? -10.665 6.683 10.986 1.00 85.62 743 TYR A N 1
ATOM 5894 C CA . TYR A 1 743 ? -10.110 5.705 11.920 1.00 85.62 743 TYR A CA 1
ATOM 5895 C C . TYR A 1 743 ? -11.178 4.772 12.513 1.00 85.62 743 TYR A C 1
ATOM 5897 O O . TYR A 1 743 ? -10.904 3.583 12.656 1.00 85.62 743 TYR A O 1
ATOM 5905 N N . SER A 1 744 ? -12.375 5.279 12.846 1.00 81.88 744 SER A N 1
ATOM 5906 C CA . SER A 1 744 ? -13.380 4.534 13.624 1.00 81.88 744 SER A CA 1
ATOM 5907 C C . SER A 1 744 ? -14.649 4.103 12.874 1.00 81.88 744 SER A C 1
ATOM 5909 O O . SER A 1 744 ? -15.365 3.239 13.381 1.00 81.88 744 SER A O 1
ATOM 5911 N N . GLU A 1 745 ? -14.953 4.656 11.697 1.00 72.50 745 GLU A N 1
ATOM 5912 C CA . GLU A 1 745 ? -16.217 4.417 10.984 1.00 72.50 745 GLU A CA 1
ATOM 5913 C C . GLU A 1 745 ? -16.113 3.403 9.835 1.00 72.50 745 GLU A C 1
ATOM 5915 O O . GLU A 1 745 ? -15.110 3.294 9.128 1.00 72.50 745 GLU A O 1
ATOM 5920 N N . TYR A 1 746 ? -17.215 2.674 9.620 1.00 57.53 746 TYR A N 1
ATOM 5921 C CA . TYR A 1 746 ? -17.363 1.633 8.593 1.00 57.53 746 TYR A CA 1
ATOM 5922 C C . TYR A 1 746 ? -17.914 2.135 7.244 1.00 57.53 746 TYR A C 1
ATOM 5924 O O . TYR A 1 746 ? -18.043 1.342 6.313 1.00 57.53 746 TYR A O 1
ATOM 5932 N N . SER A 1 747 ? -18.264 3.422 7.134 1.00 53.38 747 SER A N 1
ATOM 5933 C CA . SER A 1 747 ? -18.904 4.028 5.954 1.00 53.38 747 SER A CA 1
ATOM 5934 C C . SER A 1 747 ? -17.948 4.973 5.219 1.00 53.38 747 SER A C 1
ATOM 5936 O O . SER A 1 747 ? -17.345 5.846 5.836 1.00 53.38 747 SER A O 1
ATOM 5938 N N . LEU A 1 748 ? -17.854 4.833 3.892 1.00 54.44 748 LEU A N 1
ATOM 5939 C CA . LEU A 1 748 ? -16.842 5.470 3.034 1.00 54.44 748 LEU A CA 1
ATOM 5940 C C . LEU A 1 748 ? -17.419 6.543 2.085 1.00 54.44 748 LEU A C 1
ATOM 5942 O O . LEU A 1 748 ? -16.821 6.855 1.056 1.00 54.44 748 LEU A O 1
ATOM 5946 N N . LYS A 1 749 ? -18.562 7.162 2.425 1.00 52.19 749 LYS A N 1
ATOM 5947 C CA . LYS A 1 749 ? -19.259 8.131 1.546 1.00 52.19 749 LYS A CA 1
ATOM 5948 C C . LYS A 1 749 ? -18.357 9.250 0.999 1.00 52.19 749 LYS A C 1
ATOM 5950 O O . LYS A 1 749 ? -18.455 9.578 -0.180 1.00 52.19 749 LYS A O 1
ATOM 5955 N N . GLU A 1 750 ? -17.455 9.801 1.812 1.00 50.50 750 GLU A N 1
ATOM 5956 C CA . GLU A 1 750 ? -16.53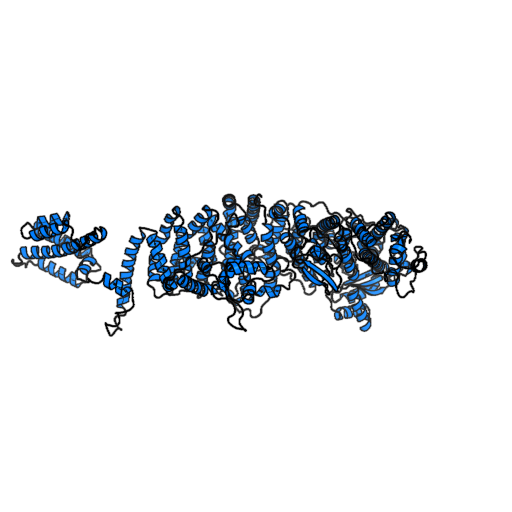5 10.876 1.393 1.00 50.50 750 GLU A CA 1
ATOM 5957 C C . GLU A 1 750 ? -15.321 10.387 0.577 1.00 50.50 750 GLU A C 1
ATOM 5959 O O . GLU A 1 750 ? -14.705 11.177 -0.135 1.00 50.50 750 GLU A O 1
ATOM 5964 N N . LEU A 1 751 ? -14.988 9.090 0.629 1.00 49.78 751 LEU A N 1
ATOM 5965 C CA . LEU A 1 751 ? -13.887 8.492 -0.139 1.00 49.78 751 LEU A CA 1
ATOM 5966 C C . LEU A 1 751 ? -14.256 8.214 -1.602 1.00 49.78 751 LEU A C 1
ATOM 5968 O O . LEU A 1 751 ? -13.356 8.049 -2.422 1.00 49.78 751 LEU A O 1
ATOM 5972 N N . SER A 1 752 ? -15.547 8.265 -1.952 1.00 46.69 752 SER A N 1
ATOM 5973 C CA . SER A 1 752 ? -16.019 8.231 -3.345 1.00 46.69 752 SER A CA 1
ATOM 5974 C C . SER A 1 752 ? -15.390 9.330 -4.217 1.00 46.69 752 SER A C 1
ATOM 5976 O O . SER A 1 752 ? -15.078 9.081 -5.374 1.00 46.69 752 SER A O 1
ATOM 5978 N N . TYR A 1 753 ? -15.085 10.504 -3.648 1.00 46.38 753 TYR A N 1
ATOM 5979 C CA . TYR A 1 753 ? -14.384 11.595 -4.343 1.00 46.38 753 TYR A CA 1
ATOM 5980 C C . TYR A 1 753 ? -12.890 11.300 -4.585 1.00 46.38 753 TYR A C 1
ATOM 5982 O O . TYR A 1 753 ? -12.260 11.907 -5.446 1.00 46.38 753 TYR A O 1
ATOM 5990 N N . PHE A 1 754 ? -12.306 10.364 -3.830 1.00 50.12 754 PHE A N 1
ATOM 5991 C CA . PHE A 1 754 ? -10.929 9.901 -4.014 1.00 50.12 754 PHE A CA 1
ATOM 5992 C C . PHE A 1 754 ? -10.841 8.616 -4.856 1.00 50.12 754 PHE A C 1
ATOM 5994 O O . PHE A 1 754 ? -9.725 8.172 -5.117 1.00 50.12 754 PHE A O 1
ATOM 6001 N N . ARG A 1 755 ? -11.968 8.038 -5.314 1.00 45.09 755 ARG A N 1
ATOM 6002 C CA . ARG A 1 755 ? -11.993 6.849 -6.195 1.00 45.09 755 ARG A CA 1
ATOM 6003 C C . ARG A 1 755 ? -11.264 7.085 -7.522 1.00 45.09 755 ARG A C 1
ATOM 6005 O O . ARG A 1 755 ? -10.589 6.186 -8.000 1.00 45.09 755 ARG A O 1
ATOM 6012 N N . ASP A 1 756 ? -11.247 8.316 -8.031 1.00 40.38 756 ASP A N 1
ATOM 6013 C CA . ASP A 1 756 ? -10.478 8.668 -9.238 1.00 40.38 756 ASP A CA 1
ATOM 6014 C C . ASP A 1 756 ? -8.944 8.642 -9.032 1.00 40.38 756 ASP A C 1
ATOM 6016 O O . ASP A 1 756 ? -8.173 8.765 -9.989 1.00 40.38 756 ASP A O 1
ATOM 6020 N N . MET A 1 757 ? -8.455 8.465 -7.795 1.00 47.38 757 MET A N 1
ATOM 6021 C CA . MET A 1 757 ? -7.037 8.208 -7.539 1.00 47.38 757 MET A CA 1
ATOM 6022 C C . MET A 1 757 ? -6.738 6.733 -7.832 1.00 47.38 757 MET A C 1
ATOM 6024 O O . MET A 1 757 ? -7.005 5.864 -7.002 1.00 47.38 757 MET A O 1
ATOM 6028 N N . GLN A 1 758 ? -6.105 6.470 -8.984 1.00 41.97 758 GLN A N 1
ATOM 6029 C CA . GLN A 1 758 ? -5.691 5.146 -9.500 1.00 41.97 758 GLN A CA 1
ATOM 6030 C C . GLN A 1 758 ? -5.068 4.179 -8.467 1.00 41.97 758 GLN A C 1
ATOM 6032 O O . GLN A 1 758 ? -5.051 2.972 -8.683 1.00 41.97 758 GLN A O 1
ATOM 6037 N N . TYR A 1 759 ? -4.550 4.686 -7.349 1.00 44.59 759 TYR A N 1
ATOM 6038 C CA . TYR A 1 759 ? -3.877 3.916 -6.303 1.00 44.59 759 TYR A CA 1
ATOM 6039 C C . TYR A 1 759 ? -4.822 3.229 -5.303 1.00 44.59 759 TYR A C 1
ATOM 6041 O O . TYR A 1 759 ? -4.415 2.270 -4.655 1.00 44.59 759 TYR A O 1
ATOM 6049 N N . ILE A 1 760 ? -6.072 3.689 -5.171 1.00 45.81 760 ILE A N 1
ATOM 6050 C CA . ILE A 1 760 ? -7.040 3.142 -4.200 1.00 45.81 760 ILE A CA 1
ATOM 6051 C C . ILE A 1 760 ? -7.841 1.970 -4.804 1.00 45.81 760 ILE A C 1
ATOM 6053 O O . ILE A 1 760 ? -8.151 1.018 -4.092 1.00 45.81 760 ILE A O 1
ATOM 6057 N N . HIS A 1 761 ? -8.072 1.970 -6.123 1.00 41.91 761 HIS A N 1
ATOM 6058 C CA . HIS A 1 761 ? -8.764 0.888 -6.851 1.00 41.91 761 HIS A CA 1
ATOM 6059 C C . HIS A 1 761 ? -8.085 -0.486 -6.722 1.00 41.91 761 HIS A C 1
ATOM 6061 O O . HIS A 1 761 ? -8.736 -1.519 -6.766 1.00 41.91 761 HIS A O 1
ATOM 6067 N N . ALA A 1 762 ? -6.762 -0.503 -6.581 1.00 39.19 762 ALA A N 1
ATOM 6068 C CA . ALA A 1 762 ? -5.954 -1.716 -6.544 1.00 39.19 762 ALA A CA 1
ATOM 6069 C C . ALA A 1 762 ? -6.011 -2.478 -5.221 1.00 39.19 762 ALA A C 1
ATOM 6071 O O . ALA A 1 762 ? -5.895 -3.702 -5.197 1.00 39.19 762 ALA A O 1
ATOM 6072 N N . ALA A 1 763 ? -6.102 -1.721 -4.127 1.00 39.28 763 ALA A N 1
ATOM 6073 C CA . ALA A 1 763 ? -6.223 -2.280 -2.799 1.00 39.28 763 ALA A CA 1
ATOM 6074 C C . ALA A 1 763 ? -7.669 -2.717 -2.557 1.00 39.28 763 ALA A C 1
ATOM 6076 O O . ALA A 1 763 ? -7.855 -3.755 -1.944 1.00 39.28 763 ALA A O 1
ATOM 6077 N N . GLY A 1 764 ? -8.660 -1.988 -3.078 1.00 45.38 764 GLY A N 1
ATOM 6078 C CA . GLY A 1 764 ? -10.047 -2.023 -2.612 1.00 45.38 764 GLY A CA 1
ATOM 6079 C C . GLY A 1 764 ? -10.262 -0.896 -1.598 1.00 45.38 764 GLY A C 1
ATOM 6080 O O . GLY A 1 764 ? -9.360 -0.559 -0.818 1.00 45.38 764 GLY A O 1
ATOM 6081 N N . VAL A 1 765 ? -11.429 -0.248 -1.617 1.00 45.66 765 VAL A N 1
ATOM 6082 C CA . VAL A 1 765 ? -11.727 0.821 -0.649 1.00 45.66 765 VAL A CA 1
ATOM 6083 C C . VAL A 1 765 ? -12.089 0.167 0.688 1.00 45.66 765 VAL A C 1
ATOM 6085 O O . VAL A 1 765 ? -13.212 -0.283 0.885 1.00 45.66 765 VAL A O 1
ATOM 6088 N N . TYR A 1 766 ? -11.150 0.107 1.636 1.00 52.72 766 TYR A N 1
ATOM 6089 C CA . TYR A 1 766 ? -11.427 -0.465 2.959 1.00 52.72 766 TYR A CA 1
ATOM 6090 C C . TYR A 1 766 ? -11.700 0.598 4.011 1.00 52.72 766 TYR A C 1
ATOM 6092 O O . TYR A 1 766 ? -10.971 1.583 4.146 1.00 52.72 766 TYR A O 1
ATOM 6100 N N . SER A 1 767 ? -12.698 0.329 4.849 1.00 59.28 767 SER A N 1
ATOM 6101 C CA . SER A 1 767 ? -12.850 1.034 6.115 1.00 59.28 767 SER A CA 1
ATOM 6102 C C . SER A 1 767 ? -11.618 0.802 6.995 1.00 59.28 767 SER A C 1
ATOM 6104 O O . SER A 1 767 ? -11.301 -0.325 7.392 1.00 59.28 767 SER A O 1
ATOM 6106 N N . LEU A 1 768 ? -10.950 1.897 7.363 1.00 69.00 768 LEU A N 1
ATOM 6107 C CA . LEU A 1 768 ? -9.907 1.881 8.386 1.00 69.00 768 LEU A CA 1
ATOM 6108 C C . LEU A 1 768 ? -10.447 1.450 9.762 1.00 69.00 768 LEU A C 1
ATOM 6110 O O . LEU A 1 768 ? -9.657 0.995 10.585 1.00 69.00 768 LEU A O 1
ATOM 6114 N N . GLY A 1 769 ? -11.762 1.483 9.998 1.00 74.19 769 GLY A N 1
ATOM 6115 C CA . GLY A 1 769 ? -12.392 0.916 11.193 1.00 74.19 769 GLY A CA 1
ATOM 6116 C C . GLY A 1 769 ? -12.033 -0.559 11.412 1.00 74.19 769 GLY A C 1
ATOM 6117 O O . GLY A 1 769 ? -11.613 -0.946 12.505 1.00 74.19 769 GLY A O 1
ATOM 6118 N N . GLU A 1 770 ? -12.090 -1.389 10.363 1.00 72.81 770 GLU A N 1
ATOM 6119 C CA . GLU A 1 770 ? -11.654 -2.795 10.438 1.00 72.81 770 GLU A CA 1
ATOM 6120 C C . GLU A 1 770 ? -10.122 -2.912 10.476 1.00 72.81 770 GLU A C 1
ATOM 6122 O O . GLU A 1 770 ? -9.555 -3.765 11.168 1.00 72.81 770 GLU A O 1
ATOM 6127 N N . LEU A 1 771 ? -9.421 -2.065 9.720 1.00 76.69 771 LEU A N 1
ATOM 6128 C CA . LEU A 1 771 ? -7.977 -2.199 9.566 1.00 76.69 771 LEU A CA 1
ATOM 6129 C C . LEU A 1 771 ? -7.171 -1.677 10.765 1.00 76.69 771 LEU A C 1
ATOM 6131 O O . LEU A 1 771 ? -6.070 -2.186 10.994 1.00 76.69 771 LEU A O 1
ATOM 6135 N N . ALA A 1 772 ? -7.725 -0.725 11.521 1.00 87.38 772 ALA A N 1
ATOM 6136 C CA . ALA A 1 772 ? -7.092 -0.015 12.627 1.00 87.38 772 ALA A CA 1
ATOM 6137 C C . ALA A 1 772 ? -7.913 -0.092 13.930 1.00 87.38 772 ALA A C 1
ATOM 6139 O O . ALA A 1 772 ? -7.487 -0.781 14.854 1.00 87.38 772 ALA A O 1
ATOM 6140 N N . TYR A 1 773 ? -9.089 0.547 14.022 1.00 90.62 773 TYR A N 1
ATOM 6141 C CA . TYR A 1 773 ? -9.816 0.688 15.299 1.00 90.62 773 TYR A CA 1
ATOM 6142 C C . TYR A 1 773 ? -10.213 -0.650 15.938 1.00 90.62 773 TYR A C 1
ATOM 6144 O O . TYR A 1 773 ? -9.938 -0.874 17.116 1.00 90.62 773 TYR A O 1
ATOM 6152 N N . SER A 1 774 ? -10.774 -1.587 15.167 1.00 88.12 774 SER A N 1
ATOM 6153 C CA . SER A 1 774 ? -11.090 -2.935 15.674 1.00 88.12 774 SER A CA 1
ATOM 6154 C C . SER A 1 774 ? -9.840 -3.685 16.155 1.00 88.12 774 SER A C 1
ATOM 6156 O O . SER A 1 774 ? -9.896 -4.464 17.106 1.00 88.12 774 SER A O 1
ATOM 6158 N N . ARG A 1 775 ? -8.680 -3.408 15.544 1.00 91.94 775 ARG A N 1
ATOM 6159 C CA . ARG A 1 775 ? -7.399 -4.021 15.908 1.00 91.94 775 ARG A CA 1
ATOM 6160 C C . ARG A 1 775 ? -6.847 -3.449 17.200 1.00 91.94 775 ARG A C 1
ATOM 6162 O O . ARG A 1 775 ? -6.316 -4.218 17.998 1.00 91.94 775 ARG A O 1
ATOM 6169 N N . ASP A 1 776 ? -7.032 -2.154 17.429 1.00 95.44 776 ASP A N 1
ATOM 6170 C CA . ASP A 1 776 ? -6.713 -1.496 18.695 1.00 95.44 776 ASP A CA 1
ATOM 6171 C C . ASP A 1 776 ? -7.614 -1.988 19.837 1.00 95.44 776 ASP A C 1
ATOM 6173 O O . ASP A 1 776 ? -7.115 -2.274 20.929 1.00 95.44 776 ASP A O 1
ATOM 6177 N N . LEU A 1 777 ? -8.916 -2.181 19.577 1.00 94.75 777 LEU A N 1
ATOM 6178 C CA . LEU A 1 777 ? -9.829 -2.816 20.535 1.00 94.75 777 LEU A CA 1
ATOM 6179 C C . LEU A 1 777 ? -9.378 -4.240 20.876 1.00 94.75 777 LEU A C 1
ATOM 6181 O O . LEU A 1 777 ? -9.350 -4.596 22.051 1.00 94.75 777 LEU A O 1
ATOM 6185 N N . HIS A 1 778 ? -8.954 -5.020 19.880 1.00 94.44 778 HIS A N 1
ATOM 6186 C CA . HIS A 1 778 ? -8.465 -6.385 20.079 1.00 94.44 778 HIS A CA 1
ATOM 6187 C C . HIS A 1 778 ? -7.169 -6.464 20.905 1.00 94.44 778 HIS A C 1
ATOM 6189 O O . HIS A 1 778 ? -7.010 -7.364 21.731 1.00 94.44 778 HIS A O 1
ATOM 6195 N N . ILE A 1 779 ? -6.247 -5.507 20.746 1.00 95.44 779 ILE A N 1
ATOM 6196 C CA . ILE A 1 779 ? -5.051 -5.416 21.602 1.00 95.44 779 ILE A CA 1
ATOM 6197 C C . ILE A 1 779 ? -5.449 -5.151 23.057 1.00 95.44 779 ILE A C 1
ATOM 6199 O O . ILE A 1 779 ? -4.956 -5.827 23.961 1.00 95.44 779 ILE A O 1
ATOM 6203 N N . LEU A 1 780 ? -6.364 -4.206 23.289 1.00 95.25 780 LEU A N 1
ATOM 6204 C CA . LEU A 1 780 ? -6.856 -3.898 24.632 1.00 95.25 780 LEU A CA 1
ATOM 6205 C C . LEU A 1 780 ? -7.572 -5.105 25.254 1.00 95.25 780 LEU A C 1
ATOM 6207 O O . LEU A 1 780 ? -7.282 -5.486 26.383 1.00 95.25 780 LEU A O 1
ATOM 6211 N N . GLN A 1 781 ? -8.427 -5.763 24.480 1.00 93.94 781 GLN A N 1
ATOM 6212 C CA . GLN A 1 781 ? -9.046 -7.044 24.801 1.00 93.94 781 GLN A CA 1
ATOM 6213 C C . GLN A 1 781 ? -8.023 -8.118 25.205 1.00 93.94 781 GLN A C 1
ATOM 6215 O O . GLN A 1 781 ? -8.174 -8.771 26.236 1.00 93.94 781 GLN A O 1
ATOM 6220 N N . THR A 1 782 ? -6.942 -8.263 24.439 1.00 94.19 782 THR A N 1
ATOM 6221 C CA . THR A 1 782 ? -5.857 -9.208 24.740 1.00 94.19 782 THR A CA 1
ATOM 6222 C C . THR A 1 782 ? -5.198 -8.876 26.082 1.00 94.19 782 THR A C 1
ATOM 6224 O O . THR A 1 782 ? -4.954 -9.769 26.892 1.00 94.19 782 THR A O 1
ATOM 6227 N N . ALA A 1 783 ? -4.957 -7.596 26.374 1.00 94.44 783 ALA A N 1
ATOM 6228 C CA . ALA A 1 783 ? -4.411 -7.181 27.665 1.00 94.44 783 ALA A CA 1
ATOM 6229 C C . ALA A 1 783 ? -5.352 -7.485 28.839 1.00 94.44 783 ALA A C 1
ATOM 6231 O O . ALA A 1 783 ? -4.875 -7.916 29.885 1.00 94.44 783 ALA A O 1
ATOM 6232 N N . LEU A 1 784 ? -6.669 -7.336 28.670 1.00 92.62 784 LEU A N 1
ATOM 6233 C CA . LEU A 1 784 ? -7.648 -7.688 29.708 1.00 92.62 784 LEU A CA 1
ATOM 6234 C C . LEU A 1 784 ? -7.620 -9.180 30.068 1.00 92.62 784 LEU A C 1
ATOM 6236 O O . LEU A 1 784 ? -7.845 -9.537 31.221 1.00 92.62 784 LEU A O 1
ATOM 6240 N N . VAL A 1 785 ? -7.325 -10.043 29.093 1.00 91.31 785 VAL A N 1
ATOM 6241 C CA . VAL A 1 785 ? -7.275 -11.502 29.280 1.00 91.31 785 VAL A CA 1
ATOM 6242 C C . VAL A 1 785 ? -5.928 -11.970 29.831 1.00 91.31 785 VAL A C 1
ATOM 6244 O O . VAL A 1 785 ? -5.878 -12.895 30.646 1.00 91.31 785 VAL A O 1
ATOM 6247 N N . PHE A 1 786 ? -4.821 -11.392 29.362 1.00 91.38 786 PHE A N 1
ATOM 6248 C CA . PHE A 1 786 ? -3.487 -11.959 29.587 1.00 91.38 786 PHE A CA 1
ATOM 6249 C C . PHE A 1 786 ? -2.559 -11.117 30.472 1.00 91.38 786 PHE A C 1
ATOM 6251 O O . PHE A 1 786 ? -1.558 -11.659 30.934 1.00 91.38 786 PHE A O 1
ATOM 6258 N N . ALA A 1 787 ? -2.866 -9.845 30.738 1.00 90.94 787 ALA A N 1
ATOM 6259 C CA . ALA A 1 787 ? -2.080 -8.989 31.631 1.00 90.94 787 ALA A CA 1
ATOM 6260 C C . ALA A 1 787 ? -2.777 -8.784 32.987 1.00 90.94 787 ALA A C 1
ATOM 6262 O O . ALA A 1 787 ? -3.914 -9.206 33.195 1.00 90.94 787 ALA A O 1
ATOM 6263 N N . ASN A 1 788 ? -2.100 -8.124 33.931 1.00 88.44 788 ASN A N 1
ATOM 6264 C CA . ASN A 1 788 ? -2.678 -7.819 35.241 1.00 88.44 788 ASN A CA 1
ATOM 6265 C C . ASN A 1 788 ? -3.926 -6.896 35.142 1.00 88.44 788 ASN A C 1
ATOM 6267 O O . ASN A 1 788 ? -3.776 -5.717 34.799 1.00 88.44 788 ASN A O 1
ATOM 6271 N N . PRO A 1 789 ? -5.131 -7.359 35.549 1.00 88.06 789 PRO A N 1
ATOM 6272 C CA . PRO A 1 789 ? -6.381 -6.593 35.462 1.00 88.06 789 PRO A CA 1
ATOM 6273 C C . PRO A 1 789 ? -6.329 -5.208 36.114 1.00 88.06 789 PRO A C 1
ATOM 6275 O O . PRO A 1 789 ? -6.827 -4.232 35.557 1.00 88.06 789 PRO A O 1
ATOM 6278 N N . ARG A 1 790 ? -5.674 -5.087 37.276 1.00 89.50 790 ARG A N 1
ATOM 6279 C CA . ARG A 1 790 ? -5.568 -3.809 37.998 1.00 89.50 790 ARG A CA 1
ATOM 6280 C C . ARG A 1 790 ? -4.734 -2.792 37.232 1.00 89.50 790 ARG A C 1
ATOM 6282 O O . ARG A 1 790 ? -5.057 -1.608 37.235 1.00 89.50 790 ARG A O 1
ATOM 6289 N N . VAL A 1 791 ? -3.667 -3.253 36.578 1.00 91.19 791 VAL A N 1
ATOM 6290 C CA . VAL A 1 791 ? -2.797 -2.393 35.768 1.00 91.19 791 VAL A CA 1
ATOM 6291 C C . VAL A 1 791 ? -3.551 -1.903 34.538 1.00 91.19 791 VAL A C 1
ATOM 6293 O O . VAL A 1 791 ? -3.497 -0.713 34.241 1.00 91.19 791 VAL A O 1
ATOM 6296 N N . VAL A 1 792 ? -4.289 -2.786 33.859 1.00 92.94 792 VAL A N 1
ATOM 6297 C CA . VAL A 1 792 ? -5.058 -2.416 32.663 1.00 92.94 792 VAL A CA 1
ATOM 6298 C C . VAL A 1 792 ? -6.197 -1.453 33.008 1.00 92.94 792 VAL A C 1
ATOM 6300 O O . VAL A 1 792 ? -6.345 -0.437 32.333 1.00 92.94 792 VAL A O 1
ATOM 6303 N N . LEU A 1 793 ? -6.949 -1.693 34.091 1.00 93.81 793 LEU A N 1
ATOM 6304 C CA . LEU A 1 793 ? -8.000 -0.769 34.535 1.00 93.81 793 LEU A CA 1
ATOM 6305 C C . LEU A 1 793 ? -7.430 0.608 34.890 1.00 93.81 793 LEU A C 1
ATOM 6307 O O . LEU A 1 793 ? -7.968 1.623 34.452 1.00 93.81 793 LEU A O 1
ATOM 6311 N N . LYS A 1 794 ? -6.315 0.646 35.629 1.00 92.69 794 LYS A N 1
ATOM 6312 C CA . LYS A 1 794 ? -5.629 1.903 35.932 1.00 92.69 794 LYS A CA 1
ATOM 6313 C C . LYS A 1 794 ? -5.191 2.625 34.657 1.00 92.69 794 LYS A C 1
ATOM 6315 O O . LYS A 1 794 ? -5.393 3.824 34.552 1.00 92.69 794 LYS A O 1
ATOM 6320 N N . MET A 1 795 ? -4.657 1.910 33.665 1.00 93.00 795 MET A N 1
ATOM 6321 C CA . MET A 1 795 ? -4.301 2.511 32.375 1.00 93.00 795 MET A CA 1
ATOM 6322 C C . MET A 1 795 ? -5.509 3.113 31.650 1.00 93.00 795 MET A C 1
ATOM 6324 O O . MET A 1 795 ? -5.378 4.199 31.090 1.00 93.00 795 MET A O 1
ATOM 6328 N N . ILE A 1 796 ? -6.667 2.438 31.671 1.00 95.69 796 ILE A N 1
ATOM 6329 C CA . ILE A 1 796 ? -7.922 2.963 31.112 1.00 95.69 796 ILE A CA 1
ATOM 6330 C C . ILE A 1 796 ? -8.287 4.275 31.810 1.00 95.69 796 ILE A C 1
ATOM 6332 O O . ILE A 1 796 ? -8.416 5.296 31.143 1.00 95.69 796 ILE A O 1
ATOM 6336 N N . ILE A 1 797 ? -8.390 4.274 33.139 1.00 95.25 797 ILE A N 1
ATOM 6337 C CA . ILE A 1 797 ? -8.798 5.455 33.913 1.00 95.25 797 ILE A CA 1
ATOM 6338 C C . ILE A 1 797 ? -7.792 6.611 33.755 1.00 95.25 797 ILE A C 1
ATOM 6340 O O . ILE A 1 797 ? -8.196 7.750 33.504 1.00 95.25 797 ILE A O 1
ATOM 6344 N N . ASP A 1 798 ? -6.491 6.320 33.832 1.00 93.19 798 ASP A N 1
ATOM 6345 C CA . ASP A 1 798 ? -5.414 7.307 33.708 1.00 93.19 798 ASP A CA 1
ATOM 6346 C C . ASP A 1 798 ? -5.413 7.976 32.319 1.00 93.19 798 ASP A C 1
ATOM 6348 O O . ASP A 1 798 ? -5.306 9.200 32.228 1.00 93.19 798 ASP A O 1
ATOM 6352 N N . LEU A 1 799 ? -5.532 7.206 31.225 1.00 93.50 799 LEU A N 1
ATOM 6353 C CA . LEU A 1 799 ? -5.495 7.751 29.857 1.00 93.50 799 LEU A CA 1
ATOM 6354 C C . LEU A 1 799 ? -6.787 8.456 29.456 1.00 93.50 799 LEU A C 1
ATOM 6356 O O . LEU A 1 799 ? -6.728 9.396 28.666 1.00 93.50 799 LEU A O 1
ATOM 6360 N N . TRP A 1 800 ? -7.923 8.053 30.027 1.00 96.00 800 TRP A N 1
ATOM 6361 C CA . TRP A 1 800 ? -9.151 8.840 29.967 1.00 96.00 800 TRP A CA 1
ATOM 6362 C C . TRP A 1 800 ? -9.078 10.115 30.811 1.00 96.00 800 TRP A C 1
ATOM 6364 O O . TRP A 1 800 ? -9.978 10.939 30.703 1.00 96.00 800 TRP A O 1
ATOM 6374 N N . GLU A 1 801 ? -8.011 10.323 31.589 1.00 95.19 801 GLU A N 1
ATOM 6375 C CA . GLU A 1 801 ? -7.807 11.490 32.456 1.00 95.19 801 GLU A CA 1
ATOM 6376 C C . GLU A 1 801 ? -8.893 11.618 33.535 1.00 95.19 801 GLU A C 1
ATOM 6378 O O . GLU A 1 801 ? -9.305 12.717 33.900 1.00 95.19 801 GLU A O 1
ATOM 6383 N N . LEU A 1 802 ? -9.347 10.469 34.048 1.00 95.56 802 LEU A N 1
ATOM 6384 C CA . LEU A 1 802 ? -10.408 10.358 35.052 1.00 95.56 802 LEU A CA 1
ATOM 6385 C C . LEU A 1 802 ? -9.902 9.898 36.426 1.00 95.56 802 LEU A C 1
ATOM 6387 O O . LEU A 1 802 ? -10.716 9.693 37.319 1.00 95.56 802 LEU A O 1
ATOM 6391 N N . GLU A 1 803 ? -8.591 9.734 36.622 1.00 93.69 803 GLU A N 1
ATOM 6392 C CA . GLU A 1 803 ? -8.022 9.200 37.873 1.00 93.69 803 GLU A CA 1
ATOM 6393 C C . GLU A 1 803 ? -8.376 10.055 39.097 1.00 93.69 803 GLU A C 1
ATOM 6395 O O . GLU A 1 803 ? -8.845 9.513 40.093 1.00 93.69 803 GLU A O 1
ATOM 6400 N N . GLU A 1 804 ? -8.234 11.382 39.009 1.00 93.25 804 GLU A N 1
ATOM 6401 C CA . GLU A 1 804 ? -8.551 12.307 40.113 1.00 93.25 804 GLU A CA 1
ATOM 6402 C C . GLU A 1 804 ? -10.056 12.273 40.465 1.00 93.25 804 GLU A C 1
ATOM 6404 O O . GLU A 1 804 ? -10.443 12.293 41.634 1.00 93.25 804 GLU A O 1
ATOM 6409 N N . TRP A 1 805 ? -10.940 12.134 39.470 1.00 95.75 805 TRP A N 1
ATOM 6410 C CA . TRP A 1 805 ? -12.382 11.956 39.703 1.00 95.75 805 TRP A CA 1
ATOM 6411 C C . TRP A 1 805 ? -12.693 10.562 40.281 1.00 95.75 805 TRP A C 1
ATOM 6413 O O . TRP A 1 805 ? -13.467 10.393 41.233 1.00 95.75 805 TRP A O 1
ATOM 6423 N N . TYR A 1 806 ? -12.025 9.528 39.770 1.00 95.00 806 TYR A N 1
ATOM 6424 C CA . TYR A 1 806 ? -12.171 8.152 40.231 1.00 95.00 806 TYR A CA 1
ATOM 6425 C C . TYR A 1 806 ? -11.623 7.939 41.654 1.00 95.00 806 TYR A C 1
ATOM 6427 O O . TYR A 1 806 ? -12.187 7.141 42.418 1.00 95.00 806 TYR A O 1
ATOM 6435 N N . SER A 1 807 ? -10.617 8.699 42.090 1.00 92.69 807 SER A N 1
ATOM 6436 C CA . SER A 1 807 ? -10.175 8.747 43.489 1.00 92.69 807 SER A CA 1
ATOM 6437 C C . SER A 1 807 ? -11.098 9.608 44.360 1.00 92.69 807 SER A C 1
ATOM 6439 O O . SER A 1 807 ? -11.303 9.274 45.526 1.00 92.69 807 SER A O 1
ATOM 6441 N N . GLY A 1 808 ? -11.789 10.590 43.768 1.00 91.06 808 GLY A N 1
ATOM 6442 C CA . GLY A 1 808 ? -12.672 11.536 44.460 1.00 91.06 808 GLY A CA 1
ATOM 6443 C C . GLY A 1 808 ? -11.950 12.805 44.919 1.00 91.06 808 GLY A C 1
ATOM 6444 O O . GLY A 1 808 ? -12.424 13.475 45.829 1.00 91.06 808 GLY A O 1
ATOM 6445 N N . GLU A 1 809 ? -10.794 13.104 44.324 1.00 91.56 809 GLU A N 1
ATOM 6446 C CA . GLU A 1 809 ? -10.021 14.327 44.560 1.00 91.56 809 GLU A CA 1
ATOM 6447 C C . GLU A 1 809 ? -10.656 15.553 43.893 1.00 91.56 809 GLU A C 1
ATOM 6449 O O . GLU A 1 809 ? -10.529 16.661 44.414 1.00 91.56 809 GLU A O 1
ATOM 6454 N N . VAL A 1 810 ? -11.356 15.357 42.769 1.00 92.31 810 VAL A N 1
ATOM 6455 C CA . VAL A 1 810 ? -12.029 16.423 42.010 1.00 92.31 810 VAL A CA 1
ATOM 6456 C C . VAL A 1 810 ? -13.457 16.026 41.613 1.00 92.31 810 VAL A C 1
ATOM 6458 O O . VAL A 1 810 ? -13.741 14.844 41.404 1.00 92.31 810 VAL A O 1
ATOM 6461 N N . GLY A 1 811 ? -14.346 17.020 41.506 1.00 90.50 811 GLY A N 1
ATOM 6462 C CA . GLY A 1 811 ? -15.688 16.877 40.926 1.00 90.50 811 GLY A CA 1
ATOM 6463 C C . GLY A 1 811 ? -15.657 16.758 39.397 1.00 90.50 811 GLY A C 1
ATOM 6464 O O . GLY A 1 811 ? -14.620 17.000 38.769 1.00 90.50 811 GLY A O 1
ATOM 6465 N N . SER A 1 812 ? -16.781 16.371 38.787 1.00 91.06 812 SER A N 1
ATOM 6466 C CA . SER A 1 812 ? -16.902 16.179 37.333 1.00 91.06 812 SER A CA 1
ATOM 6467 C C . SER A 1 812 ? -16.614 17.465 36.542 1.00 91.06 812 SER A C 1
ATOM 6469 O O . SER A 1 812 ? -15.973 17.422 35.487 1.00 91.06 812 SER A O 1
ATOM 6471 N N . GLU A 1 813 ? -16.968 18.618 37.105 1.00 89.38 813 GLU A N 1
ATOM 6472 C CA . GLU A 1 813 ? -16.775 19.960 36.554 1.00 89.38 813 GLU A CA 1
ATOM 6473 C C . GLU A 1 813 ? -15.312 20.425 36.509 1.00 89.38 813 GLU A C 1
ATOM 6475 O O . GLU A 1 813 ? -14.970 21.305 35.721 1.00 89.38 813 GLU A O 1
ATOM 6480 N N . LEU A 1 814 ? -14.443 19.836 37.337 1.00 91.62 814 LEU A N 1
ATOM 6481 C CA . LEU A 1 814 ? -13.015 20.170 37.415 1.00 91.62 814 LEU A CA 1
ATOM 6482 C C . LEU A 1 814 ? -12.138 19.243 36.563 1.00 91.62 814 LEU A C 1
ATOM 6484 O O . LEU A 1 814 ? -10.918 19.412 36.506 1.00 91.62 814 LEU A O 1
ATOM 6488 N N . THR A 1 815 ? -12.744 18.259 35.898 1.00 93.94 815 THR A N 1
ATOM 6489 C CA . THR A 1 815 ? -12.035 17.395 34.951 1.00 93.94 815 THR A CA 1
ATOM 6490 C C . THR A 1 815 ? -11.663 18.158 33.678 1.00 93.94 815 THR A C 1
ATOM 6492 O O . THR A 1 815 ? -12.223 19.205 33.365 1.00 93.94 815 THR A O 1
ATOM 6495 N N . VAL A 1 816 ? -10.765 17.590 32.865 1.00 92.94 816 VAL A N 1
ATOM 6496 C CA . VAL A 1 816 ? -10.394 18.169 31.557 1.00 92.94 816 VAL A CA 1
ATOM 6497 C C . VAL A 1 816 ? -11.566 18.270 30.569 1.00 92.94 816 VAL A C 1
ATOM 6499 O O . VAL A 1 816 ? -11.464 18.943 29.540 1.00 92.94 816 VAL A O 1
ATOM 6502 N N . TYR A 1 817 ? -12.662 17.568 30.857 1.00 94.75 817 TYR A N 1
ATOM 6503 C CA . TYR A 1 817 ? -13.858 17.551 30.030 1.00 94.75 817 TYR A CA 1
ATOM 6504 C C . TYR A 1 817 ? -14.828 18.676 30.367 1.00 94.75 817 TYR A C 1
ATOM 6506 O O . TYR A 1 817 ? -15.608 19.028 29.486 1.00 94.75 817 TYR A O 1
ATOM 6514 N N . GLU A 1 818 ? -14.753 19.252 31.571 1.00 91.94 818 GLU A N 1
ATOM 6515 C CA . GLU A 1 818 ? -15.643 20.322 32.034 1.00 91.94 818 GLU A CA 1
ATOM 6516 C C . GLU A 1 818 ? -17.123 19.956 31.765 1.00 91.94 818 GLU A C 1
ATOM 6518 O O . GLU A 1 818 ? -17.606 18.902 32.181 1.00 91.94 818 GLU A O 1
ATOM 6523 N N . ASP A 1 819 ? -17.832 20.773 30.986 1.00 91.19 819 ASP A N 1
ATOM 6524 C CA . ASP A 1 819 ? -19.221 20.578 30.559 1.00 91.19 819 ASP A CA 1
ATOM 6525 C C . ASP A 1 819 ? -19.455 19.333 29.679 1.00 91.19 819 ASP A C 1
ATOM 6527 O O . ASP A 1 819 ? -20.592 18.897 29.497 1.00 91.19 819 ASP A O 1
ATOM 6531 N N . ARG A 1 820 ? -18.389 18.731 29.139 1.00 94.31 820 ARG A N 1
ATOM 6532 C CA . ARG A 1 820 ? -18.440 17.526 28.295 1.00 94.31 820 ARG A CA 1
ATOM 6533 C C . ARG A 1 820 ? -18.232 16.224 29.065 1.00 94.31 820 ARG A C 1
ATOM 6535 O O . ARG A 1 820 ? -18.176 15.169 28.430 1.00 94.31 820 ARG A O 1
ATOM 6542 N N . PHE A 1 821 ? -18.094 16.269 30.392 1.00 95.56 821 PHE A N 1
ATOM 6543 C CA . PHE A 1 821 ? -17.797 15.094 31.218 1.00 95.56 821 PHE A CA 1
ATOM 6544 C C . PHE A 1 821 ? -18.747 13.915 30.948 1.00 95.56 821 PHE A C 1
ATOM 6546 O O . PHE A 1 821 ? -18.296 12.793 30.705 1.00 95.56 821 PHE A O 1
ATOM 6553 N N . SER A 1 822 ? -20.056 14.172 30.901 1.00 95.12 822 SER A N 1
ATOM 6554 C CA . SER A 1 822 ? -21.071 13.140 30.660 1.00 95.12 822 SER A CA 1
ATOM 6555 C C . SER A 1 822 ? -20.917 12.470 29.288 1.00 95.12 822 SER A C 1
ATOM 6557 O O . SER A 1 822 ? -21.002 11.248 29.187 1.00 95.12 822 SER A O 1
ATOM 6559 N N . TYR A 1 823 ? -20.591 13.233 28.240 1.00 95.75 823 TYR A N 1
ATOM 6560 C CA . TYR A 1 823 ? -20.318 12.678 26.908 1.00 95.75 823 TYR A CA 1
ATOM 6561 C C . TYR A 1 823 ? -19.002 11.884 26.869 1.00 95.75 823 TYR A C 1
ATOM 6563 O O . TYR A 1 823 ? -18.898 10.887 26.157 1.00 95.75 823 TYR A O 1
ATOM 6571 N N . ALA A 1 824 ? -17.986 12.284 27.643 1.00 96.31 824 ALA A N 1
ATOM 6572 C CA . ALA A 1 824 ? -16.757 11.499 27.778 1.00 96.31 824 ALA A CA 1
ATOM 6573 C C . ALA A 1 824 ? -17.039 10.138 28.438 1.00 96.31 824 ALA A C 1
ATOM 6575 O O . ALA A 1 824 ? -16.562 9.108 27.956 1.00 96.31 824 ALA A O 1
ATOM 6576 N N . CYS A 1 825 ? -17.871 10.122 29.483 1.00 96.56 825 CYS A N 1
ATOM 6577 C CA . CYS A 1 825 ? -18.333 8.893 30.124 1.00 96.56 825 CYS A CA 1
ATOM 6578 C C . CYS A 1 825 ? -19.133 8.009 29.160 1.00 96.56 825 CYS A C 1
ATOM 6580 O O . CYS A 1 825 ? -18.886 6.806 29.102 1.00 96.56 825 CYS A O 1
ATOM 6582 N N . GLU A 1 826 ? -20.022 8.593 28.352 1.00 96.19 826 GLU A N 1
ATOM 6583 C CA . GLU A 1 826 ? -20.775 7.875 27.315 1.00 96.19 826 GLU A CA 1
ATOM 6584 C C . GLU A 1 826 ? -19.844 7.128 26.343 1.00 96.19 826 GLU A C 1
ATOM 6586 O O . GLU A 1 826 ? -20.024 5.936 26.076 1.00 96.19 826 GLU A O 1
ATOM 6591 N N . GLN A 1 827 ? -18.793 7.800 25.860 1.00 96.25 827 GLN A N 1
ATOM 6592 C CA . GLN A 1 827 ? -17.809 7.188 24.966 1.00 96.25 827 GLN A CA 1
ATOM 6593 C C . GLN A 1 827 ? -16.984 6.096 25.666 1.00 96.25 827 GLN A C 1
ATOM 6595 O O . GLN A 1 827 ? -16.723 5.051 25.064 1.00 96.25 827 GLN A O 1
ATOM 6600 N N . LEU A 1 828 ? -16.583 6.300 26.928 1.00 97.44 828 LEU A N 1
ATOM 6601 C CA . LEU A 1 828 ? -15.891 5.278 27.724 1.00 97.44 828 LEU A CA 1
ATOM 6602 C C . LEU A 1 828 ? -16.760 4.023 27.868 1.00 97.44 828 LEU A C 1
ATOM 6604 O O . LEU A 1 828 ? -16.285 2.916 27.610 1.00 97.44 828 LEU A O 1
ATOM 6608 N N . ILE A 1 829 ? -18.035 4.195 28.222 1.00 97.25 829 ILE A N 1
ATOM 6609 C CA . ILE A 1 829 ? -19.000 3.101 28.367 1.00 97.25 829 ILE A CA 1
ATOM 6610 C C . ILE A 1 829 ? -19.161 2.354 27.046 1.00 97.25 829 ILE A C 1
ATOM 6612 O O . ILE A 1 829 ? -19.081 1.129 27.042 1.00 97.25 829 ILE A O 1
ATOM 6616 N N . LYS A 1 830 ? -19.302 3.061 25.917 1.00 95.06 830 LYS A N 1
ATOM 6617 C CA . LYS A 1 830 ? -19.380 2.427 24.594 1.00 95.06 830 LYS A CA 1
ATOM 6618 C C . LYS A 1 830 ? -18.154 1.571 24.283 1.00 95.06 830 LYS A C 1
ATOM 6620 O O . LYS A 1 830 ? -18.297 0.439 23.827 1.00 95.06 830 LYS A O 1
ATOM 6625 N N . VAL A 1 831 ? -16.952 2.094 24.522 1.00 95.44 831 VAL A N 1
ATOM 6626 C CA . VAL A 1 831 ? -15.707 1.352 24.273 1.00 95.44 831 VAL A CA 1
ATOM 6627 C C . VAL A 1 831 ? -15.646 0.096 25.144 1.00 95.44 831 VAL A C 1
ATOM 6629 O O . VAL A 1 831 ? -15.384 -0.988 24.626 1.00 95.44 831 VAL A O 1
ATOM 6632 N N . LEU A 1 832 ? -15.936 0.217 26.443 1.00 95.69 832 LEU A N 1
ATOM 6633 C CA . LEU A 1 832 ? -15.965 -0.923 27.363 1.00 95.69 832 LEU A CA 1
ATOM 6634 C C . LEU A 1 832 ? -17.037 -1.951 26.972 1.00 95.69 832 LEU A C 1
ATOM 6636 O O . LEU A 1 832 ? -16.772 -3.151 27.013 1.00 95.69 832 LEU A O 1
ATOM 6640 N N . TYR A 1 833 ? -18.205 -1.488 26.525 1.00 95.38 833 TYR A N 1
ATOM 6641 C CA . TYR A 1 833 ? -19.286 -2.337 26.039 1.00 95.38 833 TYR A CA 1
ATOM 6642 C C . TYR A 1 833 ? -18.868 -3.140 24.805 1.00 95.38 833 TYR A C 1
ATOM 6644 O O . TYR A 1 833 ? -19.051 -4.355 24.775 1.00 95.38 833 TYR A O 1
ATOM 6652 N N . HIS A 1 834 ? -18.259 -2.498 23.803 1.00 92.38 834 HIS A N 1
ATOM 6653 C CA . HIS A 1 834 ? -17.769 -3.182 22.602 1.00 92.38 834 HIS A CA 1
ATOM 6654 C C . HIS A 1 834 ? -16.701 -4.230 22.937 1.00 92.38 834 HIS A C 1
ATOM 6656 O O . HIS A 1 834 ? -16.768 -5.358 22.457 1.00 92.38 834 HIS A O 1
ATOM 6662 N N . ILE A 1 835 ? -15.747 -3.878 23.804 1.00 92.19 835 ILE A N 1
ATOM 6663 C CA . ILE A 1 835 ? -14.700 -4.791 24.286 1.00 92.19 835 ILE A CA 1
ATOM 6664 C C . ILE A 1 835 ? -15.308 -6.006 24.989 1.00 92.19 835 ILE A C 1
ATOM 6666 O O . ILE A 1 835 ? -14.801 -7.118 24.842 1.00 92.19 835 ILE A O 1
ATOM 6670 N N . PHE A 1 836 ? -16.376 -5.804 25.761 1.00 91.75 836 PHE A N 1
ATOM 6671 C CA . PHE A 1 836 ? -17.037 -6.872 26.498 1.00 91.75 836 PHE A CA 1
ATOM 6672 C C . PHE A 1 836 ? -17.885 -7.783 25.600 1.00 91.75 836 PHE A C 1
ATOM 6674 O O . PHE A 1 836 ? -17.866 -9.005 25.780 1.00 91.75 836 PHE A O 1
ATOM 6681 N N . THR A 1 837 ? -18.628 -7.194 24.659 1.00 90.38 837 THR A N 1
ATOM 6682 C CA . THR A 1 837 ? -19.672 -7.882 23.886 1.00 90.38 837 THR A CA 1
ATOM 6683 C C . THR A 1 837 ? -19.202 -8.465 22.559 1.00 90.38 837 THR A C 1
ATOM 6685 O O . THR A 1 837 ? -19.802 -9.428 22.097 1.00 90.38 837 THR A O 1
ATOM 6688 N N . ASP A 1 838 ? -18.141 -7.954 21.937 1.00 87.62 838 ASP A N 1
ATOM 6689 C CA . ASP A 1 838 ? -17.651 -8.472 20.656 1.00 87.62 838 ASP A CA 1
ATOM 6690 C C . ASP A 1 838 ? -16.301 -9.175 20.820 1.00 87.62 838 ASP A C 1
ATOM 6692 O O . ASP A 1 838 ? -15.244 -8.555 20.729 1.00 87.62 838 ASP A O 1
ATOM 6696 N N . ARG A 1 839 ? -16.322 -10.491 21.063 1.00 88.25 839 ARG A N 1
ATOM 6697 C CA . ARG A 1 839 ? -15.112 -11.324 21.218 1.00 88.25 839 ARG A CA 1
ATOM 6698 C C . ARG A 1 839 ? -14.786 -12.107 19.941 1.00 88.25 839 ARG A C 1
ATOM 6700 O O . ARG A 1 839 ? -14.070 -13.109 19.996 1.00 88.25 839 ARG A O 1
ATOM 6707 N N . SER A 1 840 ? -15.314 -11.670 18.793 1.00 81.94 840 SER A N 1
ATOM 6708 C CA . SER A 1 840 ? -15.182 -12.357 17.497 1.00 81.94 840 SER A CA 1
ATOM 6709 C C . SER A 1 840 ? -13.728 -12.559 17.057 1.00 81.94 840 SER A C 1
ATOM 6711 O O . SER A 1 840 ? -13.406 -13.561 16.422 1.00 81.94 840 SER A O 1
ATOM 6713 N N . LEU A 1 841 ? -12.820 -11.667 17.459 1.00 84.44 841 LEU A N 1
ATOM 6714 C CA . LEU A 1 841 ? -11.395 -11.751 17.123 1.00 84.44 841 LEU A CA 1
ATOM 6715 C C . LEU A 1 841 ? -10.613 -12.809 17.936 1.00 84.44 841 LEU A C 1
ATOM 6717 O O . LEU A 1 841 ? -9.455 -13.058 17.624 1.00 84.44 841 LEU A O 1
ATOM 6721 N N . PHE A 1 842 ? -11.253 -13.503 18.891 1.00 85.56 842 PHE A N 1
ATOM 6722 C CA . PHE A 1 842 ? -10.726 -14.708 19.566 1.00 85.56 842 PHE A CA 1
ATOM 6723 C C . PHE A 1 842 ? -11.375 -16.015 19.065 1.00 85.56 842 PHE A C 1
ATOM 6725 O O . PHE A 1 842 ? -11.449 -17.021 19.787 1.00 85.56 842 PHE A O 1
ATOM 6732 N N . GLN A 1 843 ? -11.923 -16.018 17.851 1.00 75.06 843 GLN A N 1
ATOM 6733 C CA . GLN A 1 843 ? -12.472 -17.223 17.229 1.00 75.06 843 GLN A CA 1
ATOM 6734 C C . GLN A 1 843 ? -11.382 -17.983 16.461 1.00 75.06 843 GLN A C 1
ATOM 6736 O O . GLN A 1 843 ? -10.644 -17.396 15.679 1.00 75.06 843 GLN A O 1
ATOM 6741 N N . THR A 1 844 ? -11.285 -19.298 16.683 1.00 57.09 844 THR A N 1
ATOM 6742 C CA . THR A 1 844 ? -10.317 -20.189 16.012 1.00 57.09 844 THR A CA 1
ATOM 6743 C C . THR A 1 844 ? -10.778 -20.671 14.633 1.00 57.09 844 THR A C 1
ATOM 6745 O O . THR A 1 844 ? -9.982 -21.229 13.884 1.00 57.09 844 THR A O 1
ATOM 6748 N N . GLN A 1 845 ? -12.052 -20.467 14.286 1.00 51.81 845 GLN A N 1
ATOM 6749 C CA . GLN A 1 845 ? -12.653 -20.771 12.985 1.00 51.81 845 GLN A CA 1
ATOM 6750 C C . GLN A 1 845 ? -13.698 -19.696 12.668 1.00 51.81 845 GLN A C 1
ATOM 6752 O O . GLN A 1 845 ? -14.314 -19.165 13.594 1.00 51.81 845 GLN A O 1
ATOM 6757 N N . HIS A 1 846 ? -13.916 -19.388 11.385 1.00 45.03 846 HIS A N 1
ATOM 6758 C CA . HIS A 1 846 ? -15.068 -18.591 10.952 1.00 45.03 846 HIS A CA 1
ATOM 6759 C C . HIS A 1 846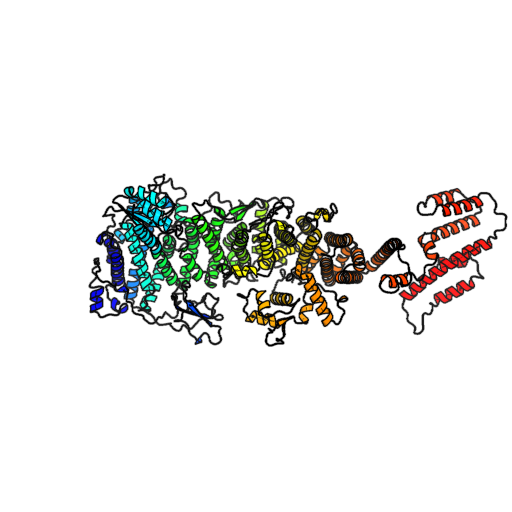 ? -16.350 -19.313 11.391 1.00 45.03 846 HIS A C 1
ATOM 6761 O O . HIS A 1 846 ? -16.760 -20.290 10.770 1.00 45.03 846 HIS A O 1
ATOM 6767 N N . LEU A 1 847 ? -16.948 -18.880 12.502 1.00 38.47 847 LEU A N 1
ATOM 6768 C CA . LEU A 1 847 ? -18.221 -19.417 12.968 1.00 38.47 847 LEU A CA 1
ATOM 6769 C C . LEU A 1 847 ? -19.352 -18.929 12.053 1.00 38.47 847 LEU A C 1
ATOM 6771 O O . LEU A 1 847 ? -19.350 -17.781 11.608 1.00 38.47 847 LEU A O 1
ATOM 6775 N N . GLU A 1 848 ? -20.334 -19.801 11.819 1.00 34.84 848 GLU A N 1
ATOM 6776 C CA . GLU A 1 848 ? -21.606 -19.503 11.151 1.00 34.84 848 GLU A CA 1
ATOM 6777 C C . GLU A 1 848 ? -22.445 -18.523 12.001 1.00 34.84 848 GLU A C 1
ATOM 6779 O O . GLU A 1 848 ? -23.398 -18.897 12.681 1.00 34.84 848 GLU A O 1
ATOM 6784 N N . GLY A 1 849 ? -22.060 -17.248 12.021 1.00 39.62 849 GLY A N 1
ATOM 6785 C CA . GLY A 1 849 ? -22.904 -16.135 12.461 1.00 39.62 849 GLY A CA 1
ATOM 6786 C C . GLY A 1 849 ? -23.583 -15.462 11.264 1.00 39.62 849 GLY A C 1
ATOM 6787 O O . GLY A 1 849 ? -23.145 -15.660 10.127 1.00 39.62 849 GLY A O 1
ATOM 6788 N N . PRO A 1 850 ? -24.636 -14.641 11.468 1.00 45.97 850 PRO A N 1
ATOM 6789 C CA . PRO A 1 850 ? -25.107 -13.767 10.405 1.00 45.97 850 PRO A CA 1
ATOM 6790 C C . PRO A 1 850 ? -23.934 -12.887 9.978 1.00 45.97 850 PRO A C 1
ATOM 6792 O O . PRO A 1 850 ? -23.362 -12.164 10.795 1.00 45.97 850 PRO A O 1
ATOM 6795 N N . ASP A 1 851 ? -23.574 -13.009 8.705 1.00 65.12 851 ASP A N 1
ATOM 6796 C CA . ASP A 1 851 ? -22.523 -12.247 8.047 1.00 65.12 851 ASP A CA 1
ATOM 6797 C C . ASP A 1 851 ? -22.542 -10.783 8.523 1.00 65.12 851 ASP A C 1
ATOM 6799 O O . ASP A 1 851 ? -23.595 -10.135 8.546 1.00 65.12 851 ASP A O 1
ATOM 6803 N N . MET A 1 852 ? -21.385 -10.260 8.946 1.00 70.62 852 MET A N 1
ATOM 6804 C CA . MET A 1 852 ? -21.229 -8.867 9.378 1.00 70.62 852 MET A CA 1
ATOM 6805 C C . MET A 1 852 ? -21.815 -7.898 8.341 1.00 70.62 852 MET A C 1
ATOM 6807 O O . MET A 1 852 ? -22.386 -6.866 8.700 1.00 70.62 852 MET A O 1
ATOM 6811 N N . PHE A 1 853 ? -21.756 -8.271 7.064 1.00 75.38 853 PHE A N 1
ATOM 6812 C CA . PHE A 1 853 ? -22.409 -7.574 5.971 1.00 75.38 853 PHE A CA 1
ATOM 6813 C C . PHE A 1 853 ? -23.940 -7.533 6.103 1.00 75.38 853 PHE A C 1
ATOM 6815 O O . PHE A 1 853 ? -24.540 -6.457 6.068 1.00 75.38 853 PHE A O 1
ATOM 6822 N N . VAL A 1 854 ? -24.582 -8.675 6.369 1.00 83.94 854 VAL A N 1
ATOM 6823 C CA . VAL A 1 854 ? -26.028 -8.766 6.643 1.00 83.94 854 VAL A CA 1
ATOM 6824 C C . VAL A 1 854 ? -26.395 -7.937 7.870 1.00 83.94 854 VAL A C 1
ATOM 6826 O O . VAL A 1 854 ? -27.380 -7.200 7.836 1.00 83.94 854 VAL A O 1
ATOM 6829 N N . ARG A 1 855 ? -25.590 -7.985 8.938 1.00 83.19 855 ARG A N 1
ATOM 6830 C CA . ARG A 1 855 ? -25.836 -7.193 10.152 1.00 83.19 855 ARG A CA 1
ATOM 6831 C C . ARG A 1 855 ? -25.800 -5.686 9.868 1.00 83.19 855 ARG A C 1
ATOM 6833 O O . ARG A 1 855 ? -26.655 -4.958 10.373 1.00 83.19 855 ARG A O 1
ATOM 6840 N N . ARG A 1 856 ? -24.888 -5.218 9.008 1.00 82.75 856 ARG A N 1
ATOM 6841 C CA . ARG A 1 856 ? -24.857 -3.821 8.535 1.00 82.75 856 ARG A CA 1
ATOM 6842 C C . ARG A 1 856 ? -26.112 -3.449 7.742 1.00 82.75 856 ARG A C 1
ATOM 6844 O O . ARG A 1 856 ? -26.673 -2.382 7.989 1.00 82.75 856 ARG A O 1
ATOM 6851 N N . ILE A 1 857 ? -26.586 -4.321 6.845 1.00 87.94 857 ILE A N 1
ATOM 6852 C CA . ILE A 1 857 ? -27.858 -4.118 6.124 1.00 87.94 857 ILE A CA 1
ATOM 6853 C C . ILE A 1 857 ? -29.013 -3.989 7.125 1.00 87.94 857 ILE A C 1
ATOM 6855 O O . ILE A 1 857 ? -29.805 -3.049 7.033 1.00 87.94 857 ILE A O 1
ATOM 6859 N N . CYS A 1 858 ? -29.068 -4.864 8.134 1.00 91.69 858 CYS A N 1
ATOM 6860 C CA . CYS A 1 858 ? -30.092 -4.807 9.174 1.00 91.69 858 CYS A CA 1
ATOM 6861 C C . CYS A 1 858 ? -30.097 -3.462 9.910 1.00 91.69 858 CYS A C 1
ATOM 6863 O O . CYS A 1 858 ? -31.154 -2.853 10.048 1.00 91.69 858 CYS A O 1
ATOM 6865 N N . TYR A 1 859 ? -28.935 -2.951 10.329 1.00 90.50 859 TYR A N 1
ATOM 6866 C CA . TYR A 1 859 ? -28.849 -1.641 10.986 1.00 90.50 859 TYR A CA 1
ATOM 6867 C C . TYR A 1 859 ? -29.143 -0.464 10.056 1.00 90.50 859 TYR A C 1
ATOM 6869 O O . TYR A 1 859 ? -29.639 0.564 10.520 1.00 90.50 859 TYR A O 1
ATOM 6877 N N . SER A 1 860 ? -28.872 -0.584 8.757 1.00 89.12 860 SER A N 1
ATOM 6878 C CA . SER A 1 860 ? -29.261 0.436 7.780 1.00 89.12 860 SER A CA 1
ATOM 6879 C C . SER A 1 860 ? -30.787 0.521 7.623 1.00 89.12 860 SER A C 1
ATOM 6881 O O . SER A 1 860 ? -31.335 1.621 7.523 1.00 89.12 860 SER A O 1
ATOM 6883 N N . LEU A 1 861 ? -31.479 -0.622 7.671 1.00 92.81 861 LEU A N 1
ATOM 6884 C CA . LEU A 1 861 ? -32.938 -0.731 7.548 1.00 92.81 861 LEU A CA 1
ATOM 6885 C C . LEU A 1 861 ? -33.692 -0.676 8.889 1.00 92.81 861 LEU A C 1
ATOM 6887 O O . LEU A 1 861 ? -34.925 -0.690 8.894 1.00 92.81 861 LEU A O 1
ATOM 6891 N N . CYS A 1 862 ? -32.975 -0.631 10.016 1.00 91.81 862 CYS A N 1
ATOM 6892 C CA . CYS A 1 862 ? -33.554 -0.701 11.357 1.00 91.81 862 CYS A CA 1
ATOM 6893 C C . CYS A 1 862 ? -34.511 0.467 11.623 1.00 91.81 862 CYS A C 1
ATOM 6895 O O . CYS A 1 862 ? -35.638 0.245 12.064 1.00 91.81 862 CYS A O 1
ATOM 6897 N N . ASP A 1 863 ? -34.096 1.693 11.304 1.00 86.50 863 ASP A N 1
ATOM 6898 C CA . ASP A 1 863 ? -34.857 2.900 11.654 1.00 86.50 863 ASP A CA 1
ATOM 6899 C C . ASP A 1 863 ? -35.950 3.202 10.622 1.00 86.50 863 ASP A C 1
ATOM 6901 O O . ASP A 1 863 ? -37.052 3.635 10.967 1.00 86.50 863 ASP A O 1
ATOM 6905 N N . LYS A 1 864 ? -35.663 2.965 9.333 1.00 89.56 864 LYS A N 1
ATOM 6906 C CA . LYS A 1 864 ? -36.592 3.248 8.233 1.00 89.56 864 LYS A CA 1
ATOM 6907 C C . LYS A 1 864 ? -36.377 2.345 7.010 1.00 89.56 864 LYS A C 1
ATOM 6909 O O . LYS A 1 864 ? -35.235 1.984 6.723 1.00 89.56 864 LYS A O 1
ATOM 6914 N N . PRO A 1 865 ? -37.446 2.049 6.240 1.00 90.88 865 PRO A N 1
ATOM 6915 C CA . PRO A 1 865 ? -37.322 1.439 4.918 1.00 90.88 865 PRO A CA 1
ATOM 6916 C C . PRO A 1 865 ? -36.540 2.333 3.945 1.00 90.88 865 PRO A C 1
ATOM 6918 O O . PRO A 1 865 ? -36.636 3.561 4.029 1.00 90.88 865 PRO A O 1
ATOM 6921 N N . LYS A 1 866 ? -35.799 1.731 3.008 1.00 91.00 866 LYS A N 1
ATOM 6922 C CA . LYS A 1 866 ? -34.980 2.441 2.003 1.00 91.00 866 LYS A CA 1
ATOM 6923 C C . LYS A 1 866 ? -35.158 1.838 0.613 1.00 91.00 866 LYS A C 1
ATOM 6925 O O . LYS A 1 866 ? -35.398 0.639 0.499 1.00 91.00 866 LYS A O 1
ATOM 6930 N N . SER A 1 867 ? -35.041 2.644 -0.442 1.00 87.00 867 SER A N 1
ATOM 6931 C CA . SER A 1 867 ? -34.979 2.118 -1.815 1.00 87.00 867 SER A CA 1
ATOM 6932 C C . SER A 1 867 ? -33.665 1.356 -2.046 1.00 87.00 867 SER A C 1
ATOM 6934 O O . SER A 1 867 ? -32.722 1.516 -1.271 1.00 87.00 867 SER A O 1
ATOM 6936 N N . PHE A 1 868 ? -33.576 0.540 -3.105 1.00 84.50 868 PHE A N 1
ATOM 6937 C CA . PHE A 1 868 ? -32.314 -0.135 -3.453 1.00 84.50 868 PHE A CA 1
ATOM 6938 C C . PHE A 1 868 ? -31.174 0.872 -3.641 1.00 84.50 868 PHE A C 1
ATOM 6940 O O . PHE A 1 868 ? -30.101 0.688 -3.083 1.00 84.50 868 PHE A O 1
ATOM 6947 N N . SER A 1 869 ? -31.431 1.959 -4.377 1.00 79.31 869 SER A N 1
ATOM 6948 C CA . SER A 1 869 ? -30.451 3.010 -4.660 1.00 79.31 869 SER A CA 1
ATOM 6949 C C . SER A 1 869 ? -29.996 3.731 -3.391 1.00 79.31 869 SER A C 1
ATOM 6951 O O . SER A 1 869 ? -28.801 3.910 -3.186 1.00 79.31 869 SER A O 1
ATOM 6953 N N . ASP A 1 870 ? -30.922 4.087 -2.497 1.00 82.25 870 ASP A N 1
ATOM 6954 C CA . ASP A 1 870 ? -30.550 4.721 -1.227 1.00 82.25 870 ASP A CA 1
ATOM 6955 C C . ASP A 1 870 ? -29.754 3.763 -0.343 1.00 82.25 870 ASP A C 1
ATOM 6957 O O . ASP A 1 870 ? -28.798 4.172 0.310 1.00 82.25 870 ASP A O 1
ATOM 6961 N N . LEU A 1 871 ? -30.136 2.483 -0.329 1.00 83.25 871 LEU A N 1
ATOM 6962 C CA . LEU A 1 871 ? -29.471 1.477 0.478 1.00 83.25 871 LEU A CA 1
ATOM 6963 C C . LEU A 1 871 ? -28.066 1.194 -0.047 1.00 83.25 871 LEU A C 1
ATOM 6965 O O . LEU A 1 871 ? -27.123 1.308 0.723 1.00 83.25 871 LEU A O 1
ATOM 6969 N N . ILE A 1 872 ? -27.910 0.888 -1.338 1.00 77.56 872 ILE A N 1
ATOM 6970 C CA . ILE A 1 872 ? -26.613 0.543 -1.926 1.00 77.56 872 ILE A CA 1
ATOM 6971 C C . ILE A 1 872 ? -25.622 1.704 -1.831 1.00 77.56 872 ILE A C 1
ATOM 6973 O O . ILE A 1 872 ? -24.455 1.442 -1.634 1.00 77.56 872 ILE A O 1
ATOM 6977 N N . THR A 1 873 ? -26.051 2.975 -1.842 1.00 73.31 873 THR A N 1
ATOM 6978 C CA . THR A 1 873 ? -25.133 4.122 -1.624 1.00 73.31 873 THR A CA 1
ATOM 6979 C C . THR A 1 873 ? -24.535 4.206 -0.211 1.00 73.31 873 THR A C 1
ATOM 6981 O O . THR A 1 873 ? -23.632 5.007 0.035 1.00 73.31 873 THR A O 1
ATOM 6984 N N . GLU A 1 874 ? -25.033 3.419 0.747 1.00 73.56 874 GLU A N 1
ATOM 6985 C CA . GLU A 1 874 ? -24.443 3.283 2.088 1.00 73.56 874 GLU A CA 1
ATOM 6986 C C . GLU A 1 874 ? -23.392 2.168 2.176 1.00 73.56 874 GLU A C 1
ATOM 6988 O O . GLU A 1 874 ? -22.726 2.025 3.205 1.00 73.56 874 GLU A O 1
ATOM 6993 N N . PHE A 1 875 ? -23.237 1.400 1.099 1.00 69.38 875 PHE A N 1
ATOM 6994 C CA . PHE A 1 875 ? -22.269 0.327 0.940 1.00 69.38 875 PHE A CA 1
ATOM 6995 C C . PHE A 1 875 ? -21.401 0.666 -0.284 1.00 69.38 875 PHE A C 1
ATOM 6997 O O . PHE A 1 875 ? -21.853 1.307 -1.226 1.00 69.38 875 PHE A O 1
ATOM 7004 N N . ASP A 1 876 ? -20.114 0.345 -0.281 1.00 58.69 876 ASP A N 1
ATOM 7005 C CA . ASP A 1 876 ? -19.234 0.759 -1.377 1.00 58.69 876 ASP A CA 1
ATOM 7006 C C . ASP A 1 876 ? -19.517 -0.027 -2.662 1.00 58.69 876 ASP A C 1
ATOM 7008 O O . ASP A 1 876 ? -18.986 -1.108 -2.876 1.00 58.69 876 ASP A O 1
ATOM 7012 N N . GLY A 1 877 ? -20.387 0.528 -3.509 1.00 46.44 877 GLY A N 1
ATOM 7013 C CA . GLY A 1 877 ? -21.001 -0.166 -4.646 1.00 46.44 877 GLY A CA 1
ATOM 7014 C C . GLY A 1 877 ? -20.117 -0.567 -5.835 1.00 46.44 877 GLY A C 1
ATOM 7015 O O . GLY A 1 877 ? -20.693 -1.022 -6.814 1.00 46.44 877 GLY A O 1
ATOM 7016 N N . ASP A 1 878 ? -18.786 -0.417 -5.781 1.00 40.00 878 ASP A N 1
ATOM 7017 C CA . ASP A 1 878 ? -17.898 -0.810 -6.899 1.00 40.00 878 ASP A CA 1
ATOM 7018 C C . ASP A 1 878 ? -17.208 -2.177 -6.676 1.00 40.00 878 ASP A C 1
ATOM 7020 O O . ASP A 1 878 ? -16.903 -2.849 -7.653 1.00 40.00 878 ASP A O 1
ATOM 7024 N N . ASP A 1 879 ? -17.026 -2.625 -5.421 1.00 44.91 879 ASP A N 1
ATOM 7025 C CA . ASP A 1 879 ? -16.409 -3.932 -5.079 1.00 44.91 879 ASP A CA 1
ATOM 7026 C C . ASP A 1 879 ? -17.435 -4.972 -4.593 1.00 44.91 879 ASP A C 1
ATOM 7028 O O . ASP A 1 879 ? -17.117 -6.143 -4.378 1.00 44.91 879 ASP A O 1
ATOM 7032 N N . ILE A 1 880 ? -18.675 -4.541 -4.366 1.00 53.78 880 ILE A N 1
ATOM 7033 C CA . ILE A 1 880 ? -19.761 -5.430 -3.975 1.00 53.78 880 ILE A CA 1
ATOM 7034 C C . ILE A 1 880 ? -20.455 -5.861 -5.261 1.00 53.78 880 ILE A C 1
ATOM 7036 O O . ILE A 1 880 ? -21.142 -5.049 -5.884 1.00 53.78 880 ILE A O 1
ATOM 7040 N N . ASP A 1 881 ? -20.303 -7.134 -5.635 1.00 58.78 881 ASP A N 1
ATOM 7041 C CA . ASP A 1 881 ? -21.123 -7.732 -6.686 1.00 58.78 881 ASP A CA 1
ATOM 7042 C C . ASP A 1 881 ? -22.595 -7.448 -6.351 1.00 58.78 881 ASP A C 1
ATOM 7044 O O . ASP A 1 881 ? -23.100 -7.810 -5.284 1.00 58.78 881 ASP A O 1
ATOM 7048 N N . VAL A 1 882 ? -23.276 -6.725 -7.242 1.00 61.97 882 VAL A N 1
ATOM 7049 C CA . VAL A 1 882 ? -24.677 -6.330 -7.063 1.00 61.97 882 VAL A CA 1
ATOM 7050 C C . VAL A 1 882 ? -25.554 -7.568 -6.846 1.00 61.97 882 VAL A C 1
ATOM 7052 O O . VAL A 1 882 ? -26.505 -7.506 -6.066 1.00 61.97 882 VAL A O 1
ATOM 7055 N N . GLY A 1 883 ? -25.199 -8.698 -7.467 1.00 64.69 883 GLY A N 1
ATOM 7056 C CA . GLY A 1 883 ? -25.820 -9.997 -7.241 1.00 64.69 883 GLY A CA 1
ATOM 7057 C C . GLY A 1 883 ? -25.626 -10.497 -5.810 1.00 64.69 883 GLY A C 1
ATOM 7058 O O . GLY A 1 883 ? -26.609 -10.858 -5.161 1.00 64.69 883 GLY A O 1
ATOM 7059 N N . ASP A 1 884 ? -24.406 -10.443 -5.271 1.00 68.62 884 ASP A N 1
ATOM 7060 C CA . ASP A 1 884 ? -24.138 -10.811 -3.873 1.00 68.62 884 ASP A CA 1
ATOM 7061 C C . ASP A 1 884 ? -24.868 -9.880 -2.899 1.00 68.62 884 ASP A C 1
ATOM 7063 O O . ASP A 1 884 ? -25.523 -10.346 -1.959 1.00 68.62 884 ASP A O 1
ATOM 7067 N N . PHE A 1 885 ? -24.843 -8.564 -3.140 1.00 79.19 885 PHE A N 1
ATOM 7068 C CA . PHE A 1 885 ? -25.600 -7.604 -2.335 1.00 79.19 885 PHE A CA 1
ATOM 7069 C C . PHE A 1 885 ? -27.083 -7.947 -2.301 1.00 79.19 885 PHE A C 1
ATOM 7071 O O . PHE A 1 885 ? -27.692 -7.964 -1.231 1.00 79.19 885 PHE A O 1
ATOM 7078 N N . GLU A 1 886 ? -27.666 -8.238 -3.463 1.00 80.00 886 GLU A N 1
ATOM 7079 C CA . GLU A 1 886 ? -29.074 -8.578 -3.582 1.00 80.00 886 GLU A CA 1
ATOM 7080 C C . GLU A 1 886 ? -29.394 -9.895 -2.861 1.00 80.00 886 GLU A C 1
ATOM 7082 O O . GLU A 1 886 ? -30.386 -9.960 -2.131 1.00 80.00 886 GLU A O 1
ATOM 7087 N N . ILE A 1 887 ? -28.521 -10.905 -2.948 1.00 83.25 887 ILE A N 1
ATOM 7088 C CA . ILE A 1 887 ? -28.642 -12.159 -2.190 1.00 83.25 887 ILE A CA 1
ATOM 7089 C C . ILE A 1 887 ? -28.652 -11.879 -0.680 1.00 83.25 887 ILE A C 1
ATOM 7091 O O . ILE A 1 887 ? -29.517 -12.384 0.044 1.00 83.25 887 ILE A O 1
ATOM 7095 N N . HIS A 1 888 ? -27.718 -11.070 -0.174 1.00 85.12 888 HIS A N 1
ATOM 7096 C CA . HIS A 1 888 ? -27.652 -10.720 1.248 1.00 85.12 888 HIS A CA 1
ATOM 7097 C C . HIS A 1 888 ? -28.828 -9.843 1.698 1.00 85.12 888 HIS A C 1
ATOM 7099 O O . HIS A 1 888 ? -29.361 -10.042 2.793 1.00 85.12 888 HIS A O 1
ATOM 7105 N N . LEU A 1 889 ? -29.290 -8.934 0.843 1.00 88.88 889 LEU A N 1
ATOM 7106 C CA . LEU A 1 889 ? -30.449 -8.087 1.092 1.00 88.88 889 LEU A CA 1
ATOM 7107 C C . LEU A 1 889 ? -31.744 -8.903 1.157 1.00 88.88 889 LEU A C 1
ATOM 7109 O O . LEU A 1 889 ? -32.529 -8.733 2.088 1.00 88.88 889 LEU A O 1
ATOM 7113 N N . GLN A 1 890 ? -31.961 -9.834 0.227 1.00 88.25 890 GLN A N 1
ATOM 7114 C CA . GLN A 1 890 ? -33.135 -10.716 0.216 1.00 88.25 890 GLN A CA 1
ATOM 7115 C C . GLN A 1 890 ? -33.165 -11.666 1.428 1.00 88.25 890 GLN A C 1
ATOM 7117 O O . GLN A 1 890 ? -34.245 -12.052 1.899 1.00 88.25 890 GLN A O 1
ATOM 7122 N N . LYS A 1 891 ? -31.994 -12.017 1.987 1.00 89.62 891 LYS A N 1
ATOM 7123 C CA . LYS A 1 891 ? -31.907 -12.792 3.236 1.00 89.62 891 LYS A CA 1
ATOM 7124 C C . LYS A 1 891 ? -32.547 -12.041 4.407 1.00 89.62 891 LYS A C 1
ATOM 7126 O O . LYS A 1 891 ? -33.368 -12.645 5.096 1.00 89.62 891 LYS A O 1
ATOM 7131 N N . CYS A 1 892 ? -32.271 -10.748 4.600 1.00 90.88 892 CYS A N 1
ATOM 7132 C CA . CYS A 1 892 ? -32.734 -10.008 5.784 1.00 90.88 892 CYS A CA 1
ATOM 7133 C C . CYS A 1 892 ? -33.881 -9.008 5.560 1.00 90.88 892 CYS A C 1
ATOM 7135 O O . CYS A 1 892 ? -34.524 -8.608 6.529 1.00 90.88 892 CYS A O 1
ATOM 7137 N N . ALA A 1 893 ? -34.207 -8.633 4.325 1.00 93.50 893 ALA A N 1
ATOM 7138 C CA . ALA A 1 893 ? -35.229 -7.633 4.024 1.00 93.50 893 ALA A CA 1
ATOM 7139 C C . ALA A 1 893 ? -36.376 -8.176 3.156 1.00 93.50 893 ALA A C 1
ATOM 7141 O O . ALA A 1 893 ? -36.248 -9.176 2.454 1.00 93.50 893 ALA A O 1
ATOM 7142 N N . LEU A 1 894 ? -37.521 -7.496 3.216 1.00 92.12 894 LEU A N 1
ATOM 7143 C CA . LEU A 1 894 ? -38.685 -7.695 2.357 1.00 92.12 894 LEU A CA 1
ATOM 7144 C C . LEU A 1 894 ? -38.844 -6.479 1.448 1.00 92.12 894 LEU A C 1
ATOM 7146 O O . LEU A 1 894 ? -38.848 -5.345 1.932 1.00 92.12 894 LEU A O 1
ATOM 7150 N N . LEU A 1 895 ? -39.014 -6.717 0.148 1.00 90.12 895 LEU A N 1
ATOM 7151 C CA . LEU A 1 895 ? -39.354 -5.667 -0.804 1.00 90.12 895 LEU A CA 1
ATOM 7152 C C . LEU A 1 895 ? -40.844 -5.329 -0.684 1.00 90.12 895 LEU A C 1
ATOM 7154 O O . LEU A 1 895 ? -41.711 -6.154 -0.971 1.00 90.12 895 LEU A O 1
ATOM 7158 N N . GLN A 1 896 ? -41.138 -4.099 -0.286 1.00 86.12 896 GLN A N 1
ATOM 7159 C CA . GLN A 1 896 ? -42.465 -3.515 -0.369 1.00 86.12 896 GLN A CA 1
ATOM 7160 C C . GLN A 1 896 ? -42.617 -2.849 -1.740 1.00 86.12 896 GLN A C 1
ATOM 7162 O O . GLN A 1 896 ? -41.929 -1.873 -2.047 1.00 86.12 896 GLN A O 1
ATOM 7167 N N . SER A 1 897 ? -43.509 -3.393 -2.570 1.00 80.50 897 SER A N 1
ATOM 7168 C CA . SER A 1 897 ? -43.784 -2.868 -3.910 1.00 80.50 897 SER A CA 1
ATOM 7169 C C . SER A 1 897 ? -44.330 -1.433 -3.862 1.00 80.50 897 SER A C 1
ATOM 7171 O O . SER A 1 897 ? -45.049 -1.089 -2.918 1.00 80.50 897 SER A O 1
ATOM 7173 N N . PRO A 1 898 ? -44.021 -0.603 -4.874 1.00 78.94 898 PRO A N 1
ATOM 7174 C CA . PRO A 1 898 ? -44.512 0.766 -4.942 1.00 78.94 898 PRO A CA 1
ATOM 7175 C C . PRO A 1 898 ? -46.041 0.815 -5.010 1.00 78.94 898 PRO A C 1
ATOM 7177 O O . PRO A 1 898 ? -46.678 0.044 -5.728 1.00 78.94 898 PRO A O 1
ATOM 7180 N N . SER A 1 899 ? -46.627 1.729 -4.239 1.00 74.00 899 SER A N 1
ATOM 7181 C CA . SER A 1 899 ? -48.076 1.923 -4.117 1.00 74.00 899 SER A CA 1
ATOM 7182 C C . SER A 1 899 ? -48.679 2.794 -5.226 1.00 74.00 899 SER A C 1
ATOM 7184 O O . SER A 1 899 ? -49.888 2.731 -5.455 1.00 74.00 899 SER A O 1
ATOM 7186 N N . GLY A 1 900 ? -47.860 3.586 -5.924 1.00 72.88 900 GLY A N 1
ATOM 7187 C CA . GLY A 1 900 ? -48.270 4.481 -7.008 1.00 72.88 900 GLY A CA 1
ATOM 7188 C C . GLY A 1 900 ? -47.292 4.499 -8.188 1.00 72.88 900 GLY A C 1
ATOM 7189 O O . GLY A 1 900 ? -46.193 3.963 -8.115 1.00 72.88 900 GLY A O 1
ATOM 7190 N N . ILE A 1 901 ? -47.694 5.148 -9.288 1.00 63.97 901 ILE A N 1
ATOM 7191 C CA . ILE A 1 901 ? -46.929 5.216 -10.555 1.00 63.97 901 ILE A CA 1
ATOM 7192 C C . ILE A 1 901 ? -45.596 5.978 -10.397 1.00 63.97 901 ILE A C 1
ATOM 7194 O O . ILE A 1 901 ? -44.668 5.759 -11.169 1.00 63.97 901 ILE A O 1
ATOM 7198 N N . THR A 1 902 ? -45.494 6.865 -9.404 1.00 67.12 902 THR A N 1
ATOM 7199 C CA . THR A 1 902 ? -44.291 7.661 -9.098 1.00 67.12 902 THR A CA 1
ATOM 7200 C C . THR A 1 902 ? -43.465 7.110 -7.935 1.00 67.12 902 THR A C 1
ATOM 7202 O O . THR A 1 902 ? -42.420 7.677 -7.628 1.00 67.12 902 THR A O 1
ATOM 7205 N N . ASP A 1 903 ? -43.930 6.049 -7.269 1.00 70.00 903 ASP A N 1
ATOM 7206 C CA . ASP A 1 903 ? -43.250 5.484 -6.103 1.00 70.00 903 ASP A CA 1
ATOM 7207 C C . ASP A 1 903 ? -42.186 4.470 -6.547 1.00 70.00 903 ASP A C 1
ATOM 7209 O O . ASP A 1 903 ? -42.368 3.735 -7.520 1.00 70.00 903 ASP A O 1
ATOM 7213 N N . SER A 1 904 ? -41.084 4.381 -5.801 1.00 72.56 904 SER A N 1
ATOM 7214 C CA . SER A 1 904 ? -40.108 3.294 -5.912 1.00 72.56 904 SER A CA 1
ATOM 7215 C C . SER A 1 904 ? -40.363 2.234 -4.837 1.00 72.56 904 SER A C 1
ATOM 7217 O O . SER A 1 904 ? -40.869 2.527 -3.752 1.00 72.56 904 SER A O 1
ATOM 7219 N N . GLY A 1 905 ? -40.044 0.971 -5.140 1.00 83.00 905 GLY A N 1
ATOM 7220 C CA . GLY A 1 905 ? -40.097 -0.096 -4.140 1.00 83.00 905 GLY A CA 1
ATOM 7221 C C . GLY A 1 905 ? -39.065 0.139 -3.035 1.00 83.00 905 GLY A C 1
ATOM 7222 O O . GLY A 1 905 ? -37.943 0.569 -3.311 1.00 83.00 905 GLY A O 1
ATOM 7223 N N . VAL A 1 906 ? -39.437 -0.151 -1.788 1.00 89.62 906 VAL A N 1
ATOM 7224 C CA . VAL A 1 906 ? -38.561 0.026 -0.619 1.00 89.62 906 VAL A CA 1
ATOM 7225 C C . VAL A 1 906 ? -38.347 -1.290 0.113 1.00 89.62 906 VAL A C 1
ATOM 7227 O O . VAL A 1 906 ? -39.262 -2.099 0.250 1.00 89.62 906 VAL A O 1
ATOM 7230 N N . TYR A 1 907 ? -37.139 -1.500 0.615 1.00 93.38 907 TYR A N 1
ATOM 7231 C CA . TYR A 1 907 ? -36.778 -2.639 1.444 1.00 93.38 907 TYR A CA 1
ATOM 7232 C C . TYR A 1 907 ? -37.055 -2.336 2.910 1.00 93.38 907 TYR A C 1
ATOM 7234 O O . TYR A 1 907 ? -36.707 -1.267 3.416 1.00 93.38 907 TYR A O 1
ATOM 7242 N N . ARG A 1 908 ? -37.670 -3.294 3.603 1.00 93.38 908 ARG A N 1
ATOM 7243 C CA . ARG A 1 908 ? -37.972 -3.239 5.036 1.00 93.38 908 ARG A CA 1
ATOM 7244 C C . ARG A 1 908 ? -37.374 -4.456 5.732 1.00 93.38 908 ARG A C 1
ATOM 7246 O O . ARG A 1 908 ? -37.482 -5.563 5.216 1.00 93.38 908 ARG A O 1
ATOM 7253 N N . LEU A 1 909 ? -36.775 -4.261 6.904 1.00 95.00 909 LEU A N 1
ATOM 7254 C CA . LEU A 1 909 ? -36.190 -5.353 7.682 1.00 95.00 909 LEU A CA 1
ATOM 7255 C C . LEU A 1 909 ? -37.252 -6.405 8.058 1.00 95.00 909 LEU A C 1
ATOM 7257 O O . LEU A 1 909 ? -38.364 -6.054 8.469 1.00 95.00 909 LEU A O 1
ATOM 7261 N N . LYS A 1 910 ? -36.912 -7.692 7.924 1.00 93.19 910 LYS A N 1
ATOM 7262 C CA . LYS A 1 910 ? -37.768 -8.804 8.365 1.00 93.19 910 LYS A CA 1
ATOM 7263 C C . LYS A 1 910 ? -37.942 -8.776 9.896 1.00 93.19 910 LYS A C 1
ATOM 7265 O O . LYS A 1 910 ? -36.955 -8.569 10.602 1.00 93.19 910 LYS A O 1
ATOM 7270 N N . PRO A 1 911 ? -39.157 -9.025 10.433 1.00 90.50 911 PRO A N 1
ATOM 7271 C CA . PRO A 1 911 ? -39.430 -8.958 11.873 1.00 90.50 911 PRO A CA 1
ATOM 7272 C C . PRO A 1 911 ? -38.486 -9.790 12.759 1.00 90.50 911 PRO A C 1
ATOM 7274 O O . PRO A 1 911 ? -38.081 -9.324 13.818 1.00 90.50 911 PRO A O 1
ATOM 7277 N N . GLU A 1 912 ? -38.094 -10.984 12.308 1.00 89.62 912 GLU A N 1
ATOM 7278 C CA . GLU A 1 912 ? -37.195 -11.903 13.027 1.00 89.62 912 GLU A CA 1
ATOM 7279 C C . GLU A 1 912 ? -35.776 -11.360 13.276 1.00 89.62 912 GLU A C 1
ATOM 7281 O O . GLU A 1 912 ? -35.097 -11.807 14.199 1.00 89.62 912 GLU A O 1
ATOM 7286 N N . TYR A 1 913 ? -35.320 -10.374 12.495 1.00 91.25 913 TYR A N 1
ATOM 7287 C CA . TYR A 1 913 ? -33.980 -9.805 12.663 1.00 91.25 913 TYR A CA 1
ATOM 7288 C C . TYR A 1 913 ? -33.913 -8.761 13.779 1.00 91.25 913 TYR A C 1
ATOM 7290 O O . TYR A 1 913 ? -32.839 -8.580 14.345 1.00 91.25 913 TYR A O 1
ATOM 7298 N N . TYR A 1 914 ? -35.026 -8.112 14.154 1.00 92.38 914 TYR A N 1
ATOM 7299 C CA . TYR A 1 914 ? -35.021 -7.122 15.242 1.00 92.38 914 TYR A CA 1
ATOM 7300 C C . TYR A 1 914 ? -34.593 -7.736 16.584 1.00 92.38 914 TYR A C 1
ATOM 7302 O O . TYR A 1 914 ? -33.931 -7.066 17.371 1.00 92.38 914 TYR A O 1
ATOM 7310 N N . GLU A 1 915 ? -34.889 -9.017 16.835 1.00 90.19 915 GLU A N 1
ATOM 7311 C CA . GLU A 1 915 ? -34.474 -9.709 18.068 1.00 90.19 915 GLU A CA 1
ATOM 7312 C C . GLU A 1 915 ? -32.960 -9.955 18.168 1.00 90.19 915 GLU A C 1
ATOM 7314 O O . GLU A 1 915 ? -32.461 -10.260 19.252 1.00 90.19 915 GLU A O 1
ATOM 7319 N N . GLN A 1 916 ? -32.231 -9.829 17.055 1.00 88.88 916 GLN A N 1
ATOM 7320 C CA . GLN A 1 916 ? -30.782 -10.047 16.967 1.00 88.88 916 GLN A CA 1
ATOM 7321 C C . GLN A 1 916 ? -29.983 -8.736 17.042 1.00 88.88 916 GLN A C 1
ATOM 7323 O O . GLN A 1 916 ? -28.750 -8.761 17.098 1.00 88.88 916 GLN A O 1
ATOM 7328 N N . LEU A 1 917 ? -30.665 -7.587 17.022 1.00 91.81 917 LEU A N 1
ATOM 7329 C CA . LEU A 1 917 ? -30.042 -6.270 17.043 1.00 91.81 917 LEU A CA 1
ATOM 7330 C C . LEU A 1 917 ? -29.901 -5.732 18.470 1.00 91.81 917 LEU A C 1
ATOM 7332 O O . LEU A 1 917 ? -30.654 -6.058 19.382 1.00 91.81 917 LEU A O 1
ATOM 7336 N N . ASP A 1 918 ? -28.904 -4.874 18.620 1.00 93.00 918 ASP A N 1
ATOM 7337 C CA . ASP A 1 918 ? -28.492 -4.211 19.852 1.00 93.00 918 ASP A CA 1
ATOM 7338 C C . ASP A 1 918 ? -28.220 -2.723 19.567 1.00 93.00 918 ASP A C 1
ATOM 7340 O O . ASP A 1 918 ? -27.480 -2.435 18.614 1.00 93.00 918 ASP A O 1
ATOM 7344 N N . PRO A 1 919 ? -28.787 -1.778 20.339 1.00 93.25 919 PRO A N 1
ATOM 7345 C CA . PRO A 1 919 ? -28.564 -0.349 20.125 1.00 93.25 919 PRO A CA 1
ATOM 7346 C C . PRO A 1 919 ? -27.116 0.107 20.390 1.00 93.25 919 PRO A C 1
ATOM 7348 O O . PRO A 1 919 ? -26.713 1.130 19.843 1.00 93.25 919 PRO A O 1
ATOM 7351 N N . LEU A 1 920 ? -26.311 -0.646 21.156 1.00 92.56 920 LEU A N 1
ATOM 7352 C CA . LEU A 1 920 ? -24.876 -0.383 21.382 1.00 92.56 920 LEU A CA 1
ATOM 7353 C C . LEU A 1 920 ? -23.950 -1.282 20.547 1.00 92.56 920 LEU A C 1
ATOM 7355 O O . LEU A 1 920 ? -22.802 -1.528 20.915 1.00 92.56 920 LEU A O 1
ATOM 7359 N N . SER A 1 921 ? -24.423 -1.800 19.414 1.00 88.75 921 SER A N 1
ATOM 7360 C CA . SER A 1 921 ? -23.558 -2.558 18.506 1.00 88.75 921 SER A CA 1
ATOM 7361 C C . SER A 1 921 ? -22.464 -1.692 17.878 1.00 88.75 921 SER A C 1
ATOM 7363 O O . SER A 1 921 ? -22.670 -0.518 17.574 1.00 88.75 921 SER A O 1
ATOM 7365 N N . SER A 1 922 ? -21.337 -2.327 17.546 1.00 81.31 922 SER A N 1
ATOM 7366 C CA . SER A 1 922 ? -20.241 -1.743 16.763 1.00 81.31 922 SER A CA 1
ATOM 7367 C C . SER A 1 922 ? -20.667 -1.163 15.404 1.00 81.31 922 SER A C 1
ATOM 7369 O O . SER A 1 922 ? -19.978 -0.292 14.877 1.00 81.31 922 SER A O 1
ATOM 7371 N N . CYS A 1 923 ? -21.810 -1.592 14.854 1.00 79.31 923 CYS A N 1
ATOM 7372 C CA . CYS A 1 923 ? -22.393 -1.055 13.618 1.00 79.31 923 CYS A CA 1
ATOM 7373 C C . CYS A 1 923 ? -23.199 0.247 13.815 1.00 79.31 923 CYS A C 1
ATOM 7375 O O . CYS A 1 923 ? -23.687 0.812 12.834 1.00 79.31 923 CYS A O 1
ATOM 7377 N N . VAL A 1 924 ? -23.380 0.707 15.057 1.00 84.88 924 VAL A N 1
ATOM 7378 C CA . VAL A 1 924 ? -24.219 1.858 15.415 1.00 84.88 924 VAL A CA 1
ATOM 7379 C C . VAL A 1 924 ? -23.345 2.987 15.972 1.00 84.88 924 VAL A C 1
ATOM 7381 O O . VAL A 1 924 ? -22.583 2.825 16.933 1.00 84.88 924 VAL A O 1
ATOM 7384 N N . ASP A 1 925 ? -23.428 4.168 15.358 1.00 83.38 925 ASP A N 1
ATOM 7385 C CA . ASP A 1 925 ? -22.847 5.378 15.946 1.00 83.38 925 ASP A CA 1
ATOM 7386 C C . ASP A 1 925 ? -23.701 5.856 17.133 1.00 83.38 925 ASP A C 1
ATOM 7388 O O . ASP A 1 925 ? -24.913 5.656 17.134 1.00 83.38 925 ASP A O 1
ATOM 7392 N N . LEU A 1 926 ? -23.086 6.480 18.147 1.00 86.31 926 LEU A N 1
ATOM 7393 C CA . LEU A 1 926 ? -23.825 6.914 19.346 1.00 86.31 926 LEU A CA 1
ATOM 7394 C C . LEU A 1 926 ? -24.934 7.911 19.020 1.00 86.31 926 LEU A C 1
ATOM 7396 O O . LEU A 1 926 ? -25.995 7.842 19.626 1.00 86.31 926 LEU A O 1
ATOM 7400 N N . SER A 1 927 ? -24.750 8.742 17.991 1.00 87.00 927 SER A N 1
ATOM 7401 C CA . SER A 1 927 ? -25.794 9.652 17.501 1.00 87.00 927 SER A CA 1
ATOM 7402 C C . SER A 1 927 ? -27.083 8.946 17.060 1.00 87.00 927 SER A C 1
ATOM 7404 O O . SER A 1 927 ? -28.132 9.579 16.980 1.00 87.00 927 SER A O 1
ATOM 7406 N N . ARG A 1 928 ? -27.023 7.640 16.768 1.00 89.12 928 ARG A N 1
ATOM 7407 C CA . ARG A 1 928 ? -28.172 6.814 16.376 1.00 89.12 928 ARG A CA 1
ATOM 7408 C C . ARG A 1 928 ? -28.700 5.927 17.501 1.00 89.12 928 ARG A C 1
ATOM 7410 O O . ARG A 1 928 ? -29.701 5.248 17.274 1.00 89.12 928 ARG A O 1
ATOM 7417 N N . PHE A 1 929 ? -28.075 5.922 18.680 1.00 91.88 929 PHE A N 1
ATOM 7418 C CA . PHE A 1 929 ? -28.445 5.042 19.794 1.00 91.88 929 PHE A CA 1
ATOM 7419 C C . PHE A 1 929 ? -29.937 5.146 20.138 1.00 91.88 929 PHE A C 1
ATOM 7421 O O . PHE A 1 929 ? -30.632 4.131 20.106 1.00 91.88 929 PHE A O 1
ATOM 7428 N N . GLU A 1 930 ? -30.441 6.363 20.372 1.00 91.12 930 GLU A N 1
ATOM 7429 C CA . GLU A 1 930 ? -31.854 6.605 20.702 1.00 91.12 930 GLU A CA 1
ATOM 7430 C C . GLU A 1 930 ? -32.782 6.118 19.583 1.00 91.12 930 GLU A C 1
ATOM 7432 O O . GLU A 1 930 ? -33.672 5.307 19.825 1.00 91.12 930 GLU A O 1
ATOM 7437 N N . SER A 1 931 ? -32.513 6.515 18.332 1.00 93.00 931 SER A N 1
ATOM 7438 C CA . SER A 1 931 ? -33.346 6.131 17.182 1.00 93.00 931 SER A CA 1
ATOM 7439 C C . SER A 1 931 ? -33.427 4.614 16.970 1.00 93.00 931 SER A C 1
ATOM 7441 O O . SER A 1 931 ? -34.500 4.074 16.683 1.00 93.00 931 SER A O 1
ATOM 7443 N N . VAL A 1 932 ? -32.308 3.908 17.169 1.00 93.56 932 VAL A N 1
ATOM 7444 C CA . VAL A 1 932 ? -32.248 2.449 17.054 1.00 93.56 932 VAL A CA 1
ATOM 7445 C C . VAL A 1 932 ? -32.973 1.806 18.233 1.00 93.56 932 VAL A C 1
ATOM 7447 O O . VAL A 1 932 ? -33.756 0.881 18.025 1.00 93.56 932 VAL A O 1
ATOM 7450 N N . ALA A 1 933 ? -32.767 2.295 19.459 1.00 93.06 933 ALA A N 1
ATOM 7451 C CA . ALA A 1 933 ? -33.442 1.784 20.649 1.00 93.06 933 ALA A CA 1
ATOM 7452 C C . ALA A 1 933 ? -34.970 1.926 20.544 1.00 93.06 933 ALA A C 1
ATOM 7454 O O . ALA A 1 933 ? -35.688 0.951 20.768 1.00 93.06 933 ALA A O 1
ATOM 7455 N N . GLU A 1 934 ? -35.469 3.091 20.124 1.00 93.25 934 GLU A N 1
ATOM 7456 C CA . GLU A 1 934 ? -36.896 3.333 19.887 1.00 93.25 934 GLU A CA 1
ATOM 7457 C C . GLU A 1 934 ? -37.463 2.407 18.806 1.00 93.25 934 GLU A C 1
ATOM 7459 O O . GLU A 1 934 ? -38.529 1.807 18.983 1.00 93.25 934 GLU A O 1
ATOM 7464 N N . SER A 1 935 ? -36.743 2.241 17.689 1.00 94.50 935 SER A N 1
ATOM 7465 C CA . SER A 1 935 ? -37.169 1.328 16.626 1.00 94.50 935 SER A CA 1
ATOM 7466 C C . SER A 1 935 ? -37.237 -0.119 17.118 1.00 94.50 935 SER A C 1
ATOM 7468 O O . SER A 1 935 ? -38.208 -0.829 16.830 1.00 94.50 935 SER A O 1
ATOM 7470 N N . LEU A 1 936 ? -36.251 -0.562 17.903 1.00 94.06 936 LEU A N 1
ATOM 7471 C CA . LEU A 1 936 ? -36.246 -1.897 18.493 1.00 94.06 936 LEU A CA 1
ATOM 7472 C C . LEU A 1 936 ? -37.417 -2.079 19.456 1.00 94.06 936 LEU A C 1
ATOM 7474 O O . LEU A 1 936 ? -38.173 -3.033 19.293 1.00 94.06 936 LEU A O 1
ATOM 7478 N N . ILE A 1 937 ? -37.638 -1.148 20.387 1.00 93.50 937 ILE A N 1
ATOM 7479 C CA . ILE A 1 937 ? -38.759 -1.193 21.340 1.00 93.50 937 ILE A CA 1
ATOM 7480 C C . ILE A 1 937 ? -40.094 -1.313 20.599 1.00 93.50 937 ILE A C 1
ATOM 7482 O O . ILE A 1 937 ? -40.881 -2.223 20.866 1.00 93.50 937 ILE A O 1
ATOM 7486 N N . LYS A 1 938 ? -40.319 -0.462 19.596 1.00 93.31 938 LYS A N 1
ATOM 7487 C CA . LYS A 1 938 ? -41.556 -0.431 18.808 1.00 93.31 938 LYS A CA 1
ATOM 7488 C C . LYS A 1 938 ? -41.812 -1.722 18.032 1.00 93.31 938 LYS A C 1
ATOM 7490 O O . LYS A 1 938 ? -42.950 -2.191 17.951 1.00 93.31 938 LYS A O 1
ATOM 7495 N N . ASN A 1 939 ? -40.783 -2.299 17.410 1.00 93.00 939 ASN A N 1
ATOM 7496 C CA . ASN A 1 939 ? -40.936 -3.524 16.617 1.00 93.00 939 ASN A CA 1
ATOM 7497 C C . ASN A 1 939 ? -40.992 -4.786 17.501 1.00 93.00 939 ASN A C 1
ATOM 7499 O O . ASN A 1 939 ? -41.751 -5.714 17.202 1.00 93.00 939 ASN A O 1
ATOM 7503 N N . LEU A 1 940 ? -40.270 -4.808 18.625 1.00 92.25 940 LEU A N 1
ATOM 7504 C CA . LEU A 1 940 ? -40.324 -5.889 19.613 1.00 92.25 940 LEU A CA 1
ATOM 7505 C C . LEU A 1 940 ? -41.651 -5.900 20.378 1.00 92.25 940 LEU A C 1
ATOM 7507 O O . LEU A 1 940 ? -42.233 -6.965 20.556 1.00 92.25 940 LEU A O 1
ATOM 7511 N N . SER A 1 941 ? -42.196 -4.734 20.737 1.00 93.81 941 SER A N 1
ATOM 7512 C CA . SER A 1 941 ? -43.541 -4.608 21.318 1.00 93.81 941 SER A CA 1
ATOM 7513 C C . SER A 1 941 ? -44.597 -5.259 20.418 1.00 93.81 941 SER A C 1
ATOM 7515 O O . SER A 1 941 ? -45.388 -6.089 20.870 1.00 93.81 941 SER A O 1
ATOM 7517 N N . LYS A 1 942 ? -44.564 -4.959 19.112 1.00 91.50 942 LYS A N 1
ATOM 7518 C CA . LYS A 1 942 ? -45.508 -5.518 18.132 1.00 91.50 942 LYS A CA 1
ATOM 7519 C C . LYS A 1 942 ? -45.361 -7.025 17.941 1.00 91.50 942 LYS A C 1
ATOM 7521 O O . LYS A 1 942 ? -46.372 -7.717 17.848 1.00 91.50 942 LYS A O 1
ATOM 7526 N N . SER A 1 943 ? -44.129 -7.527 17.854 1.00 88.50 943 SER A N 1
ATOM 7527 C CA . SER A 1 943 ? -43.872 -8.960 17.646 1.00 88.50 943 SER A CA 1
ATOM 7528 C C . SER A 1 943 ? -44.191 -9.793 18.891 1.00 88.50 943 SER A C 1
ATOM 7530 O O . SER A 1 943 ? -44.824 -10.841 18.770 1.00 88.50 943 SER A O 1
ATOM 7532 N N . ARG A 1 944 ? -43.843 -9.296 20.085 1.00 89.31 944 ARG A N 1
ATOM 7533 C CA . ARG A 1 944 ? -44.083 -9.962 21.379 1.00 89.31 944 ARG A CA 1
ATOM 7534 C C . ARG A 1 944 ? -45.480 -9.723 21.952 1.00 89.31 944 ARG A C 1
ATOM 7536 O O . ARG A 1 944 ? -45.874 -10.419 22.880 1.00 89.31 944 ARG A O 1
ATOM 7543 N N . LYS A 1 945 ? -46.242 -8.778 21.388 1.00 90.44 945 LYS A N 1
ATOM 7544 C CA . LYS A 1 945 ? -47.581 -8.364 21.849 1.00 90.44 945 LYS A CA 1
ATOM 7545 C C . LYS A 1 945 ? -47.596 -7.851 23.300 1.00 90.44 945 LYS A C 1
ATOM 7547 O O . LYS A 1 945 ? -48.549 -8.107 24.031 1.00 90.44 945 LYS A O 1
ATOM 7552 N N . ILE A 1 946 ? -46.559 -7.113 23.688 1.00 92.44 946 ILE A N 1
ATOM 7553 C CA . ILE A 1 946 ? -46.437 -6.432 24.992 1.00 92.44 946 ILE A CA 1
ATOM 7554 C C . ILE A 1 946 ? -46.418 -4.916 24.789 1.00 92.44 946 ILE A C 1
ATOM 7556 O O . ILE A 1 946 ? -46.176 -4.453 23.670 1.00 92.44 946 ILE A O 1
ATOM 7560 N N . LYS A 1 947 ? -46.686 -4.123 25.830 1.00 87.81 947 LYS A N 1
ATOM 7561 C CA . LYS A 1 947 ? -46.647 -2.654 25.706 1.00 87.81 947 LYS A CA 1
ATOM 7562 C C . LYS A 1 947 ? -45.210 -2.164 25.517 1.00 87.81 947 LYS A C 1
ATOM 7564 O O . LYS A 1 947 ? -44.280 -2.794 26.003 1.00 87.81 947 LYS A O 1
ATOM 7569 N N . GLU A 1 948 ? -45.019 -1.033 24.833 1.00 87.50 948 GLU A N 1
ATOM 7570 C CA . GLU A 1 948 ? -43.677 -0.475 24.575 1.00 87.50 948 GLU A CA 1
ATOM 7571 C C . GLU A 1 948 ? -42.890 -0.215 25.871 1.00 87.50 948 GLU A C 1
ATOM 7573 O O . GLU A 1 948 ? -41.710 -0.541 25.940 1.00 87.50 948 GLU A O 1
ATOM 7578 N N . ASN A 1 949 ? -43.553 0.264 26.927 1.00 84.06 949 ASN A N 1
ATOM 7579 C CA . ASN A 1 949 ? -42.944 0.503 28.240 1.00 84.06 949 ASN A CA 1
ATOM 7580 C C . ASN A 1 949 ? -42.632 -0.776 29.044 1.00 84.06 949 ASN A C 1
ATOM 7582 O O . ASN A 1 949 ? -42.026 -0.685 30.103 1.00 84.06 949 ASN A O 1
ATOM 7586 N N . GLU A 1 950 ? -43.039 -1.952 28.563 1.00 84.31 950 GLU A N 1
ATOM 7587 C CA . GLU A 1 950 ? -42.696 -3.259 29.143 1.00 84.31 950 GLU A CA 1
ATOM 7588 C C . GLU A 1 950 ? -41.551 -3.939 28.363 1.00 84.31 950 GLU A C 1
ATOM 7590 O O . GLU A 1 950 ? -41.055 -4.993 28.764 1.00 84.31 950 GLU A O 1
ATOM 7595 N N . VAL A 1 951 ? -41.109 -3.364 27.234 1.00 89.75 951 VAL A N 1
ATOM 7596 C CA . VAL A 1 951 ? -40.019 -3.927 26.429 1.00 89.75 951 VAL A CA 1
ATOM 7597 C C . VAL A 1 951 ? -38.671 -3.558 27.039 1.00 89.75 951 VAL A C 1
ATOM 7599 O O . VAL A 1 951 ? -38.177 -2.443 26.885 1.00 89.75 951 VAL A O 1
ATOM 7602 N N . VAL A 1 952 ? -38.008 -4.540 27.645 1.00 91.12 952 VAL A N 1
ATOM 7603 C CA . VAL A 1 952 ? -36.605 -4.416 28.049 1.00 91.12 952 VAL A CA 1
ATOM 7604 C C . VAL A 1 952 ? -35.706 -4.905 26.916 1.00 91.12 952 VAL A C 1
ATOM 7606 O O . VAL A 1 952 ? -35.731 -6.079 26.548 1.00 91.12 952 VAL A O 1
ATOM 7609 N N . LEU A 1 953 ? -34.885 -4.009 26.360 1.00 92.75 953 LEU A N 1
ATOM 7610 C CA . LEU A 1 953 ? -33.876 -4.390 25.369 1.00 92.75 953 LEU A CA 1
ATOM 7611 C C . LEU A 1 953 ? -32.784 -5.244 26.025 1.00 92.75 953 LEU A C 1
ATOM 7613 O O . LEU A 1 953 ? -32.202 -4.860 27.045 1.00 92.75 953 LEU A O 1
ATOM 7617 N N . GLU A 1 954 ? -32.484 -6.392 25.429 1.00 91.25 954 GLU A N 1
ATOM 7618 C CA . GLU A 1 954 ? -31.432 -7.295 25.895 1.00 91.25 954 GLU A CA 1
ATOM 7619 C C . GLU A 1 954 ? -30.127 -7.075 25.120 1.00 91.25 954 GLU A C 1
ATOM 7621 O O . GLU A 1 954 ? -30.170 -6.899 23.900 1.00 91.25 954 GLU A O 1
ATOM 7626 N N . PRO A 1 955 ? -28.969 -7.095 25.800 1.00 93.56 955 PRO A N 1
ATOM 7627 C CA . PRO A 1 955 ? -27.663 -6.991 25.160 1.00 93.56 955 PRO A CA 1
ATOM 7628 C C . PRO A 1 955 ? -27.366 -8.229 24.308 1.00 93.56 955 PRO A C 1
ATOM 7630 O O . PRO A 1 955 ? -27.726 -9.350 24.675 1.00 93.56 955 PRO A O 1
ATOM 7633 N N . LYS A 1 956 ? -26.683 -8.037 23.175 1.00 90.06 956 LYS A N 1
ATOM 7634 C CA . LYS A 1 956 ? -26.289 -9.116 22.258 1.00 90.06 956 LYS A CA 1
ATOM 7635 C C . LYS A 1 956 ? -24.774 -9.171 22.152 1.00 90.06 956 LYS A C 1
ATOM 7637 O O . LYS A 1 956 ? -24.154 -8.239 21.648 1.00 90.06 956 LYS A O 1
ATOM 7642 N N . PHE A 1 957 ? -24.185 -10.284 22.575 1.00 86.19 957 PHE A N 1
ATOM 7643 C CA . PHE A 1 957 ? -22.740 -10.488 22.533 1.00 86.19 957 PHE A CA 1
ATOM 7644 C C . PHE A 1 957 ? -22.344 -11.736 21.743 1.00 86.19 957 PHE A C 1
ATOM 7646 O O . PHE A 1 957 ? -23.118 -12.678 21.582 1.00 86.19 957 PHE A O 1
ATOM 7653 N N . VAL A 1 958 ? -21.118 -11.702 21.230 1.00 84.38 958 VAL A N 1
ATOM 7654 C CA . VAL A 1 958 ? -20.440 -12.772 20.506 1.00 84.38 958 VAL A CA 1
ATOM 7655 C C . VAL A 1 958 ? -19.359 -13.328 21.425 1.00 84.38 958 VAL A C 1
ATOM 7657 O O . VAL A 1 958 ? -18.381 -12.641 21.723 1.00 84.38 958 VAL A O 1
ATOM 7660 N N . SER A 1 959 ? -19.532 -14.568 21.880 1.00 83.69 959 SER A N 1
ATOM 7661 C CA . SER A 1 959 ? -18.563 -15.240 22.751 1.00 83.69 959 SER A CA 1
ATOM 7662 C C . SER A 1 959 ? -17.309 -15.678 21.989 1.00 83.69 959 SER A C 1
ATOM 7664 O O . SER A 1 959 ? -17.355 -15.987 20.795 1.00 83.69 959 SER A O 1
ATOM 7666 N N . ALA A 1 960 ? -16.177 -15.742 22.695 1.00 85.19 960 ALA A N 1
ATOM 7667 C CA . ALA A 1 960 ? -14.953 -16.332 22.165 1.00 85.19 960 ALA A CA 1
ATOM 7668 C C . ALA A 1 960 ? -15.104 -17.855 22.041 1.00 85.19 960 ALA A C 1
ATOM 7670 O O . ALA A 1 960 ? -15.838 -18.478 22.812 1.00 85.19 960 ALA A O 1
ATOM 7671 N N . SER A 1 961 ? -14.343 -18.462 21.128 1.00 81.00 961 SER A N 1
ATOM 7672 C CA . SER A 1 961 ? -14.301 -19.924 20.957 1.00 81.00 961 SER A CA 1
ATOM 7673 C C . SER A 1 961 ? -13.746 -20.661 22.188 1.00 81.00 961 SER A C 1
ATOM 7675 O O . SER A 1 961 ? -14.114 -21.800 22.465 1.00 81.00 961 SER A O 1
ATOM 7677 N N . CYS A 1 962 ? -12.875 -20.000 22.956 1.00 83.19 962 CYS A N 1
ATOM 7678 C CA . CYS A 1 962 ? -12.235 -20.556 24.141 1.00 83.19 962 CYS A CA 1
ATOM 7679 C C . CYS A 1 962 ? -12.958 -20.129 25.429 1.00 83.19 962 CYS A C 1
ATOM 7681 O O . CYS A 1 962 ? -12.998 -18.943 25.763 1.00 83.19 962 CYS A O 1
ATOM 7683 N N . GLY A 1 963 ? -13.455 -21.103 26.201 1.00 83.00 963 GLY A N 1
ATOM 7684 C CA . GLY A 1 963 ? -14.112 -20.861 27.494 1.00 83.00 963 GLY A CA 1
ATOM 7685 C C . GLY A 1 963 ? -13.242 -20.085 28.489 1.00 83.00 963 GLY A C 1
ATOM 7686 O O . GLY A 1 963 ? -13.726 -19.150 29.116 1.00 83.00 963 GLY A O 1
ATOM 7687 N N . GLN A 1 964 ? -11.936 -20.374 28.547 1.00 82.44 964 GLN A N 1
ATOM 7688 C CA . GLN A 1 964 ? -11.000 -19.666 29.434 1.00 82.44 964 GLN A CA 1
ATOM 7689 C C . GLN A 1 964 ? -10.878 -18.174 29.096 1.00 82.44 964 GLN A C 1
ATOM 7691 O O . GLN A 1 964 ? -10.708 -17.350 29.990 1.00 82.44 964 GLN A O 1
ATOM 7696 N N . VAL A 1 965 ? -10.958 -17.813 27.810 1.00 86.94 965 VAL A N 1
ATOM 7697 C CA . VAL A 1 965 ? -10.937 -16.407 27.381 1.00 86.94 965 VAL A CA 1
ATOM 7698 C C . VAL A 1 965 ? -12.200 -15.702 27.872 1.00 86.94 965 VAL A C 1
ATOM 7700 O O . VAL A 1 965 ? -12.095 -14.632 28.465 1.00 86.94 965 VAL A O 1
ATOM 7703 N N . ASN A 1 966 ? -13.372 -16.325 27.701 1.00 87.19 966 ASN A N 1
ATOM 7704 C CA . ASN A 1 966 ? -14.645 -15.781 28.186 1.00 87.19 966 ASN A CA 1
ATOM 7705 C C . ASN A 1 966 ? -14.642 -15.586 29.713 1.00 87.19 966 ASN A C 1
ATOM 7707 O O . ASN A 1 966 ? -14.981 -14.504 30.188 1.00 87.19 966 ASN A O 1
ATOM 7711 N N . GLU A 1 967 ? -14.189 -16.585 30.476 1.00 85.25 967 GLU A N 1
ATOM 7712 C CA . GLU A 1 967 ? -14.092 -16.497 31.941 1.00 85.25 967 GLU A CA 1
ATOM 7713 C C . GLU A 1 967 ? -13.150 -15.374 32.395 1.00 85.25 967 GLU A C 1
ATOM 7715 O O . GLU A 1 967 ? -13.496 -14.589 33.279 1.00 85.25 967 GLU A O 1
ATOM 7720 N N . LYS A 1 968 ? -11.967 -15.251 31.777 1.00 84.88 968 LYS A N 1
ATOM 7721 C CA . LYS A 1 968 ? -11.003 -14.200 32.129 1.00 84.88 968 LYS A CA 1
ATOM 7722 C C . LYS A 1 968 ? -11.509 -12.804 31.783 1.00 84.88 968 LYS A C 1
ATOM 7724 O O . LYS A 1 968 ? -11.329 -11.895 32.593 1.00 84.88 968 LYS A O 1
ATOM 7729 N N . PHE A 1 969 ? -12.182 -12.633 30.645 1.00 86.88 969 PHE A N 1
ATOM 7730 C CA . PHE A 1 969 ? -12.851 -11.371 30.325 1.00 86.88 969 PHE A CA 1
ATOM 7731 C C . PHE A 1 969 ? -13.840 -10.985 31.418 1.00 86.88 969 PHE A C 1
ATOM 7733 O O . PHE A 1 969 ? -13.738 -9.901 31.990 1.00 86.88 969 PHE A O 1
ATOM 7740 N N . LEU A 1 970 ? -14.753 -11.894 31.757 1.00 87.56 970 LEU A N 1
ATOM 7741 C CA . LEU A 1 970 ? -15.754 -11.658 32.788 1.00 87.56 970 LEU A CA 1
ATOM 7742 C C . LEU A 1 970 ? -15.125 -11.390 34.164 1.00 87.56 970 LEU A C 1
ATOM 7744 O O . LEU A 1 970 ? -15.619 -10.549 34.915 1.00 87.56 970 LEU A O 1
ATOM 7748 N N . SER A 1 971 ? -13.999 -12.036 34.481 1.00 87.06 971 SER A N 1
ATOM 7749 C CA . SER A 1 971 ? -13.265 -11.813 35.733 1.00 87.06 971 SER A CA 1
ATOM 7750 C C . SER A 1 971 ? -12.759 -10.372 35.883 1.00 87.06 971 SER A C 1
ATOM 7752 O O . SER A 1 971 ? -12.765 -9.841 36.990 1.00 87.06 971 SER A O 1
ATOM 7754 N N . PHE A 1 972 ? -12.368 -9.706 34.784 1.00 90.69 972 PHE A N 1
ATOM 7755 C CA . PHE A 1 972 ? -11.951 -8.300 34.801 1.00 90.69 972 PHE A CA 1
ATOM 7756 C C . PHE A 1 972 ? -13.121 -7.376 35.165 1.00 90.69 972 PHE A C 1
ATOM 7758 O O . PHE A 1 972 ? -13.008 -6.545 36.071 1.00 90.69 972 PHE A O 1
ATOM 7765 N N . PHE A 1 973 ? -14.262 -7.554 34.493 1.00 91.69 973 PHE A N 1
ATOM 7766 C CA . PHE A 1 973 ? -15.459 -6.727 34.689 1.00 91.69 973 PHE A CA 1
ATOM 7767 C C . PHE A 1 973 ? -16.175 -7.010 36.010 1.00 91.69 973 PHE A C 1
ATOM 7769 O O . PHE A 1 973 ? -17.064 -6.267 36.395 1.00 91.69 973 PHE A O 1
ATOM 7776 N N . THR A 1 974 ? -15.759 -8.046 36.735 1.00 87.94 974 THR A N 1
ATOM 7777 C CA . THR A 1 974 ? -16.269 -8.380 38.066 1.00 87.94 974 THR A CA 1
ATOM 7778 C C . THR A 1 974 ? -15.298 -8.054 39.205 1.00 87.94 974 THR A C 1
ATOM 7780 O O . THR A 1 974 ? -15.544 -8.394 40.363 1.00 87.94 974 THR A O 1
ATOM 7783 N N . THR A 1 975 ? -14.205 -7.342 38.909 1.00 89.50 975 THR A N 1
ATOM 7784 C CA . THR A 1 975 ? -13.288 -6.821 39.933 1.00 89.50 975 THR A CA 1
ATOM 7785 C C . THR A 1 975 ? -13.933 -5.722 40.781 1.00 89.50 975 THR A C 1
ATOM 7787 O O . THR A 1 975 ? -14.805 -4.978 40.330 1.00 89.50 975 THR A O 1
ATOM 7790 N N . ARG A 1 976 ? -13.452 -5.563 42.020 1.00 89.88 976 ARG A N 1
ATOM 7791 C CA . ARG A 1 976 ? -13.936 -4.531 42.955 1.00 89.88 976 ARG A CA 1
ATOM 7792 C C . ARG A 1 976 ? -13.702 -3.127 42.437 1.00 89.88 976 ARG A C 1
ATOM 7794 O O . ARG A 1 976 ? -14.533 -2.244 42.617 1.00 89.88 976 ARG A O 1
ATOM 7801 N N . GLU A 1 977 ? -12.566 -2.924 41.795 1.00 91.50 977 GLU A N 1
ATOM 7802 C CA . GLU A 1 977 ? -12.179 -1.662 41.199 1.00 91.50 977 GLU A CA 1
ATOM 7803 C C . GLU A 1 977 ? -13.097 -1.312 40.012 1.00 91.50 977 GLU A C 1
ATOM 7805 O O . GLU A 1 977 ? -13.546 -0.173 39.904 1.00 91.50 977 GLU A O 1
ATOM 7810 N N . PHE A 1 978 ? -13.471 -2.286 39.176 1.00 93.62 978 PHE A N 1
ATOM 7811 C CA . PHE A 1 978 ? -14.419 -2.046 38.087 1.00 93.62 978 PHE A CA 1
ATOM 7812 C C . PHE A 1 978 ? -15.852 -1.810 38.593 1.00 93.62 978 PHE A C 1
ATOM 7814 O O . PHE A 1 978 ? -16.516 -0.865 38.169 1.00 93.62 978 PHE A O 1
ATOM 7821 N N . ALA A 1 979 ? -16.316 -2.596 39.567 1.00 92.25 979 ALA A N 1
ATOM 7822 C CA . ALA A 1 979 ? -17.616 -2.374 40.200 1.00 92.25 979 ALA A CA 1
ATOM 7823 C C . ALA A 1 979 ? -17.692 -0.989 40.885 1.00 92.25 979 ALA A C 1
ATOM 7825 O O . ALA A 1 979 ? -18.715 -0.309 40.806 1.00 92.25 979 ALA A O 1
ATOM 7826 N N . LYS A 1 980 ? -16.585 -0.499 41.466 1.00 93.81 980 LYS A N 1
ATOM 7827 C CA . LYS A 1 980 ? -16.482 0.879 41.979 1.00 93.81 980 LYS A CA 1
ATOM 7828 C C . LYS A 1 980 ? -16.616 1.926 40.866 1.00 93.81 980 LYS A C 1
ATOM 7830 O O . LYS A 1 980 ? -17.241 2.958 41.101 1.00 93.81 980 LYS A O 1
ATOM 7835 N N . LEU A 1 981 ? -16.052 1.685 39.680 1.00 95.62 981 LEU A N 1
ATOM 7836 C CA . LEU A 1 981 ? -16.224 2.574 38.523 1.00 95.62 981 LEU A CA 1
ATOM 7837 C C . LEU A 1 981 ? -17.700 2.648 38.104 1.00 95.62 981 LEU A C 1
ATOM 7839 O O . LEU A 1 981 ? -18.225 3.749 37.958 1.00 95.62 981 LEU A O 1
ATOM 7843 N N . MET A 1 982 ? -18.383 1.501 37.998 1.00 95.75 982 MET A N 1
ATOM 7844 C CA . MET A 1 982 ? -19.824 1.442 37.703 1.00 95.75 982 MET A CA 1
ATOM 7845 C C . MET A 1 982 ? -20.646 2.219 38.738 1.00 95.75 982 MET A C 1
ATOM 7847 O O . MET A 1 982 ? -21.484 3.037 38.365 1.00 95.75 982 MET A O 1
ATOM 7851 N N . TYR A 1 983 ? -20.362 2.016 40.029 1.00 95.25 983 TYR A N 1
ATOM 7852 C CA . TYR A 1 983 ? -21.009 2.746 41.121 1.00 95.25 983 TYR A CA 1
ATOM 7853 C C . TYR A 1 983 ? -20.808 4.261 40.999 1.00 95.25 983 TYR A C 1
ATOM 7855 O O . TYR A 1 983 ? -21.771 5.015 41.095 1.00 95.25 983 TYR A O 1
ATOM 7863 N N . LYS A 1 984 ? -19.573 4.720 40.755 1.00 95.75 984 LYS A N 1
ATOM 7864 C CA . LYS A 1 984 ? -19.275 6.152 40.619 1.00 95.75 984 LYS A CA 1
ATOM 7865 C C . LYS A 1 984 ? -19.986 6.790 39.426 1.00 95.75 984 LYS A C 1
ATOM 7867 O O . LYS A 1 984 ? -20.523 7.879 39.575 1.00 95.75 984 LYS A O 1
ATOM 7872 N N . LEU A 1 985 ? -20.027 6.107 38.282 1.00 96.44 985 LEU A N 1
ATOM 7873 C CA . LEU A 1 985 ? -20.748 6.582 37.098 1.00 96.44 985 LEU A CA 1
ATOM 7874 C C . LEU A 1 985 ? -22.263 6.672 37.353 1.00 96.44 985 LEU A C 1
ATOM 7876 O O . LEU A 1 985 ? -22.882 7.676 37.022 1.00 96.44 985 LEU A O 1
ATOM 7880 N N . MET A 1 986 ? -22.871 5.665 37.990 1.00 95.69 986 MET A N 1
ATOM 7881 C CA . MET A 1 986 ? -24.295 5.735 38.356 1.00 95.69 986 MET A CA 1
ATOM 7882 C C . MET A 1 986 ? -24.563 6.869 39.344 1.00 95.69 986 MET A C 1
ATOM 7884 O O . MET A 1 986 ? -25.519 7.622 39.179 1.00 95.69 986 MET A O 1
ATOM 7888 N N . ARG A 1 987 ? -23.703 7.004 40.359 1.00 94.31 987 ARG A N 1
ATOM 7889 C CA . ARG A 1 987 ? -23.841 8.026 41.392 1.00 94.31 987 ARG A CA 1
ATOM 7890 C C . ARG A 1 987 ? -23.778 9.435 40.807 1.00 94.31 987 ARG A C 1
ATOM 7892 O O . ARG A 1 987 ? -24.622 10.252 41.139 1.00 94.31 987 ARG A O 1
ATOM 7899 N N . GLU A 1 988 ? -22.837 9.686 39.904 1.00 94.38 988 GLU A N 1
ATOM 7900 C CA . GLU A 1 988 ? -22.697 10.972 39.218 1.00 94.38 988 GLU A CA 1
ATOM 7901 C C . GLU A 1 988 ? -23.926 11.313 38.357 1.00 94.38 988 GLU A C 1
ATOM 7903 O O . GLU A 1 988 ? -24.382 12.454 38.356 1.00 94.38 988 GLU A O 1
ATOM 7908 N N . SER A 1 989 ? -24.511 10.339 37.651 1.00 93.06 989 SER A N 1
ATOM 7909 C CA . SER A 1 989 ? -25.754 10.563 36.895 1.00 93.06 989 SER A CA 1
ATOM 7910 C C . SER A 1 989 ? -26.940 10.896 37.810 1.00 93.06 989 SER A C 1
ATOM 7912 O O . SER A 1 989 ? -27.723 11.787 37.487 1.00 93.06 989 SER A O 1
ATOM 7914 N N . ILE A 1 990 ? -27.039 10.246 38.976 1.00 91.38 990 ILE A N 1
ATOM 7915 C CA . ILE A 1 990 ? -28.063 10.553 39.988 1.00 91.38 990 ILE A CA 1
ATOM 7916 C C . ILE A 1 990 ? -27.853 11.957 40.565 1.00 91.38 990 ILE A C 1
ATOM 7918 O O . ILE A 1 990 ? -28.792 12.748 40.596 1.00 91.38 990 ILE A O 1
ATOM 7922 N N . ASP A 1 991 ? -26.632 12.274 41.003 1.00 89.62 991 ASP A N 1
ATOM 7923 C CA . ASP A 1 991 ? -26.318 13.543 41.666 1.00 89.62 991 ASP A CA 1
ATOM 7924 C C . ASP A 1 991 ? -26.448 14.740 40.693 1.00 89.62 991 ASP A C 1
ATOM 7926 O O . ASP A 1 991 ? -26.892 15.816 41.093 1.00 89.62 991 ASP A O 1
ATOM 7930 N N . SER A 1 992 ? -26.119 14.557 39.406 1.00 87.06 992 SER A N 1
ATOM 7931 C CA . SER A 1 992 ? -26.260 15.592 38.365 1.00 87.06 992 SER A CA 1
ATOM 7932 C C . SER A 1 992 ? -27.664 15.691 37.753 1.00 87.06 992 SER A C 1
ATOM 7934 O O . SER A 1 992 ? -27.990 16.708 37.137 1.00 87.06 992 SER A O 1
ATOM 7936 N N . GLY A 1 993 ? -28.482 14.639 37.870 1.00 82.75 993 GLY A N 1
ATOM 7937 C CA . GLY A 1 993 ? -29.790 14.521 37.217 1.00 82.75 993 GLY A CA 1
ATOM 7938 C C . GLY A 1 993 ? -29.737 14.392 35.687 1.00 82.75 993 GLY A C 1
ATOM 7939 O O . GLY A 1 993 ? -30.772 14.509 35.034 1.00 82.75 993 GLY A O 1
ATOM 7940 N N . GLN A 1 994 ? -28.556 14.191 35.091 1.00 85.31 994 GLN A N 1
ATOM 7941 C CA . GLN A 1 994 ? -28.394 14.061 33.640 1.00 85.31 994 GLN A CA 1
ATOM 7942 C C . GLN A 1 994 ? -28.516 12.602 33.182 1.00 85.31 994 GLN A C 1
ATOM 7944 O O . GLN A 1 994 ? -27.846 11.715 33.712 1.00 85.31 994 GLN A O 1
ATOM 7949 N N . GLU A 1 995 ? -29.286 12.367 32.117 1.00 91.62 995 GLU A N 1
ATOM 7950 C CA . GLU A 1 995 ? -29.518 11.029 31.542 1.00 91.62 995 GLU A CA 1
ATOM 7951 C C . GLU A 1 995 ? -28.618 10.684 30.336 1.00 91.62 995 GLU A C 1
ATOM 7953 O O . GLU A 1 995 ? -28.848 9.688 29.660 1.00 91.62 995 GLU A O 1
ATOM 7958 N N . ILE A 1 996 ? -27.560 11.462 30.071 1.00 91.88 996 ILE A N 1
ATOM 7959 C CA . ILE A 1 996 ? -26.758 11.374 28.829 1.00 91.88 996 ILE A CA 1
ATOM 7960 C C . ILE A 1 996 ? -26.180 9.968 28.570 1.00 91.88 996 ILE A C 1
ATOM 7962 O O . ILE A 1 996 ? -26.192 9.502 27.435 1.00 91.88 996 ILE A O 1
ATOM 7966 N N . TYR A 1 997 ? -25.658 9.296 29.603 1.00 95.19 997 TYR A N 1
ATOM 7967 C CA . TYR A 1 997 ? -25.006 7.984 29.463 1.00 95.19 997 TYR A CA 1
ATOM 7968 C C . TYR A 1 997 ? -25.631 6.871 30.314 1.00 95.19 997 TYR A C 1
ATOM 7970 O O . TYR A 1 997 ? -25.169 5.726 30.274 1.00 95.19 997 TYR A O 1
ATOM 7978 N N . ILE A 1 998 ? -26.635 7.184 31.140 1.00 95.88 998 ILE A N 1
ATOM 7979 C CA . ILE A 1 998 ? -27.148 6.240 32.142 1.00 95.88 998 ILE A CA 1
ATOM 7980 C C . ILE A 1 998 ? -27.851 5.051 31.488 1.00 95.88 998 ILE A C 1
ATOM 7982 O O . ILE A 1 998 ? -27.670 3.916 31.924 1.00 95.88 998 ILE A O 1
ATOM 7986 N N . GLN A 1 999 ? -28.567 5.267 30.382 1.00 94.94 999 GLN A N 1
ATOM 7987 C CA . GLN A 1 999 ? -29.221 4.191 29.640 1.00 94.94 999 GLN A CA 1
ATOM 7988 C C . GLN A 1 999 ? -28.195 3.194 29.070 1.00 94.94 999 GLN A C 1
ATOM 7990 O O . GLN A 1 999 ? -28.380 1.977 29.158 1.00 94.94 999 GLN A O 1
ATOM 7995 N N . GLN A 1 1000 ? -27.080 3.702 28.545 1.00 96.19 1000 GLN A N 1
ATOM 7996 C CA . GLN A 1 1000 ? -25.951 2.944 28.012 1.00 96.19 1000 GLN A CA 1
ATOM 7997 C C . GLN A 1 1000 ? -25.239 2.183 29.142 1.00 96.19 1000 GLN A C 1
ATOM 7999 O O . GLN A 1 1000 ? -24.923 1.002 28.990 1.00 96.19 1000 GLN A O 1
ATOM 8004 N N . LEU A 1 1001 ? -25.042 2.825 30.301 1.00 97.44 1001 LEU A N 1
ATOM 8005 C CA . LEU A 1 1001 ? -24.430 2.221 31.489 1.00 97.44 1001 LEU A CA 1
ATOM 8006 C C . LEU A 1 1001 ? -25.268 1.068 32.052 1.00 97.44 1001 LEU A C 1
ATOM 8008 O O . LEU A 1 1001 ? -24.728 0.005 32.361 1.00 97.44 1001 LEU A O 1
ATOM 8012 N N . LEU A 1 1002 ? -26.587 1.251 32.156 1.00 96.88 1002 LEU A N 1
ATOM 8013 C CA . LEU A 1 1002 ? -27.514 0.207 32.594 1.00 96.88 1002 LEU A CA 1
ATOM 8014 C C . LEU A 1 1002 ? -27.566 -0.945 31.585 1.00 96.88 1002 LEU A C 1
ATOM 8016 O O . LEU A 1 1002 ? -27.588 -2.113 31.973 1.00 96.88 1002 LEU A O 1
ATOM 8020 N N . HIS A 1 1003 ? -27.533 -0.655 30.282 1.00 96.31 1003 HIS A N 1
ATOM 8021 C CA . HIS A 1 1003 ? -27.439 -1.702 29.260 1.00 96.31 1003 HIS A CA 1
ATOM 8022 C C . HIS A 1 1003 ? -26.122 -2.481 29.347 1.00 96.31 1003 HIS A C 1
ATOM 8024 O O . HIS A 1 1003 ? -26.122 -3.702 29.194 1.00 96.31 1003 HIS A O 1
ATOM 8030 N N . PHE A 1 1004 ? -25.017 -1.815 29.687 1.00 96.50 1004 PHE A N 1
ATOM 8031 C CA . PHE A 1 1004 ? -23.744 -2.483 29.930 1.00 96.50 1004 PHE A CA 1
ATOM 8032 C C . PHE A 1 1004 ? -23.761 -3.352 31.193 1.00 96.50 1004 PHE A C 1
ATOM 8034 O O . PHE A 1 1004 ? -23.336 -4.507 31.138 1.00 96.50 1004 PHE A O 1
ATOM 8041 N N . LEU A 1 1005 ? -24.331 -2.863 32.301 1.00 95.19 1005 LEU A N 1
ATOM 8042 C CA . LEU A 1 1005 ? -24.558 -3.698 33.484 1.00 95.19 1005 LEU A CA 1
ATOM 8043 C C . LEU A 1 1005 ? -25.408 -4.923 33.127 1.00 95.19 1005 LEU A C 1
ATOM 8045 O O . LEU A 1 1005 ? -25.083 -6.031 33.548 1.00 95.19 1005 LEU A O 1
ATOM 8049 N N . HIS A 1 1006 ? -26.445 -4.752 32.299 1.00 94.88 1006 HIS A N 1
ATOM 8050 C CA . HIS A 1 1006 ? -27.254 -5.875 31.829 1.00 94.88 1006 HIS A CA 1
ATOM 8051 C C . HIS A 1 1006 ? -26.399 -6.934 31.125 1.00 94.88 1006 HIS A C 1
ATOM 8053 O O . HIS A 1 1006 ? -26.578 -8.123 31.382 1.00 94.88 1006 HIS A O 1
ATOM 8059 N N . ALA A 1 1007 ? -25.455 -6.518 30.276 1.00 93.62 1007 ALA A N 1
ATOM 8060 C CA . ALA A 1 1007 ? -24.576 -7.441 29.561 1.00 93.62 1007 ALA A CA 1
ATOM 8061 C C . ALA A 1 1007 ? -23.702 -8.243 30.528 1.00 93.62 1007 ALA A C 1
ATOM 8063 O O . ALA A 1 1007 ? -23.611 -9.462 30.392 1.00 93.62 1007 ALA A O 1
ATOM 8064 N N . ILE A 1 1008 ? -23.133 -7.579 31.539 1.00 91.88 1008 ILE A N 1
ATOM 8065 C CA . ILE A 1 1008 ? -22.341 -8.238 32.584 1.00 91.88 1008 ILE A CA 1
ATOM 8066 C C . ILE A 1 1008 ? -23.198 -9.276 33.316 1.00 91.88 1008 ILE A C 1
ATOM 8068 O O . ILE A 1 1008 ? -22.795 -10.430 33.423 1.00 91.88 1008 ILE A O 1
ATOM 8072 N N . LEU A 1 1009 ? -24.404 -8.909 33.764 1.00 89.38 1009 LEU A N 1
ATOM 8073 C CA . LEU A 1 1009 ? -25.279 -9.820 34.511 1.00 89.38 1009 LEU A CA 1
ATOM 8074 C C . LEU A 1 1009 ? -25.730 -11.028 33.683 1.00 89.38 1009 LEU A C 1
ATOM 8076 O O . LEU A 1 1009 ? -25.740 -12.142 34.202 1.00 89.38 1009 LEU A O 1
ATOM 8080 N N . VAL A 1 1010 ? -26.078 -10.832 32.406 1.00 89.50 1010 VAL A N 1
ATOM 8081 C CA . VAL A 1 1010 ? -26.449 -11.936 31.502 1.00 89.50 1010 VAL A CA 1
ATOM 8082 C C . VAL A 1 1010 ? -25.285 -12.915 31.327 1.00 89.50 1010 VAL A C 1
ATOM 8084 O O . VAL A 1 1010 ? -25.496 -14.124 31.402 1.00 89.50 1010 VAL A O 1
ATOM 8087 N N . ASP A 1 1011 ? -24.059 -12.420 31.139 1.00 87.50 1011 ASP A N 1
ATOM 8088 C CA . ASP A 1 1011 ? -22.886 -13.286 30.970 1.00 87.50 1011 ASP A CA 1
ATOM 8089 C C . ASP A 1 1011 ? -22.553 -14.041 32.271 1.00 87.50 1011 ASP A C 1
ATOM 8091 O O . ASP A 1 1011 ? -22.305 -15.246 32.238 1.00 87.50 1011 ASP A O 1
ATOM 8095 N N . VAL A 1 1012 ? -22.664 -13.393 33.443 1.00 85.94 1012 VAL A N 1
ATOM 8096 C CA . VAL A 1 1012 ? -22.497 -14.073 34.746 1.00 85.94 1012 VAL A CA 1
ATOM 8097 C C . VAL A 1 1012 ? -23.521 -15.194 34.941 1.00 85.94 1012 VAL A C 1
ATOM 8099 O O . VAL A 1 1012 ? -23.151 -16.273 35.404 1.00 85.94 1012 VAL A O 1
ATOM 8102 N N . GLN A 1 1013 ? -24.791 -14.979 34.579 1.00 80.25 1013 GLN A N 1
ATOM 8103 C CA . GLN A 1 1013 ? -25.832 -16.012 34.695 1.00 80.25 1013 GLN A CA 1
ATOM 8104 C C . GLN A 1 1013 ? -25.509 -17.271 33.890 1.00 80.25 1013 GLN A C 1
ATOM 8106 O O . GLN A 1 1013 ? -25.896 -18.367 34.290 1.00 80.25 1013 GLN A O 1
ATOM 8111 N N . SER A 1 1014 ? -24.791 -17.123 32.777 1.00 75.62 1014 SER A N 1
ATOM 8112 C CA . SER A 1 1014 ? -24.421 -18.244 31.916 1.00 75.62 1014 SER A CA 1
ATOM 8113 C C . SER A 1 1014 ? -23.314 -19.141 32.498 1.00 75.62 1014 SER A C 1
ATOM 8115 O O . SER A 1 1014 ? -23.093 -20.236 31.983 1.00 75.62 1014 SER A O 1
ATOM 8117 N N . SER A 1 1015 ? -22.646 -18.724 33.587 1.00 69.56 1015 SER A N 1
ATOM 8118 C CA . SER A 1 1015 ? -21.486 -19.418 34.159 1.00 69.56 1015 SER A CA 1
ATOM 8119 C C . SER A 1 1015 ? -21.626 -19.686 35.664 1.00 69.56 1015 SER A C 1
ATOM 8121 O O . SER A 1 1015 ? -21.393 -18.820 36.508 1.00 69.56 1015 SER A O 1
ATOM 8123 N N . GLU A 1 1016 ? -21.911 -20.940 36.026 1.00 65.25 1016 GLU A N 1
ATOM 8124 C CA . GLU A 1 1016 ? -22.166 -21.375 37.412 1.00 65.25 1016 GLU A CA 1
ATOM 8125 C C . GLU A 1 1016 ? -20.975 -21.138 38.367 1.00 65.25 1016 GLU A C 1
ATOM 8127 O O . GLU A 1 1016 ? -21.150 -20.808 39.539 1.00 65.25 1016 GLU A O 1
ATOM 8132 N N . THR A 1 1017 ? -19.744 -21.242 37.858 1.00 64.31 1017 THR A N 1
ATOM 8133 C CA . THR A 1 1017 ? -18.495 -20.923 38.577 1.00 64.31 1017 THR A CA 1
ATOM 8134 C C . THR A 1 1017 ? -18.368 -19.441 38.929 1.00 64.31 1017 THR A C 1
ATOM 8136 O O . THR A 1 1017 ? -17.719 -19.103 39.921 1.0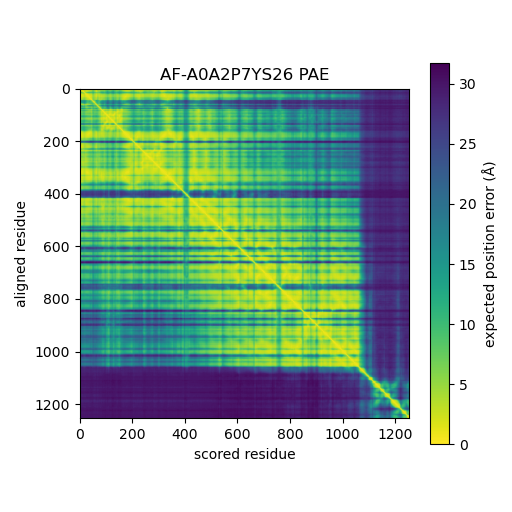0 64.31 1017 THR A O 1
ATOM 8139 N N . MET A 1 1018 ? -19.009 -18.568 38.148 1.00 64.31 1018 MET A N 1
ATOM 8140 C CA . MET A 1 1018 ? -18.805 -17.120 38.177 1.00 64.31 1018 MET A CA 1
ATOM 8141 C C . MET A 1 1018 ? -19.867 -16.369 38.980 1.00 64.31 1018 MET A C 1
ATOM 8143 O O . MET A 1 1018 ? -19.660 -15.199 39.291 1.00 64.31 1018 MET A O 1
ATOM 8147 N N . LYS A 1 1019 ? -20.942 -17.038 39.427 1.00 67.81 1019 LYS A N 1
ATOM 8148 C CA . LYS A 1 1019 ? -21.922 -16.457 40.367 1.00 67.81 1019 LYS A CA 1
ATOM 8149 C C . LYS A 1 1019 ? -21.264 -15.909 41.645 1.00 67.81 1019 LYS A C 1
ATOM 8151 O O . LYS A 1 1019 ? -21.711 -14.911 42.190 1.00 67.81 1019 LYS A O 1
ATOM 8156 N N . LYS A 1 1020 ? -20.131 -16.483 42.068 1.00 63.66 1020 LYS A N 1
ATOM 8157 C CA . LYS A 1 1020 ? -19.330 -16.011 43.219 1.00 63.66 1020 LYS A CA 1
ATOM 8158 C C . LYS A 1 1020 ? -18.743 -14.604 43.054 1.00 63.66 1020 LYS A C 1
ATOM 8160 O O . LYS A 1 1020 ? -18.284 -14.021 44.029 1.00 63.66 1020 LYS A O 1
ATOM 8165 N N . HIS A 1 1021 ? -18.694 -14.079 41.832 1.00 64.06 1021 HIS A N 1
ATOM 8166 C CA . HIS A 1 1021 ? -18.145 -12.758 41.547 1.00 64.06 1021 HIS A CA 1
ATOM 8167 C C . HIS A 1 1021 ? -19.192 -11.626 41.633 1.00 64.06 1021 HIS A C 1
ATOM 8169 O O . HIS A 1 1021 ? -18.804 -10.455 41.631 1.00 64.06 1021 HIS A O 1
ATOM 8175 N N . LEU A 1 1022 ? -20.489 -11.955 41.769 1.00 70.94 1022 LEU A N 1
ATOM 8176 C CA . LEU A 1 1022 ? -21.569 -10.984 42.027 1.00 70.94 1022 LEU A CA 1
ATOM 8177 C C . LEU A 1 1022 ? -21.452 -10.316 43.392 1.00 70.94 1022 LEU A C 1
ATOM 8179 O O . LEU A 1 1022 ? -21.845 -9.161 43.518 1.00 70.94 1022 LEU A O 1
ATOM 8183 N N . ASP A 1 1023 ? -20.86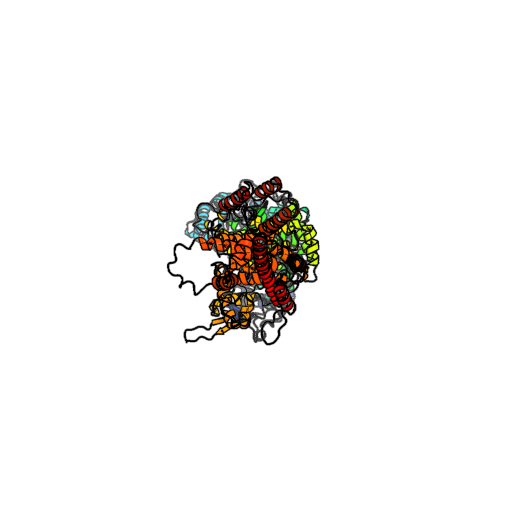2 -11.002 44.373 1.00 72.69 1023 ASP A N 1
ATOM 8184 C CA . ASP A 1 1023 ? -20.633 -10.501 45.732 1.00 72.69 1023 ASP A CA 1
ATOM 8185 C C . ASP A 1 1023 ? -20.046 -9.086 45.713 1.00 72.69 1023 ASP A C 1
ATOM 8187 O O . ASP A 1 1023 ? -20.478 -8.211 46.448 1.00 72.69 1023 ASP A O 1
ATOM 8191 N N . THR A 1 1024 ? -19.137 -8.813 44.779 1.00 78.75 1024 THR A N 1
ATOM 8192 C CA . THR A 1 1024 ? -18.494 -7.508 44.628 1.00 78.75 1024 THR A CA 1
ATOM 8193 C C . THR A 1 1024 ? -19.458 -6.382 44.231 1.00 78.75 1024 THR A C 1
ATOM 8195 O O . THR A 1 1024 ? -19.308 -5.249 44.690 1.00 78.75 1024 THR A O 1
ATOM 8198 N N . TYR A 1 1025 ? -20.432 -6.680 43.367 1.00 79.25 1025 TYR A N 1
ATOM 8199 C CA . TYR A 1 1025 ? -21.479 -5.746 42.931 1.00 79.25 1025 TYR A CA 1
ATOM 8200 C C . TYR A 1 1025 ? -22.578 -5.563 43.983 1.00 79.25 1025 TYR A C 1
ATOM 8202 O O . TYR A 1 1025 ? -23.365 -4.627 43.873 1.00 79.25 1025 TYR A O 1
ATOM 8210 N N . ILE A 1 1026 ? -22.638 -6.457 44.970 1.00 75.06 1026 ILE A N 1
ATOM 8211 C CA . ILE A 1 1026 ? -23.578 -6.412 46.093 1.00 75.06 1026 ILE A CA 1
ATOM 8212 C C . ILE A 1 1026 ? -22.941 -5.677 47.282 1.00 75.06 1026 ILE A C 1
ATOM 8214 O O . ILE A 1 1026 ? -23.575 -4.824 47.897 1.00 75.06 1026 ILE A O 1
ATOM 8218 N N . ASP A 1 1027 ? -21.665 -5.954 47.569 1.00 78.38 1027 ASP A N 1
ATOM 8219 C CA . ASP A 1 1027 ? -20.865 -5.290 48.606 1.00 78.38 1027 ASP A CA 1
ATOM 8220 C C . ASP A 1 1027 ? -20.671 -3.796 48.320 1.00 78.38 1027 ASP A C 1
ATOM 8222 O O . ASP A 1 1027 ? -20.585 -2.971 49.233 1.00 78.38 1027 ASP A O 1
ATOM 8226 N N . ILE A 1 1028 ? -20.564 -3.439 47.040 1.00 82.12 1028 ILE A N 1
ATOM 8227 C CA . ILE A 1 1028 ? -20.660 -2.054 46.586 1.00 82.12 1028 ILE A CA 1
ATOM 8228 C C . ILE A 1 1028 ? -22.151 -1.769 46.379 1.00 82.12 1028 ILE A C 1
ATOM 8230 O O . ILE A 1 1028 ? -22.785 -2.544 45.676 1.00 82.12 1028 ILE A O 1
ATOM 8234 N N . PRO A 1 1029 ? -22.725 -0.686 46.934 1.00 82.94 1029 PRO A N 1
ATOM 8235 C CA . PRO A 1 1029 ? -24.177 -0.483 46.991 1.00 82.94 1029 PRO A CA 1
ATOM 8236 C C . PRO A 1 1029 ? -24.801 -0.084 45.635 1.00 82.94 1029 PRO A C 1
ATOM 8238 O O . PRO A 1 1029 ? -25.459 0.942 45.503 1.00 82.94 1029 PRO A O 1
ATOM 8241 N N . ILE A 1 1030 ? -24.597 -0.894 44.592 1.00 87.00 1030 ILE A N 1
ATOM 8242 C CA . ILE A 1 1030 ? -25.173 -0.717 43.253 1.00 87.00 1030 ILE A CA 1
ATOM 8243 C C . ILE A 1 1030 ? -26.681 -0.969 43.286 1.00 87.00 1030 ILE A C 1
ATOM 8245 O O . ILE A 1 1030 ? -27.418 -0.258 42.611 1.00 87.00 1030 ILE A O 1
ATOM 8249 N N . CYS A 1 1031 ? -27.157 -1.914 44.107 1.00 84.31 1031 CYS A N 1
ATOM 8250 C CA . CYS A 1 1031 ? -28.594 -2.151 44.292 1.00 84.31 1031 CYS A CA 1
ATOM 8251 C C . CYS A 1 1031 ? -29.317 -0.898 44.814 1.00 84.31 1031 CYS A C 1
ATOM 8253 O O . CYS A 1 1031 ? -30.407 -0.585 44.343 1.00 84.31 1031 CYS A O 1
ATOM 8255 N N . ASP A 1 1032 ? -28.685 -0.146 45.721 1.00 83.44 1032 ASP A N 1
ATOM 8256 C CA . ASP A 1 1032 ? -29.247 1.093 46.269 1.00 83.44 1032 ASP A CA 1
ATOM 8257 C C . ASP A 1 1032 ? -29.369 2.174 45.186 1.00 83.44 1032 ASP A C 1
ATOM 8259 O O . ASP A 1 1032 ? -30.377 2.879 45.108 1.00 83.44 1032 ASP A O 1
ATOM 8263 N N . LEU A 1 1033 ? -28.362 2.279 44.309 1.00 90.00 1033 LEU A N 1
ATOM 8264 C CA . LEU A 1 1033 ? -28.397 3.206 43.177 1.00 90.00 1033 LEU A CA 1
ATOM 8265 C C . LEU A 1 1033 ? -29.436 2.789 42.130 1.00 90.00 1033 LEU A C 1
ATOM 8267 O O . LEU A 1 1033 ? -30.144 3.648 41.619 1.00 90.00 1033 LEU A O 1
ATOM 8271 N N . LEU A 1 1034 ? -29.571 1.492 41.835 1.00 89.25 1034 LEU A N 1
ATOM 8272 C CA . LEU A 1 1034 ? -30.594 0.982 40.916 1.00 89.25 1034 LEU A CA 1
ATOM 8273 C C . LEU A 1 1034 ? -32.006 1.256 41.432 1.00 89.25 1034 LEU A C 1
ATOM 8275 O O . LEU A 1 1034 ? -32.844 1.698 40.654 1.00 89.25 1034 LEU A O 1
ATOM 8279 N N . LEU A 1 1035 ? -32.252 1.052 42.729 1.00 84.81 1035 LEU A N 1
ATOM 8280 C CA . LEU A 1 1035 ? -33.528 1.397 43.356 1.00 84.81 1035 LEU A CA 1
ATOM 8281 C C . LEU A 1 1035 ? -33.793 2.906 43.269 1.00 84.81 1035 LEU A C 1
ATOM 8283 O O . LEU A 1 1035 ? -34.868 3.317 42.845 1.00 84.81 1035 LEU A O 1
ATOM 8287 N N . THR A 1 1036 ? -32.784 3.727 43.575 1.00 87.12 1036 THR A N 1
ATOM 8288 C CA . THR A 1 1036 ? -32.880 5.191 43.451 1.00 87.12 1036 THR A CA 1
ATOM 8289 C C . THR A 1 1036 ? -33.221 5.614 42.020 1.00 87.12 1036 THR A C 1
ATOM 8291 O O . THR A 1 1036 ? -34.053 6.493 41.822 1.00 87.12 1036 THR A O 1
ATOM 8294 N N . ILE A 1 1037 ? -32.610 4.984 41.011 1.00 90.94 1037 ILE A N 1
ATOM 8295 C CA . ILE A 1 1037 ? -32.898 5.258 39.599 1.00 90.94 1037 ILE A CA 1
ATOM 8296 C C . ILE A 1 1037 ? -34.307 4.780 39.233 1.00 90.94 1037 ILE A C 1
ATOM 8298 O O . ILE A 1 1037 ? -35.036 5.529 38.590 1.00 90.94 1037 ILE A O 1
ATOM 8302 N N . ALA A 1 1038 ? -34.715 3.582 39.654 1.00 88.62 1038 ALA A N 1
ATOM 8303 C CA . ALA A 1 1038 ? -36.041 3.028 39.378 1.00 88.62 1038 ALA A CA 1
ATOM 8304 C C . ALA A 1 1038 ? -37.180 3.892 39.955 1.00 88.62 1038 ALA A C 1
ATOM 8306 O O . ALA A 1 1038 ? -38.224 4.025 39.321 1.00 88.62 1038 ALA A O 1
ATOM 8307 N N . GLU A 1 1039 ? -36.961 4.521 41.114 1.00 86.44 1039 GLU A N 1
ATOM 8308 C CA . GLU A 1 1039 ? -37.921 5.419 41.779 1.00 86.44 1039 GLU A CA 1
ATOM 8309 C C . GLU A 1 1039 ? -37.797 6.895 41.352 1.00 86.44 1039 GLU A C 1
ATOM 8311 O O . GLU A 1 1039 ? -38.555 7.749 41.818 1.00 86.44 1039 GLU A O 1
ATOM 8316 N N . SER A 1 1040 ? -36.842 7.224 40.480 1.00 87.56 1040 SER A N 1
ATOM 8317 C CA . SER A 1 1040 ? -36.591 8.604 40.061 1.00 87.56 1040 SER A CA 1
ATOM 8318 C C . SER A 1 1040 ? -37.607 9.119 39.031 1.00 87.56 1040 SER A C 1
ATOM 8320 O O . SER A 1 1040 ? -38.413 8.379 38.470 1.00 87.56 1040 SER A O 1
ATOM 8322 N N . SER A 1 1041 ? -37.529 10.420 38.735 1.00 87.44 1041 SER A N 1
ATOM 8323 C CA . SER A 1 1041 ? -38.286 11.060 37.647 1.00 87.44 1041 SER A CA 1
ATOM 8324 C C . SER A 1 1041 ? -37.621 10.924 36.268 1.00 87.44 1041 SER A C 1
ATOM 8326 O O . SER A 1 1041 ? -38.035 11.607 35.330 1.00 87.44 1041 SER A O 1
ATOM 8328 N N . MET A 1 1042 ? -36.600 10.065 36.145 1.00 89.75 1042 MET A N 1
ATOM 8329 C CA . MET A 1 1042 ? -35.908 9.821 34.881 1.00 89.75 1042 MET A CA 1
ATOM 8330 C C . MET A 1 1042 ? -36.829 9.182 33.828 1.00 89.75 1042 MET A C 1
ATOM 8332 O O . MET A 1 1042 ? -37.932 8.712 34.126 1.00 89.75 1042 MET A O 1
ATOM 8336 N N . SER A 1 1043 ? -36.382 9.149 32.573 1.00 90.12 1043 SER A N 1
ATOM 8337 C CA . SER A 1 1043 ? -37.150 8.569 31.471 1.00 90.12 1043 SER A CA 1
ATOM 8338 C C . SER A 1 1043 ? -37.562 7.112 31.725 1.00 90.12 1043 SER A C 1
ATOM 8340 O O . SER A 1 1043 ? -36.849 6.322 32.349 1.00 90.12 1043 SER A O 1
ATOM 8342 N N . SER A 1 1044 ? -38.716 6.717 31.172 1.00 86.62 1044 SER A N 1
ATOM 8343 C CA . SER A 1 1044 ? -39.235 5.346 31.322 1.00 86.62 1044 SER A CA 1
ATOM 8344 C C . SER A 1 1044 ? -38.254 4.269 30.842 1.00 86.62 1044 SER A C 1
ATOM 8346 O O . SER A 1 1044 ? -38.188 3.195 31.430 1.00 86.62 1044 SER A O 1
ATOM 8348 N N . ALA A 1 1045 ? -37.443 4.558 29.819 1.00 87.12 1045 ALA A N 1
ATOM 8349 C CA . ALA A 1 1045 ? -36.423 3.637 29.329 1.00 87.12 1045 ALA A CA 1
ATOM 8350 C C . ALA A 1 1045 ? -35.326 3.363 30.375 1.00 87.12 1045 ALA A C 1
ATOM 8352 O O . ALA A 1 1045 ? -34.793 2.254 30.431 1.00 87.12 1045 ALA A O 1
ATOM 8353 N N . VAL A 1 1046 ? -35.005 4.354 31.211 1.00 91.62 1046 VAL A N 1
ATOM 8354 C CA . VAL A 1 1046 ? -34.009 4.260 32.284 1.00 91.62 1046 VAL A CA 1
ATOM 8355 C C . VAL A 1 1046 ? -34.604 3.582 33.516 1.00 91.62 1046 VAL A C 1
ATOM 8357 O O . VAL A 1 1046 ? -34.034 2.602 34.000 1.00 91.62 1046 VAL A O 1
ATOM 8360 N N . THR A 1 1047 ? -35.766 4.039 33.987 1.00 91.25 1047 THR A N 1
ATOM 8361 C CA . THR A 1 1047 ? -36.396 3.523 35.215 1.00 91.25 1047 THR A CA 1
ATOM 8362 C C . THR A 1 1047 ? -36.817 2.058 35.076 1.00 91.25 1047 THR A C 1
ATOM 8364 O O . THR A 1 1047 ? -36.484 1.245 35.936 1.00 91.25 1047 THR A O 1
ATOM 8367 N N . VAL A 1 1048 ? -37.428 1.674 33.946 1.00 90.75 1048 VAL A N 1
ATOM 8368 C CA . VAL A 1 1048 ? -37.814 0.277 33.657 1.00 90.75 1048 VAL A CA 1
ATOM 8369 C C . VAL A 1 1048 ? -36.586 -0.630 33.555 1.00 90.75 1048 VAL A C 1
ATOM 8371 O O . VAL A 1 1048 ? -36.596 -1.765 34.035 1.00 90.75 1048 VAL A O 1
ATOM 8374 N N . LYS A 1 1049 ? -35.495 -0.147 32.946 1.00 93.25 1049 LYS A N 1
ATOM 8375 C CA . LYS A 1 1049 ? -34.256 -0.925 32.846 1.00 93.25 1049 LYS A CA 1
ATOM 8376 C C . LYS A 1 1049 ? -33.601 -1.104 34.217 1.00 93.25 1049 LYS A C 1
ATOM 8378 O O . LYS A 1 1049 ? -33.114 -2.196 34.496 1.00 93.25 1049 LYS A O 1
ATOM 8383 N N . ALA A 1 1050 ? -33.596 -0.073 35.061 1.00 91.94 1050 ALA A N 1
ATOM 8384 C CA . ALA A 1 1050 ? -33.056 -0.146 36.415 1.00 91.94 1050 ALA A CA 1
ATOM 8385 C C . ALA A 1 1050 ? -33.844 -1.129 37.297 1.00 91.94 1050 ALA A C 1
ATOM 8387 O O . ALA A 1 1050 ? -33.227 -1.982 37.934 1.00 91.94 1050 ALA A O 1
ATOM 8388 N N . ASP A 1 1051 ? -35.179 -1.082 37.254 1.00 88.69 1051 ASP A N 1
ATOM 8389 C CA . ASP A 1 1051 ? -36.064 -2.013 37.970 1.00 88.69 1051 ASP A CA 1
ATOM 8390 C C . ASP A 1 1051 ? -35.855 -3.474 37.527 1.00 88.69 1051 ASP A C 1
ATOM 8392 O O . ASP A 1 1051 ? -35.690 -4.383 38.348 1.00 88.69 1051 ASP A O 1
ATOM 8396 N N . HIS A 1 1052 ? -35.738 -3.699 36.214 1.00 91.12 1052 HIS A N 1
ATOM 8397 C CA . HIS A 1 1052 ? -35.422 -5.019 35.670 1.00 91.12 1052 HIS A CA 1
ATOM 8398 C C . HIS A 1 1052 ? -34.073 -5.552 36.179 1.00 91.12 1052 HIS A C 1
ATOM 8400 O O . HIS A 1 1052 ? -33.961 -6.721 36.549 1.00 91.12 1052 HIS A O 1
ATOM 8406 N N . LEU A 1 1053 ? -33.036 -4.709 36.201 1.00 90.75 1053 LEU A N 1
ATOM 8407 C CA . LEU A 1 1053 ? -31.700 -5.105 36.658 1.00 90.75 1053 LEU A CA 1
ATOM 8408 C C . LEU A 1 1053 ? -31.648 -5.346 38.164 1.00 90.75 1053 LEU A C 1
ATOM 8410 O O . LEU A 1 1053 ? -30.967 -6.272 38.601 1.00 90.75 1053 LEU A O 1
ATOM 8414 N N . LEU A 1 1054 ? -32.381 -4.547 38.938 1.00 86.88 1054 LEU A N 1
ATOM 8415 C CA . LEU A 1 1054 ? -32.545 -4.731 40.373 1.00 86.88 1054 LEU A CA 1
ATOM 8416 C C . LEU A 1 1054 ? -33.205 -6.080 40.674 1.00 86.88 1054 LEU A C 1
ATOM 8418 O O . LEU A 1 1054 ? -32.653 -6.866 41.441 1.00 86.88 1054 LEU A O 1
ATOM 8422 N N . THR A 1 1055 ? -34.321 -6.386 40.008 1.00 84.50 1055 THR A N 1
ATOM 8423 C CA . THR A 1 1055 ? -35.010 -7.682 40.132 1.00 84.50 1055 THR A CA 1
ATOM 8424 C C . THR A 1 1055 ? -34.070 -8.833 39.781 1.00 84.50 1055 THR A C 1
ATOM 8426 O O . THR A 1 1055 ? -33.930 -9.785 40.542 1.00 84.50 1055 THR A O 1
ATOM 8429 N N . LYS A 1 1056 ? -33.328 -8.702 38.677 1.00 84.12 1056 LYS A N 1
ATOM 8430 C CA . LYS A 1 1056 ? -32.368 -9.714 38.226 1.00 84.12 1056 LYS A CA 1
ATOM 8431 C C . LYS A 1 1056 ? -31.234 -9.950 39.229 1.00 84.12 1056 LYS A C 1
ATOM 8433 O O . LYS A 1 1056 ? -30.838 -11.090 39.432 1.00 84.12 1056 LYS A O 1
ATOM 8438 N N . LEU A 1 1057 ? -30.716 -8.898 39.865 1.00 80.44 1057 LEU A N 1
ATOM 8439 C CA . LEU A 1 1057 ? -29.708 -9.009 40.927 1.00 80.44 1057 LEU A CA 1
ATOM 8440 C C . LEU A 1 1057 ? -30.262 -9.661 42.201 1.00 80.44 1057 LEU A C 1
ATOM 8442 O O . LEU A 1 1057 ? -29.536 -10.399 42.865 1.00 80.44 1057 LEU A O 1
ATOM 8446 N N . ILE A 1 1058 ? -31.530 -9.409 42.535 1.00 74.88 1058 ILE A N 1
ATOM 8447 C CA . ILE A 1 1058 ? -32.218 -10.059 43.659 1.00 74.88 1058 ILE A CA 1
ATOM 8448 C C . ILE A 1 1058 ? -32.414 -11.552 43.373 1.00 74.88 1058 ILE A C 1
ATOM 8450 O O . ILE A 1 1058 ? -32.106 -12.374 44.228 1.00 74.88 1058 ILE A O 1
ATOM 8454 N N . ASP A 1 1059 ? -32.840 -11.916 42.162 1.00 73.94 1059 ASP A N 1
ATOM 8455 C CA . ASP A 1 1059 ? -33.029 -13.317 41.759 1.00 73.94 1059 ASP A CA 1
ATOM 8456 C C . ASP A 1 1059 ? -31.714 -14.119 41.738 1.00 73.94 1059 ASP A C 1
ATOM 8458 O O . ASP A 1 1059 ? -31.719 -15.349 41.805 1.00 73.94 1059 ASP A O 1
ATOM 8462 N N . MET A 1 1060 ? -30.575 -13.434 41.601 1.00 71.06 1060 MET A N 1
ATOM 8463 C CA . MET A 1 1060 ? -29.254 -14.051 41.473 1.00 71.06 1060 MET A CA 1
ATOM 8464 C C . MET A 1 1060 ? -28.521 -14.277 42.808 1.00 71.06 1060 MET A C 1
ATOM 8466 O O . MET A 1 1060 ? -27.524 -15.003 42.795 1.00 71.06 1060 MET A O 1
ATOM 8470 N N . ASP A 1 1061 ? -28.976 -13.714 43.937 1.00 64.06 1061 ASP A N 1
ATOM 8471 C CA . ASP A 1 1061 ? -28.382 -13.940 45.269 1.00 64.06 1061 ASP A CA 1
ATOM 8472 C C . ASP A 1 1061 ? -29.442 -13.949 46.393 1.00 64.06 1061 ASP A C 1
ATOM 8474 O O . ASP A 1 1061 ? -30.229 -13.024 46.558 1.00 64.06 1061 ASP A O 1
ATOM 8478 N N . ASP A 1 1062 ? -29.422 -14.964 47.257 1.00 52.44 1062 ASP A N 1
ATOM 8479 C CA . ASP A 1 1062 ? -30.307 -15.030 48.428 1.00 52.44 1062 ASP A CA 1
ATOM 8480 C C . ASP A 1 1062 ? -29.976 -13.942 49.486 1.00 52.44 1062 ASP A C 1
ATOM 8482 O O . ASP A 1 1062 ? -30.824 -13.581 50.312 1.00 52.44 1062 ASP A O 1
ATOM 8486 N N . ARG A 1 1063 ? -28.752 -13.379 49.486 1.00 51.28 1063 ARG A N 1
ATOM 8487 C CA . ARG A 1 1063 ? -28.310 -12.332 50.438 1.00 51.28 1063 ARG A CA 1
ATOM 8488 C C . ARG A 1 1063 ? -28.848 -10.935 50.114 1.00 51.28 1063 ARG A C 1
ATOM 8490 O O . ARG A 1 1063 ? -29.134 -10.182 51.050 1.00 51.28 1063 ARG A O 1
ATOM 8497 N N . THR A 1 1064 ? -29.044 -10.583 48.840 1.00 49.12 1064 THR A N 1
ATOM 8498 C CA . THR A 1 1064 ? -29.574 -9.267 48.410 1.00 49.12 1064 THR A CA 1
ATOM 8499 C C . THR A 1 1064 ? -30.971 -9.013 48.962 1.00 49.12 1064 THR A C 1
ATOM 8501 O O . THR A 1 1064 ? -31.259 -7.890 49.367 1.00 49.12 1064 THR A O 1
ATOM 8504 N N . SER A 1 1065 ? -31.794 -10.052 49.138 1.00 42.22 1065 SER A N 1
ATOM 8505 C CA . SER A 1 1065 ? -33.085 -9.959 49.842 1.00 42.22 1065 SER A CA 1
ATOM 8506 C C . SER A 1 1065 ? -32.977 -9.403 51.274 1.00 42.22 1065 SER A C 1
ATOM 8508 O O . SER A 1 1065 ? -33.926 -8.806 51.783 1.00 42.22 1065 SER A O 1
ATOM 8510 N N . SER A 1 1066 ? -31.832 -9.573 51.942 1.00 39.88 1066 SER A N 1
ATOM 8511 C CA . SER A 1 1066 ? -31.585 -9.081 53.307 1.00 39.88 1066 SER A CA 1
ATOM 8512 C C . SER A 1 1066 ? -31.088 -7.631 53.324 1.00 39.88 1066 SER A C 1
ATOM 8514 O O . SER A 1 1066 ? -31.473 -6.856 54.196 1.00 39.88 1066 SER A O 1
ATOM 8516 N N . GLN A 1 1067 ? -30.263 -7.254 52.346 1.00 42.84 1067 GLN A N 1
ATOM 8517 C CA . GLN A 1 1067 ? -29.691 -5.911 52.203 1.00 42.84 1067 GLN A CA 1
ATOM 8518 C C . GLN A 1 1067 ? -30.715 -4.924 51.625 1.00 42.84 1067 GLN A C 1
ATOM 8520 O O . GLN A 1 1067 ? -30.867 -3.825 52.148 1.00 42.84 1067 GLN A O 1
ATOM 8525 N N . PHE A 1 1068 ? -31.528 -5.374 50.663 1.00 41.41 1068 PHE A N 1
ATOM 8526 C CA . PHE A 1 1068 ? -32.673 -4.642 50.117 1.00 41.41 1068 PHE A CA 1
ATOM 8527 C C . PHE A 1 1068 ? -33.686 -4.261 51.206 1.00 41.41 1068 PHE A C 1
ATOM 8529 O O . PHE A 1 1068 ? -34.195 -3.145 51.219 1.00 41.41 1068 PHE A O 1
ATOM 8536 N N . ARG A 1 1069 ? -33.912 -5.137 52.200 1.00 38.97 1069 ARG A N 1
ATOM 8537 C CA . ARG A 1 1069 ? -34.730 -4.807 53.383 1.00 38.97 1069 ARG A CA 1
ATOM 8538 C C . ARG A 1 1069 ? -34.155 -3.629 54.176 1.00 38.97 1069 ARG A C 1
ATOM 8540 O O . ARG A 1 1069 ? -34.927 -2.792 54.626 1.00 38.97 1069 ARG A O 1
ATOM 8547 N N . CYS A 1 1070 ? -32.834 -3.527 54.326 1.00 38.75 1070 CYS A N 1
ATOM 8548 C CA . CYS A 1 1070 ? -32.184 -2.398 55.004 1.00 38.75 1070 CYS A CA 1
ATOM 8549 C C . CYS A 1 1070 ? -32.219 -1.107 54.167 1.00 38.75 1070 CYS A C 1
ATOM 8551 O O . CYS A 1 1070 ? -32.461 -0.034 54.720 1.00 38.75 1070 CYS A O 1
ATOM 8553 N N . THR A 1 1071 ? -32.031 -1.198 52.848 1.00 40.28 1071 THR A N 1
ATOM 8554 C CA . THR A 1 1071 ? -32.070 -0.045 51.930 1.00 40.28 1071 THR A CA 1
ATOM 8555 C C . THR A 1 1071 ? -33.476 0.536 51.804 1.00 40.28 1071 THR A C 1
ATOM 8557 O O . THR A 1 1071 ? -33.639 1.750 51.907 1.00 40.28 1071 THR A O 1
ATOM 8560 N N . VAL A 1 1072 ? -34.505 -0.311 51.687 1.00 38.53 1072 VAL A N 1
ATOM 8561 C CA . VAL A 1 1072 ? -35.914 0.115 51.719 1.00 38.53 1072 VAL A CA 1
ATOM 8562 C C . VAL A 1 1072 ? -36.223 0.840 53.035 1.00 38.53 1072 VAL A C 1
ATOM 8564 O O . VAL A 1 1072 ? -36.853 1.891 53.016 1.00 38.53 1072 VAL A O 1
ATOM 8567 N N . ILE A 1 1073 ? -35.709 0.361 54.176 1.00 37.81 1073 ILE A N 1
ATOM 8568 C CA . ILE A 1 1073 ? -35.852 1.047 55.475 1.00 37.81 1073 ILE A CA 1
ATOM 8569 C C . ILE A 1 1073 ? -35.166 2.431 55.479 1.00 37.81 1073 ILE A C 1
ATOM 8571 O O . ILE A 1 1073 ? -35.724 3.378 56.030 1.00 37.81 1073 ILE A O 1
ATOM 8575 N N . SER A 1 1074 ? -34.001 2.578 54.840 1.00 38.28 1074 SER A N 1
ATOM 8576 C CA . SER A 1 1074 ? -33.260 3.849 54.726 1.00 38.28 1074 SER A CA 1
ATOM 8577 C C . SER A 1 1074 ? -33.935 4.860 53.778 1.00 38.28 1074 SER A C 1
ATOM 8579 O O . SER A 1 1074 ? -34.077 6.039 54.109 1.00 38.28 1074 SER A O 1
ATOM 8581 N N . LEU A 1 1075 ? -34.441 4.408 52.625 1.00 37.88 1075 LEU A N 1
ATOM 8582 C CA . LEU A 1 1075 ? -35.199 5.238 51.675 1.00 37.88 1075 LEU A CA 1
ATOM 8583 C C . LEU A 1 1075 ? -36.556 5.676 52.240 1.00 37.88 1075 LEU A C 1
ATOM 8585 O O . LEU A 1 1075 ? -36.958 6.823 52.042 1.00 37.88 1075 LEU A O 1
ATOM 8589 N N . LEU A 1 1076 ? -37.223 4.814 53.019 1.00 34.81 1076 LEU A N 1
ATOM 8590 C CA . LEU A 1 1076 ? -38.425 5.170 53.782 1.00 34.81 1076 LEU A CA 1
ATOM 8591 C C . LEU A 1 1076 ? -38.146 6.280 54.811 1.00 34.81 1076 LEU A C 1
ATOM 8593 O O . LEU A 1 1076 ? -39.003 7.134 55.034 1.00 34.81 1076 LEU A O 1
ATOM 8597 N N . GLN A 1 1077 ? -36.946 6.316 55.403 1.00 33.97 1077 GLN A N 1
ATOM 8598 C CA . GLN A 1 1077 ? -36.525 7.395 56.305 1.00 33.97 1077 GLN A CA 1
ATOM 8599 C C . GLN A 1 1077 ? -36.226 8.703 55.554 1.00 33.97 1077 GLN A C 1
ATOM 8601 O O . GLN A 1 1077 ? -36.579 9.774 56.042 1.00 33.97 1077 GLN A O 1
ATOM 8606 N N . HIS A 1 1078 ? -35.633 8.641 54.357 1.00 35.69 1078 HIS A N 1
ATOM 8607 C CA . HIS A 1 1078 ? -35.270 9.829 53.573 1.00 35.69 1078 HIS A CA 1
ATOM 8608 C C . HIS A 1 1078 ? -36.478 10.488 52.871 1.00 35.69 1078 HIS A C 1
ATOM 8610 O O . HIS A 1 1078 ? -36.610 11.714 52.877 1.00 35.69 1078 HIS A O 1
ATOM 8616 N N . HIS A 1 1079 ? -37.409 9.701 52.318 1.00 33.78 1079 HIS A N 1
ATOM 8617 C CA . HIS A 1 1079 ? -38.639 10.222 51.704 1.00 33.78 1079 HIS A CA 1
ATOM 8618 C C . HIS A 1 1079 ? -39.620 10.812 52.733 1.00 33.78 1079 HIS A C 1
ATOM 8620 O O . HIS A 1 1079 ? -40.285 11.806 52.435 1.00 33.78 1079 HIS A O 1
ATOM 8626 N N . ALA A 1 1080 ? -39.657 10.288 53.965 1.00 32.84 1080 ALA A N 1
ATOM 8627 C CA . ALA A 1 1080 ? -40.438 10.873 55.061 1.00 32.84 1080 ALA A CA 1
ATOM 8628 C C . ALA A 1 1080 ? -39.963 12.291 55.451 1.00 32.84 1080 ALA A C 1
ATOM 8630 O O . ALA A 1 1080 ? -40.773 13.119 55.863 1.00 32.84 1080 ALA A O 1
ATOM 8631 N N . ILE A 1 1081 ? -38.670 12.589 55.275 1.00 31.64 1081 ILE A N 1
ATOM 8632 C CA . ILE A 1 1081 ? -38.066 13.904 55.550 1.00 31.64 1081 ILE A CA 1
ATOM 8633 C C . ILE A 1 1081 ? -38.339 14.902 54.409 1.00 31.64 1081 ILE A C 1
ATOM 8635 O O . ILE A 1 1081 ? -38.565 16.082 54.662 1.00 31.64 1081 ILE A O 1
ATOM 8639 N N . MET A 1 1082 ? -38.371 14.449 53.152 1.00 29.33 1082 MET A N 1
ATOM 8640 C CA . MET A 1 1082 ? -38.666 15.314 51.996 1.00 29.33 1082 MET A CA 1
ATOM 8641 C C . MET A 1 1082 ? -40.160 15.646 51.864 1.00 29.33 1082 MET A C 1
ATOM 8643 O O . MET A 1 1082 ? -40.518 16.775 51.528 1.00 29.33 1082 MET A O 1
ATOM 8647 N N . ALA A 1 1083 ? -41.047 14.707 52.210 1.00 31.92 1083 ALA A N 1
ATOM 8648 C CA . ALA A 1 1083 ? -42.492 14.942 52.236 1.00 31.92 1083 ALA A CA 1
ATOM 8649 C C . ALA A 1 1083 ? -42.912 16.026 53.254 1.00 31.92 1083 ALA A C 1
ATOM 8651 O O . ALA A 1 1083 ? -43.955 16.658 53.083 1.00 31.92 1083 ALA A O 1
ATOM 8652 N N . SER A 1 1084 ? -42.092 16.309 54.277 1.00 33.22 1084 SER A N 1
ATOM 8653 C CA . SER A 1 1084 ? -42.387 17.355 55.263 1.00 33.22 1084 SER A CA 1
ATOM 8654 C C . SER A 1 1084 ? -42.131 18.784 54.757 1.00 33.22 1084 SER A C 1
ATOM 8656 O O . SER A 1 1084 ? -42.577 19.730 55.400 1.00 33.22 1084 SER A O 1
ATOM 8658 N N . GLN A 1 1085 ? -41.426 18.971 53.631 1.00 31.91 1085 GLN A N 1
ATOM 8659 C CA . GLN A 1 1085 ? -41.027 20.297 53.121 1.00 31.91 1085 GLN A CA 1
ATOM 8660 C C . GLN A 1 1085 ? -42.012 20.911 52.105 1.00 31.91 1085 GLN A C 1
ATOM 8662 O O . GLN A 1 1085 ? -41.891 22.088 51.769 1.00 31.91 1085 GLN A O 1
ATOM 8667 N N . HIS A 1 1086 ? -43.017 20.156 51.643 1.00 33.38 1086 HIS A N 1
ATOM 8668 C CA . HIS A 1 1086 ? -44.000 20.611 50.644 1.00 33.38 1086 HIS A CA 1
ATOM 8669 C C . HIS A 1 1086 ? -45.446 20.741 51.165 1.00 33.38 1086 HIS A C 1
ATOM 8671 O O . HIS A 1 1086 ? -46.355 21.030 50.386 1.00 33.38 1086 HIS A O 1
ATOM 8677 N N . LEU A 1 1087 ? -45.669 20.607 52.477 1.00 35.31 1087 LEU A N 1
ATOM 8678 C CA . LEU A 1 1087 ? -47.005 20.660 53.094 1.00 35.31 1087 LEU A CA 1
ATOM 8679 C C . LEU A 1 1087 ? -47.668 22.054 53.096 1.00 35.31 1087 LEU A C 1
ATOM 8681 O O . LEU A 1 1087 ? -48.874 22.145 53.306 1.00 35.31 1087 LEU A O 1
ATOM 8685 N N . ASP A 1 1088 ? -46.938 23.129 52.787 1.00 33.34 1088 ASP A N 1
ATOM 8686 C CA . ASP A 1 1088 ? -47.459 24.505 52.871 1.00 33.34 1088 ASP A CA 1
ATOM 8687 C C . ASP A 1 1088 ? -48.265 24.983 51.639 1.00 33.34 1088 ASP A C 1
ATOM 8689 O O . ASP A 1 1088 ? -48.692 26.139 51.601 1.00 33.34 1088 ASP A O 1
ATOM 8693 N N . LYS A 1 1089 ? -48.475 24.155 50.599 1.00 36.41 1089 LYS A N 1
ATOM 8694 C CA . LYS A 1 1089 ? -49.054 24.624 49.314 1.00 36.41 1089 LYS A CA 1
ATOM 8695 C C . LYS A 1 1089 ? -50.193 23.803 48.696 1.00 36.41 1089 LYS A C 1
ATOM 8697 O O . LYS A 1 1089 ? -50.478 23.998 47.516 1.00 36.41 1089 LYS A O 1
ATOM 8702 N N . ILE A 1 1090 ? -50.892 22.945 49.439 1.00 35.59 1090 ILE A N 1
ATOM 8703 C CA . ILE A 1 1090 ? -52.010 22.165 48.871 1.00 35.59 1090 ILE A CA 1
ATOM 8704 C C . ILE A 1 1090 ? -53.297 22.431 49.659 1.00 35.59 1090 ILE A C 1
ATOM 8706 O O . ILE A 1 1090 ? -53.365 22.194 50.860 1.00 35.59 1090 ILE A O 1
ATOM 8710 N N . ALA A 1 1091 ? -54.296 22.988 48.968 1.00 34.84 1091 ALA A N 1
ATOM 8711 C CA . ALA A 1 1091 ? -55.526 23.533 49.547 1.00 34.84 1091 ALA A CA 1
ATOM 8712 C C . ALA A 1 1091 ? -56.734 22.574 49.506 1.00 34.84 1091 ALA A C 1
ATOM 8714 O O . ALA A 1 1091 ? -57.787 22.933 50.029 1.00 34.84 1091 ALA A O 1
ATOM 8715 N N . ASP A 1 1092 ? -56.603 21.375 48.926 1.00 37.09 1092 ASP A N 1
ATOM 8716 C CA . ASP A 1 1092 ? -57.686 20.385 48.877 1.00 37.09 1092 ASP A CA 1
ATOM 8717 C C . ASP A 1 1092 ? -57.151 18.939 49.041 1.00 37.09 1092 ASP A C 1
ATOM 8719 O O . ASP A 1 1092 ? -56.311 18.508 48.248 1.00 37.09 1092 ASP A O 1
ATOM 8723 N N . PRO A 1 1093 ? -57.596 18.173 50.060 1.00 35.28 1093 PRO A N 1
ATOM 8724 C CA . PRO A 1 1093 ? -57.182 16.786 50.295 1.00 35.28 1093 PRO A CA 1
ATOM 8725 C C . PRO A 1 1093 ? -57.692 15.754 49.271 1.00 35.28 1093 PRO A C 1
ATOM 8727 O O . PRO A 1 1093 ? -57.346 14.578 49.396 1.00 35.28 1093 PRO A O 1
ATOM 8730 N N . HIS A 1 1094 ? -58.541 16.130 48.306 1.00 34.97 1094 HIS A N 1
ATOM 8731 C CA . HIS A 1 1094 ? -59.134 15.183 47.347 1.00 34.97 1094 HIS A CA 1
ATOM 8732 C C . HIS A 1 1094 ? -58.392 15.012 46.011 1.00 34.97 1094 HIS A C 1
ATOM 8734 O O . HIS A 1 1094 ? -58.690 14.057 45.297 1.00 34.97 1094 HIS A O 1
ATOM 8740 N N . ASP A 1 1095 ? -57.367 15.814 45.714 1.00 35.72 1095 ASP A N 1
ATOM 8741 C CA . ASP A 1 1095 ? -56.617 15.718 44.446 1.00 35.72 1095 ASP A CA 1
ATOM 8742 C C . ASP A 1 1095 ? -55.445 14.704 44.456 1.00 35.72 1095 ASP A C 1
ATOM 8744 O O . ASP A 1 1095 ? -54.745 14.559 43.458 1.00 35.72 1095 ASP A O 1
ATOM 8748 N N . ILE A 1 1096 ? -55.223 13.951 45.545 1.00 37.72 1096 ILE A N 1
ATOM 8749 C CA . ILE A 1 1096 ? -54.118 12.962 45.670 1.00 37.72 1096 ILE A CA 1
ATOM 8750 C C . ILE A 1 1096 ? -54.626 11.510 45.508 1.00 37.72 1096 ILE A C 1
ATOM 8752 O O . ILE A 1 1096 ? -54.012 10.550 45.972 1.00 37.72 1096 ILE A O 1
ATOM 8756 N N . ALA A 1 1097 ? -55.782 11.309 44.873 1.00 32.91 1097 ALA A N 1
ATOM 8757 C CA . ALA A 1 1097 ? -56.372 9.974 44.741 1.00 32.91 1097 ALA A CA 1
ATOM 8758 C C . ALA A 1 1097 ? -55.927 9.197 43.489 1.00 32.91 1097 ALA A C 1
ATOM 8760 O O . ALA A 1 1097 ? -56.142 7.989 43.429 1.00 32.91 1097 ALA A O 1
ATOM 8761 N N . GLU A 1 1098 ? -55.273 9.822 42.510 1.00 36.00 1098 GLU A N 1
ATOM 8762 C CA . GLU A 1 1098 ? -54.903 9.138 41.269 1.00 36.00 1098 GLU A CA 1
ATOM 8763 C C . GLU A 1 1098 ? -53.490 9.546 40.828 1.00 36.00 1098 GLU A C 1
ATOM 8765 O O . GLU A 1 1098 ? -53.269 10.699 40.491 1.00 36.00 1098 GLU A O 1
ATOM 8770 N N . SER A 1 1099 ? -52.560 8.573 40.806 1.00 37.31 1099 SER A N 1
ATOM 8771 C CA . SER A 1 1099 ? -51.301 8.548 40.022 1.00 37.31 1099 SER A CA 1
ATOM 8772 C C . SER A 1 1099 ? -49.933 8.498 40.738 1.00 37.31 1099 SER A C 1
ATOM 8774 O O . SER A 1 1099 ? -48.965 9.060 40.225 1.00 37.31 1099 SER A O 1
ATOM 8776 N N . SER A 1 1100 ? -49.750 7.741 41.829 1.00 36.50 1100 SER A N 1
ATOM 8777 C CA . SER A 1 1100 ? -48.396 7.218 42.110 1.00 36.50 1100 SER A CA 1
ATOM 8778 C C . SER A 1 1100 ? -48.390 5.866 42.830 1.00 36.50 1100 SER A C 1
ATOM 8780 O O . SER A 1 1100 ? -49.173 5.632 43.750 1.00 36.50 1100 SER A O 1
ATOM 8782 N N . ILE A 1 1101 ? -47.464 4.987 42.428 1.00 34.94 1101 ILE A N 1
ATOM 8783 C CA . ILE A 1 1101 ? -47.147 3.699 43.079 1.00 34.94 1101 ILE A CA 1
ATOM 8784 C C . ILE A 1 1101 ? -46.801 3.894 44.573 1.00 34.94 1101 ILE A C 1
ATOM 8786 O O . ILE A 1 1101 ? -47.071 3.021 45.400 1.00 34.94 1101 ILE A O 1
ATOM 8790 N N . PHE A 1 1102 ? -46.312 5.085 44.939 1.00 35.59 1102 PHE A N 1
ATOM 8791 C CA . PHE A 1 1102 ? -46.062 5.529 46.312 1.00 35.59 1102 PHE A CA 1
ATOM 8792 C C . PHE A 1 1102 ? -47.337 5.507 47.179 1.00 35.59 1102 PHE A C 1
ATOM 8794 O O . PHE A 1 1102 ? -47.274 5.067 48.324 1.00 35.59 1102 PHE A O 1
ATOM 8801 N N . THR A 1 1103 ? -48.517 5.853 46.644 1.00 34.47 1103 THR A N 1
ATOM 8802 C CA . THR A 1 1103 ? -49.792 5.813 47.393 1.00 34.47 1103 THR A CA 1
ATOM 8803 C C . THR A 1 1103 ? -50.265 4.376 47.664 1.00 34.47 1103 THR A C 1
ATOM 8805 O O . THR A 1 1103 ? -50.831 4.106 48.720 1.00 34.47 1103 THR A O 1
ATOM 8808 N N . GLU A 1 1104 ? -49.991 3.413 46.779 1.00 37.31 1104 GLU A N 1
ATOM 8809 C CA . GLU A 1 1104 ? -50.443 2.018 46.938 1.00 37.31 1104 GLU A CA 1
ATOM 8810 C C . GLU A 1 1104 ? -49.546 1.203 47.896 1.00 37.31 1104 GLU A C 1
ATOM 8812 O O . GLU A 1 1104 ? -50.033 0.352 48.646 1.00 37.31 1104 GLU A O 1
ATOM 8817 N N . VAL A 1 1105 ? -48.243 1.511 47.935 1.00 36.97 1105 VAL A N 1
ATOM 8818 C CA . VAL A 1 1105 ? -47.267 0.910 48.863 1.00 36.97 1105 VAL A CA 1
ATOM 8819 C C . VAL A 1 1105 ? -47.373 1.534 50.259 1.00 36.97 1105 VAL A C 1
ATOM 8821 O O . VAL A 1 1105 ? -47.366 0.809 51.256 1.00 36.97 1105 VAL A O 1
ATOM 8824 N N . ILE A 1 1106 ? -47.586 2.852 50.352 1.00 33.72 1106 ILE A N 1
ATOM 8825 C CA . ILE A 1 1106 ? -47.829 3.542 51.626 1.00 33.72 1106 ILE A CA 1
ATOM 8826 C C . ILE A 1 1106 ? -49.185 3.166 52.231 1.00 33.72 1106 ILE A C 1
ATOM 8828 O O . ILE A 1 1106 ? -49.241 2.906 53.428 1.00 33.72 1106 ILE A O 1
ATOM 8832 N N . MET A 1 1107 ? -50.262 3.024 51.451 1.00 35.59 1107 MET A N 1
ATOM 8833 C CA . MET A 1 1107 ? -51.555 2.555 51.985 1.00 35.59 1107 MET A CA 1
ATOM 8834 C C . MET A 1 1107 ? -51.517 1.084 52.447 1.00 35.59 1107 MET A C 1
ATOM 8836 O O . MET A 1 1107 ? -52.323 0.687 53.291 1.00 35.59 1107 MET A O 1
ATOM 8840 N N . LYS A 1 1108 ? -50.555 0.282 51.958 1.00 37.06 1108 LYS A N 1
ATOM 8841 C CA . LYS A 1 1108 ? -50.274 -1.083 52.448 1.00 37.06 1108 LYS A CA 1
ATOM 8842 C C . LYS A 1 1108 ? -49.320 -1.129 53.651 1.00 37.06 1108 LYS A C 1
ATOM 8844 O O . LYS A 1 1108 ? -49.454 -2.040 54.462 1.00 37.06 1108 LYS A O 1
ATOM 8849 N N . TYR A 1 1109 ? -48.405 -0.166 53.801 1.00 35.66 1109 TYR A N 1
ATOM 8850 C CA . TYR A 1 1109 ? -47.476 -0.069 54.942 1.00 35.66 1109 TYR A CA 1
ATOM 8851 C C . TYR A 1 1109 ? -48.045 0.740 56.131 1.00 35.66 1109 TYR A C 1
ATOM 8853 O O . TYR A 1 1109 ? -47.679 0.479 57.274 1.00 35.66 1109 TYR A O 1
ATOM 8861 N N . LEU A 1 1110 ? -48.974 1.681 55.895 1.00 32.72 1110 LEU A N 1
ATOM 8862 C CA . LEU A 1 1110 ? -49.475 2.651 56.888 1.00 32.72 1110 LEU A CA 1
ATOM 8863 C C . LEU A 1 1110 ? -50.959 2.560 57.248 1.00 32.72 1110 LEU A C 1
ATOM 8865 O O . LEU A 1 1110 ? -51.421 3.401 58.020 1.00 32.72 1110 LEU A O 1
ATOM 8869 N N . ASN A 1 1111 ? -51.714 1.537 56.841 1.00 35.16 1111 ASN A N 1
ATOM 8870 C CA . ASN A 1 1111 ? -53.030 1.308 57.464 1.00 35.16 1111 ASN A CA 1
ATOM 8871 C C . ASN A 1 1111 ? -52.924 0.731 58.894 1.00 35.16 1111 ASN A C 1
ATOM 8873 O O . ASN A 1 1111 ? -53.595 -0.229 59.267 1.00 35.16 1111 ASN A O 1
ATOM 8877 N N . GLY A 1 1112 ? -52.092 1.372 59.720 1.00 32.41 1112 GLY A N 1
ATOM 8878 C CA . GLY A 1 1112 ? -52.029 1.183 61.157 1.00 32.41 1112 GLY A CA 1
ATOM 8879 C C . GLY A 1 1112 ? -51.006 2.069 61.874 1.00 32.41 1112 GLY A C 1
ATOM 8880 O O . GLY A 1 1112 ? -50.165 1.533 62.589 1.00 32.41 1112 GLY A O 1
ATOM 8881 N N . TYR A 1 1113 ? -51.076 3.403 61.755 1.00 35.91 1113 TYR A N 1
ATOM 8882 C CA . TYR A 1 1113 ? -50.494 4.273 62.789 1.00 35.91 1113 TYR A CA 1
ATOM 8883 C C . TYR A 1 1113 ? -51.284 4.113 64.088 1.00 35.91 1113 TYR A C 1
ATOM 8885 O O . TYR A 1 1113 ? -52.452 4.486 64.183 1.00 35.91 1113 TYR A O 1
ATOM 8893 N N . GLY A 1 1114 ? -50.615 3.582 65.104 1.00 42.38 1114 GLY A N 1
ATOM 8894 C CA . GLY A 1 1114 ? -51.053 3.637 66.487 1.00 42.38 1114 GLY A CA 1
ATOM 8895 C C . GLY A 1 1114 ? -49.871 3.991 67.396 1.00 42.38 1114 GLY A C 1
ATOM 8896 O O . GLY A 1 1114 ? -48.727 3.699 67.038 1.00 42.38 1114 GLY A O 1
ATOM 8897 N N . PRO A 1 1115 ? -50.127 4.559 68.588 1.00 37.69 1115 PRO A N 1
ATOM 8898 C CA . PRO A 1 1115 ? -49.106 5.024 69.541 1.00 37.69 1115 PRO A CA 1
ATOM 8899 C C . PRO A 1 1115 ? -48.012 3.994 69.875 1.00 37.69 1115 PRO A C 1
ATOM 8901 O O . PRO A 1 1115 ? -46.907 4.351 70.265 1.00 37.69 1115 PRO A O 1
ATOM 8904 N N . ALA A 1 1116 ? -48.304 2.703 69.704 1.00 35.97 1116 ALA A N 1
ATOM 8905 C CA . ALA A 1 1116 ? -47.422 1.593 70.042 1.00 35.97 1116 ALA A CA 1
ATOM 8906 C C . ALA A 1 1116 ? -46.091 1.577 69.267 1.00 35.97 1116 ALA A C 1
ATOM 8908 O O . ALA A 1 1116 ? -45.073 1.191 69.840 1.00 35.97 1116 ALA A O 1
ATOM 8909 N N . LEU A 1 1117 ? -46.064 2.003 67.998 1.00 40.84 1117 LEU A N 1
ATOM 8910 C CA . LEU A 1 1117 ? -44.821 1.983 67.216 1.00 40.84 1117 LEU A CA 1
ATOM 8911 C C . LEU A 1 1117 ? -43.845 3.084 67.669 1.00 40.84 1117 LEU A C 1
ATOM 8913 O O . LEU A 1 1117 ? -42.639 2.847 67.699 1.00 40.84 1117 LEU A O 1
ATOM 8917 N N . ASP A 1 1118 ? -44.368 4.229 68.127 1.00 41.72 1118 ASP A N 1
ATOM 8918 C CA . ASP A 1 1118 ? -43.568 5.330 68.686 1.00 41.72 1118 ASP A CA 1
ATOM 8919 C C . ASP A 1 1118 ? -42.912 4.919 70.022 1.00 41.72 1118 ASP A C 1
ATOM 8921 O O . ASP A 1 1118 ? -41.739 5.203 70.270 1.00 41.72 1118 ASP A O 1
ATOM 8925 N N . TYR A 1 1119 ? -43.615 4.127 70.847 1.00 41.09 1119 TYR A N 1
ATOM 8926 C CA . TYR A 1 1119 ? -43.070 3.569 72.095 1.00 41.09 1119 TYR A CA 1
ATOM 8927 C C . TYR A 1 1119 ? -41.993 2.494 71.880 1.00 41.09 1119 TYR A C 1
ATOM 8929 O O . TYR A 1 1119 ? -41.066 2.365 72.688 1.00 41.09 1119 TYR A O 1
ATOM 8937 N N . ILE A 1 1120 ? -42.098 1.717 70.799 1.00 40.47 1120 ILE A N 1
ATOM 8938 C CA . ILE A 1 1120 ? -41.129 0.671 70.450 1.00 40.47 1120 ILE A CA 1
ATOM 8939 C C . ILE A 1 1120 ? -39.871 1.286 69.822 1.00 40.47 1120 ILE A C 1
ATOM 8941 O O . ILE A 1 1120 ? -38.762 0.948 70.241 1.00 40.47 1120 ILE A O 1
ATOM 8945 N N . GLN A 1 1121 ? -40.022 2.213 68.867 1.00 40.69 1121 GLN A N 1
ATOM 8946 C CA . GLN A 1 1121 ? -38.895 2.838 68.162 1.00 40.69 1121 GLN A CA 1
ATOM 8947 C C . GLN A 1 1121 ? -38.034 3.720 69.072 1.00 40.69 1121 GLN A C 1
ATOM 8949 O O . GLN A 1 1121 ? -36.812 3.711 68.941 1.00 40.69 1121 GLN A O 1
ATOM 8954 N N . LYS A 1 1122 ? -38.631 4.410 70.052 1.00 42.19 1122 LYS A N 1
ATOM 8955 C CA . LYS A 1 1122 ? -37.893 5.242 71.020 1.00 42.19 1122 LYS A CA 1
ATOM 8956 C C . LYS A 1 1122 ? -37.266 4.447 72.179 1.00 42.19 1122 LYS A C 1
ATOM 8958 O O . LYS A 1 1122 ? -36.756 5.027 73.132 1.00 42.19 1122 LYS A O 1
ATOM 8963 N N . GLY A 1 1123 ? -37.292 3.109 72.131 1.00 43.56 1123 GLY A N 1
ATOM 8964 C CA . GLY A 1 1123 ? -36.632 2.247 73.121 1.00 43.56 1123 GLY A CA 1
ATOM 8965 C C . GLY A 1 1123 ? -37.308 2.204 74.498 1.00 43.56 1123 GLY A C 1
ATOM 8966 O O . GLY A 1 1123 ? -36.776 1.579 75.422 1.00 43.56 1123 GLY A O 1
ATOM 8967 N N . TYR A 1 1124 ? -38.501 2.793 74.645 1.00 45.94 1124 TYR A N 1
ATOM 8968 C CA . TYR A 1 1124 ? -39.216 2.851 75.921 1.00 45.94 1124 TYR A CA 1
ATOM 8969 C C . TYR A 1 1124 ? -39.623 1.475 76.439 1.00 45.94 1124 TYR A C 1
ATOM 8971 O O . TYR A 1 1124 ? -39.718 1.308 77.643 1.00 45.94 1124 TYR A O 1
ATOM 8979 N N . VAL A 1 1125 ? -39.769 0.456 75.588 1.00 46.00 1125 VAL A N 1
ATOM 8980 C CA . VAL A 1 1125 ? -40.022 -0.926 76.039 1.00 46.00 1125 VAL A CA 1
ATOM 8981 C C . VAL A 1 1125 ? -38.865 -1.462 76.887 1.00 46.00 1125 VAL A C 1
ATOM 8983 O O . VAL A 1 1125 ? -39.101 -2.068 77.927 1.00 46.00 1125 VAL A O 1
ATOM 8986 N N . LYS A 1 1126 ? -37.607 -1.187 76.515 1.00 45.38 1126 LYS A N 1
ATOM 8987 C CA . LYS A 1 1126 ? -36.444 -1.574 77.333 1.00 45.38 1126 LYS A CA 1
ATOM 8988 C C . LYS A 1 1126 ? -36.374 -0.760 78.623 1.00 45.38 1126 LYS A C 1
ATOM 8990 O O . LYS A 1 1126 ? -36.050 -1.324 79.664 1.00 45.38 1126 LYS A O 1
ATOM 8995 N N . LEU A 1 1127 ? -36.715 0.530 78.563 1.00 44.16 1127 LEU A N 1
ATOM 8996 C CA . LEU A 1 1127 ? -36.763 1.411 79.731 1.00 44.16 1127 LEU A CA 1
ATOM 8997 C C . LEU A 1 1127 ? -37.867 0.984 80.711 1.00 44.16 1127 LEU A C 1
ATOM 8999 O O . LEU A 1 1127 ? -37.606 0.865 81.898 1.00 44.16 1127 LEU A O 1
ATOM 9003 N N . ILE A 1 1128 ? -39.068 0.675 80.218 1.00 47.00 1128 ILE A N 1
ATOM 9004 C CA . ILE A 1 1128 ? -40.223 0.216 80.997 1.00 47.00 1128 ILE A CA 1
ATOM 9005 C C . ILE A 1 1128 ? -39.950 -1.165 81.582 1.00 47.00 1128 ILE A C 1
ATOM 9007 O O . ILE A 1 1128 ? -40.215 -1.367 82.760 1.00 47.00 1128 ILE A O 1
ATOM 9011 N N . VAL A 1 1129 ? -39.367 -2.100 80.827 1.00 49.44 1129 VAL A N 1
ATOM 9012 C CA . VAL A 1 1129 ? -38.996 -3.429 81.345 1.00 49.44 1129 VAL A CA 1
ATOM 9013 C C . VAL A 1 1129 ? -37.904 -3.321 82.416 1.00 49.44 1129 VAL A C 1
ATOM 9015 O O . VAL A 1 1129 ? -38.018 -3.967 83.455 1.00 49.44 1129 VAL A O 1
ATOM 9018 N N . ALA A 1 1130 ? -36.888 -2.472 82.226 1.00 47.69 1130 ALA A N 1
ATOM 9019 C CA . ALA A 1 1130 ? -35.823 -2.260 83.210 1.00 47.69 1130 ALA A CA 1
ATOM 9020 C C . ALA A 1 1130 ? -36.305 -1.507 84.465 1.00 47.69 1130 ALA A C 1
ATOM 9022 O O . ALA A 1 1130 ? -35.970 -1.903 85.580 1.00 47.69 1130 ALA A O 1
ATOM 9023 N N . LEU A 1 1131 ? -37.134 -0.467 84.302 1.00 46.78 1131 LEU A N 1
ATOM 9024 C CA . LEU A 1 1131 ? -37.762 0.271 85.403 1.00 46.78 1131 LEU A CA 1
ATOM 9025 C C . LEU A 1 1131 ? -38.733 -0.618 86.178 1.00 46.78 1131 LEU A C 1
ATOM 9027 O O . LEU A 1 1131 ? -38.723 -0.583 87.401 1.00 46.78 1131 LEU A O 1
ATOM 9031 N N . SER A 1 1132 ? -39.519 -1.451 85.488 1.00 48.88 1132 SER A N 1
ATOM 9032 C CA . SER A 1 1132 ? -40.430 -2.416 86.116 1.00 48.88 1132 SER A CA 1
ATOM 9033 C C . SER A 1 1132 ? -39.655 -3.490 86.877 1.00 48.88 1132 SER A C 1
ATOM 9035 O O . SER A 1 1132 ? -40.039 -3.846 87.987 1.00 48.88 1132 SER A O 1
ATOM 9037 N N . PHE A 1 1133 ? -38.532 -3.970 86.330 1.00 51.06 1133 PHE A N 1
ATOM 9038 C CA . PHE A 1 1133 ? -37.653 -4.927 87.002 1.00 51.06 1133 PHE A CA 1
ATOM 9039 C C . PHE A 1 1133 ? -37.021 -4.341 88.277 1.00 51.06 1133 PHE A C 1
ATOM 9041 O O . PHE A 1 1133 ? -37.055 -4.996 89.320 1.00 51.06 1133 PHE A O 1
ATOM 9048 N N . GLU A 1 1134 ? -36.523 -3.098 88.243 1.00 49.44 1134 GLU A N 1
ATOM 9049 C CA . GLU A 1 1134 ? -35.943 -2.468 89.438 1.00 49.44 1134 GLU A CA 1
ATOM 9050 C C . GLU A 1 1134 ? -36.972 -1.977 90.451 1.00 49.44 1134 GLU A C 1
ATOM 9052 O O . GLU A 1 1134 ? -36.734 -2.136 91.648 1.00 49.44 1134 GLU A O 1
ATOM 9057 N N . LEU A 1 1135 ? -38.146 -1.494 90.028 1.00 48.91 1135 LEU A N 1
ATOM 9058 C CA . LEU A 1 1135 ? -39.253 -1.240 90.957 1.00 48.91 1135 LEU A CA 1
ATOM 9059 C C . LEU A 1 1135 ? -39.670 -2.532 91.667 1.00 48.91 1135 LEU A C 1
ATOM 9061 O O . LEU A 1 1135 ? -39.892 -2.525 92.875 1.00 48.91 1135 LEU A O 1
ATOM 9065 N N . MET A 1 1136 ? -39.733 -3.652 90.939 1.00 50.25 1136 MET A N 1
ATOM 9066 C CA . MET A 1 1136 ? -40.043 -4.956 91.524 1.00 50.25 1136 MET A CA 1
ATOM 9067 C C . MET A 1 1136 ? -38.970 -5.419 92.511 1.00 50.25 1136 MET A C 1
ATOM 9069 O O . MET A 1 1136 ? -39.327 -5.973 93.547 1.00 50.25 1136 MET A O 1
ATOM 9073 N N . ASN A 1 1137 ? -37.682 -5.161 92.256 1.00 49.50 1137 ASN A N 1
ATOM 9074 C CA . ASN A 1 1137 ? -36.615 -5.439 93.223 1.00 49.50 1137 ASN A CA 1
ATOM 9075 C C . ASN A 1 1137 ? -36.699 -4.539 94.462 1.00 49.50 1137 ASN A C 1
ATOM 9077 O O . ASN A 1 1137 ? -36.541 -5.043 95.572 1.00 49.50 1137 ASN A O 1
ATOM 9081 N N . ILE A 1 1138 ? -37.018 -3.253 94.293 1.00 49.34 1138 ILE A N 1
ATOM 9082 C CA . ILE A 1 1138 ? -37.232 -2.287 95.383 1.00 49.34 1138 ILE A CA 1
ATOM 9083 C C . ILE A 1 1138 ? -38.402 -2.721 96.280 1.00 49.34 1138 ILE A C 1
ATOM 9085 O O . ILE A 1 1138 ? -38.275 -2.740 97.505 1.00 49.34 1138 ILE A O 1
ATOM 9089 N N . ILE A 1 1139 ? -39.517 -3.145 95.673 1.00 49.56 1139 ILE A N 1
ATOM 9090 C CA . ILE A 1 1139 ? -40.694 -3.686 96.372 1.00 49.56 1139 ILE A CA 1
ATOM 9091 C C . ILE A 1 1139 ? -40.357 -5.002 97.103 1.00 49.56 1139 ILE A C 1
ATOM 9093 O O . ILE A 1 1139 ? -40.978 -5.324 98.118 1.00 49.56 1139 ILE A O 1
ATOM 9097 N N . LYS A 1 1140 ? -39.367 -5.769 96.619 1.00 46.34 1140 LYS A N 1
ATOM 9098 C CA . LYS A 1 1140 ? -38.930 -7.045 97.213 1.00 46.34 1140 LYS A CA 1
ATOM 9099 C C . LYS A 1 1140 ? -37.898 -6.894 98.337 1.00 46.34 1140 LYS A C 1
ATOM 9101 O O . LYS A 1 1140 ? -37.852 -7.765 99.203 1.00 46.34 1140 LYS A O 1
ATOM 9106 N N . SER A 1 1141 ? -37.049 -5.862 98.317 1.00 52.06 1141 SER A N 1
ATOM 9107 C CA . SER A 1 1141 ? -35.857 -5.768 99.181 1.00 52.06 1141 SER A CA 1
ATOM 9108 C C . SER A 1 1141 ? -35.945 -4.749 100.325 1.00 52.06 1141 SER A C 1
ATOM 9110 O O . SER A 1 1141 ? -35.119 -4.813 101.234 1.00 52.06 1141 SER A O 1
ATOM 9112 N N . ASN A 1 1142 ? -36.922 -3.832 100.321 1.00 48.75 1142 ASN A N 1
ATOM 9113 C CA . ASN A 1 1142 ? -37.105 -2.779 101.338 1.00 48.75 1142 ASN A CA 1
ATOM 9114 C C . ASN A 1 1142 ? -35.863 -1.897 101.626 1.00 48.75 1142 ASN A C 1
ATOM 9116 O O . ASN A 1 1142 ? -35.831 -1.191 102.635 1.00 48.75 1142 ASN A O 1
ATOM 9120 N N . SER A 1 1143 ? -34.848 -1.883 100.754 1.00 47.84 1143 SER A N 1
ATOM 9121 C CA . SER A 1 1143 ? -33.726 -0.942 100.824 1.00 47.84 1143 SER A CA 1
ATOM 9122 C C . SER A 1 1143 ? -33.567 -0.211 99.493 1.00 47.84 1143 SER A C 1
ATOM 9124 O O . SER A 1 1143 ? -33.394 -0.814 98.435 1.00 47.84 1143 SER A O 1
ATOM 9126 N N . PHE A 1 1144 ? -33.679 1.115 99.551 1.00 50.66 1144 PHE A N 1
ATOM 9127 C CA . PHE A 1 1144 ? -33.626 1.993 98.386 1.00 50.66 1144 PHE A CA 1
ATOM 9128 C C . PHE A 1 1144 ? -32.222 2.601 98.279 1.00 50.66 1144 PHE A C 1
ATOM 9130 O O . PHE A 1 1144 ? -31.803 3.336 99.173 1.00 50.66 1144 PHE A O 1
ATOM 9137 N N . ASP A 1 1145 ? -31.485 2.298 97.206 1.00 51.59 1145 ASP A N 1
ATOM 9138 C CA . ASP A 1 1145 ? -30.168 2.890 96.931 1.00 51.59 1145 ASP A CA 1
ATOM 9139 C C . ASP A 1 1145 ? -30.270 3.897 95.775 1.00 51.59 1145 ASP A C 1
ATOM 9141 O O . ASP A 1 1145 ? -30.269 3.543 94.593 1.00 51.59 1145 ASP A O 1
ATOM 9145 N N . PHE A 1 1146 ? -30.367 5.179 96.133 1.00 50.03 1146 PHE A N 1
ATOM 9146 C CA . PHE A 1 1146 ? -30.545 6.292 95.195 1.00 50.03 1146 PHE A CA 1
ATOM 9147 C C . PHE A 1 1146 ? -29.348 6.482 94.238 1.00 50.03 1146 PHE A C 1
ATOM 9149 O O . PHE A 1 1146 ? -29.497 7.080 93.170 1.00 50.03 1146 PHE A O 1
ATOM 9156 N N . ALA A 1 1147 ? -28.162 5.957 94.574 1.00 47.41 1147 ALA A N 1
ATOM 9157 C CA . ALA A 1 1147 ? -26.946 6.169 93.789 1.00 47.41 1147 ALA A CA 1
ATOM 9158 C C . ALA A 1 1147 ? -26.941 5.385 92.460 1.00 47.41 1147 ALA A C 1
ATOM 9160 O O . ALA A 1 1147 ? -26.397 5.856 91.456 1.00 47.41 1147 ALA A O 1
ATOM 9161 N N . LYS A 1 1148 ? -27.595 4.216 92.403 1.00 50.09 1148 LYS A N 1
ATOM 9162 C CA . LYS A 1 1148 ? -27.660 3.399 91.175 1.00 50.09 1148 LYS A CA 1
ATOM 9163 C C . LYS A 1 1148 ? -28.545 4.014 90.088 1.00 50.09 1148 LYS A C 1
ATOM 9165 O O . LYS A 1 1148 ? -28.187 3.963 88.914 1.00 50.09 1148 LYS A O 1
ATOM 9170 N N . LEU A 1 1149 ? -29.644 4.664 90.472 1.00 45.88 1149 LEU A N 1
ATOM 9171 C CA . LEU A 1 1149 ? -30.569 5.329 89.545 1.00 45.88 1149 LEU A CA 1
ATOM 9172 C C . LEU A 1 1149 ? -29.987 6.620 88.952 1.00 45.88 1149 LEU A C 1
ATOM 9174 O O . LEU A 1 1149 ? -30.131 6.873 87.757 1.00 45.88 1149 LEU A O 1
ATOM 9178 N N . GLN A 1 1150 ? -29.243 7.401 89.742 1.00 45.22 1150 GLN A N 1
ATOM 9179 C CA . GLN A 1 1150 ? -28.569 8.605 89.238 1.00 45.22 1150 GLN A CA 1
ATOM 9180 C C . GLN A 1 1150 ? -27.507 8.279 88.177 1.00 45.22 1150 GLN A C 1
ATOM 9182 O O . GLN A 1 1150 ? -27.338 9.030 87.214 1.00 45.22 1150 GLN A O 1
ATOM 9187 N N . THR A 1 1151 ? -26.851 7.123 88.318 1.00 47.56 1151 THR A N 1
ATOM 9188 C CA . THR A 1 1151 ? -25.890 6.596 87.338 1.00 47.56 1151 THR A CA 1
ATOM 9189 C C . THR A 1 1151 ? -26.582 6.200 86.023 1.00 47.56 1151 THR A C 1
ATOM 9191 O O . THR A 1 1151 ? -26.002 6.370 84.955 1.00 47.56 1151 THR A O 1
ATOM 9194 N N . PHE A 1 1152 ? -27.844 5.760 86.088 1.00 46.97 1152 PHE A N 1
ATOM 9195 C CA . PHE A 1 1152 ? -28.673 5.395 84.932 1.00 46.97 1152 PHE A CA 1
ATOM 9196 C C . PHE A 1 1152 ? -29.191 6.614 84.147 1.00 46.97 1152 PHE A C 1
ATOM 9198 O O . PHE A 1 1152 ? -29.304 6.556 82.929 1.00 46.97 1152 PHE A O 1
ATOM 9205 N N . SER A 1 1153 ? -29.467 7.742 84.817 1.00 42.09 1153 SER A N 1
ATOM 9206 C CA . SER A 1 1153 ? -29.921 8.973 84.135 1.00 42.09 1153 SER A CA 1
ATOM 9207 C C . SER A 1 1153 ? -28.833 9.650 83.287 1.00 42.09 1153 SER A C 1
ATOM 9209 O O . SER A 1 1153 ? -29.150 10.402 82.367 1.00 42.09 1153 SER A O 1
ATOM 9211 N N . LYS A 1 1154 ? -27.556 9.370 83.590 1.00 45.00 1154 LYS A N 1
ATOM 9212 C CA . LYS A 1 1154 ? -26.385 9.926 82.895 1.00 45.00 1154 LYS A CA 1
ATOM 9213 C C . LYS A 1 1154 ? -25.911 9.092 81.702 1.00 45.00 1154 LYS A C 1
ATOM 9215 O O . LYS A 1 1154 ? -25.055 9.561 80.964 1.00 45.00 1154 LYS A O 1
ATOM 9220 N N . SER A 1 1155 ? -26.402 7.863 81.524 1.00 45.00 1155 SER A N 1
ATOM 9221 C CA . SER A 1 1155 ? -25.956 6.971 80.440 1.00 45.00 1155 SER A CA 1
ATOM 9222 C C . SER A 1 1155 ? -26.776 7.089 79.150 1.00 45.00 1155 SER A C 1
ATOM 9224 O O . SER A 1 1155 ? -26.421 6.456 78.160 1.00 45.00 1155 SER A O 1
ATOM 9226 N N . TYR A 1 1156 ? -27.838 7.898 79.149 1.00 50.41 1156 TYR A N 1
ATOM 9227 C CA . TYR A 1 1156 ? -28.670 8.191 77.983 1.00 50.41 1156 TYR A CA 1
ATOM 9228 C C . TYR A 1 1156 ? -28.881 9.711 77.868 1.00 50.41 1156 TYR A C 1
ATOM 9230 O O . TYR A 1 1156 ? -29.865 10.251 78.364 1.00 50.41 1156 TYR A O 1
ATOM 9238 N N . ASP A 1 1157 ? -27.924 10.381 77.235 1.00 44.94 1157 ASP A N 1
ATOM 9239 C CA . ASP A 1 1157 ? -28.016 11.735 76.667 1.00 44.94 1157 ASP A CA 1
ATOM 9240 C C . ASP A 1 1157 ? -27.744 11.525 75.166 1.00 44.94 1157 ASP A C 1
ATOM 9242 O O . ASP A 1 1157 ? -26.738 10.910 74.830 1.00 44.94 1157 ASP A O 1
ATOM 9246 N N . ASP A 1 1158 ? -28.692 11.702 74.237 1.00 45.19 1158 ASP A N 1
ATOM 9247 C CA . ASP A 1 1158 ? -29.005 13.018 73.649 1.00 45.19 1158 ASP A CA 1
ATOM 9248 C C . ASP A 1 1158 ? -30.412 13.105 72.980 1.00 45.19 1158 ASP A C 1
ATOM 9250 O O . ASP A 1 1158 ? -30.673 14.003 72.178 1.00 45.19 1158 ASP A O 1
ATOM 9254 N N . HIS A 1 1159 ? -31.347 12.178 73.249 1.00 49.12 1159 HIS A N 1
ATOM 9255 C CA . HIS A 1 1159 ? -32.641 12.103 72.522 1.00 49.12 1159 HIS A CA 1
ATOM 9256 C C . HIS A 1 1159 ? -33.908 12.029 73.392 1.00 49.12 1159 HIS A C 1
ATOM 9258 O O . HIS A 1 1159 ? -34.953 11.570 72.933 1.00 49.12 1159 HIS A O 1
ATOM 9264 N N . ILE A 1 1160 ? -33.852 12.486 74.643 1.00 49.69 1160 ILE A N 1
ATOM 9265 C CA . ILE A 1 1160 ? -35.038 12.588 75.506 1.00 49.69 1160 ILE A CA 1
ATOM 9266 C C . ILE A 1 1160 ? -35.340 14.070 75.730 1.00 49.69 1160 ILE A C 1
ATOM 9268 O O . ILE A 1 1160 ? -34.476 14.796 76.210 1.00 49.69 1160 ILE A O 1
ATOM 9272 N N . GLU A 1 1161 ? -36.553 14.510 75.380 1.00 49.25 1161 GLU A N 1
ATOM 9273 C CA . GLU A 1 1161 ? -37.017 15.885 75.609 1.00 49.25 1161 GLU A CA 1
ATOM 9274 C C . GLU A 1 1161 ? -36.923 16.270 77.097 1.00 49.25 1161 GLU A C 1
ATOM 9276 O O . GLU A 1 1161 ? -37.285 15.485 77.984 1.00 49.25 1161 GLU A O 1
ATOM 9281 N N . ASP A 1 1162 ? -36.464 17.498 77.364 1.00 46.34 1162 ASP A N 1
ATOM 9282 C CA . ASP A 1 1162 ? -36.243 18.045 78.713 1.00 46.34 1162 ASP A CA 1
ATOM 9283 C C . ASP A 1 1162 ? -37.491 17.950 79.610 1.00 46.34 1162 ASP A C 1
ATOM 9285 O O . ASP A 1 1162 ? -37.377 17.725 80.820 1.00 46.34 1162 ASP A O 1
ATOM 9289 N N . ASP A 1 1163 ? -38.691 18.011 79.029 1.00 47.03 1163 ASP A N 1
ATOM 9290 C CA . ASP A 1 1163 ? -39.963 17.892 79.748 1.00 47.03 1163 ASP A CA 1
ATOM 9291 C C . ASP A 1 1163 ? -40.167 16.497 80.363 1.00 47.03 1163 ASP A C 1
ATOM 9293 O O . ASP A 1 1163 ? -40.686 16.366 81.475 1.00 47.03 1163 ASP A O 1
ATOM 9297 N N . PHE A 1 1164 ? -39.699 15.438 79.694 1.00 47.56 1164 PHE A N 1
ATOM 9298 C CA . PHE A 1 1164 ? -39.834 14.054 80.162 1.00 47.56 1164 PHE A CA 1
ATOM 9299 C C . PHE A 1 1164 ? -38.847 13.743 81.295 1.00 47.56 1164 PHE A C 1
ATOM 9301 O O . PHE A 1 1164 ? -39.189 13.069 82.273 1.00 47.56 1164 PHE A O 1
ATOM 9308 N N . ARG A 1 1165 ? -37.628 14.294 81.194 1.00 48.44 1165 ARG A N 1
ATOM 9309 C CA . ARG A 1 1165 ? -36.616 14.260 82.261 1.00 48.44 1165 ARG A CA 1
ATOM 9310 C C . ARG A 1 1165 ? -37.091 15.028 83.489 1.00 48.44 1165 ARG A C 1
ATOM 9312 O O . ARG A 1 1165 ? -36.921 14.550 84.608 1.00 48.44 1165 ARG A O 1
ATOM 9319 N N . THR A 1 1166 ? -37.745 16.165 83.272 1.00 46.97 1166 THR A N 1
ATOM 9320 C CA . THR A 1 1166 ? -38.340 16.986 84.329 1.00 46.97 1166 THR A CA 1
ATOM 9321 C C . THR A 1 1166 ? -39.525 16.272 84.984 1.00 46.97 1166 THR A C 1
ATOM 9323 O O . THR A 1 1166 ? -39.604 16.234 86.207 1.00 46.97 1166 THR A O 1
ATOM 9326 N N . TYR A 1 1167 ? -40.403 15.614 84.217 1.00 48.84 1167 TYR A N 1
ATOM 9327 C CA . TYR A 1 1167 ? -41.547 14.873 84.763 1.00 48.84 1167 TYR A CA 1
ATOM 9328 C C . TYR A 1 1167 ? -41.124 13.681 85.631 1.00 48.84 1167 TYR A C 1
ATOM 9330 O O . TYR A 1 1167 ? -41.573 13.558 86.770 1.00 48.84 1167 TYR A O 1
ATOM 9338 N N . PHE A 1 1168 ? -40.226 12.823 85.136 1.00 49.97 1168 PHE A N 1
ATOM 9339 C CA . PHE A 1 1168 ? -39.721 11.701 85.932 1.00 49.97 1168 PHE A CA 1
ATOM 9340 C C . PHE A 1 1168 ? -38.794 12.164 87.057 1.00 49.97 1168 PHE A C 1
ATOM 9342 O O . PHE A 1 1168 ? -38.848 11.590 88.138 1.00 49.97 1168 PHE A O 1
ATOM 9349 N N . GLY A 1 1169 ? -38.004 13.222 86.855 1.00 51.09 1169 GLY A N 1
ATOM 9350 C CA . GLY A 1 1169 ? -37.232 13.872 87.915 1.00 51.09 1169 GLY A CA 1
ATOM 9351 C C . GLY A 1 1169 ? -38.125 14.345 89.064 1.00 51.09 1169 GLY A C 1
ATOM 9352 O O . GLY A 1 1169 ? -37.855 14.007 90.211 1.00 51.09 1169 GLY A O 1
ATOM 9353 N N . ASN A 1 1170 ? -39.245 15.004 88.750 1.00 48.41 1170 ASN A N 1
ATOM 9354 C CA . ASN A 1 1170 ? -40.258 15.429 89.721 1.00 48.41 1170 ASN A CA 1
ATOM 9355 C C . ASN A 1 1170 ? -40.973 14.235 90.376 1.00 48.41 1170 ASN A C 1
ATOM 9357 O O . ASN A 1 1170 ? -41.234 14.254 91.577 1.00 48.41 1170 ASN A O 1
ATOM 9361 N N . LEU A 1 1171 ? -41.259 13.171 89.616 1.00 49.06 1171 LEU A N 1
ATOM 9362 C CA . LEU A 1 1171 ? -41.833 11.932 90.148 1.00 49.06 1171 LEU A CA 1
ATOM 9363 C C . LEU A 1 1171 ? -40.861 11.260 91.135 1.00 49.06 1171 LEU A C 1
ATOM 9365 O O . LEU A 1 1171 ? -41.265 10.878 92.229 1.00 49.06 1171 LEU A O 1
ATOM 9369 N N . PHE A 1 1172 ? -39.570 11.175 90.809 1.00 51.47 1172 PHE A N 1
ATOM 9370 C CA . PHE A 1 1172 ? -38.530 10.637 91.692 1.00 51.47 1172 PHE A CA 1
ATOM 9371 C C . PHE A 1 1172 ? -38.228 11.547 92.893 1.00 51.47 1172 PHE A C 1
ATOM 9373 O O . PHE A 1 1172 ? -37.966 11.028 93.978 1.00 51.47 1172 PHE A O 1
ATOM 9380 N N . GLU A 1 1173 ? -38.322 12.873 92.755 1.00 48.03 1173 GLU A N 1
ATOM 9381 C CA . GLU A 1 1173 ? -38.290 13.797 93.898 1.00 48.03 1173 GLU A CA 1
ATOM 9382 C C . GLU A 1 1173 ? -39.514 13.626 94.806 1.00 48.03 1173 GLU A C 1
ATOM 9384 O O . GLU A 1 1173 ? -39.366 13.645 96.027 1.00 48.03 1173 GLU A O 1
ATOM 9389 N N . SER A 1 1174 ? -40.696 13.322 94.253 1.00 47.91 1174 SER A N 1
ATOM 9390 C CA . SER A 1 1174 ? -41.888 13.017 95.060 1.00 47.91 1174 SER A CA 1
ATOM 9391 C C . SER A 1 1174 ? -41.737 11.735 95.895 1.00 47.91 1174 SER A C 1
ATOM 9393 O O . SER A 1 1174 ? -42.269 11.648 97.002 1.00 47.91 1174 SER A O 1
ATOM 9395 N N . PHE A 1 1175 ? -40.932 10.771 95.425 1.00 48.56 1175 PHE A N 1
ATOM 9396 C CA . PHE A 1 1175 ? -40.528 9.596 96.209 1.00 48.56 1175 PHE A CA 1
ATOM 9397 C C . PHE A 1 1175 ? -39.481 9.922 97.293 1.00 48.56 1175 PHE A C 1
ATOM 9399 O O . PHE A 1 1175 ? -39.340 9.158 98.248 1.00 48.56 1175 PHE A O 1
ATOM 9406 N N . LYS A 1 1176 ? -38.746 11.037 97.169 1.00 44.19 1176 LYS A N 1
ATOM 9407 C CA . LYS A 1 1176 ? -37.648 11.437 98.066 1.00 44.19 1176 LYS A CA 1
ATOM 9408 C C . LYS A 1 1176 ? -38.130 12.190 99.313 1.00 44.19 1176 LYS A C 1
ATOM 9410 O O . LYS A 1 1176 ? -37.556 11.990 100.380 1.00 44.19 1176 LYS A O 1
ATOM 9415 N N . ASP A 1 1177 ? -39.205 12.974 99.203 1.00 47.44 1177 ASP A N 1
ATOM 9416 C CA . ASP A 1 1177 ? -39.745 13.801 100.300 1.00 47.44 1177 ASP A CA 1
ATOM 9417 C C . ASP A 1 1177 ? -40.841 13.129 101.151 1.00 47.44 1177 ASP A C 1
ATOM 9419 O O . ASP A 1 1177 ? -41.496 13.776 101.966 1.00 47.44 1177 ASP A O 1
ATOM 9423 N N . GLY A 1 1178 ? -41.017 11.808 101.047 1.00 52.03 1178 GLY A N 1
ATOM 9424 C CA . GLY A 1 1178 ? -41.762 11.052 102.060 1.00 52.03 1178 GLY A CA 1
ATOM 9425 C C . GLY A 1 1178 ? -43.239 11.435 102.211 1.00 52.03 1178 GLY A C 1
ATOM 9426 O O . GLY A 1 1178 ? -43.749 11.449 103.330 1.00 52.03 1178 GLY A O 1
ATOM 9427 N N . ILE A 1 1179 ? -43.951 11.695 101.110 1.00 46.28 1179 ILE A N 1
ATOM 9428 C CA . ILE A 1 1179 ? -45.421 11.769 101.118 1.00 46.28 1179 ILE A CA 1
ATOM 9429 C C . ILE A 1 1179 ? -45.983 10.822 100.054 1.00 46.28 1179 ILE A C 1
ATOM 9431 O O . ILE A 1 1179 ? -46.538 11.227 99.040 1.00 46.28 1179 ILE A O 1
ATOM 9435 N N . ILE A 1 1180 ? -45.876 9.520 100.325 1.00 41.50 1180 ILE A N 1
ATOM 9436 C CA . ILE A 1 1180 ? -46.930 8.583 99.928 1.00 41.50 1180 ILE A CA 1
ATOM 9437 C C . ILE A 1 1180 ? -47.737 8.337 101.196 1.00 41.50 1180 ILE A C 1
ATOM 9439 O O . ILE A 1 1180 ? -47.426 7.458 101.996 1.00 41.50 1180 ILE A O 1
ATOM 9443 N N . THR A 1 1181 ? -48.755 9.167 101.418 1.00 40.19 1181 THR A N 1
ATOM 9444 C CA . THR A 1 1181 ? -49.796 8.874 102.404 1.00 40.19 1181 THR A CA 1
ATOM 9445 C C . THR A 1 1181 ? -50.588 7.665 101.921 1.00 40.19 1181 THR A C 1
ATOM 9447 O O . THR A 1 1181 ? -51.481 7.799 101.092 1.00 40.19 1181 THR A O 1
ATOM 9450 N N . GLU A 1 1182 ? -50.163 6.499 102.404 1.00 46.00 1182 GLU A N 1
ATOM 9451 C CA . GLU A 1 1182 ? -50.836 5.213 102.659 1.00 46.00 1182 GLU A CA 1
ATOM 9452 C C . GLU A 1 1182 ? -51.881 4.613 101.700 1.00 46.00 1182 GLU A C 1
ATOM 9454 O O . GLU A 1 1182 ? -52.148 3.425 101.847 1.00 46.00 1182 GLU A O 1
ATOM 9459 N N . HIS A 1 1183 ? -52.460 5.291 100.711 1.00 45.97 1183 HIS A N 1
ATOM 9460 C CA . HIS A 1 1183 ? -53.573 4.739 99.918 1.00 45.97 1183 HIS A CA 1
ATOM 9461 C C . HIS A 1 1183 ? -53.384 4.882 98.404 1.00 45.97 1183 HIS A C 1
ATOM 9463 O O . HIS A 1 1183 ? -54.293 5.273 97.674 1.00 45.97 1183 HIS A O 1
ATOM 9469 N N . VAL A 1 1184 ? -52.215 4.481 97.905 1.00 44.31 1184 VAL A N 1
ATOM 9470 C CA . VAL A 1 1184 ? -52.131 3.932 96.547 1.00 44.31 1184 VAL A CA 1
ATOM 9471 C C . VAL A 1 1184 ? -52.058 2.419 96.706 1.00 44.31 1184 VAL A C 1
ATOM 9473 O O . VAL A 1 1184 ? -51.028 1.874 97.095 1.00 44.31 1184 VAL A O 1
ATOM 9476 N N . GLU A 1 1185 ? -53.195 1.751 96.505 1.00 50.47 1185 GLU A N 1
ATOM 9477 C CA . GLU A 1 1185 ? -53.307 0.297 96.620 1.00 50.47 1185 GLU A CA 1
ATOM 9478 C C . GLU A 1 1185 ? -52.293 -0.357 95.681 1.00 50.47 1185 GLU A C 1
ATOM 9480 O O . GLU A 1 1185 ? -52.396 -0.251 94.459 1.00 50.47 1185 GLU A O 1
ATOM 9485 N N . ARG A 1 1186 ? -51.309 -1.038 96.269 1.00 47.62 1186 ARG A N 1
ATOM 9486 C CA . ARG A 1 1186 ? -50.298 -1.848 95.580 1.00 47.62 1186 ARG A CA 1
ATOM 9487 C C . ARG A 1 1186 ? -50.911 -2.744 94.494 1.00 47.62 1186 ARG A C 1
ATOM 9489 O O . ARG A 1 1186 ? -50.342 -2.854 93.416 1.00 47.62 1186 ARG A O 1
ATOM 9496 N N . GLU A 1 1187 ? -52.118 -3.260 94.731 1.00 47.31 1187 GLU A N 1
ATOM 9497 C CA . GLU A 1 1187 ? -52.903 -4.036 93.762 1.00 47.31 1187 GLU A CA 1
ATOM 9498 C C . GLU A 1 1187 ? -53.305 -3.250 92.504 1.00 47.31 1187 GLU A C 1
ATOM 9500 O O . GLU A 1 1187 ? -53.318 -3.820 91.418 1.00 47.31 1187 GLU A O 1
ATOM 9505 N N . LYS A 1 1188 ? -53.597 -1.945 92.590 1.00 44.03 1188 LYS A N 1
ATOM 9506 C CA . LYS A 1 1188 ? -53.940 -1.116 91.418 1.00 44.03 1188 LYS A CA 1
ATOM 9507 C C . LYS A 1 1188 ? -52.726 -0.803 90.554 1.00 44.03 1188 LYS A C 1
ATOM 9509 O O . LYS A 1 1188 ? -52.856 -0.729 89.336 1.00 44.03 1188 LYS A O 1
ATOM 9514 N N . LEU A 1 1189 ? -51.557 -0.639 91.171 1.00 48.41 1189 LEU A N 1
ATOM 9515 C CA . LEU A 1 1189 ? -50.305 -0.401 90.455 1.00 48.41 1189 LEU A CA 1
ATOM 9516 C C . LEU A 1 1189 ? -49.783 -1.694 89.813 1.00 48.41 1189 LEU A C 1
ATOM 9518 O O . LEU A 1 1189 ? -49.420 -1.683 88.640 1.00 48.41 1189 LEU A O 1
ATOM 9522 N N . GLU A 1 1190 ? -49.831 -2.817 90.538 1.00 49.22 1190 GLU A N 1
ATOM 9523 C CA . GLU A 1 1190 ? -49.511 -4.147 90.003 1.00 49.22 1190 GLU A CA 1
ATOM 9524 C C . GLU A 1 1190 ? -50.469 -4.529 88.858 1.00 49.22 1190 GLU A C 1
ATOM 9526 O O . GLU A 1 1190 ? -50.007 -4.974 87.809 1.00 49.22 1190 GLU A O 1
ATOM 9531 N N . LYS A 1 1191 ? -51.776 -4.255 88.991 1.00 47.31 1191 LYS A N 1
ATOM 9532 C CA . LYS A 1 1191 ? -52.775 -4.486 87.933 1.00 47.31 1191 LYS A CA 1
ATOM 9533 C C . LYS A 1 1191 ? -52.575 -3.588 86.709 1.00 47.31 1191 LYS A C 1
ATOM 9535 O O . LYS A 1 1191 ? -52.603 -4.084 85.593 1.00 47.31 1191 LYS A O 1
ATOM 9540 N N . PHE A 1 1192 ? -52.294 -2.298 86.892 1.00 46.47 1192 PHE A N 1
ATOM 9541 C CA . PHE A 1 1192 ? -52.049 -1.374 85.777 1.00 46.47 1192 PHE A CA 1
ATOM 9542 C C . PHE A 1 1192 ? -50.813 -1.761 84.946 1.00 46.47 1192 PHE A C 1
ATOM 9544 O O . PHE A 1 1192 ? -50.857 -1.743 83.713 1.00 46.47 1192 PHE A O 1
ATOM 9551 N N . PHE A 1 1193 ? -49.715 -2.153 85.602 1.00 49.66 1193 PHE A N 1
ATOM 9552 C CA . PHE A 1 1193 ? -48.515 -2.623 84.904 1.00 49.66 1193 PHE A CA 1
ATOM 9553 C C . PHE A 1 1193 ? -48.722 -3.995 84.251 1.00 49.66 1193 PHE A C 1
ATOM 9555 O O . PHE A 1 1193 ? -48.218 -4.215 83.149 1.00 49.66 1193 PHE A O 1
ATOM 9562 N N . LEU A 1 1194 ? -49.492 -4.890 84.878 1.00 49.03 1194 LEU A N 1
ATOM 9563 C CA . LEU A 1 1194 ? -49.843 -6.196 84.321 1.00 49.03 1194 LEU A CA 1
ATOM 9564 C C . LEU A 1 1194 ? -50.750 -6.072 83.088 1.00 49.03 1194 LEU A C 1
ATOM 9566 O O . LEU A 1 1194 ? -50.468 -6.704 82.072 1.00 49.03 1194 LEU A O 1
ATOM 9570 N N . ASP A 1 1195 ? -51.774 -5.218 83.133 1.00 46.88 1195 ASP A N 1
ATOM 9571 C CA . ASP A 1 1195 ? -52.678 -4.950 82.006 1.00 46.88 1195 ASP A CA 1
ATOM 9572 C C . ASP A 1 1195 ? -51.910 -4.324 80.827 1.00 46.88 1195 ASP A C 1
ATOM 9574 O O . ASP A 1 1195 ? -52.096 -4.713 79.671 1.00 46.88 1195 ASP A O 1
ATOM 9578 N N . SER A 1 1196 ? -50.961 -3.428 81.124 1.00 45.41 1196 SER A N 1
ATOM 9579 C CA . SER A 1 1196 ? -50.100 -2.787 80.122 1.00 45.41 1196 SER A CA 1
ATOM 9580 C C . SER A 1 1196 ? -49.107 -3.769 79.481 1.00 45.41 1196 SER A C 1
ATOM 9582 O O . SER A 1 1196 ? -48.952 -3.789 78.259 1.00 45.41 1196 SER A O 1
ATOM 9584 N N . LEU A 1 1197 ? -48.454 -4.630 80.273 1.00 48.44 1197 LEU A N 1
ATOM 9585 C CA . LEU A 1 1197 ? -47.546 -5.672 79.771 1.00 48.44 1197 LEU A CA 1
ATOM 9586 C C . LEU A 1 1197 ? -48.290 -6.750 78.976 1.00 48.44 1197 LEU A C 1
ATOM 9588 O O . LEU A 1 1197 ? -47.787 -7.203 77.949 1.00 48.44 1197 LEU A O 1
ATOM 9592 N N . THR A 1 1198 ? -49.494 -7.124 79.410 1.00 48.38 1198 THR A N 1
ATOM 9593 C CA . THR A 1 1198 ? -50.332 -8.121 78.730 1.00 48.38 1198 THR A CA 1
ATOM 9594 C C . THR A 1 1198 ? -50.837 -7.589 77.389 1.00 48.38 1198 THR A C 1
ATOM 9596 O O . THR A 1 1198 ? -50.778 -8.312 76.398 1.00 48.38 1198 THR A O 1
ATOM 9599 N N . GLN A 1 1199 ? -51.236 -6.313 77.301 1.00 46.22 1199 GLN A N 1
ATOM 9600 C CA . GLN A 1 1199 ? -51.599 -5.683 76.024 1.00 46.22 1199 GLN A CA 1
ATOM 9601 C C . GLN A 1 1199 ? -50.419 -5.599 75.050 1.00 46.22 1199 GLN A C 1
ATOM 9603 O O . GLN A 1 1199 ? -50.580 -5.914 73.871 1.00 46.22 1199 GLN A O 1
ATOM 9608 N N . ILE A 1 1200 ? -49.226 -5.233 75.523 1.00 46.34 1200 ILE A N 1
ATOM 9609 C CA . ILE A 1 1200 ? -48.035 -5.134 74.665 1.00 46.34 1200 ILE A CA 1
ATOM 9610 C C . ILE A 1 1200 ? -47.580 -6.528 74.195 1.00 46.34 1200 ILE A C 1
ATOM 9612 O O . ILE A 1 1200 ? -47.317 -6.724 73.006 1.00 46.34 1200 ILE A O 1
ATOM 9616 N N . ALA A 1 1201 ? -47.546 -7.517 75.093 1.00 45.50 1201 ALA A N 1
ATOM 9617 C CA . ALA A 1 1201 ? -47.144 -8.886 74.771 1.00 45.50 1201 ALA A CA 1
ATOM 9618 C C . ALA A 1 1201 ? -48.157 -9.600 73.857 1.00 45.50 1201 ALA A C 1
ATOM 9620 O O . ALA A 1 1201 ? -47.752 -10.289 72.921 1.00 45.50 1201 ALA A O 1
ATOM 9621 N N . ALA A 1 1202 ? -49.463 -9.401 74.069 1.00 43.25 1202 ALA A N 1
ATOM 9622 C CA . ALA A 1 1202 ? -50.508 -9.980 73.226 1.00 43.25 1202 ALA A CA 1
ATOM 9623 C C . ALA A 1 1202 ? -50.481 -9.411 71.800 1.00 43.25 1202 ALA A C 1
ATOM 9625 O O . ALA A 1 1202 ? -50.633 -10.168 70.842 1.00 43.25 1202 ALA A O 1
ATOM 9626 N N . VAL A 1 1203 ? -50.244 -8.105 71.632 1.00 42.84 1203 VAL A N 1
ATOM 9627 C CA . VAL A 1 1203 ? -50.118 -7.475 70.305 1.00 42.84 1203 VAL A CA 1
ATOM 9628 C C . VAL A 1 1203 ? -48.879 -7.991 69.569 1.00 42.84 1203 VAL A C 1
ATOM 9630 O O . VAL A 1 1203 ? -48.979 -8.363 68.400 1.00 42.84 1203 VAL A O 1
ATOM 9633 N N . TYR A 1 1204 ? -47.744 -8.107 70.262 1.00 44.75 1204 TYR A N 1
ATOM 9634 C CA . TYR A 1 1204 ? -46.503 -8.629 69.687 1.00 44.75 1204 TYR A CA 1
ATOM 9635 C C . TYR A 1 1204 ? -46.617 -10.109 69.277 1.00 44.75 1204 TYR A C 1
ATOM 9637 O O . TYR A 1 1204 ? -46.296 -10.474 68.147 1.00 44.75 1204 TYR A O 1
ATOM 9645 N N . LEU A 1 1205 ? -47.160 -10.969 70.147 1.00 44.53 1205 LEU A N 1
ATOM 9646 C CA . LEU A 1 1205 ? -47.340 -12.398 69.856 1.00 44.53 1205 LEU A CA 1
ATOM 9647 C C . LEU A 1 1205 ? -48.357 -12.642 68.730 1.00 44.53 1205 LEU A C 1
ATOM 9649 O O . LEU A 1 1205 ? -48.156 -13.527 67.894 1.00 44.53 1205 LEU A O 1
ATOM 9653 N N . ARG A 1 1206 ? -49.420 -11.832 68.639 1.00 43.12 1206 ARG A N 1
ATOM 9654 C CA . ARG A 1 1206 ? -50.413 -11.919 67.554 1.00 43.12 1206 ARG A CA 1
ATOM 9655 C C . ARG A 1 1206 ? -49.815 -11.517 66.202 1.00 43.12 1206 ARG A C 1
ATOM 9657 O O . ARG A 1 1206 ? -50.106 -12.171 65.204 1.00 43.12 1206 ARG A O 1
ATOM 9664 N N . GLN A 1 1207 ? -48.925 -10.523 66.175 1.00 44.94 1207 GLN A N 1
ATOM 9665 C CA . GLN A 1 1207 ? -48.169 -10.135 64.977 1.00 44.94 1207 GLN A CA 1
ATOM 9666 C C . GLN A 1 1207 ? -47.165 -11.215 64.549 1.00 44.94 1207 GLN A C 1
ATOM 9668 O O . GLN A 1 1207 ? -47.141 -11.578 63.375 1.00 44.94 1207 GLN A O 1
ATOM 9673 N N . CYS A 1 1208 ? -46.422 -11.808 65.491 1.00 43.16 1208 CYS A N 1
ATOM 9674 C CA . CYS A 1 1208 ? -45.530 -12.941 65.212 1.00 43.16 1208 CYS A CA 1
ATOM 9675 C C . CYS A 1 1208 ? -46.282 -14.151 64.643 1.00 43.16 1208 CYS A C 1
ATOM 9677 O O . CYS A 1 1208 ? -45.747 -14.867 63.800 1.00 43.16 1208 CYS A O 1
ATOM 9679 N N . THR A 1 1209 ? -47.531 -14.369 65.067 1.00 41.88 1209 THR A N 1
ATOM 9680 C CA . THR A 1 1209 ? -48.302 -15.525 64.603 1.00 41.88 1209 THR A CA 1
ATOM 9681 C C . THR A 1 1209 ? -48.946 -15.316 63.235 1.00 41.88 1209 THR A C 1
ATOM 9683 O O . THR A 1 1209 ? -48.924 -16.229 62.422 1.00 41.88 1209 THR A O 1
ATOM 9686 N N . ILE A 1 1210 ? -49.412 -14.102 62.922 1.00 42.44 1210 ILE A N 1
ATOM 9687 C CA . ILE A 1 1210 ? -49.829 -13.736 61.555 1.00 42.44 1210 ILE A CA 1
ATOM 9688 C C . ILE A 1 1210 ? -48.646 -13.876 60.585 1.00 42.44 1210 ILE A C 1
ATOM 9690 O O . ILE A 1 1210 ? -48.800 -14.381 59.475 1.00 42.44 1210 ILE A O 1
ATOM 9694 N N . PHE A 1 1211 ? -47.448 -13.486 61.026 1.00 41.78 1211 PHE A N 1
ATOM 9695 C CA . PHE A 1 1211 ? -46.216 -13.641 60.256 1.00 41.78 1211 PHE A CA 1
ATOM 9696 C C . PHE A 1 1211 ? -45.839 -15.122 60.052 1.00 41.78 1211 PHE A C 1
ATOM 9698 O O . PHE A 1 1211 ? -45.417 -15.511 58.966 1.00 41.78 1211 PHE A O 1
ATOM 9705 N N . TRP A 1 1212 ? -46.045 -15.966 61.070 1.00 39.47 1212 TRP A N 1
ATOM 9706 C CA . TRP A 1 1212 ? -45.817 -17.415 61.007 1.00 39.47 1212 TRP A CA 1
ATOM 9707 C C . TRP A 1 1212 ? -46.848 -18.159 60.133 1.00 39.47 1212 TRP A C 1
ATOM 9709 O O . TRP A 1 1212 ? -46.481 -19.066 59.385 1.00 39.47 1212 TRP A O 1
ATOM 9719 N N . ASP A 1 1213 ? -48.119 -17.754 60.163 1.00 40.00 1213 ASP A N 1
ATOM 9720 C CA . ASP A 1 1213 ? -49.188 -18.322 59.325 1.00 40.00 1213 ASP A CA 1
ATOM 9721 C C . ASP A 1 1213 ? -49.003 -17.943 57.838 1.00 40.00 1213 ASP A C 1
ATOM 9723 O O . ASP A 1 1213 ? -49.261 -18.758 56.951 1.00 40.00 1213 ASP A O 1
ATOM 9727 N N . LEU A 1 1214 ? -48.458 -16.751 57.552 1.00 40.50 1214 LEU A N 1
ATOM 9728 C CA . LEU A 1 1214 ? -48.028 -16.335 56.207 1.00 40.50 1214 LEU A CA 1
ATOM 9729 C C . LEU A 1 1214 ? -46.813 -17.124 55.691 1.00 40.50 1214 LEU A C 1
ATOM 9731 O O . LEU A 1 1214 ? -46.706 -17.362 54.490 1.00 40.50 1214 LEU A O 1
ATOM 9735 N N . LEU A 1 1215 ? -45.912 -17.546 56.584 1.00 34.81 1215 LEU A N 1
ATOM 9736 C CA . LEU A 1 1215 ? -44.703 -18.304 56.237 1.00 34.81 1215 LEU A CA 1
ATOM 9737 C C . LEU A 1 1215 ? -44.945 -19.810 56.033 1.00 34.81 1215 LEU A C 1
ATOM 9739 O O . LEU A 1 1215 ? -44.139 -20.455 55.367 1.00 34.81 1215 LEU A O 1
ATOM 9743 N N . THR A 1 1216 ? -46.007 -20.390 56.608 1.00 40.41 1216 THR A N 1
ATOM 9744 C CA . THR A 1 1216 ? -46.186 -21.859 56.667 1.00 40.41 1216 THR A CA 1
ATOM 9745 C C . THR A 1 1216 ? -47.255 -22.445 55.735 1.00 40.41 1216 THR A C 1
ATOM 9747 O O . THR A 1 1216 ? -47.297 -23.663 55.584 1.00 40.41 1216 THR A O 1
ATOM 9750 N N . ALA A 1 1217 ? -48.066 -21.613 55.070 1.00 42.44 1217 ALA A N 1
ATOM 9751 C CA . ALA A 1 1217 ? -48.899 -21.950 53.903 1.00 42.44 1217 ALA A CA 1
ATOM 9752 C C . ALA A 1 1217 ? -49.602 -23.334 53.911 1.00 42.44 1217 ALA A C 1
ATOM 9754 O O . ALA A 1 1217 ? -49.461 -24.112 52.967 1.00 42.44 1217 ALA A O 1
ATOM 9755 N N . ILE A 1 1218 ? -50.414 -23.649 54.929 1.00 39.56 1218 ILE A N 1
ATOM 9756 C CA . ILE A 1 1218 ? -51.337 -24.799 54.863 1.00 39.56 1218 ILE A CA 1
ATOM 9757 C C . ILE A 1 1218 ? -52.730 -24.293 54.465 1.00 39.56 1218 ILE A C 1
ATOM 9759 O O . ILE A 1 1218 ? -53.401 -23.613 55.236 1.00 39.56 1218 ILE A O 1
ATOM 9763 N N . GLN A 1 1219 ? -53.165 -24.625 53.246 1.00 34.56 1219 GLN A N 1
ATOM 9764 C CA . GLN A 1 1219 ? -54.516 -24.343 52.752 1.00 34.56 1219 GLN A CA 1
ATOM 9765 C C . GLN A 1 1219 ? -55.551 -25.275 53.401 1.00 34.56 1219 GLN A C 1
ATOM 9767 O O . GLN A 1 1219 ? -55.400 -26.495 53.364 1.00 34.56 1219 GLN A O 1
ATOM 9772 N N . SER A 1 1220 ? -56.660 -24.716 53.891 1.00 38.00 1220 SER A N 1
ATOM 9773 C CA . SER A 1 1220 ? -57.937 -25.437 53.945 1.00 38.00 1220 SER A CA 1
ATOM 9774 C C . SER A 1 1220 ? -59.061 -24.550 53.409 1.00 38.00 1220 SER A C 1
ATOM 9776 O O . SER A 1 1220 ? -58.969 -23.323 53.440 1.00 38.00 1220 SER A O 1
ATOM 9778 N N . GLU A 1 1221 ? -60.082 -25.189 52.839 1.00 36.28 1221 GLU A N 1
ATOM 9779 C CA . GLU A 1 1221 ? -60.986 -24.611 51.836 1.00 36.28 1221 GLU A CA 1
ATOM 9780 C C . GLU A 1 1221 ? -61.923 -23.495 52.324 1.00 36.28 1221 GLU A C 1
ATOM 9782 O O . GLU A 1 1221 ? -62.619 -22.923 51.496 1.00 36.28 1221 GLU A O 1
ATOM 9787 N N . ASN A 1 1222 ? -61.938 -23.118 53.608 1.00 35.75 1222 ASN A N 1
ATOM 9788 C CA . ASN A 1 1222 ? -62.844 -22.077 54.111 1.00 35.75 1222 ASN A CA 1
ATOM 9789 C C . ASN A 1 1222 ? -62.211 -21.187 55.202 1.00 35.75 1222 ASN A C 1
ATOM 9791 O O . ASN A 1 1222 ? -62.641 -21.215 56.350 1.00 35.75 1222 ASN A O 1
ATOM 9795 N N . GLY A 1 1223 ? -61.241 -20.343 54.836 1.00 37.69 1223 GLY A N 1
ATOM 9796 C CA . GLY A 1 1223 ? -60.780 -19.226 55.677 1.00 37.69 1223 GLY A CA 1
ATOM 9797 C C . GLY A 1 1223 ? -59.853 -19.611 56.841 1.00 37.69 1223 GLY A C 1
ATOM 9798 O O . GLY A 1 1223 ? -59.885 -20.719 57.360 1.00 37.69 1223 GLY A O 1
ATOM 9799 N N . TYR A 1 1224 ? -58.979 -18.676 57.219 1.00 41.06 1224 TYR A N 1
ATOM 9800 C CA . TYR A 1 1224 ? -57.929 -18.839 58.229 1.00 41.06 1224 TYR A CA 1
ATOM 9801 C C . TYR A 1 1224 ? -58.473 -19.354 59.577 1.00 41.06 1224 TYR A C 1
ATOM 9803 O O . TYR A 1 1224 ? -59.030 -18.582 60.359 1.00 41.06 1224 TYR A O 1
ATOM 9811 N N . GLU A 1 1225 ? -58.273 -20.634 59.900 1.00 38.47 1225 GLU A N 1
ATOM 9812 C CA . GLU A 1 1225 ? -58.368 -21.087 61.289 1.00 38.47 1225 GLU A CA 1
ATOM 9813 C C . GLU A 1 1225 ? -57.047 -20.785 62.000 1.00 38.47 1225 GLU A C 1
ATOM 9815 O O . GLU A 1 1225 ? -55.978 -21.247 61.603 1.00 38.47 1225 GLU A O 1
ATOM 9820 N N . THR A 1 1226 ? -57.131 -19.995 63.073 1.00 47.22 1226 THR A N 1
ATOM 9821 C CA . THR A 1 1226 ? -56.029 -19.799 64.025 1.00 47.22 1226 THR A CA 1
ATOM 9822 C C . THR A 1 1226 ? -55.493 -21.162 64.455 1.00 47.22 1226 THR A C 1
ATOM 9824 O O . THR A 1 1226 ? -56.279 -22.021 64.859 1.00 47.22 1226 THR A O 1
ATOM 9827 N N . SER A 1 1227 ? -54.170 -21.367 64.399 1.00 48.12 1227 SER A N 1
ATOM 9828 C CA . SER A 1 1227 ? -53.587 -22.660 64.777 1.00 48.12 1227 SER A CA 1
ATOM 9829 C C . SER A 1 1227 ? -54.085 -23.100 66.161 1.00 48.12 1227 SER A C 1
ATOM 9831 O O . SER A 1 1227 ? -54.228 -22.287 67.082 1.00 48.12 1227 SER A O 1
ATOM 9833 N N . GLU A 1 1228 ? -54.343 -24.398 66.346 1.00 45.66 1228 GLU A N 1
ATOM 9834 C CA . GLU A 1 1228 ? -54.908 -24.933 67.594 1.00 45.66 1228 GLU A CA 1
ATOM 9835 C C . GLU A 1 1228 ? -54.058 -24.583 68.838 1.00 45.66 1228 GLU A C 1
ATOM 9837 O O . GLU A 1 1228 ? -54.562 -24.551 69.963 1.00 45.66 1228 GLU A O 1
ATOM 9842 N N . LYS A 1 1229 ? -52.775 -24.243 68.643 1.00 47.56 1229 LYS A N 1
ATOM 9843 C CA . LYS A 1 1229 ? -51.879 -23.726 69.686 1.00 47.56 1229 LYS A CA 1
ATOM 9844 C C . LYS A 1 1229 ? -52.265 -22.324 70.174 1.00 47.56 1229 LYS A C 1
ATOM 9846 O O . LYS A 1 1229 ? -52.232 -22.101 71.378 1.00 47.56 1229 LYS A O 1
ATOM 9851 N N . ILE A 1 1230 ? -52.690 -21.414 69.295 1.00 49.03 1230 ILE A N 1
ATOM 9852 C CA . ILE A 1 1230 ? -53.154 -20.062 69.670 1.00 49.03 1230 ILE A CA 1
ATOM 9853 C C . ILE A 1 1230 ? -54.515 -20.138 70.342 1.00 49.03 1230 ILE A C 1
ATOM 9855 O O . ILE A 1 1230 ? -54.765 -19.453 71.326 1.00 49.03 1230 ILE A O 1
ATOM 9859 N N . ARG A 1 1231 ? -55.406 -20.996 69.835 1.00 49.94 1231 ARG A N 1
ATOM 9860 C CA . ARG A 1 1231 ? -56.723 -21.181 70.443 1.00 49.94 1231 ARG A CA 1
ATOM 9861 C C . ARG A 1 1231 ? -56.593 -21.761 71.858 1.00 49.94 1231 ARG A C 1
ATOM 9863 O O . ARG A 1 1231 ? -57.323 -21.341 72.747 1.00 49.94 1231 ARG A O 1
ATOM 9870 N N . LYS A 1 1232 ? -55.608 -22.638 72.093 1.00 51.06 1232 LYS A N 1
ATOM 9871 C CA . LYS A 1 1232 ? -55.206 -23.085 73.440 1.00 51.06 1232 LYS A CA 1
ATOM 9872 C C . LYS A 1 1232 ? -54.564 -21.969 74.270 1.00 51.06 1232 LYS A C 1
ATOM 9874 O O . LYS A 1 1232 ? -54.870 -21.886 75.450 1.00 51.06 1232 LYS A O 1
ATOM 9879 N N . LEU A 1 1233 ? -53.742 -21.099 73.676 1.00 49.06 1233 LEU A N 1
ATOM 9880 C CA . LEU A 1 1233 ? -53.109 -19.971 74.373 1.00 49.06 1233 LEU A CA 1
ATOM 9881 C C . LEU A 1 1233 ? -54.127 -18.908 74.816 1.00 49.06 1233 LEU A C 1
ATOM 9883 O O . LEU A 1 1233 ? -54.077 -18.486 75.961 1.00 49.06 1233 LEU A O 1
ATOM 9887 N N . ASN A 1 1234 ? -55.088 -18.534 73.965 1.00 48.44 1234 ASN A N 1
ATOM 9888 C CA . ASN A 1 1234 ? -56.186 -17.633 74.338 1.00 48.44 1234 ASN A CA 1
ATOM 9889 C C . ASN A 1 1234 ? -57.080 -18.257 75.418 1.00 48.44 1234 ASN A C 1
ATOM 9891 O O . ASN A 1 1234 ? -57.441 -17.576 76.362 1.00 48.44 1234 ASN A O 1
ATOM 9895 N N . VAL A 1 1235 ? -57.362 -19.564 75.347 1.00 53.38 1235 VAL A N 1
ATOM 9896 C CA . VAL A 1 1235 ? -58.104 -20.277 76.406 1.00 53.38 1235 VAL A CA 1
ATOM 9897 C C . VAL A 1 1235 ? -57.306 -20.374 77.719 1.00 53.38 1235 VAL A C 1
ATOM 9899 O O . VAL A 1 1235 ? -57.909 -20.427 78.785 1.00 53.38 1235 VAL A O 1
ATOM 9902 N N . GLU A 1 1236 ? -55.972 -20.412 77.680 1.00 51.12 1236 GLU A N 1
ATOM 9903 C CA . GLU A 1 1236 ? -55.107 -20.377 78.876 1.00 51.12 1236 GLU A CA 1
ATOM 9904 C C . GLU A 1 1236 ? -54.954 -18.953 79.443 1.00 51.12 1236 GLU A C 1
ATOM 9906 O O . GLU A 1 1236 ? -54.906 -18.795 80.660 1.00 51.12 1236 GLU A O 1
ATOM 9911 N N . LEU A 1 1237 ? -54.922 -17.927 78.585 1.00 48.50 1237 LEU A N 1
ATOM 9912 C CA . LEU A 1 1237 ? -54.895 -16.509 78.964 1.00 48.50 1237 LEU A CA 1
ATOM 9913 C C . LEU A 1 1237 ? -56.243 -16.051 79.541 1.00 48.50 1237 LEU A C 1
ATOM 9915 O O . LEU A 1 1237 ? -56.255 -15.360 80.551 1.00 48.50 1237 LEU A O 1
ATOM 9919 N N . ASP A 1 1238 ? -57.369 -16.506 78.986 1.00 49.00 1238 ASP A N 1
ATOM 9920 C CA . ASP A 1 1238 ? -58.709 -16.238 79.533 1.00 49.00 1238 ASP A CA 1
ATOM 9921 C C . ASP A 1 1238 ? -58.935 -16.951 80.882 1.00 49.00 1238 ASP A C 1
ATOM 9923 O O . ASP A 1 1238 ? -59.728 -16.505 81.705 1.00 49.00 1238 ASP A O 1
ATOM 9927 N N . LYS A 1 1239 ? -58.205 -18.043 81.157 1.00 47.78 1239 LYS A N 1
ATOM 9928 C CA . LYS A 1 1239 ? -58.180 -18.710 82.476 1.00 47.78 1239 LYS A CA 1
ATOM 9929 C C . LYS A 1 1239 ? -57.245 -18.032 83.487 1.00 47.78 1239 LYS A C 1
ATOM 9931 O O . LYS A 1 1239 ? -57.180 -18.470 84.637 1.00 47.78 1239 LYS A O 1
ATOM 9936 N N . ALA A 1 1240 ? -56.501 -16.999 83.086 1.00 46.66 1240 ALA A N 1
ATOM 9937 C CA . ALA A 1 1240 ? -55.522 -16.329 83.941 1.00 46.66 1240 ALA A CA 1
ATOM 9938 C C . ALA A 1 1240 ? -56.146 -15.406 84.999 1.00 46.66 1240 ALA A C 1
ATOM 9940 O O . ALA A 1 1240 ? -55.428 -14.971 85.895 1.00 46.66 1240 ALA A O 1
ATOM 9941 N N . GLU A 1 1241 ? -57.461 -15.158 84.971 1.00 46.38 1241 GLU A N 1
ATOM 9942 C CA . GLU A 1 1241 ? -58.132 -14.455 86.074 1.00 46.38 1241 GLU A CA 1
ATOM 9943 C C . GLU A 1 1241 ? -58.098 -15.247 87.402 1.00 46.38 1241 GLU A C 1
ATOM 9945 O O . GLU A 1 1241 ? -58.291 -14.654 88.460 1.00 46.38 1241 GLU A O 1
ATOM 9950 N N . GLU A 1 1242 ? -57.787 -16.555 87.388 1.00 49.69 1242 GLU A N 1
ATOM 9951 C CA . GLU A 1 1242 ? -57.844 -17.414 88.587 1.00 49.69 1242 GLU A CA 1
ATOM 9952 C C . GLU A 1 1242 ? -56.492 -17.970 89.096 1.00 49.69 1242 GLU A C 1
ATOM 9954 O O . GLU A 1 1242 ? -56.483 -18.693 90.091 1.00 49.69 1242 GLU A O 1
ATOM 9959 N N . ASN A 1 1243 ? -55.331 -17.640 88.503 1.00 46.72 1243 ASN A N 1
ATOM 9960 C CA . ASN A 1 1243 ? -54.022 -18.132 88.984 1.00 46.72 1243 ASN A CA 1
ATOM 9961 C C . ASN A 1 1243 ? -52.963 -17.031 89.177 1.00 46.72 1243 ASN A C 1
ATOM 9963 O O . ASN A 1 1243 ? -52.944 -16.027 88.475 1.00 46.72 1243 ASN A O 1
ATOM 9967 N N . SER A 1 1244 ? -52.050 -17.265 90.132 1.00 52.72 1244 SER A N 1
ATOM 9968 C CA . SER A 1 1244 ? -50.915 -16.404 90.510 1.00 52.72 1244 SER A CA 1
ATOM 9969 C C . SER A 1 1244 ? -50.223 -15.729 89.315 1.00 52.72 1244 SER A C 1
ATOM 9971 O O . SER A 1 1244 ? -49.679 -16.395 88.430 1.00 52.72 1244 SER A O 1
ATOM 9973 N N . VAL A 1 1245 ? -50.160 -14.393 89.364 1.00 48.50 1245 VAL A N 1
ATOM 9974 C CA . VAL A 1 1245 ? -49.526 -13.486 88.384 1.00 48.50 1245 VAL A CA 1
ATOM 9975 C C . VAL A 1 1245 ? -48.097 -13.910 88.001 1.00 48.50 1245 VAL A C 1
ATOM 9977 O O . VAL A 1 1245 ? -47.659 -13.697 86.870 1.00 48.50 1245 VAL A O 1
ATOM 9980 N N . PHE A 1 1246 ? -47.372 -14.569 88.909 1.00 49.69 1246 PHE A N 1
ATOM 9981 C CA . PHE A 1 1246 ? -46.004 -15.034 88.667 1.00 49.69 1246 PHE A CA 1
ATOM 9982 C C . PHE A 1 1246 ? -45.911 -16.217 87.689 1.00 49.69 1246 PHE A C 1
ATOM 9984 O O . PHE A 1 1246 ? -44.943 -16.289 86.933 1.00 49.69 1246 PHE A O 1
ATOM 9991 N N . ASP A 1 1247 ? -46.899 -17.116 87.650 1.00 49.97 1247 ASP A N 1
ATOM 9992 C CA . ASP A 1 1247 ? -46.840 -18.320 86.805 1.00 49.97 1247 ASP A CA 1
ATOM 9993 C C . ASP A 1 1247 ? -47.155 -18.023 85.330 1.00 49.97 1247 ASP A C 1
ATOM 9995 O O . ASP A 1 1247 ? -46.619 -18.677 84.430 1.00 49.97 1247 ASP A O 1
ATOM 9999 N N . VAL A 1 1248 ? -47.978 -17.004 85.067 1.00 50.12 1248 VAL A N 1
ATOM 10000 C CA . VAL A 1 1248 ? -48.347 -16.562 83.711 1.00 50.12 1248 VAL A CA 1
ATOM 10001 C C . VAL A 1 1248 ? -47.177 -15.835 83.042 1.00 50.12 1248 VAL A C 1
ATOM 10003 O O . VAL A 1 1248 ? -46.813 -16.157 81.911 1.00 50.12 1248 VAL A O 1
ATOM 10006 N N . LEU A 1 1249 ? -46.508 -14.937 83.774 1.00 49.00 1249 LEU A N 1
ATOM 10007 C CA . LEU A 1 1249 ? -45.304 -14.237 83.312 1.00 49.00 1249 LEU A CA 1
ATOM 10008 C C . LEU A 1 1249 ? -44.130 -15.198 83.063 1.00 49.00 1249 LEU A C 1
ATOM 10010 O O . LEU A 1 1249 ? -43.430 -15.071 82.060 1.00 49.00 1249 LEU A O 1
ATOM 10014 N N . PHE A 1 1250 ? -43.937 -16.204 83.924 1.00 48.50 1250 PHE A N 1
ATOM 10015 C CA . PHE A 1 1250 ? -42.860 -17.185 83.752 1.00 48.50 1250 PHE A CA 1
ATOM 10016 C C . PHE A 1 1250 ? -43.104 -18.136 82.567 1.00 48.50 1250 PHE A C 1
ATOM 10018 O O . PHE A 1 1250 ? -42.152 -18.557 81.908 1.00 48.50 1250 PHE A O 1
ATOM 10025 N N . LYS A 1 1251 ? -44.367 -18.463 82.256 1.00 45.88 1251 LYS A N 1
ATOM 10026 C CA . LYS A 1 1251 ? -44.732 -19.249 81.064 1.00 45.88 1251 LYS A CA 1
ATOM 10027 C C . LYS A 1 1251 ? -44.629 -18.440 79.765 1.00 45.88 1251 LYS A C 1
ATOM 10029 O O . LYS A 1 1251 ? -44.167 -19.005 78.781 1.00 45.88 1251 LYS A O 1
ATOM 10034 N N . LEU A 1 1252 ? -44.979 -17.149 79.771 1.00 47.31 1252 LEU A N 1
ATOM 10035 C CA . LEU A 1 1252 ? -44.843 -16.234 78.621 1.00 47.31 1252 LEU A CA 1
ATOM 10036 C C . LEU A 1 1252 ? -43.387 -15.955 78.227 1.00 47.31 1252 LEU A C 1
ATOM 10038 O O . LEU A 1 1252 ? -43.108 -15.771 77.054 1.00 47.31 1252 LEU A O 1
ATOM 10042 N N . ILE A 1 1253 ? -42.463 -15.934 79.190 1.00 47.19 1253 ILE A N 1
ATOM 10043 C CA . ILE A 1 1253 ? -41.023 -15.762 78.923 1.00 47.19 1253 ILE A CA 1
ATOM 10044 C C . ILE A 1 1253 ? -40.385 -17.056 78.380 1.00 47.19 1253 ILE A C 1
ATOM 10046 O O . ILE A 1 1253 ? -39.332 -17.015 77.747 1.00 47.19 1253 ILE A O 1
ATOM 10050 N N . LYS A 1 1254 ? -40.990 -18.220 78.658 1.00 41.22 1254 LYS A N 1
ATOM 10051 C CA . LYS A 1 1254 ? -40.464 -19.538 78.268 1.00 41.22 1254 LYS A CA 1
ATOM 10052 C C . LYS A 1 1254 ? -40.984 -20.028 76.905 1.00 41.22 1254 LYS A C 1
ATOM 10054 O O . LYS A 1 1254 ? -40.356 -20.919 76.333 1.00 41.22 1254 LYS A O 1
ATOM 10059 N N . TYR A 1 1255 ? -42.129 -19.519 76.450 1.00 38.56 1255 TYR A N 1
ATOM 10060 C CA . TYR A 1 1255 ? -42.719 -19.769 75.127 1.00 38.56 1255 TYR A CA 1
ATOM 10061 C C . TYR A 1 1255 ? -42.146 -18.782 74.113 1.00 38.56 1255 TYR A C 1
ATOM 10063 O O . TYR A 1 1255 ? -41.926 -19.206 72.957 1.00 38.56 1255 TYR A O 1
#

Organism: NCBI:txid418784

InterPro domains:
  IPR003126 Zinc finger, UBR-type [PF02207] (90-158)
  IPR003126 Zinc finger, UBR-type [PS51157] (88-161)
  IPR003126 Zinc finger, UBR-type [SM00396] (88-160)
  IPR014719 Ribosomal protein bL12, C-terminal/adaptor protein ClpS-like [SSF54736] (231-292)
  IPR039164 E3 ubiquitin-protein ligase UBR1-like [PTHR21497] (82-1041)
  IPR055194 E3 ubiquitin-protein ligase UBR1-like, winged-helix domain [PF22960] (855-950)

Foldseek 3Di:
DLLLLQLLQVVCVVVVLPDLVLLLLLLLLSLLCQLCVNCVCVCVFDPDDPVVSCVQSVNVPSDRDDDPDPDHRLVDGDFDQDAEAPQFFSLDWADFFWKWKDWPQWFPDPLAIATPQFDDVVQAVVTDMDIDGDHDPNGHTHRQNPPLGTPDHDDTNGHDDFADDPVSLVSLLVSLLSLLLLLLLLLLLLCCQWVVNVCQECQNPHNWDDQVVSQQLSWDDCVRRVDGRDLPQLKKFWKFFDLVPDDLVLQLQLLCQLAVDDSVVSSVLSVVCVVWGMDTSDMDNHLVVSSNSQCSSCVVNTDIGMHRSSSVSSLSSSLSSLVSLLCQCNRRNGNSSNQSSLVSLLVQQLQFDDFRPDAAEPVSGDPPDPPVLVSCLLQVNTYPRDNDPVQLLNPCDPPNPQPPQVVVVCNDDPPPDQRNGSNLSCLSSLLSHGPSSLVSVLSSLSSQCTTHPVSVLSSLVNCLVSVLSSLSNQLATHSPSVSRSCVVNLSSQLLRQASLQVCLQVLSLSSLLSSLLVLQQPFFWDQDPPLRFTAGHQRDDDPSVVVSSVSSVCSNLVSLLSLLSSLQRHPDLALQVSCLVDCNVVSLVSLLRRQAFPPFDFFDPDAFDPDDDVVSLVCCCSRQVSNLLSLVSNLRRDLVDPLLVVLLVLLVSQVSSCVVPDPDPQDALLGDGADLRHSSLLSNLSSLLSDAPVSLLVSCVVRVVSLVVSLLNLLSNLLLLLCVVLPSRVSVDVSSVVVSCQLADAFCLVCVVVPVVPSQVSNDPGRNNVSGNVSSLSSLLSCLQRPDLVSSVCSNCSRLQNVCVLVPVDDQCPTSCRVSSLSSVQSSLLSLLASLFEPVSQANDPDPDLPPLLVLLCVVQLLHWAAPVRSCSRPPNPPDDVVNVVVSQVVFWDWDCAPDPPGGITTHGDLVCLLQDDLSDSSHDPVCSVSNLQSSLVSCCVVVVHDSLLDQRADHGDDRPDPSSSVSSLVSCLDLSNLSVLLSSLVSCLVVVDPSRLLSSLNSLRSSLVSQVVDPVNLVSCVSNVVRPVLLSLVSQLPDPDDSSNNSSSVVSNVSSCVSDVCSVVVVVVSVVVVVVVVVVVVVVPVPDDDDPPPPPDDDPVVVVCCVVPPDDDCLVVCVVVVVVVVLVVVVVVVVVCVVPVDDDPVVVVVVVVVDDDPDDPVVVVVVVVVVVVVVPPPPPDPPPPVVVVVVSLVVVCVSLVVVVVVVQVVVCVVPDDDDDDDDDRPVVVVVVVVVVVVVVPDDPVVNVVVSVVD

Solvent-accessible surface area (backbone atoms only — not comparable to full-atom values): 70769 Å² total; per-residue (Å²): 106,70,64,56,45,24,37,68,62,54,49,46,66,76,50,72,50,68,52,65,69,46,52,42,54,42,51,50,51,53,50,57,31,47,32,20,62,76,47,73,48,42,73,74,69,48,91,69,54,75,66,56,52,45,68,74,55,50,82,72,76,84,65,88,62,88,75,84,69,95,72,66,79,90,76,70,68,57,88,40,79,78,48,41,47,80,79,24,20,56,31,48,72,48,46,72,69,38,49,37,37,35,38,71,74,48,24,76,50,95,83,35,32,30,36,66,64,39,59,39,74,82,80,46,73,96,49,62,68,51,77,50,61,28,47,96,84,54,73,49,54,19,40,46,62,35,83,65,37,29,79,58,92,75,74,56,61,28,55,43,95,65,74,73,58,72,67,52,53,51,24,44,41,54,43,51,50,54,48,52,50,51,39,49,55,54,53,71,55,51,46,64,81,38,57,77,48,46,60,26,31,71,82,60,89,55,83,59,38,57,68,63,60,55,52,62,66,51,42,60,56,41,92,81,28,75,41,84,57,72,82,86,74,53,40,24,30,36,30,42,51,54,55,93,72,74,51,72,66,57,48,24,50,21,46,26,62,34,58,71,53,56,68,77,55,22,50,54,48,42,54,42,14,75,73,40,25,38,40,76,68,46,78,41,64,45,70,78,75,44,52,65,32,42,54,40,32,31,69,87,71,53,56,62,43,73,45,46,39,64,59,57,45,49,55,49,50,40,41,40,49,46,48,50,52,50,49,46,56,61,33,51,49,35,40,34,62,12,53,50,46,35,51,45,48,40,59,58,30,67,36,57,70,58,76,72,92,72,59,45,58,66,84,71,53,52,89,82,59,74,63,55,64,59,55,25,32,34,57,52,42,55,42,70,76,41,66,61,79,59,42,53,76,57,62,58,50,101,78,62,66,72,51,86,72,48,63,76,72,57,71,62,75,81,82,86,70,77,56,53,15,50,46,50,55,51,62,45,46,42,71,62,47,43,54,58,42,34,60,37,51,42,55,52,55,51,43,38,55,20,32,47,65,68,45,29,53,53,48,49,54,50,47,51,63,40,38,30,46,50,46,42,19,39,23,75,41,42,60,54,56,91,62,48,53,60,73,60,50,46,64,71,42,37,63,26,22,59,53,20,31,48,37,39,75,66,67,44,52,41,40,57,40,33,40,46,43,51,47,37,58,77,62,21,43,43,70,36,88,86,80,65,45,53,17,52,50,83,63,85,69,60,87,90,39,56,62,54,45,51,30,38,52,51,38,47,54,50,50,54,50,51,53,34,28,34,47,70,33,38,69,54,68,39,40,30,61,44,36,66,74,53,70,32,43,56,36,52,52,52,50,34,44,27,42,44,54,22,76,50,48,65,67,52,85,73,79,67,57,89,72,87,64,69,62,61,54,48,51,49,53,74,59,47,49,55,52,31,51,39,40,57,38,50,60,33,50,51,94,90,55,71,50,58,58,52,45,47,52,48,50,59,54,54,42,59,60,46,76,76,54,77,84,70,75,86,71,50,58,83,69,38,67,48,28,83,36,47,40,56,49,26,32,52,32,48,49,54,41,72,29,59,70,75,56,44,56,59,50,42,67,80,38,46,72,48,52,53,52,47,27,53,52,32,49,50,31,52,42,49,39,45,41,43,75,67,48,77,41,60,38,58,31,66,60,56,53,49,53,39,45,46,39,62,33,82,65,62,74,79,51,62,78,50,55,83,42,77,76,44,68,73,75,51,92,70,44,36,14,69,46,39,42,52,21,31,47,47,38,42,46,48,40,48,53,72,38,63,50,71,59,53,52,48,50,52,37,49,52,67,59,38,44,52,49,74,74,62,79,40,58,66,68,74,37,95,48,30,97,42,35,55,56,52,49,35,46,51,48,51,54,53,40,41,55,70,28,56,28,64,67,53,36,91,58,93,70,96,61,85,48,71,67,46,53,48,53,47,62,66,25,53,71,45,66,37,35,65,69,66,49,45,69,66,45,75,70,88,82,48,55,65,68,58,52,48,55,47,45,58,72,52,34,43,79,43,72,47,90,51,96,87,48,70,46,28,35,32,56,41,76,82,55,55,82,73,54,45,49,78,34,94,87,48,56,75,93,44,26,65,57,41,41,53,37,43,31,57,54,48,14,65,75,71,73,49,56,54,89,72,51,75,89,63,69,72,64,45,75,36,70,42,65,68,56,48,53,36,45,52,53,45,68,41,31,62,71,44,38,48,50,53,43,52,55,53,49,51,32,62,76,68,69,51,69,84,30,52,56,60,48,53,47,42,51,47,40,54,53,55,56,37,71,75,32,85,86,46,56,74,43,50,55,43,48,60,77,41,67,42,59,57,50,26,50,53,45,36,74,42,92,60,58,67,76,43,18,50,49,25,44,52,51,42,52,52,55,41,78,72,33,86,62,44,64,60,52,50,54,54,48,55,54,52,49,55,55,53,51,59,59,57,62,66,75,62,69,92,76,73,95,64,93,75,78,80,78,76,89,55,74,65,59,61,54,44,58,70,74,52,82,69,85,55,76,65,57,62,42,55,75,71,45,44,58,61,52,50,53,51,51,52,51,51,52,51,47,41,75,71,62,82,62,87,68,71,69,65,57,59,58,57,65,70,74,67,79,91,86,73,60,69,67,59,57,49,52,52,49,51,52,55,48,49,68,68,72,75,68,80,78,88,74,76,56,65,67,59,56,54,46,53,53,48,55,51,50,50,54,54,50,51,55,51,51,53,51,54,46,54,53,47,57,70,72,63,71,79,87,65,100,77,69,91,73,75,53,71,67,54,57,50,46,53,56,53,56,70,53,45,87,79,54,66,73,68,61,57,55,55,50,64,75,72,105

Sequence (1255 aa):
MEDLKRFLVELPPHFCYKDNRQVKVNVYKAFYWAITGEGEYFSELFTGSAEDHAEILGGFKWNPTEHLSKKPFFVNTGTGEYSHPKQQICGYTLKEGDAIYRCAECGYDDTCVICGHCFNKEDHVHHNVSLYYAGSGNEGMCDCGDDTAFKGQLDCACQGTLDVETNFRGYIHDALHTAFDYVLDVTNFSISTLPFVHDNLENRGQRVFDTRQLSDFGALPFHKYGSVDENTYDSWYLVLWNDENHNYDEAQTAIRAATGLPISAAEKIARLINASGRAVLKEETEPRALLSSQKLAEADGLVCTIMSRRDYVREMIVGAILNWVCDIITFSSNSAFREECKKQLGILLLKPSYEFSKSLSSEMFPSSITQLADQCFRSGLVVDGVLDDLSPLSIVKPDFSLDRLIDRFVTPYKVKRRHDSRLQYLLYFEIRFPLRTRKLCRKIFLALIGGEQASKAQFADQYIEAYSQLLIISALSDREEALSCMDHIRVQLLTCPRTNARVLENRSLGRLLGPVCWLIEHFASLKNSTNGLLNIKEIVYDVRSKREKSSIEKAIGSCINDITYIFAKNDSTDILSCISSDDSFYWLLTLMKFYQGSLPITRKVGEHVSQELLKDVLIFLQRSVPIYFITKCATLADPSVGISDVLKKFFALYSKHMGSTSRKPSSKVSVNPISLINPINAFASRLIQATPVSDLAETIGFHELALLHLTDTSLKSIVLNSQVKIGLWIRNGSSVSRQASYYSEYSLKELSYFRDMQYIHAAGVYSLGELAYSRDLHILQTALVFANPRVVLKMIIDLWELEEWYSGEVGSELTVYEDRFSYACEQLIKVLYHIFTDRSLFQTQHLEGPDMFVRRICYSLCDKPKSFSDLITEFDGDDIDVGDFEIHLQKCALLQSPSGITDSGVYRLKPEYYEQLDPLSSCVDLSRFESVAESLIKNLSKSRKIKENEVVLEPKFVSASCGQVNEKFLSFFTTREFAKLMYKLMRESIDSGQEIYIQQLLHFLHAILVDVQSSETMKKHLDTYIDIPICDLLLTIAESSMSSAVTVKADHLLTKLIDMDDRTSSQFRCTVISLLQHHAIMASQHLDKIADPHDIAESSIFTEVIMKYLNGYGPALDYIQKGYVKLIVALSFELMNIIKSNSFDFAKLQTFSKSYDDHIEDDFRTYFGNLFESFKDGIITEHVEREKLEKFFLDSLTQIAAVYLRQCTIFWDLLTAIQSENGYETSEKIRKLNVELDKAEENSVFDVLFKLIKY

pLDDT: mean 76.55, std 18.97, range [29.33, 97.56]

Secondary structure (DSSP, 8-state):
-HHHHHHHHHHHHHTTTT-HHHHHHHHHHHHHHHHTTTTTTHHHHS-S-HHHHHHHTTT--S-------SS-GGG----PPP-B-TTEE---B--TT-EEEEETTTBSSTT--EETTT--GGGGTTS-EEEEEPPTT---B--TT-TTTBSS----TTB------HHHHHHHHHHHHHHHHHHHHHHHH--TTSHHHHHHBTTSSS--B-HHHHHHHTPPPHHHHSS----TT--EEEEEEP-SSS-HHHHHHHHHHHH---HHHHHHHHHHHHHHSEEEEEEESSGGGGHHHHHHHTTTS--EEEEEHHHHHHHHHHHHHHHHHHHHHT-SS-HHHHHHHHHHHHHHHH-S----SS-B-GGGS-TTSTTHHHHHHHHT--BTTB-----TTT---TT--SHHHHTTT------------HHHHHHHHGGGS-HHHHHHHHHHHHHHHSEEHHHHHHHHHHHHHHHHHHHHHHHHT-S-GGG-THHHHHHHHTT-HHHHHHHHHTT-THHHHHHHHHHHHHHSEEE-TTT--EEE------GGGHHHHHHHHHHHHHHHHHHHHHHHS-S-S-HHHHHHTSTHHHHHHHHHHHHTT-S-B----SS---S--HHHHHHHHHHHHHHHHHHHHTT---TTS-HHHHHHHHHHHHHHHHTTS---S---TTTS-B-S--HHHHHHHHHHHHS-HHHHHHHHHHSHHHHHHHHHHHHHHHHHHHHHHTTTTGGG-HHHHHHHHHHH-S--GGGGGGTTSTTTTTT----HIIIIIHHHHHHHHHHHHHS-HHHHHHHHHHHTT-HHHHHTSS-GGGSTTGGGHHHHHHHHHHHHHHHHHB-GGG-SS------HHHHHHHHHHHSS-EEHHHHHTTS-TTTS-HHHHHHHHHHHEEEE--SSTTPPPEEEE-HHHHTT--TT-TTS-GGGHHHHHHHHHHHHHHHHT--GGG-PPPP--B--SSHHHHHHHHHHHTSHHHHHHHHHHHHHHHHH---TTHHHHHHHHHHHHHHHHT-TTTGGGTHHHHHTTHHHHHHHHHTSSS-HHHHHHHHHHHHHHHHH-TTHHHHHHHHHHHHHHHHHHHGGGSGGG---TTTTSSS-HHHHHHHHH-TT--HHHHHHHTTHHHHHHHHHHHHHHHHHH----HHHHHHHHTS--SSS-HHHHHHHHHHHHHHHTT---S-S-HHHHHHHHHHHHHHHHHHHHHHHHHHHHHHH----SSS-PPPHHHHHHHHHHHGGGGS-HHHHHHHHHH-

Radius of gyration: 46.17 Å; Cα contacts (8 Å, |Δi|>4): 1584; chains: 1; bounding box: 104×62×163 Å

Nearest PDB structures (foldseek):
  7mey-assembly1_A  TM=7.716E-01  e=1.257E-47  Saccharomyces cerevisiae S288C
  7mex-assembly1_A  TM=7.682E-01  e=2.598E-46  Saccharomyces cerevisiae S288C
  3nit-assembly1_A  TM=9.884E-01  e=2.687E-05  Saccharomyces cerevisiae
  3nih-assembly1_A  TM=9.801E-01  e=5.729E-05  Saccharomyces cerevisiae
  6kgi-assembly1_B-2  TM=8.687E-01  e=2.796E-05  Saccharomyces cerevisiae S288C

Mean predicted aligned error: 15.68 Å

=== Feature glossary ===
The record interleaves many kinds of information about one protein. Here is each kind framed as the question it answers.

Q: What are the backbone torsion angles?
A: φ (phi) and ψ (psi) are the two rotatable backbone dihedrals per residue: φ is the C(i-1)–N–Cα–C torsion, ψ is the N–Cα–C–N(i+1) torsion, both in degrees on (−180°, 180°]. α-helical residues cluster near (−60°, −45°); β-strand residues near (−120°, +130°). A Ramachandran plot is simply a scatter of (φ, ψ) for every residue.

Q: What is the amino-acid chain?
A: This is the polypeptide sequence — one letter per residue, N-terminus first. Length ranges from a few dozen residues for small domains to over a thousand for large multi-domain proteins.

Q: How mobile is each atom in the crystal?
A: For experimental (PDB) structures, the B-factor (temperature factor) quantifies the positional spread of each atom in the crystal — a combination of thermal vibration and static disorder — in units of Å². High B-factors mark flexible loops or poorly resolved regions; low B-factors mark the rigid, well-ordered core.

Q: Are the domains correctly placed relative to each other?
A: Predicted Aligned Error (PAE) is an AlphaFold confidence matrix: entry (i, j) is the expected error in the position of residue j, in ångströms, when the prediction is superimposed on the true structure at residue i. Low PAE within a block of residues means that block is internally rigid and well-predicted; high PAE between two blocks means their relative placement is uncertain even if each block individually is confident.

Q: How confident is the AlphaFold model at each residue?
A: pLDDT is the predicted lDDT-Cα score: AlphaFold's confidence that the local environment of each residue (all inter-atomic distances within 15 Å) is correctly placed. It is a per-residue number between 0 and 100, with higher meaning more reliable.

Q: What family and function is it annotated with?
A: Functional annotations link the protein to curated databases. InterPro entries identify conserved domains and families by matching the sequence against member-database signatures (Pfam, PROSITE, CDD, …). Gene Ontology (GO) terms describe molecular function, biological process, and cellular component in a controlled vocabulary. CATH places the structure in a hierarchical fold classification (Class/Architecture/Topology/Homologous-superfamily). The organism is the source species.

Q: How big and how compact is the whole molecule?
A: Three whole-structure scalars: the radius of gyration (RMS distance of Cα from centroid, in Å), the count of Cα–Cα contacts (pairs closer than 8 Å and separated by more than four residues in sequence — i.e. tertiary, not local, contacts), and the bounding-box dimensions. Together they distinguish compact globular folds from extended fibres or disordered chains.

Q: What known structures does this most resemble?
A: The Foldseek neighbor list gives the closest experimentally determined structures in the PDB, ranked by structural alignment. TM-score near 1 means near-identical fold; near 0.3 means only rough topology match. This is how one finds what a novel AlphaFold prediction most resembles in the solved-structure universe.

Q: Which residues are buried vs exposed?
A: SASA measures how much of the protein is reachable by solvent. It is computed by rolling a water-sized probe over the atomic surface and summing the exposed area (Å²). Per-residue SASA distinguishes core (buried, low SASA) from surface (exposed, high SASA) residues; total SASA is a whole-molecule size measure.

Q: Which residues are in helices, strands, or loops?
A: Eight-state secondary structure (DSSP): H is the canonical α-helix, G the tighter 3₁₀-helix, I the wider π-helix; E/B are β-structure, T and S are turns and bends, and '-' is everything else. DSSP derives these from the pattern of main-chain N–H···O=C hydrogen bonds, not from the sequence.

Q: Where is each backbone atom in 3D?
A: Structure coordinates are given as an mmCIF _atom_site loop: one row per atom with element, residue name, chain id, sequence number, and x/y/z position in Å. Only the four main-chain atoms per residue are included here; side chains are omitted to keep the record compact.

Q: What if only a Cα trace is available?
A: Three-state secondary structure (P-SEA) collapses the eight DSSP classes into helix (a), strand (b), and coil (c). P-SEA assigns these from Cα geometry alone — distances and angles — without requiring backbone oxygens, so it works on any Cα trace.

Q: What do the rendered images show?
A: The six renders are orthographic views along the three Cartesian axes in both directions. Representation (cartoon, sticks, or surface) and color scheme (sequence-rainbow or by-chain) vary across proteins so the training set covers all the common visualization conventions.

Q: What does the local fold look like, residue by residue?
A: Foldseek's 3Di representation compresses backbone geometry into a per-residue letter drawn from a learned twenty-state alphabet. It captures the tertiary interaction pattern around each residue — which residues are packed against it in space, regardless of where they are in sequence.

Q: What do the diagnostic plots show?
A: The contact map is a binary N×N matrix image: pixel (i, j) is dark where Cα_i and Cα_j are within 8 Å and |i−j|>4. Because the |i−j|>4 filter removes local helical contacts, off-diagonal stripes parallel to the main diagonal indicate parallel β-sheets; stripes perpendicular to it indicate antiparallel β-sheets. The Ramachandran plot scatters every residue's (φ, ψ) pair against the sterically allowed regions. The PAE heatmap renders the predicted-aligned-error matrix.